Protein AF-A0A2D7IM07-F1 (afdb_monomer)

Sequence (1017 aa):
ESPGNPYDGIDNDGDGSNGQGPTLSEDVFSSRIFNVGDTVVVVDYNTFERDLIAMPSDGVSIEKSNSEYVFLPGQPLEEIPRNLIDDNLNGLIDENNGASIEIAPGIFEDTYLYFDAVSGDGLKYIDYLTGFGSTNTMIDESREDGIDNDGDWDIATDDVGLDGMPGSGDLGEGDGLPTSGRGSDLPGEPNIDKTDVDESDQIGLSSFYYFNFGVGPQMDDDPRLWEEMLPGYFNNSISNTDADFLFSSGYFPLKKDLTERFSIALLFGDNLPDLVRNKQTVQTIYNQNYNFAKAPDLPSVWAYAGDGYVTLYWDDNAEKSVDRITGEDFEGYKIYKATDTQFTDAGVITDAFGTAKFNIPIKQFDEINEFEDFYPGHVDGIQFYLGNNSGLVHTWTDTNVINGHRYFYAVTAYDHGSIEKEILPAETSKFVTLDRGGNVITAKNVITVVPDAPSLGYVDAPMEKEVYPVTTPVGTGSMKIRNLDPSKIPDSNIYRIFFKDTRMNLIDDDGDWSADSHDVGIDGCSDYFEDGQGGCNSFANPGASDENEDNWKDCGSDGVCNEDEIGYNEIENPDPNNDNYDYNLNPFGTENNGEFDFGELSENNGVPDLGEPNLDILDLDEVIPYTTEFMVVNTTNNNQLDTVVHWNSDLEGDLGQFDGMVLDINNQLGISKDEERSNFFPLNDNNYAYSFSPFSFGGIATQGVRYPRNYGLVFSDSSTYPTSSVTLLRENGQYITIDSSTVNYKIIDLDNAEAELDLAVIDRTWHYYSKATGLPDSIPLDSIINSEFYLTTDQFEFFNIVDTVMGTWSDFGFAVSLFGSDYALKLELAKAGHFSYSDRIIILEKAGDTSFVSWNITPGHDNVPYQKNPTGGDTLSIFTTKPFSSADVYEFISQGSSFNSSQINYLSNKIKVVPNPYIVAASWEGQNPYADGRGPRSIHFNHLPPQCKIKIFTLSGELVNTLVHNTSLDDGSYEWNMLTKDNLDIAYGVYFFHVEPMEGGSIYDFKPHVGKFAVIK

Radius of gyration: 45.21 Å; Cα contacts (8 Å, |Δi|>4): 2102; chains: 1; bounding box: 135×124×106 Å

Mean predicted aligned error: 18.59 Å

Secondary structure (DSSP, 8-state):
-----TTSSB-SSSGGGGSSS-B--TTTTSPB-PPTT-EEEEE-TTT--EEEEE--TT-EEEEETTEEEEEPTTSPB---TTSSS-SSSSS-SSTT-EEEEEEETTEEEEEETTB-TTT-PBPBB-BTTTTBTTT-SSSS--TTSSS-SSS---TTTT--TTTT-TTS--SSTTSSS--B-TTSSS-BSSSSTTS-SSSS------EEEEEETTTS--TT-HHHHHHHTSTT-B-----SS-EEEEEE-------TT------------SSHHHHHHHHHHHHHHHHTTT----PPPPPPEEEEEETTEEEEEE-STTTT-EETTTEE---EEEEEEESSTT-TTS-EEE-TTS-EEEEPPSEEEE-SSS--EE-S--BTTBPPEEE-S----SEEEE----TT--EEEEEEEE---BTTTTBPP-B----EEE-TTS-EEE-TTEEEE---PPPTTEEPPPSEEE-EESS------EEEEEES-TTT--SS-EEEEEEEETTSSSS-SS--S-TTTS---SS-S-TT---SSSS-------S---S------S-STTS---TTSTT--TTTS--SS-----TTT--S-TT-SS---TT-SSTTSSS--TT--S------STTS--EEEEEEEE-SSTTS-EEEEEEE--SSSS--EETTEEEEEE--SS--B-TTT-EEES--TTPPPEEEEE---TTB--PPP-----EEEEE-SS--EEPPPEEEEBTTS-EEEE---EESEEEEESS-TT---EEEEE----EEE-------SSS-GGGTS-TTS---TTS-S-------------TT-------------EEESS-TTS--TT-EEEEEEEETTEEEEEEEEEE--TT-TTPPPP-BTBEEEE-B-----TT--EEEE----EE-HHHHHHHGGG-EEESSSEESS-TTSPP-SSSSS-----EEEES--SEEEEEEEETT--EEEEEEEE--SS---EEE-SB-TTSPBPPSEEEEEEEEE-TT--TT--PPEEEEEEEE-

Foldseek 3Di:
DAQFALQQQFLQPAPLVVDWFDWDDVVVQDWDAAAQQDWFWDAQQVVSDIDIDGAHQQFDWHADPNDIDTGHHGDTFGADAQPQDPRRRFRGGNQQAWAFDCPDVVDTDTGGSQADPPPRIGTGGARPVVRTPVPQCSTSFALQPQDLRPPPDDLVQFQQFQQQHRPPPYPRHPPSGFFQVHPHPHQGTDRGRSNFQSSTGASDWFAKDKAADPPADDPPNVVRLVVRAAGRYYDDDDDDHRIDMDTYGGDYDDDPPDDDDHDDDDFDAPDPVRSVLSVVVVVVCSRVSVPALDAFDAWFKDWAFADQKIKIFIAPRRQPGQDPPPGRRFWWKFKFKDLDQVSPVQDFDAAPVRHTDDGHGPDIAGAQDPLAAWQPDDDSRDTDGRHHRRHDAGMDMDNNDDAPFKMKMFMKTKGSFDVVVPHGIDIDDWGWDADPVRDIDTDSRMDMDGHFYFAFQWDFFDQKAAWFFPFDFLFPWGKIKGFQHLVLFDFFWKKKKFFAWPQAPLDPPVVLPCSQPRHFHVCTDVACFDPPPSDGHHDDDPDDDDDDPDDDPAFDPVRDDDDVGDPDDCPPDDDPDDDDDDCVPPLADPPPPPDDDPDRDQPPPPDDDPHDDDDPCVPLVSLAIATQWMWMWGCRDVVDIDTQGHTDRPQAHFNQDGSRMTMHIGFDRAKDWPPVPWFKPPDDPFAFAKDKDWDDDAFFPATAHAHQFKKKKAFEPPDKDKADKDWTATPVRDIDIQDIDIARIDMATPVDRPDDWGKGKPWDWDKDKDDDDDDDPDDDPCVVPPVVFDDDPVLDPDWDWDWDDDADDDPPDGDDDDDDDDTMTITTRDDGNFDDQPMKMWIWDDDDHDIGTHMIMHTDDPGRPSRHGDYRGMMGIIHMRGGGHSSTMIMDTIRHIDGDLVRNQVCVVVWDKPPFAAALADPNQDDAPDPDDSRQGKMKTGNHHQWKKKWKAAPVGDTFDIDTHHHDRSGRMDIDSCHGPVRDHDDFHKMKIKIAGDPDPDSRHYDIDIDMGGYHD

Structure (mmCIF, N/CA/C/O backbone):
data_AF-A0A2D7IM07-F1
#
_entry.id   AF-A0A2D7IM07-F1
#
loop_
_atom_site.group_PDB
_atom_site.id
_atom_site.type_symbol
_atom_site.label_atom_id
_atom_site.label_alt_id
_atom_site.label_comp_id
_atom_site.label_asym_id
_atom_site.label_entity_id
_atom_site.label_seq_id
_atom_site.pdbx_PDB_ins_code
_atom_site.Cartn_x
_atom_site.Cartn_y
_atom_site.Cartn_z
_atom_site.occupancy
_atom_site.B_iso_or_equiv
_atom_site.auth_seq_id
_atom_site.auth_comp_id
_atom_site.auth_asym_id
_atom_site.auth_atom_id
_atom_site.pdbx_PDB_model_num
ATOM 1 N N . GLU A 1 1 ? -28.181 -8.982 32.328 1.00 64.88 1 GLU A N 1
ATOM 2 C CA . GLU A 1 1 ? -27.832 -8.002 33.375 1.00 64.88 1 GLU A CA 1
ATOM 3 C C . GLU A 1 1 ? -29.133 -7.464 33.988 1.00 64.88 1 GLU A C 1
ATOM 5 O O . GLU A 1 1 ? -30.179 -8.079 33.761 1.00 64.88 1 GLU A O 1
ATOM 10 N N . SER A 1 2 ? -29.087 -6.416 34.810 1.00 73.06 2 SER A N 1
ATOM 11 C CA . SER A 1 2 ? -30.282 -5.725 35.327 1.00 73.06 2 SER A CA 1
ATOM 12 C C . SER A 1 2 ? -30.942 -4.867 34.216 1.00 73.06 2 SER A C 1
ATOM 14 O O . SER A 1 2 ? -30.422 -4.835 33.101 1.00 73.06 2 SER A O 1
ATOM 16 N N . PRO A 1 3 ? -32.119 -4.242 34.429 1.00 71.31 3 PRO A N 1
ATOM 17 C CA . PRO A 1 3 ? -32.812 -3.507 33.367 1.00 71.31 3 PRO A CA 1
ATOM 18 C C . PRO A 1 3 ? -32.142 -2.208 32.894 1.00 71.31 3 PRO A C 1
ATOM 20 O O . PRO A 1 3 ? -32.545 -1.741 31.831 1.00 71.31 3 PRO A O 1
ATOM 23 N N . GLY A 1 4 ? -31.198 -1.643 33.657 1.00 77.31 4 GLY A N 1
ATOM 24 C CA . GLY A 1 4 ? -30.728 -0.258 33.536 1.00 77.31 4 GLY A CA 1
ATOM 25 C C . GLY A 1 4 ? -31.798 0.732 34.013 1.00 77.31 4 GLY A C 1
ATOM 26 O O . GLY A 1 4 ? -32.901 0.767 33.452 1.00 77.31 4 GLY A O 1
ATOM 27 N N . ASN A 1 5 ? -31.547 1.478 35.092 1.00 84.62 5 ASN A N 1
ATOM 28 C CA . ASN A 1 5 ? -32.585 2.265 35.751 1.00 84.62 5 ASN A CA 1
ATOM 29 C C . ASN A 1 5 ? -32.007 3.347 36.685 1.00 84.62 5 ASN A C 1
ATOM 31 O O . ASN A 1 5 ? -31.871 3.076 37.882 1.00 84.62 5 ASN A O 1
ATOM 35 N N . PRO A 1 6 ? -31.869 4.603 36.207 1.00 85.12 6 PRO A N 1
ATOM 36 C CA . PRO A 1 6 ? -31.242 5.707 36.945 1.00 85.12 6 PRO A CA 1
ATOM 37 C C . PRO A 1 6 ? -32.131 6.286 38.063 1.00 85.12 6 PRO A C 1
ATOM 39 O O . PRO A 1 6 ? -32.165 7.491 38.325 1.00 85.12 6 PRO A O 1
ATOM 42 N N . TYR A 1 7 ? -32.968 5.438 38.663 1.00 87.62 7 TYR A N 1
ATOM 43 C CA . TYR A 1 7 ? -33.908 5.765 39.721 1.00 87.62 7 TYR A CA 1
ATOM 44 C C . TYR A 1 7 ? -34.210 4.599 40.686 1.00 87.62 7 TYR A C 1
ATOM 46 O O . TYR A 1 7 ? -35.066 4.802 41.553 1.00 87.62 7 TYR A O 1
ATOM 54 N N . ASP A 1 8 ? -33.619 3.394 40.577 1.00 88.69 8 ASP A N 1
ATOM 55 C CA . ASP A 1 8 ? -33.855 2.323 41.577 1.00 88.69 8 ASP A CA 1
ATOM 56 C C . ASP A 1 8 ? -32.930 2.370 42.795 1.00 88.69 8 ASP A C 1
ATOM 58 O O . ASP A 1 8 ? -33.238 1.754 43.813 1.00 88.69 8 ASP A O 1
ATOM 62 N N . GLY A 1 9 ? -31.901 3.211 42.770 1.00 89.56 9 GLY A N 1
ATOM 63 C CA . GLY A 1 9 ? -30.939 3.414 43.845 1.00 89.56 9 GLY A CA 1
ATOM 64 C C . GLY A 1 9 ? -29.830 2.369 43.877 1.00 89.56 9 GLY A C 1
ATOM 65 O O . GLY A 1 9 ? -29.189 2.234 44.925 1.00 89.56 9 GLY A O 1
ATOM 66 N N . ILE A 1 10 ? -29.639 1.620 42.788 1.00 90.00 10 ILE A N 1
ATOM 67 C CA . ILE A 1 10 ? -28.680 0.525 42.636 1.00 90.00 10 ILE A CA 1
ATOM 68 C C . ILE A 1 10 ? -27.747 0.848 41.464 1.00 90.00 10 ILE A C 1
ATOM 70 O O . ILE A 1 10 ? -28.194 1.242 40.401 1.00 90.00 10 ILE A O 1
ATOM 74 N N . ASP A 1 11 ? -26.455 0.620 41.657 1.00 89.38 11 ASP A N 1
ATOM 75 C CA . ASP A 1 11 ? -25.427 0.586 40.606 1.00 89.38 11 ASP A CA 1
ATOM 76 C C . ASP A 1 11 ? -25.753 -0.619 39.703 1.00 89.38 11 ASP A C 1
ATOM 78 O O . ASP A 1 11 ? -25.601 -1.763 40.142 1.00 89.38 11 ASP A O 1
ATOM 82 N N . ASN A 1 12 ? -26.387 -0.401 38.539 1.00 86.38 12 ASN A N 1
ATOM 83 C CA . ASN A 1 12 ? -27.064 -1.488 37.814 1.00 86.38 12 ASN A CA 1
ATOM 84 C C . ASN A 1 12 ? -26.101 -2.417 37.059 1.00 86.38 12 ASN A C 1
ATOM 86 O O . ASN A 1 12 ? -26.497 -3.560 36.775 1.00 86.38 12 ASN A O 1
ATOM 90 N N . ASP A 1 13 ? -24.882 -1.969 36.747 1.00 83.00 13 ASP A N 1
ATOM 91 C CA . ASP A 1 13 ? -23.898 -2.725 35.962 1.00 83.00 13 ASP A CA 1
ATOM 92 C C . ASP A 1 13 ? -22.526 -2.949 36.641 1.00 83.00 13 ASP A C 1
ATOM 94 O O . ASP A 1 13 ? -21.835 -3.915 36.286 1.00 83.00 13 ASP A O 1
ATOM 98 N N . GLY A 1 14 ? -22.203 -2.211 37.709 1.00 85.06 14 GLY A N 1
ATOM 99 C CA . GLY A 1 14 ? -21.125 -2.498 38.659 1.00 85.06 14 GLY A CA 1
ATOM 100 C C . GLY A 1 14 ? -19.918 -1.557 38.631 1.00 85.06 14 GLY A C 1
ATOM 101 O O . GLY A 1 14 ? -18.945 -1.824 39.356 1.00 85.06 14 GLY A O 1
ATOM 102 N N . ASP A 1 15 ? -19.908 -0.505 37.813 1.00 85.69 15 ASP A N 1
ATOM 103 C CA . ASP A 1 15 ? -18.754 0.397 37.696 1.00 85.69 15 ASP A CA 1
ATOM 104 C C . ASP A 1 15 ? -18.538 1.269 38.955 1.00 85.69 15 ASP A C 1
ATOM 106 O O . ASP A 1 15 ? -17.406 1.396 39.451 1.00 85.69 15 ASP A O 1
ATOM 110 N N . GLY A 1 16 ? -19.625 1.680 39.611 1.00 86.44 16 GLY A N 1
ATOM 111 C CA . GLY A 1 16 ? -19.658 2.412 40.874 1.00 86.44 16 GLY A CA 1
ATOM 112 C C . GLY A 1 16 ? -19.094 1.661 42.080 1.00 86.44 16 GLY A C 1
ATOM 113 O O . GLY A 1 16 ? -18.974 2.226 43.175 1.00 86.44 16 GLY A O 1
ATOM 114 N N . SER A 1 17 ? -18.670 0.408 41.907 1.00 86.81 17 SER A N 1
ATOM 115 C CA . SER A 1 17 ? -18.086 -0.464 42.933 1.00 86.81 17 SER A CA 1
ATOM 116 C C . SER A 1 17 ? -16.940 0.150 43.759 1.00 86.81 17 SER A C 1
ATOM 118 O O . SER A 1 17 ? -16.800 -0.181 44.946 1.00 86.81 17 SER A O 1
ATOM 120 N N . ASN A 1 18 ? -16.151 1.065 43.179 1.00 84.50 18 ASN A N 1
ATOM 121 C CA . ASN A 1 18 ? -15.054 1.778 43.855 1.00 84.50 18 ASN A CA 1
ATOM 122 C C . ASN A 1 18 ? -15.522 2.911 44.793 1.00 84.50 18 ASN A C 1
ATOM 124 O O . ASN A 1 18 ? -14.750 3.374 45.642 1.00 84.50 18 ASN A O 1
ATOM 128 N N . GLY A 1 19 ? -16.772 3.352 44.655 1.00 84.50 19 GLY A N 1
ATOM 129 C CA . GLY A 1 19 ? -17.351 4.485 45.361 1.00 84.50 19 GLY A CA 1
ATOM 130 C C . GLY A 1 19 ? -17.785 4.224 46.805 1.00 84.50 19 GLY A C 1
ATOM 131 O O . GLY A 1 19 ? -17.552 3.172 47.416 1.00 84.50 19 GLY A O 1
ATOM 132 N N . GLN A 1 20 ? -18.440 5.228 47.395 1.00 88.88 20 GLN A N 1
ATOM 133 C CA . GLN A 1 20 ? -19.090 5.061 48.696 1.00 88.88 20 GLN A CA 1
ATOM 134 C C . GLN A 1 20 ? -20.430 4.348 48.537 1.00 88.88 20 GLN A C 1
ATOM 136 O O . GLN A 1 20 ? -21.171 4.604 47.604 1.00 88.88 20 GLN A O 1
ATOM 141 N N . GLY A 1 21 ? -20.774 3.509 49.511 1.00 88.94 21 GLY A N 1
ATOM 142 C CA . GLY A 1 21 ? -22.082 2.869 49.581 1.00 88.94 21 GLY A CA 1
ATOM 143 C C . GLY A 1 21 ? -22.018 1.484 50.225 1.00 88.94 21 GLY A C 1
ATOM 144 O O . GLY A 1 21 ? -20.958 0.832 50.207 1.00 88.94 21 GLY A O 1
ATOM 145 N N . PRO A 1 22 ? -23.123 1.024 50.836 1.00 91.69 22 PRO A N 1
ATOM 146 C CA . PRO A 1 22 ? -23.311 -0.386 51.155 1.00 91.69 22 PRO A CA 1
ATOM 147 C C . PRO A 1 22 ? -23.281 -1.256 49.887 1.00 91.69 22 PRO A C 1
ATOM 149 O O . PRO A 1 22 ? -23.306 -0.768 48.761 1.00 91.69 22 PRO A O 1
ATOM 152 N N . THR A 1 23 ? -23.204 -2.565 50.094 1.00 91.12 23 THR A N 1
ATOM 153 C CA . THR A 1 23 ? -23.243 -3.577 49.034 1.00 91.12 23 THR A CA 1
ATOM 154 C C . THR A 1 23 ? -24.481 -4.443 49.252 1.00 91.12 23 THR A C 1
ATOM 156 O O . THR A 1 23 ? -24.779 -4.797 50.399 1.00 91.12 23 THR A O 1
ATOM 159 N N . LEU A 1 24 ? -25.209 -4.749 48.176 1.00 89.38 24 LEU A N 1
ATOM 160 C CA . LEU A 1 24 ? -26.439 -5.540 48.212 1.00 89.38 24 LEU A CA 1
ATOM 161 C C . LEU A 1 24 ? -26.227 -6.925 48.842 1.00 89.38 24 LEU A C 1
ATOM 163 O O . LEU A 1 24 ? -25.164 -7.541 48.751 1.00 89.38 24 LEU A O 1
ATOM 167 N N . SER A 1 25 ? -27.257 -7.404 49.538 1.00 88.38 25 SER A N 1
ATOM 168 C CA . SER A 1 25 ? -27.284 -8.721 50.181 1.00 88.38 25 SER A CA 1
ATOM 169 C C . SER A 1 25 ? -28.728 -9.173 50.394 1.00 88.38 25 SER A C 1
ATOM 171 O O . SER A 1 25 ? -29.620 -8.335 50.505 1.00 88.38 25 SER A O 1
ATOM 173 N N . GLU A 1 26 ? -28.964 -10.483 50.512 1.00 83.19 26 GLU A N 1
ATOM 174 C CA . GLU A 1 26 ? -30.315 -11.048 50.706 1.00 83.19 26 GLU A CA 1
ATOM 175 C C . GLU A 1 26 ? -31.063 -10.475 51.931 1.00 83.19 26 GLU A C 1
ATOM 177 O O . GLU A 1 26 ? -32.294 -10.469 51.963 1.00 83.19 26 GLU A O 1
ATOM 182 N N . ASP A 1 27 ? -30.342 -9.956 52.935 1.00 84.69 27 ASP A N 1
ATOM 183 C CA . ASP A 1 27 ? -30.934 -9.284 54.099 1.00 84.69 27 ASP A CA 1
ATOM 184 C C . ASP A 1 27 ? -31.679 -7.985 53.716 1.00 84.69 27 ASP A C 1
ATOM 186 O O . ASP A 1 27 ? -32.633 -7.610 54.405 1.00 84.69 27 ASP A O 1
ATOM 190 N N . VAL A 1 28 ? -31.293 -7.307 52.623 1.00 86.69 28 VAL A N 1
ATOM 191 C CA . VAL A 1 28 ? -31.951 -6.077 52.132 1.00 86.69 28 VAL A CA 1
ATOM 192 C C . VAL A 1 28 ? -33.395 -6.372 51.716 1.00 86.69 28 VAL A C 1
ATOM 194 O O . VAL A 1 28 ? -34.293 -5.633 52.128 1.00 86.69 28 VAL A O 1
ATOM 197 N N . PHE A 1 29 ? -33.602 -7.509 51.038 1.00 84.38 29 PHE A N 1
ATOM 198 C CA . PHE A 1 29 ? -34.881 -8.010 50.507 1.00 84.38 29 PHE A CA 1
ATOM 199 C C . PHE A 1 29 ? -35.830 -8.541 51.592 1.00 84.38 29 PHE A C 1
ATOM 201 O O . PHE A 1 29 ? -36.961 -8.948 51.314 1.00 84.38 29 PHE A O 1
ATOM 208 N N . SER A 1 30 ? -35.353 -8.640 52.836 1.00 84.19 30 SER A N 1
ATOM 209 C CA . SER A 1 30 ? -36.098 -9.290 53.908 1.00 84.19 30 SER A CA 1
ATOM 210 C C . SER A 1 30 ? -37.313 -8.465 54.348 1.00 84.19 30 SER A C 1
ATOM 212 O O . SER A 1 30 ? -37.248 -7.246 54.509 1.00 84.19 30 SER A O 1
ATOM 214 N N . SER A 1 31 ? -38.443 -9.145 54.580 1.00 87.25 31 SER A N 1
ATOM 215 C CA . SER A 1 31 ? -39.705 -8.478 54.918 1.00 87.25 31 SER A CA 1
ATOM 216 C C . SER A 1 31 ? -39.602 -7.597 56.173 1.00 87.25 31 SER A C 1
ATOM 218 O O . SER A 1 31 ? -39.205 -8.052 57.254 1.00 87.25 31 SER A O 1
ATOM 220 N N . ARG A 1 32 ? -40.024 -6.333 56.040 1.00 88.38 32 ARG A N 1
ATOM 221 C CA . ARG A 1 32 ? -39.933 -5.289 57.073 1.00 88.38 32 ARG A CA 1
ATOM 222 C C . ARG A 1 32 ? -41.286 -5.037 57.740 1.00 88.38 32 ARG A C 1
ATOM 224 O O . ARG A 1 32 ? -42.341 -5.282 57.165 1.00 88.38 32 ARG A O 1
ATOM 231 N N . ILE A 1 33 ? -41.275 -4.552 58.984 1.00 90.56 33 ILE A N 1
ATOM 232 C CA . ILE A 1 33 ? -42.492 -4.180 59.730 1.00 90.56 33 ILE A CA 1
ATOM 233 C C . ILE A 1 33 ? -42.278 -2.815 60.383 1.00 90.56 33 ILE A C 1
ATOM 235 O O . ILE A 1 33 ? -41.558 -2.712 61.378 1.00 90.56 33 ILE A O 1
ATOM 239 N N . PHE A 1 34 ? -42.966 -1.791 59.878 1.00 89.88 34 PHE A N 1
ATOM 240 C CA . PHE A 1 34 ? -42.933 -0.436 60.434 1.00 89.88 34 PHE A CA 1
ATOM 241 C C . PHE A 1 34 ? -44.145 -0.165 61.326 1.00 89.88 34 PHE A C 1
ATOM 243 O O . PHE A 1 34 ? -45.291 -0.438 60.964 1.00 89.88 34 PHE A O 1
ATOM 250 N N . ASN A 1 35 ? -43.905 0.389 62.509 1.00 91.44 35 ASN A N 1
ATOM 251 C CA . ASN A 1 35 ? -44.932 0.835 63.444 1.00 91.44 35 ASN A CA 1
ATOM 252 C C . ASN A 1 35 ? -45.169 2.339 63.280 1.00 91.44 35 ASN A C 1
ATOM 254 O O . ASN A 1 35 ? -44.344 3.062 62.732 1.00 91.44 35 ASN A O 1
ATOM 258 N N . VAL A 1 36 ? -46.290 2.836 63.809 1.00 90.00 36 VAL A N 1
ATOM 259 C CA . VAL A 1 36 ? -46.610 4.271 63.770 1.00 90.00 36 VAL A CA 1
ATOM 260 C C . VAL A 1 36 ? -45.504 5.087 64.451 1.00 90.00 36 VAL A C 1
ATOM 262 O O . VAL A 1 36 ? -45.307 4.970 65.663 1.00 90.00 36 VAL A O 1
ATOM 265 N N . GLY A 1 37 ? -44.840 5.947 63.678 1.00 86.62 37 GLY A N 1
ATOM 266 C CA . GLY A 1 37 ? -43.719 6.779 64.118 1.00 86.62 37 GLY A CA 1
ATOM 267 C C . GLY A 1 37 ? -42.316 6.248 63.802 1.00 86.62 37 GLY A C 1
ATOM 268 O O . GLY A 1 37 ? -41.363 6.984 64.054 1.00 86.62 37 GLY A O 1
ATOM 269 N N . ASP A 1 38 ? -42.175 5.037 63.252 1.00 91.06 38 ASP A N 1
ATOM 270 C CA . ASP A 1 38 ? -40.906 4.570 62.672 1.00 91.06 38 ASP A CA 1
ATOM 271 C C . ASP A 1 38 ? -40.643 5.320 61.346 1.00 91.06 38 ASP A C 1
ATOM 273 O O . ASP A 1 38 ? -41.592 5.701 60.657 1.00 91.06 38 ASP A O 1
ATOM 277 N N . THR A 1 39 ? -39.379 5.577 60.993 1.00 92.06 39 THR A N 1
ATOM 278 C CA . THR A 1 39 ? -39.028 6.249 59.727 1.00 92.06 39 THR A CA 1
ATOM 279 C C . THR A 1 39 ? -39.134 5.272 58.558 1.00 92.06 39 THR A C 1
ATOM 281 O O . THR A 1 39 ? -38.609 4.164 58.649 1.00 92.06 39 THR A O 1
ATOM 284 N N . VAL A 1 40 ? -39.771 5.707 57.473 1.00 92.44 40 VAL A N 1
ATOM 285 C CA . VAL A 1 40 ? -39.858 5.014 56.179 1.00 92.44 40 VAL A CA 1
ATOM 286 C C . VAL A 1 40 ? -39.368 5.941 55.069 1.00 92.44 40 VAL A C 1
ATOM 288 O O . VAL A 1 40 ? -39.434 7.167 55.218 1.00 92.44 40 VAL A O 1
ATOM 291 N N . VAL A 1 41 ? -38.892 5.360 53.970 1.00 93.19 41 VAL A N 1
ATOM 292 C CA . VAL A 1 41 ? -38.605 6.094 52.732 1.00 93.19 41 VAL A CA 1
ATOM 293 C C . VAL A 1 41 ? -39.852 6.045 51.849 1.00 93.19 41 VAL A C 1
ATOM 295 O O . VAL A 1 41 ? -40.570 5.046 51.844 1.00 93.19 41 VAL A O 1
ATOM 298 N N . VAL A 1 42 ? -40.160 7.141 51.158 1.00 92.19 42 VAL A N 1
ATOM 299 C CA . VAL A 1 42 ? -41.265 7.211 50.192 1.00 92.19 42 VAL A CA 1
ATOM 300 C C . VAL A 1 42 ? -40.772 7.876 48.916 1.00 92.19 42 VAL A C 1
ATOM 302 O O . VAL A 1 42 ? -40.254 8.988 48.965 1.00 92.19 42 VAL A O 1
ATOM 305 N N . VAL A 1 43 ? -40.956 7.196 47.787 1.00 92.19 43 VAL A N 1
ATOM 306 C CA . VAL A 1 43 ? -40.607 7.681 46.444 1.00 92.19 43 VAL A CA 1
ATOM 307 C C . VAL A 1 43 ? -41.806 8.414 45.825 1.00 92.19 43 VAL A C 1
ATOM 309 O O . VAL A 1 43 ? -42.910 7.859 45.779 1.00 92.19 43 VAL A O 1
ATOM 312 N N . ASP A 1 44 ? -41.615 9.631 45.305 1.00 90.06 44 ASP A N 1
ATOM 313 C CA . ASP A 1 44 ? -42.582 10.255 44.385 1.00 90.06 44 ASP A CA 1
ATOM 314 C C . ASP A 1 44 ? -42.312 9.760 42.957 1.00 90.06 44 ASP A C 1
ATOM 316 O O . ASP A 1 44 ? -41.367 10.194 42.310 1.00 90.06 44 ASP A O 1
ATOM 320 N N . TYR A 1 45 ? -43.161 8.884 42.418 1.00 87.88 45 TYR A N 1
ATOM 321 C CA . TYR A 1 45 ? -42.976 8.283 41.085 1.00 87.88 45 TYR A CA 1
ATOM 322 C C . TYR A 1 45 ? -43.154 9.257 39.897 1.00 87.88 45 TYR A C 1
ATOM 324 O O . TYR A 1 45 ? -43.118 8.828 38.743 1.00 87.88 45 TYR A O 1
ATOM 332 N N . ASN A 1 46 ? -43.357 10.557 40.142 1.00 84.81 46 ASN A N 1
ATOM 333 C CA . ASN A 1 46 ? -43.305 11.599 39.112 1.00 84.81 46 ASN A CA 1
ATOM 334 C C . ASN A 1 46 ? -41.919 12.261 39.019 1.00 84.81 46 ASN A C 1
ATOM 336 O O . ASN A 1 46 ? -41.495 12.613 37.917 1.00 84.81 46 ASN A O 1
ATOM 340 N N . THR A 1 47 ? -41.231 12.450 40.151 1.00 86.44 47 THR A N 1
ATOM 341 C CA . THR A 1 47 ? -39.912 13.115 40.231 1.00 86.44 47 THR A CA 1
ATOM 342 C C . THR A 1 47 ? -38.762 12.155 40.540 1.00 86.44 47 THR A C 1
ATOM 344 O O . THR A 1 47 ? -37.624 12.475 40.221 1.00 86.44 47 THR A O 1
ATOM 347 N N . PHE A 1 48 ? -39.069 10.983 41.101 1.00 87.94 48 PHE A N 1
ATOM 348 C CA . PHE A 1 48 ? -38.164 10.011 41.729 1.00 87.94 48 PHE A CA 1
ATOM 349 C C . PHE A 1 48 ? -37.379 10.558 42.938 1.00 87.94 48 PHE A C 1
ATOM 351 O O . PHE A 1 48 ? -36.409 9.957 43.397 1.00 87.94 48 PHE A O 1
ATOM 358 N N . GLU A 1 49 ? -37.847 11.663 43.527 1.00 88.81 49 GLU A N 1
ATOM 359 C CA . GLU A 1 49 ? -37.337 12.162 44.806 1.00 88.81 49 GLU A CA 1
ATOM 360 C C . GLU A 1 49 ? -37.769 11.231 45.958 1.00 88.81 49 GLU A C 1
ATOM 362 O O . GLU A 1 49 ? -38.916 10.774 46.016 1.00 88.81 49 GLU A O 1
ATOM 367 N N . ARG A 1 50 ? -36.843 10.957 46.889 1.00 91.75 50 ARG A N 1
ATOM 368 C CA . ARG A 1 50 ? -37.067 10.139 48.093 1.00 91.75 50 ARG A CA 1
ATOM 369 C C . ARG A 1 50 ? -37.257 11.021 49.333 1.00 91.75 50 ARG A C 1
ATOM 371 O O . ARG A 1 50 ? -36.345 11.744 49.730 1.00 91.75 50 ARG A O 1
ATOM 378 N N . ASP A 1 51 ? -38.408 10.902 49.992 1.00 92.06 51 ASP A N 1
ATOM 379 C CA . ASP A 1 51 ? -38.758 11.631 51.216 1.00 92.06 51 ASP A CA 1
ATOM 380 C C . ASP A 1 51 ? -38.701 10.725 52.464 1.00 92.06 51 ASP A C 1
ATOM 382 O O . ASP A 1 51 ? -39.272 9.633 52.503 1.00 92.06 51 ASP A O 1
ATOM 386 N N . LEU A 1 52 ? -38.054 11.206 53.533 1.00 92.75 52 LEU A N 1
ATOM 387 C CA . LEU A 1 52 ? -37.977 10.519 54.830 1.00 92.75 52 LEU A CA 1
ATOM 388 C C . LEU A 1 52 ? -39.135 10.946 55.739 1.00 92.75 52 LEU A C 1
ATOM 390 O O . LEU A 1 52 ? -39.082 12.000 56.384 1.00 92.75 52 LEU A O 1
ATOM 394 N N . ILE A 1 53 ? -40.169 10.108 55.845 1.00 92.19 53 ILE A N 1
ATOM 395 C CA . ILE A 1 53 ? -41.359 10.397 56.659 1.00 92.19 53 ILE A CA 1
ATOM 396 C C . ILE A 1 53 ? -41.509 9.435 57.841 1.00 92.19 53 ILE A C 1
ATOM 398 O O . ILE A 1 53 ? -41.051 8.297 57.828 1.00 92.19 53 ILE A O 1
ATOM 402 N N . ALA A 1 54 ? -42.187 9.892 58.895 1.00 91.06 54 ALA A N 1
ATOM 403 C CA . ALA A 1 54 ? -42.581 9.027 60.003 1.00 91.06 54 ALA A CA 1
ATOM 404 C C . ALA A 1 54 ? -43.901 8.317 59.664 1.00 91.06 54 ALA A C 1
ATOM 406 O O . ALA A 1 54 ? -44.900 8.988 59.392 1.00 91.06 54 ALA A O 1
ATOM 407 N N . MET A 1 55 ? -43.915 6.984 59.740 1.00 91.19 55 MET A N 1
ATOM 408 C CA . MET A 1 55 ? -45.043 6.124 59.373 1.00 91.19 55 MET A CA 1
ATOM 409 C C . MET A 1 55 ? -46.350 6.593 60.052 1.00 91.19 55 MET A C 1
ATOM 411 O O . MET A 1 55 ? -46.457 6.536 61.287 1.00 91.19 55 MET A O 1
ATOM 415 N N . PRO A 1 56 ? -47.348 7.086 59.295 1.00 90.88 56 PRO A N 1
ATOM 416 C CA . PRO A 1 56 ? -48.564 7.674 59.851 1.00 90.88 56 PRO A CA 1
ATOM 417 C C . PRO A 1 56 ? -49.541 6.608 60.373 1.00 90.88 56 PRO A C 1
ATOM 419 O O . PRO A 1 56 ? -49.483 5.435 60.008 1.00 90.88 56 PRO A O 1
ATOM 422 N N . SER A 1 57 ? -50.495 7.017 61.219 1.00 87.25 57 SER A N 1
ATOM 423 C CA . SER A 1 57 ? -51.498 6.099 61.794 1.00 87.25 57 SER A CA 1
ATOM 424 C C . SER A 1 57 ? -52.443 5.478 60.770 1.00 87.25 57 SER A C 1
ATOM 426 O O . SER A 1 57 ? -53.003 4.415 61.032 1.00 87.25 57 SER A O 1
ATOM 428 N N . ASP A 1 58 ? -52.625 6.159 59.641 1.00 87.31 58 ASP A N 1
ATOM 429 C CA . ASP A 1 58 ? -53.622 5.828 58.625 1.00 87.31 58 ASP A CA 1
ATOM 430 C C . ASP A 1 58 ? -52.991 5.089 57.422 1.00 87.31 58 ASP A C 1
ATOM 432 O O . ASP A 1 58 ? -53.714 4.666 56.525 1.00 87.31 58 ASP A O 1
ATOM 436 N N . GLY A 1 59 ? -51.666 4.875 57.448 1.00 87.25 59 GLY A N 1
ATOM 437 C CA . GLY A 1 59 ? -50.875 4.284 56.363 1.00 87.25 59 GLY A CA 1
ATOM 438 C C . GLY A 1 59 ? -50.291 5.306 55.383 1.00 87.25 59 GLY A C 1
ATOM 439 O O . GLY A 1 59 ? -50.740 6.452 55.319 1.00 87.25 59 GLY A O 1
ATOM 440 N N . VAL A 1 60 ? -49.262 4.889 54.648 1.00 89.62 60 VAL A N 1
ATOM 441 C CA . VAL A 1 60 ? -48.705 5.639 53.510 1.00 89.62 60 VAL A CA 1
ATOM 442 C C . VAL A 1 60 ? -49.496 5.256 52.264 1.00 89.62 60 VAL A C 1
ATOM 444 O O . VAL A 1 60 ? -49.814 4.082 52.088 1.00 89.62 60 VAL A O 1
ATOM 447 N N . SER A 1 61 ? -49.822 6.233 51.419 1.00 88.38 61 SER A N 1
ATOM 448 C CA . SER A 1 61 ? -50.414 5.992 50.102 1.00 88.38 61 SER A CA 1
ATOM 449 C C . SER A 1 61 ? -49.469 6.524 49.029 1.00 88.38 61 SER A C 1
ATOM 451 O O . SER A 1 61 ? -49.060 7.683 49.105 1.00 88.38 61 SER A O 1
ATOM 453 N N . ILE A 1 62 ? -49.109 5.666 48.079 1.00 89.69 62 ILE A N 1
ATOM 454 C CA . ILE A 1 62 ? -48.225 5.948 46.946 1.00 89.69 62 ILE A CA 1
ATOM 455 C C . ILE A 1 62 ? -49.063 5.856 45.668 1.00 89.69 62 ILE A C 1
ATOM 457 O O . ILE A 1 62 ? -49.765 4.867 45.450 1.00 89.69 62 ILE A O 1
ATOM 461 N N . GLU A 1 63 ? -49.001 6.880 44.815 1.00 86.62 63 GLU A N 1
ATOM 462 C CA . GLU A 1 63 ? -49.714 6.908 43.535 1.00 86.62 63 GLU A CA 1
ATOM 463 C C . GLU A 1 63 ? -48.734 6.720 42.372 1.00 86.62 63 GLU A C 1
ATOM 465 O O . GLU A 1 63 ? -47.789 7.488 42.210 1.00 86.62 63 GLU A O 1
ATOM 470 N N . LYS A 1 64 ? -48.979 5.704 41.538 1.00 84.69 64 LYS A N 1
ATOM 471 C CA . LYS A 1 64 ? -48.163 5.393 40.357 1.00 84.69 64 LYS A CA 1
ATOM 472 C C . LYS A 1 64 ? -49.058 5.015 39.182 1.00 84.69 64 LYS A C 1
ATOM 474 O O . LYS A 1 64 ? -49.883 4.109 39.283 1.00 84.69 64 LYS A O 1
ATOM 479 N N . SER A 1 65 ? -48.909 5.709 38.052 1.00 75.81 65 SER A N 1
ATOM 480 C CA . SER A 1 65 ? -49.634 5.432 36.796 1.00 75.81 65 SER A CA 1
ATOM 481 C C . SER A 1 65 ? -51.170 5.319 36.934 1.00 75.81 65 SER A C 1
ATOM 483 O O . SER A 1 65 ? -51.807 4.554 36.209 1.00 75.81 65 SER A O 1
ATOM 485 N N . ASN A 1 66 ? -51.783 6.136 37.803 1.00 78.31 66 ASN A N 1
ATOM 486 C CA . ASN A 1 66 ? -53.212 6.119 38.188 1.00 78.31 66 ASN A CA 1
ATOM 487 C C . ASN A 1 66 ? -53.660 4.914 39.053 1.00 78.31 66 ASN A C 1
ATOM 489 O O . ASN A 1 66 ? -54.861 4.644 39.148 1.00 78.31 66 ASN A O 1
ATOM 493 N N . SER A 1 67 ? -52.723 4.203 39.683 1.00 84.25 67 SER A N 1
ATOM 494 C CA . SER A 1 67 ? -52.977 3.166 40.692 1.00 84.25 67 SER A CA 1
ATOM 495 C C . SER A 1 67 ? -52.508 3.640 42.071 1.00 84.25 67 SER A C 1
ATOM 497 O O . SER A 1 67 ? -51.438 4.234 42.187 1.00 84.25 67 SER A O 1
ATOM 499 N N . GLU A 1 68 ? -53.305 3.368 43.107 1.00 88.69 68 GLU A N 1
ATOM 500 C CA . GLU A 1 68 ? -53.034 3.745 44.502 1.00 88.69 68 GLU A CA 1
ATOM 501 C C . GLU A 1 68 ? -52.590 2.513 45.313 1.00 88.69 68 GLU A C 1
ATOM 503 O O . GLU A 1 68 ? -53.329 1.526 45.400 1.00 88.69 68 GLU A O 1
ATOM 508 N N . TYR A 1 69 ? -51.404 2.583 45.921 1.00 88.25 69 TYR A N 1
ATOM 509 C CA . TYR A 1 69 ? -50.794 1.533 46.743 1.00 88.25 69 TYR A CA 1
ATOM 510 C C . TYR A 1 69 ? -50.741 1.993 48.202 1.00 88.25 69 TYR A C 1
ATOM 512 O O . TYR A 1 69 ? -50.178 3.043 48.502 1.00 88.25 69 TYR A O 1
ATOM 520 N N . VAL A 1 70 ? -51.360 1.235 49.115 1.00 89.62 70 VAL A N 1
ATOM 521 C CA . VAL A 1 70 ? -51.566 1.656 50.513 1.00 89.62 70 VAL A CA 1
ATOM 522 C C . VAL A 1 70 ? -50.861 0.718 51.490 1.00 89.62 70 VAL A C 1
ATOM 524 O O . VAL A 1 70 ? -51.279 -0.426 51.681 1.00 89.62 70 VAL A O 1
ATOM 527 N N . PHE A 1 71 ? -49.849 1.244 52.175 1.00 91.00 71 PHE A N 1
ATOM 528 C CA . PHE A 1 71 ? -48.998 0.533 53.127 1.00 91.00 71 PHE A CA 1
ATOM 529 C C . PHE A 1 71 ? -49.436 0.840 54.565 1.00 91.00 71 PHE A C 1
ATOM 531 O O . PHE A 1 71 ? -49.382 1.985 55.022 1.00 91.00 71 PHE A O 1
ATOM 538 N N . LEU A 1 72 ? -49.900 -0.175 55.304 1.00 89.62 72 LEU A N 1
ATOM 539 C CA . LEU A 1 72 ? -50.464 -0.005 56.651 1.00 89.62 72 LEU A CA 1
ATOM 540 C C . LEU A 1 72 ? -49.450 -0.321 57.767 1.00 89.62 72 LEU A C 1
ATOM 542 O O . LEU A 1 72 ? -48.719 -1.308 57.678 1.00 89.62 72 LEU A O 1
ATOM 546 N N . PRO A 1 73 ? -49.451 0.442 58.879 1.00 90.75 73 PRO A N 1
ATOM 547 C CA . PRO A 1 73 ? -48.527 0.210 59.985 1.00 90.75 73 PRO A CA 1
ATOM 548 C C . PRO A 1 73 ? -48.788 -1.135 60.681 1.00 90.75 73 PRO A C 1
ATOM 550 O O . PRO A 1 73 ? -49.927 -1.498 60.986 1.00 90.75 73 PRO A O 1
ATOM 553 N N . GLY A 1 74 ? -47.710 -1.850 61.003 1.00 86.19 74 GLY A N 1
ATOM 554 C CA . GLY A 1 74 ? -47.736 -3.136 61.701 1.00 86.19 74 GLY A CA 1
ATOM 555 C C . GLY A 1 74 ? -48.064 -4.350 60.824 1.00 86.19 74 GLY A C 1
ATOM 556 O O . GLY A 1 74 ? -48.291 -5.433 61.370 1.00 86.19 74 GLY A O 1
ATOM 557 N N . GLN A 1 75 ? -48.103 -4.194 59.498 1.00 89.12 75 GLN A N 1
ATOM 558 C CA . GLN A 1 75 ? -48.108 -5.316 58.554 1.00 89.12 75 GLN A CA 1
ATOM 559 C C . GLN A 1 75 ? -46.671 -5.659 58.115 1.00 89.12 75 GLN A C 1
ATOM 561 O O . GLN A 1 75 ? -45.820 -4.770 58.128 1.00 89.12 75 GLN A O 1
ATOM 566 N N . PRO A 1 76 ? -46.381 -6.928 57.763 1.00 90.38 76 PRO A N 1
ATOM 567 C CA . PRO A 1 76 ? -45.182 -7.261 57.006 1.00 90.38 76 PRO A CA 1
ATOM 568 C C . PRO A 1 76 ? -45.306 -6.683 55.597 1.00 90.38 76 PRO A C 1
ATOM 570 O O . PRO A 1 76 ? -46.303 -6.930 54.918 1.00 90.38 76 PRO A O 1
ATOM 573 N N . LEU A 1 77 ? -44.305 -5.906 55.207 1.00 90.69 77 LEU A N 1
ATOM 574 C CA . LEU A 1 77 ? -44.070 -5.440 53.848 1.00 90.69 77 LEU A CA 1
ATOM 575 C C . LEU A 1 77 ? -42.992 -6.342 53.240 1.00 90.69 77 LEU A C 1
ATOM 577 O O . LEU A 1 77 ? -42.026 -6.675 53.928 1.00 90.69 77 LEU A O 1
ATOM 581 N N . GLU A 1 78 ? -43.192 -6.823 52.022 1.00 89.19 78 GLU A N 1
ATOM 582 C CA . GLU A 1 78 ? -42.355 -7.826 51.350 1.00 89.19 78 GLU A CA 1
ATOM 583 C C . GLU A 1 78 ? -42.283 -7.451 49.873 1.00 89.19 78 GLU A C 1
ATOM 585 O O . GLU A 1 78 ? -43.310 -7.100 49.295 1.00 89.19 78 GLU A O 1
ATOM 590 N N . GLU A 1 79 ? -41.084 -7.510 49.301 1.00 88.25 79 GLU A N 1
ATOM 591 C CA . GLU A 1 79 ? -40.801 -6.980 47.969 1.00 88.25 79 GLU A CA 1
ATOM 592 C C . GLU A 1 79 ? -41.436 -7.839 46.863 1.00 88.25 79 GLU A C 1
ATOM 594 O O . GLU A 1 79 ? -41.213 -9.056 46.819 1.00 88.25 79 GLU A O 1
ATOM 599 N N . ILE A 1 80 ? -42.240 -7.244 45.971 1.00 87.44 80 ILE A N 1
ATOM 600 C CA . ILE A 1 80 ? -42.896 -7.972 44.875 1.00 87.44 80 ILE A CA 1
ATOM 601 C C . ILE A 1 80 ? -42.108 -7.735 43.579 1.00 87.44 80 ILE A C 1
ATOM 603 O O . ILE A 1 80 ? -42.251 -6.677 42.973 1.00 87.44 80 ILE A O 1
ATOM 607 N N . PRO A 1 81 ? -41.356 -8.731 43.075 1.00 82.75 81 PRO A N 1
ATOM 608 C CA . PRO A 1 81 ? -40.445 -8.521 41.956 1.00 82.75 81 PRO A CA 1
ATOM 609 C C . PRO A 1 81 ? -41.165 -8.056 40.686 1.00 82.75 81 PRO A C 1
ATOM 611 O O . PRO A 1 81 ? -42.177 -8.646 40.279 1.00 82.75 81 PRO A O 1
ATOM 614 N N . ARG A 1 82 ? -40.539 -7.102 39.988 1.00 80.12 82 ARG A N 1
ATOM 615 C CA . ARG A 1 82 ? -40.894 -6.611 38.644 1.00 80.12 82 ARG A CA 1
ATOM 616 C C . ARG A 1 82 ? -42.212 -5.830 38.596 1.00 80.12 82 ARG A C 1
ATOM 618 O O . ARG A 1 82 ? -42.960 -5.945 37.617 1.00 80.12 82 ARG A O 1
ATOM 625 N N . ASN A 1 83 ? -42.534 -5.063 39.634 1.00 86.00 83 ASN A N 1
ATOM 626 C CA . ASN A 1 83 ? -43.666 -4.128 39.632 1.00 86.00 83 ASN A CA 1
ATOM 627 C C . ASN A 1 83 ? -43.221 -2.646 39.549 1.00 86.00 83 ASN A C 1
ATOM 629 O O . ASN A 1 83 ? -44.061 -1.753 39.337 1.00 86.00 83 ASN A O 1
ATOM 633 N N . LEU A 1 84 ? -41.909 -2.398 39.630 1.00 87.19 84 LEU A N 1
ATOM 634 C CA . LEU A 1 84 ? -41.218 -1.112 39.681 1.00 87.19 84 LEU A CA 1
ATOM 635 C C . LEU A 1 84 ? -41.636 -0.238 40.883 1.00 87.19 84 LEU A C 1
ATOM 637 O O . LEU A 1 84 ? -41.800 0.975 40.729 1.00 87.19 84 LEU A O 1
ATOM 641 N N . ILE A 1 85 ? -41.913 -0.828 42.046 1.00 89.69 85 ILE A N 1
ATOM 642 C CA . ILE A 1 85 ? -42.343 -0.141 43.274 1.00 89.69 85 ILE A CA 1
ATOM 643 C C . ILE A 1 85 ? -41.509 -0.639 44.454 1.00 89.69 85 ILE A C 1
ATOM 645 O O . ILE A 1 85 ? -41.464 -1.833 44.683 1.00 89.69 85 ILE A O 1
ATOM 649 N N . ASP A 1 86 ? -40.967 0.289 45.244 1.00 91.19 86 ASP A N 1
ATOM 650 C CA . ASP A 1 86 ? -40.470 0.047 46.608 1.00 91.19 86 ASP A CA 1
ATOM 651 C C . ASP A 1 86 ? -41.610 -0.475 47.508 1.00 91.19 86 ASP A C 1
ATOM 653 O O . ASP A 1 86 ? -42.363 0.306 48.107 1.00 91.19 86 ASP A O 1
ATOM 657 N N . ASP A 1 87 ? -41.800 -1.793 47.564 1.00 91.56 87 ASP A N 1
ATOM 658 C CA . ASP A 1 87 ? -42.861 -2.411 48.365 1.00 91.56 87 ASP A CA 1
ATOM 659 C C . ASP A 1 87 ? -42.476 -2.513 49.847 1.00 91.56 87 ASP A C 1
ATOM 661 O O . ASP A 1 87 ? -43.355 -2.535 50.720 1.00 91.56 87 ASP A O 1
ATOM 665 N N . ASN A 1 88 ? -41.174 -2.575 50.157 1.00 90.94 88 ASN A N 1
ATOM 666 C CA . ASN A 1 88 ? -40.661 -2.688 51.524 1.00 90.94 88 ASN A CA 1
ATOM 667 C C . ASN A 1 88 ? -40.266 -1.353 52.196 1.00 90.94 88 ASN A C 1
ATOM 669 O O . ASN A 1 88 ? -39.856 -1.363 53.362 1.00 90.94 88 ASN A O 1
ATOM 673 N N . LEU A 1 89 ? -40.507 -0.220 51.528 1.00 91.69 89 LEU A N 1
ATOM 674 C CA . LEU A 1 89 ? -40.317 1.171 51.971 1.00 91.69 89 LEU A CA 1
ATOM 675 C C . LEU A 1 89 ? -38.888 1.501 52.434 1.00 91.69 89 LEU A C 1
ATOM 677 O O . LEU A 1 89 ? -38.685 2.168 53.464 1.00 91.69 89 LEU A O 1
ATOM 681 N N . ASN A 1 90 ? -37.894 0.994 51.701 1.00 89.94 90 ASN A N 1
ATOM 682 C CA . ASN A 1 90 ? -36.474 1.196 51.996 1.00 89.94 90 ASN A CA 1
ATOM 683 C C . ASN A 1 90 ? -35.764 2.215 51.083 1.00 89.94 90 ASN A C 1
ATOM 685 O O . ASN A 1 90 ? -34.668 2.657 51.436 1.00 89.94 90 ASN A O 1
ATOM 689 N N . GLY A 1 91 ? -36.409 2.638 49.992 1.00 89.56 91 GLY A N 1
ATOM 690 C CA . GLY A 1 91 ? -35.918 3.602 49.006 1.00 89.56 91 GLY A CA 1
ATOM 691 C C . GLY A 1 91 ? -35.380 2.997 47.705 1.00 89.56 91 GLY A C 1
ATOM 692 O O . GLY A 1 91 ? -35.156 3.761 46.759 1.00 89.56 91 GLY A O 1
ATOM 693 N N . LEU A 1 92 ? -35.195 1.674 47.663 1.00 91.19 92 LEU A N 1
ATOM 694 C CA . LEU A 1 92 ? -34.845 0.898 46.472 1.00 91.19 92 LEU A CA 1
ATOM 695 C C . LEU A 1 92 ? -36.098 0.400 45.745 1.00 91.19 92 LEU A C 1
ATOM 697 O O . LEU A 1 92 ? -37.172 0.355 46.338 1.00 91.19 92 LEU A O 1
ATOM 701 N N . ILE A 1 93 ? -35.976 0.067 44.459 1.00 89.88 93 ILE A N 1
ATOM 702 C CA . ILE A 1 93 ? -37.109 -0.350 43.620 1.00 89.88 93 ILE A CA 1
ATOM 703 C C . ILE A 1 93 ? -36.812 -1.703 42.960 1.00 89.88 93 ILE A C 1
ATOM 705 O O . ILE A 1 93 ? -35.823 -1.824 42.246 1.00 89.88 93 ILE A O 1
ATOM 709 N N . ASP A 1 94 ? -37.702 -2.693 43.123 1.00 86.88 94 ASP A N 1
ATOM 710 C CA . ASP A 1 94 ? -37.563 -4.044 42.545 1.00 86.88 94 ASP A CA 1
ATOM 711 C C . ASP A 1 94 ? -36.205 -4.731 42.879 1.00 86.88 94 ASP A C 1
ATOM 713 O O . ASP A 1 94 ? -35.712 -5.562 42.104 1.00 86.88 94 ASP A O 1
ATOM 717 N N . GLU A 1 95 ? -35.574 -4.450 44.029 1.00 87.06 95 GLU A N 1
ATOM 718 C CA . GLU A 1 95 ? -34.188 -4.885 44.293 1.00 87.06 95 GLU A CA 1
ATOM 719 C C . GLU A 1 95 ? -34.014 -6.419 44.376 1.00 87.06 95 GLU A C 1
ATOM 721 O O . GLU A 1 95 ? -32.898 -6.938 44.365 1.00 87.06 95 GLU A O 1
ATOM 726 N N . ASN A 1 96 ? -35.119 -7.170 44.436 1.00 83.25 96 ASN A N 1
ATOM 727 C CA . ASN A 1 96 ? -35.149 -8.631 44.412 1.00 83.25 96 ASN A CA 1
ATOM 728 C C . ASN A 1 96 ? -35.338 -9.236 43.002 1.00 83.25 96 ASN A C 1
ATOM 730 O O . ASN A 1 96 ? -35.646 -10.429 42.884 1.00 83.25 96 ASN A O 1
ATOM 734 N N . ASN A 1 97 ? -35.159 -8.452 41.929 1.00 79.12 97 ASN A N 1
ATOM 735 C CA . ASN A 1 97 ? -35.228 -8.948 40.553 1.00 79.12 97 ASN A CA 1
ATOM 736 C C . ASN A 1 97 ? -34.290 -10.145 40.311 1.00 79.12 97 ASN A C 1
ATOM 738 O O . ASN A 1 97 ? -33.141 -10.191 40.752 1.00 79.12 97 ASN A O 1
ATOM 742 N N . GLY A 1 98 ? -34.782 -11.120 39.545 1.00 75.00 98 GLY A N 1
ATOM 743 C CA . GLY A 1 98 ? -34.086 -12.378 39.287 1.00 75.00 98 GLY A CA 1
ATOM 744 C C . GLY A 1 98 ? -34.787 -13.265 38.260 1.00 75.00 98 GLY A C 1
ATOM 745 O O . GLY A 1 98 ? -35.800 -12.879 37.670 1.00 75.00 98 GLY A O 1
ATOM 746 N N . ALA A 1 99 ? -34.267 -14.475 38.072 1.00 73.19 99 ALA A N 1
ATOM 747 C CA . ALA A 1 99 ? -34.774 -15.521 37.187 1.00 73.19 99 ALA A CA 1
ATOM 748 C C . ALA A 1 99 ? -34.735 -16.891 37.887 1.00 73.19 99 ALA A C 1
ATOM 750 O O . ALA A 1 99 ? -33.778 -17.194 38.594 1.00 73.19 99 ALA A O 1
ATOM 751 N N . SER A 1 100 ? -35.741 -17.738 37.650 1.00 72.00 100 SER A N 1
ATOM 752 C CA . SER A 1 100 ? -35.763 -19.132 38.123 1.00 72.00 100 SER A CA 1
ATOM 753 C C . SER A 1 100 ? -35.367 -20.064 36.977 1.00 72.00 100 SER A C 1
ATOM 755 O O . SER A 1 100 ? -36.187 -20.379 36.111 1.00 72.00 100 SER A O 1
ATOM 757 N N . ILE A 1 101 ? -34.112 -20.508 36.947 1.00 69.81 101 ILE A N 1
ATOM 758 C CA . ILE A 1 101 ? -33.538 -21.258 35.822 1.00 69.81 101 ILE A CA 1
ATOM 759 C C . ILE A 1 101 ? -33.701 -22.769 36.051 1.00 69.81 101 ILE A C 1
ATOM 761 O O . ILE A 1 101 ? -33.289 -23.304 37.080 1.00 69.81 101 ILE A O 1
ATOM 765 N N . GLU A 1 102 ? -34.281 -23.495 35.086 1.00 66.38 102 GLU A N 1
ATOM 766 C CA . GLU A 1 102 ? -34.403 -24.962 35.151 1.00 66.38 102 GLU A CA 1
ATOM 767 C C . GLU A 1 102 ? -33.069 -25.648 34.793 1.00 66.38 102 GLU A C 1
ATOM 769 O O . GLU A 1 102 ? -32.826 -26.038 33.651 1.00 66.38 102 GLU A O 1
ATOM 774 N N . ILE A 1 103 ? -32.195 -25.826 35.787 1.00 68.56 103 ILE A N 1
ATOM 775 C CA . ILE A 1 103 ? -30.881 -26.478 35.624 1.00 68.56 103 ILE A CA 1
ATOM 776 C C . ILE A 1 103 ? -30.972 -27.992 35.353 1.00 68.56 103 ILE A C 1
ATOM 778 O O . ILE A 1 103 ? -30.038 -28.604 34.830 1.00 68.56 103 ILE A O 1
ATOM 782 N N . ALA A 1 104 ? -32.093 -28.625 35.709 1.00 63.09 104 ALA A N 1
ATOM 783 C CA . ALA A 1 104 ? -32.427 -30.003 35.352 1.00 63.09 104 ALA A CA 1
ATOM 784 C C . ALA A 1 104 ? -33.949 -30.217 35.448 1.00 63.09 104 ALA A C 1
ATOM 786 O O . ALA A 1 104 ? -34.592 -29.504 36.207 1.00 63.09 104 ALA A O 1
ATOM 787 N N . PRO A 1 105 ? -34.543 -31.228 34.778 1.00 63.88 105 PRO A N 1
ATOM 788 C CA . PRO A 1 105 ? -35.996 -31.427 34.769 1.00 63.88 105 PRO A CA 1
ATOM 789 C C . PRO A 1 105 ? -36.640 -31.474 36.170 1.00 63.88 105 PRO A C 1
ATOM 791 O O . PRO A 1 105 ? -36.500 -32.463 36.898 1.00 63.88 105 PRO A O 1
ATOM 794 N N . GLY A 1 106 ? -37.378 -30.420 36.526 1.00 70.06 106 GLY A N 1
ATOM 795 C CA . GLY A 1 106 ? -38.011 -30.217 37.832 1.00 70.06 106 GLY A CA 1
ATOM 796 C C . GLY A 1 106 ? -37.089 -29.723 38.959 1.00 70.06 106 GLY A C 1
ATOM 797 O O . GLY A 1 106 ? -37.477 -29.826 40.124 1.00 70.06 106 GLY A O 1
ATOM 798 N N . ILE A 1 107 ? -35.892 -29.225 38.641 1.00 69.81 107 ILE A N 1
ATOM 799 C CA . ILE A 1 107 ? -34.951 -28.573 39.560 1.00 69.81 107 ILE A CA 1
ATOM 800 C C . ILE A 1 107 ? -34.702 -27.158 39.040 1.00 69.81 107 ILE A C 1
ATOM 802 O O . ILE A 1 107 ? -34.097 -26.982 37.984 1.00 69.81 107 ILE A O 1
ATOM 806 N N . PHE A 1 108 ? -35.167 -26.178 39.808 1.00 69.62 108 PHE A N 1
ATOM 807 C CA . PHE A 1 108 ? -34.980 -24.758 39.541 1.00 69.62 108 PHE A CA 1
ATOM 808 C C . PHE A 1 108 ? -33.940 -24.194 40.507 1.00 69.62 108 PHE A C 1
ATOM 810 O O . PHE A 1 108 ? -33.895 -24.607 41.670 1.00 69.62 108 PHE A O 1
ATOM 817 N N . GLU A 1 109 ? -33.119 -23.279 40.010 1.00 73.62 109 GLU A N 1
ATOM 818 C CA . GLU A 1 109 ? -32.180 -22.468 40.780 1.00 73.62 109 GLU A CA 1
ATOM 819 C C . GLU A 1 109 ? -32.566 -21.001 40.573 1.00 73.62 109 GLU A C 1
ATOM 821 O O . GLU A 1 109 ? -32.739 -20.563 39.435 1.00 73.62 109 GLU A O 1
ATOM 826 N N . ASP A 1 110 ? -32.782 -20.278 41.671 1.00 73.31 110 ASP A N 1
ATOM 827 C CA . ASP A 1 110 ? -33.158 -18.867 41.640 1.00 73.31 110 ASP A CA 1
ATOM 828 C C . ASP A 1 110 ? -31.881 -18.016 41.637 1.00 73.31 110 ASP A C 1
ATOM 830 O O . ASP A 1 110 ? -31.056 -18.119 42.545 1.00 73.31 110 ASP A O 1
ATOM 834 N N . THR A 1 111 ? -31.714 -17.192 40.604 1.00 74.12 111 THR A N 1
ATOM 835 C CA . THR A 1 111 ? -30.586 -16.267 40.430 1.00 74.12 111 THR A CA 1
ATOM 836 C C . THR A 1 111 ? -31.091 -14.831 40.466 1.00 74.12 111 THR A C 1
ATOM 838 O O . THR A 1 111 ? -31.976 -14.486 39.683 1.00 74.12 111 THR A O 1
ATOM 841 N N . TYR A 1 112 ? -30.528 -13.991 41.330 1.00 78.00 112 TYR A N 1
ATOM 842 C CA . TYR A 1 112 ? -30.825 -12.556 41.401 1.00 78.00 112 TYR A CA 1
ATOM 843 C C . TYR A 1 112 ? -29.956 -11.768 40.408 1.00 78.00 112 TYR A C 1
ATOM 845 O O . TYR A 1 112 ? -28.827 -12.172 40.143 1.00 78.00 112 TYR A O 1
ATOM 853 N N . LEU A 1 113 ? -30.470 -10.666 39.847 1.00 76.00 113 LEU A N 1
ATOM 854 C CA . LEU A 1 113 ? -29.763 -9.889 38.814 1.00 76.00 113 LEU A CA 1
ATOM 855 C C . LEU A 1 113 ? -28.630 -9.019 39.379 1.00 76.00 113 LEU A C 1
ATOM 857 O O . LEU A 1 113 ? -27.623 -8.841 38.704 1.00 76.00 113 LEU A O 1
ATOM 861 N N . TYR A 1 114 ? -28.775 -8.520 40.610 1.00 81.88 114 TYR A N 1
ATOM 862 C CA . TYR A 1 114 ? -27.852 -7.563 41.238 1.00 81.88 114 TYR A CA 1
ATOM 863 C C . TYR A 1 114 ? -26.723 -8.219 42.063 1.00 81.88 114 TYR A C 1
ATOM 865 O O . TYR A 1 114 ? -26.253 -7.651 43.052 1.00 81.88 114 TYR A O 1
ATOM 873 N N . PHE A 1 115 ? -26.321 -9.440 41.697 1.00 79.69 115 PHE A N 1
ATOM 874 C CA . PHE A 1 115 ? -25.175 -10.144 42.282 1.00 79.69 115 PHE A CA 1
ATOM 875 C C . PHE A 1 115 ? -24.283 -10.691 41.175 1.00 79.69 115 PHE A C 1
ATOM 877 O O . PHE A 1 115 ? -24.777 -11.267 40.203 1.00 79.69 115 PHE A O 1
ATOM 884 N N . ASP A 1 116 ? -22.968 -10.598 41.360 1.00 70.94 116 ASP A N 1
ATOM 885 C CA . ASP A 1 116 ? -22.027 -11.248 40.456 1.00 70.94 116 ASP A CA 1
ATOM 886 C C . ASP A 1 116 ? -22.199 -12.776 40.513 1.00 70.94 116 ASP A C 1
ATOM 888 O O . ASP A 1 116 ? -22.147 -13.406 41.574 1.00 70.94 116 ASP A O 1
ATOM 892 N N . ALA A 1 117 ? -22.379 -13.391 39.344 1.00 62.31 117 ALA A N 1
ATOM 893 C CA . ALA A 1 117 ? -22.676 -14.817 39.216 1.00 62.31 117 ALA A CA 1
ATOM 894 C C . ALA A 1 117 ? -21.499 -15.750 39.584 1.00 62.31 117 ALA A C 1
ATOM 896 O O . ALA A 1 117 ? -21.669 -16.973 39.596 1.00 62.31 117 ALA A O 1
ATOM 897 N N . VAL A 1 118 ? -20.302 -15.211 39.847 1.00 62.47 118 VAL A N 1
ATOM 898 C CA . VAL A 1 118 ? -19.066 -15.961 40.119 1.00 62.47 118 VAL A CA 1
ATOM 899 C C . VAL A 1 118 ? -18.555 -15.732 41.545 1.00 62.47 118 VAL A C 1
ATOM 901 O O . VAL A 1 118 ? -18.174 -16.703 42.206 1.00 62.47 118 VAL A O 1
ATOM 904 N N . SER A 1 119 ? -18.528 -14.488 42.029 1.00 69.25 119 SER A N 1
ATOM 905 C CA . SER A 1 119 ? -18.112 -14.144 43.393 1.00 69.25 119 SER A CA 1
ATOM 906 C C . SER A 1 119 ? -19.268 -14.194 44.396 1.00 69.25 119 SER A C 1
ATOM 908 O O . SER A 1 119 ? -19.044 -14.546 45.557 1.00 69.25 119 SER A O 1
ATOM 910 N N . GLY A 1 120 ? -20.499 -13.922 43.946 1.00 70.94 120 GLY A N 1
ATOM 911 C CA . GLY A 1 120 ? -21.679 -13.784 44.801 1.00 70.94 120 GLY A CA 1
ATOM 912 C C . GLY A 1 120 ? -21.721 -12.473 45.593 1.00 70.94 120 GLY A C 1
ATOM 913 O O . GLY A 1 120 ? -22.502 -12.370 46.539 1.00 70.94 120 GLY A O 1
ATOM 914 N N . ASP A 1 121 ? -20.879 -11.496 45.248 1.00 80.94 121 ASP A N 1
ATOM 915 C CA . ASP A 1 121 ? -20.942 -10.147 45.810 1.00 80.94 121 ASP A CA 1
ATOM 916 C C . ASP A 1 121 ? -22.088 -9.362 45.147 1.00 80.94 121 ASP A C 1
ATOM 918 O O . ASP A 1 121 ? -22.335 -9.507 43.950 1.00 80.94 121 ASP A O 1
ATOM 922 N N . GLY A 1 122 ? -22.810 -8.553 45.925 1.00 85.12 122 GLY A N 1
ATOM 923 C CA . GLY A 1 122 ? -23.846 -7.662 45.398 1.00 85.12 122 GLY A CA 1
ATOM 924 C C . GLY A 1 122 ? -23.272 -6.398 44.748 1.00 85.12 122 GLY A C 1
ATOM 925 O O . GLY A 1 122 ? -22.109 -6.052 44.967 1.00 85.12 122 GLY A O 1
ATOM 926 N N . LEU A 1 123 ? -24.114 -5.671 44.017 1.00 88.88 123 LEU A N 1
ATOM 927 C CA . LEU A 1 123 ? -23.793 -4.340 43.484 1.00 88.88 123 LEU A CA 1
ATOM 928 C C . LEU A 1 123 ? -23.878 -3.246 44.572 1.00 88.88 123 LEU A C 1
ATOM 930 O O . LEU A 1 123 ? -24.292 -3.517 45.715 1.00 88.88 123 LEU A O 1
ATOM 934 N N . LYS A 1 124 ? -23.432 -2.019 44.268 1.00 91.62 124 LYS A N 1
ATOM 935 C CA . LYS A 1 124 ? -23.602 -0.869 45.175 1.00 91.62 124 LYS A CA 1
ATOM 936 C C . LYS A 1 124 ? -25.043 -0.375 45.180 1.00 91.62 124 LYS A C 1
ATOM 938 O O . LYS A 1 124 ? -25.811 -0.625 44.263 1.00 91.62 124 LYS A O 1
ATOM 943 N N . TYR A 1 125 ? -25.426 0.296 46.262 1.00 92.38 125 TYR A N 1
ATOM 944 C CA . TYR A 1 125 ? -26.733 0.940 46.365 1.00 92.38 125 TYR A CA 1
ATOM 945 C C . TYR A 1 125 ? -26.692 2.126 47.334 1.00 92.38 125 TYR A C 1
ATOM 947 O O . TYR A 1 125 ? -25.786 2.220 48.169 1.00 92.38 125 TYR A O 1
ATOM 955 N N . ILE A 1 126 ? -27.682 3.017 47.270 1.00 92.19 126 ILE A N 1
ATOM 956 C CA . ILE A 1 126 ? -27.826 4.144 48.203 1.00 92.19 126 ILE A CA 1
ATOM 957 C C . ILE A 1 126 ? -28.703 3.739 49.399 1.00 92.19 126 ILE A C 1
ATOM 959 O O . ILE A 1 126 ? -29.886 3.438 49.262 1.00 92.19 126 ILE A O 1
ATOM 963 N N . ASP A 1 127 ? -28.162 3.795 50.621 1.00 92.44 127 ASP A N 1
ATOM 964 C CA . ASP A 1 127 ? -28.974 3.669 51.839 1.00 92.44 127 ASP A CA 1
ATOM 965 C C . ASP A 1 127 ? -29.642 5.009 52.176 1.00 92.44 127 ASP A C 1
ATOM 967 O O . ASP A 1 127 ? -29.114 5.817 52.948 1.00 92.44 127 ASP A O 1
ATOM 971 N N . TYR A 1 128 ? -30.838 5.236 51.628 1.00 90.31 128 TYR A N 1
ATOM 972 C CA . TYR A 1 128 ? -31.626 6.455 51.847 1.00 90.31 128 TYR A CA 1
ATOM 973 C C . TYR A 1 128 ? -32.015 6.704 53.320 1.00 90.31 128 TYR A C 1
ATOM 975 O O . TYR A 1 128 ? -32.345 7.838 53.672 1.00 90.31 128 TYR A O 1
ATOM 983 N N . LEU A 1 129 ? -31.936 5.709 54.219 1.00 88.88 129 LEU A N 1
ATOM 984 C CA . LEU A 1 129 ? -32.172 5.915 55.658 1.00 88.88 129 LEU A CA 1
ATOM 985 C C . LEU A 1 129 ? -30.978 6.570 56.368 1.00 88.88 129 LEU A C 1
ATOM 987 O O . LEU A 1 129 ? -31.170 7.236 57.392 1.00 88.88 129 LEU A O 1
ATOM 991 N N . THR A 1 130 ? -29.753 6.382 55.864 1.00 88.81 130 THR A N 1
ATOM 992 C CA . THR A 1 130 ? -28.530 6.964 56.449 1.00 88.81 130 THR A CA 1
ATOM 993 C C . THR A 1 130 ? -27.855 8.020 55.574 1.00 88.81 130 THR A C 1
ATOM 995 O O . THR A 1 130 ? -27.058 8.804 56.096 1.00 88.81 130 THR A O 1
ATOM 998 N N . GLY A 1 131 ? -28.179 8.064 54.280 1.00 86.94 131 GLY A N 1
ATOM 999 C CA . GLY A 1 131 ? -27.483 8.853 53.264 1.00 86.94 131 GLY A CA 1
ATOM 1000 C C . GLY A 1 131 ? -26.122 8.272 52.864 1.00 86.94 131 GLY A C 1
ATOM 1001 O O . GLY A 1 131 ? -25.322 8.970 52.247 1.00 86.94 131 GLY A O 1
ATOM 1002 N N . PHE A 1 132 ? -25.802 7.028 53.243 1.00 91.06 132 PHE A N 1
ATOM 1003 C CA . PHE A 1 132 ? -24.542 6.403 52.843 1.00 91.06 132 PHE A CA 1
ATOM 1004 C C . PHE A 1 132 ? -24.673 5.818 51.433 1.00 91.06 132 PHE A C 1
ATOM 1006 O O . PHE A 1 132 ? -25.514 4.957 51.194 1.00 91.06 132 PHE A O 1
ATOM 1013 N N . GLY A 1 133 ? -23.843 6.307 50.511 1.00 88.00 133 GLY A N 1
ATOM 1014 C CA . GLY A 1 133 ? -23.921 6.005 49.078 1.00 88.00 133 GLY A CA 1
ATOM 1015 C C . GLY A 1 133 ? -24.250 7.223 48.216 1.00 88.00 133 GLY A C 1
ATOM 1016 O O . GLY A 1 133 ? -23.733 7.331 47.118 1.00 88.00 133 GLY A O 1
ATOM 1017 N N . SER A 1 134 ? -24.978 8.220 48.738 1.00 87.69 134 SER A N 1
ATOM 1018 C CA . SER A 1 134 ? -25.463 9.381 47.960 1.00 87.69 134 SER A CA 1
ATOM 1019 C C . SER A 1 134 ? -24.390 10.422 47.571 1.00 87.69 134 SER A C 1
ATOM 1021 O O . SER A 1 134 ? -24.699 11.598 47.385 1.00 87.69 134 SER A O 1
ATOM 1023 N N . THR A 1 135 ? -23.116 10.035 47.584 1.00 87.81 135 THR A N 1
ATOM 1024 C CA . THR A 1 135 ? -21.986 10.813 47.047 1.00 87.81 135 THR A CA 1
ATOM 1025 C C . THR A 1 135 ? -21.164 9.984 46.062 1.00 87.81 135 THR A C 1
ATOM 1027 O O . THR A 1 135 ? -20.032 10.357 45.770 1.00 87.81 135 THR A O 1
ATOM 1030 N N . ASN A 1 136 ? -21.666 8.813 45.675 1.00 89.56 136 ASN A N 1
ATOM 1031 C CA . ASN A 1 136 ? -21.224 8.098 44.499 1.00 89.56 136 ASN A CA 1
ATOM 1032 C C . ASN A 1 136 ? -22.134 8.575 43.368 1.00 89.56 136 ASN A C 1
ATOM 1034 O O . ASN A 1 136 ? -23.350 8.478 43.511 1.00 89.56 136 ASN A O 1
ATOM 1038 N N . THR A 1 137 ? -21.547 9.185 42.348 1.00 87.81 137 THR A N 1
ATOM 1039 C CA . THR A 1 137 ? -22.231 9.657 41.136 1.00 87.81 137 THR A CA 1
ATOM 1040 C C . THR A 1 137 ? -22.562 8.491 40.209 1.00 87.81 137 THR A C 1
ATOM 1042 O O . THR A 1 137 ? -23.640 8.491 39.639 1.00 87.81 137 THR A O 1
ATOM 1045 N N . MET A 1 138 ? -21.718 7.452 40.218 1.00 88.38 138 MET A N 1
ATOM 1046 C CA . MET A 1 138 ? -21.945 6.114 39.647 1.00 88.38 138 MET A CA 1
ATOM 1047 C C . MET A 1 138 ? -22.899 5.251 40.513 1.00 88.38 138 MET A C 1
ATOM 1049 O O . MET A 1 138 ? -22.535 4.179 41.006 1.00 88.38 138 MET A O 1
ATOM 1053 N N . ILE A 1 139 ? -24.048 5.814 40.902 1.00 88.69 139 ILE A N 1
ATOM 1054 C CA . ILE A 1 139 ? -25.242 5.078 41.354 1.00 88.69 139 ILE A CA 1
ATOM 1055 C C . ILE A 1 139 ? -26.440 5.927 40.935 1.00 88.69 139 ILE A C 1
ATOM 1057 O O . ILE A 1 139 ? -26.518 7.083 41.361 1.00 88.69 139 ILE A O 1
ATOM 1061 N N . ASP A 1 140 ? -27.405 5.342 40.225 1.00 86.25 140 ASP A N 1
ATOM 1062 C CA . ASP A 1 140 ? -28.450 6.090 39.511 1.00 86.25 140 ASP A CA 1
ATOM 1063 C C . ASP A 1 140 ? -27.840 7.046 38.432 1.00 86.25 140 ASP A C 1
ATOM 1065 O O . ASP A 1 140 ? -28.402 8.121 38.191 1.00 86.25 140 ASP A O 1
ATOM 1069 N N . GLU A 1 141 ? -26.688 6.725 37.809 1.00 87.44 141 GLU A N 1
ATOM 1070 C CA . GLU A 1 141 ? -26.035 7.615 36.824 1.00 87.44 141 GLU A CA 1
ATOM 1071 C C . GLU A 1 141 ? -26.820 7.784 35.516 1.00 87.44 141 GLU A C 1
ATOM 1073 O O . GLU A 1 141 ? -27.559 6.915 35.055 1.00 87.44 141 GLU A O 1
ATOM 1078 N N . SER A 1 142 ? -26.711 8.972 34.919 1.00 85.06 142 SER A N 1
ATOM 1079 C CA . SER A 1 142 ? -27.579 9.380 33.822 1.00 85.06 142 SER A CA 1
ATOM 1080 C C . SER A 1 142 ? -26.930 10.460 32.960 1.00 85.06 142 SER A C 1
ATOM 1082 O O . SER A 1 142 ? -26.932 11.624 33.357 1.00 85.06 142 SER A O 1
ATOM 1084 N N . ARG A 1 143 ? -26.611 10.091 31.711 1.00 85.38 143 ARG A N 1
ATOM 1085 C CA . ARG A 1 143 ? -26.219 10.901 30.522 1.00 85.38 143 ARG A CA 1
ATOM 1086 C C . ARG A 1 143 ? -27.152 12.052 30.092 1.00 85.38 143 ARG A C 1
ATOM 1088 O O . ARG A 1 143 ? -27.200 12.477 28.932 1.00 85.38 143 ARG A O 1
ATOM 1095 N N . GLU A 1 144 ? -28.004 12.478 31.001 1.00 81.88 144 GLU A N 1
ATOM 1096 C CA . GLU A 1 144 ? -28.965 13.556 30.888 1.00 81.88 144 GLU A CA 1
ATOM 1097 C C . GLU A 1 144 ? -29.019 14.306 32.231 1.00 81.88 144 GLU A C 1
ATOM 1099 O O . GLU A 1 144 ? -30.106 14.716 32.656 1.00 81.88 144 GLU A O 1
ATOM 1104 N N . ASP A 1 145 ? -27.891 14.499 32.924 1.00 83.69 145 ASP A N 1
ATOM 1105 C CA . ASP A 1 145 ? -27.836 15.271 34.175 1.00 83.69 145 ASP A CA 1
ATOM 1106 C C . ASP A 1 145 ? -26.906 16.502 34.115 1.00 83.69 145 ASP A C 1
ATOM 1108 O O . ASP A 1 145 ? -27.278 17.537 34.693 1.00 83.69 145 ASP A O 1
ATOM 1112 N N . GLY A 1 146 ? -25.880 16.501 33.254 1.00 85.88 146 GLY A N 1
ATOM 1113 C CA . GLY A 1 146 ? -24.929 17.607 33.087 1.00 85.88 146 GLY A CA 1
ATOM 1114 C C . GLY A 1 146 ? -23.717 17.543 34.016 1.00 85.88 146 GLY A C 1
ATOM 1115 O O . GLY A 1 146 ? -23.185 18.603 34.362 1.00 85.88 146 GLY A O 1
ATOM 1116 N N . ILE A 1 147 ? -23.350 16.352 34.482 1.00 86.69 147 ILE A N 1
ATOM 1117 C CA . ILE A 1 147 ? -22.244 16.086 35.399 1.00 86.69 147 ILE A CA 1
ATOM 1118 C C . ILE A 1 147 ? -21.296 15.083 34.728 1.00 86.69 147 ILE A C 1
ATOM 1120 O O . ILE A 1 147 ? -21.746 14.187 34.034 1.00 86.69 147 ILE A O 1
ATOM 1124 N N . ASP A 1 148 ? -19.997 15.299 34.935 1.00 88.00 148 ASP A N 1
ATOM 1125 C CA . ASP A 1 148 ? -18.921 14.331 34.699 1.00 88.00 148 ASP A CA 1
ATOM 1126 C C . ASP A 1 148 ? -18.931 13.356 35.894 1.00 88.00 148 ASP A C 1
ATOM 1128 O O . ASP A 1 148 ? -18.607 13.739 37.032 1.00 88.00 148 ASP A O 1
ATOM 1132 N N . ASN A 1 149 ? -19.483 12.162 35.678 1.00 87.94 149 ASN A N 1
ATOM 1133 C CA . ASN A 1 149 ? -19.902 11.247 36.736 1.00 87.94 149 ASN A CA 1
ATOM 1134 C C . ASN A 1 149 ? -18.768 10.350 37.235 1.00 87.94 149 ASN A C 1
ATOM 1136 O O . ASN A 1 149 ? -18.735 10.060 38.441 1.00 87.94 149 ASN A O 1
ATOM 1140 N N . ASP A 1 150 ? -17.844 9.948 36.364 1.00 86.12 150 ASP A N 1
ATOM 1141 C CA . ASP A 1 150 ? -16.710 9.087 36.708 1.00 86.12 150 ASP A CA 1
ATOM 1142 C C . ASP A 1 150 ? -15.397 9.880 36.931 1.00 86.12 150 ASP A C 1
ATOM 1144 O O . ASP A 1 150 ? -14.564 9.479 37.761 1.00 86.12 150 ASP A O 1
ATOM 1148 N N . GLY A 1 151 ? -15.279 11.074 36.336 1.00 87.31 151 GLY A N 1
ATOM 1149 C CA . GLY A 1 151 ? -14.167 12.007 36.484 1.00 87.31 151 GLY A CA 1
ATOM 1150 C C . GLY A 1 151 ? -13.114 11.954 35.373 1.00 87.31 151 GLY A C 1
ATOM 1151 O O . GLY A 1 151 ? -11.962 12.299 35.679 1.00 87.31 151 GLY A O 1
ATOM 1152 N N . ASP A 1 152 ? -13.432 11.466 34.167 1.00 87.06 152 ASP A N 1
ATOM 1153 C CA . ASP A 1 152 ? -12.457 11.234 33.090 1.00 87.06 152 ASP A CA 1
ATOM 1154 C C . ASP A 1 152 ? -12.241 12.410 32.104 1.00 87.06 152 ASP A C 1
ATOM 1156 O O . ASP A 1 152 ? -11.169 12.477 31.493 1.00 87.06 152 ASP A O 1
ATOM 1160 N N . TRP A 1 153 ? -13.162 13.384 32.033 1.00 89.62 153 TRP A N 1
ATOM 1161 C CA . TRP A 1 153 ? -13.067 14.572 31.162 1.00 89.62 153 TRP A CA 1
ATOM 1162 C C . TRP A 1 153 ? -11.788 15.405 31.409 1.00 89.62 153 TRP A C 1
ATOM 1164 O O . TRP A 1 153 ? -11.586 15.973 32.494 1.00 89.62 153 TRP A O 1
ATOM 1174 N N . ASP A 1 154 ? -10.927 15.558 30.390 1.00 85.88 154 ASP A N 1
ATOM 1175 C CA . ASP A 1 154 ? -9.688 16.349 30.479 1.00 85.88 154 ASP A CA 1
ATOM 1176 C C . ASP A 1 154 ? -9.771 17.669 29.691 1.00 85.88 154 ASP A C 1
ATOM 1178 O O . ASP A 1 154 ? -9.788 17.718 28.460 1.00 85.88 154 ASP A O 1
ATOM 1182 N N . ILE A 1 155 ? -9.676 18.778 30.431 1.00 87.00 155 ILE A N 1
ATOM 1183 C CA . ILE A 1 155 ? -9.564 20.161 29.935 1.00 87.00 155 ILE A CA 1
ATOM 1184 C C . ILE A 1 155 ? -8.497 20.379 28.840 1.00 87.00 155 ILE A C 1
ATOM 1186 O O . ILE A 1 155 ? -8.536 21.378 28.127 1.00 87.00 155 ILE A O 1
ATOM 1190 N N . ALA A 1 156 ? -7.490 19.510 28.726 1.00 79.31 156 ALA A N 1
ATOM 1191 C CA . ALA A 1 156 ? -6.440 19.622 27.717 1.00 79.31 156 ALA A CA 1
ATOM 1192 C C . ALA A 1 156 ? -6.800 18.995 26.357 1.00 79.31 156 ALA A C 1
ATOM 1194 O O . ALA A 1 156 ? -6.145 19.336 25.367 1.00 79.31 156 ALA A O 1
ATOM 1195 N N . THR A 1 157 ? -7.778 18.085 26.301 1.00 82.81 157 THR A N 1
ATOM 1196 C CA . THR A 1 157 ? -8.152 17.340 25.082 1.00 82.81 157 THR A CA 1
ATOM 1197 C C . THR A 1 157 ? -9.626 17.459 24.712 1.00 82.81 157 THR A C 1
ATOM 1199 O O . THR A 1 157 ? -9.939 17.394 23.523 1.00 82.81 157 THR A O 1
ATOM 1202 N N . ASP A 1 158 ? -10.499 17.670 25.698 1.00 84.81 158 ASP A N 1
ATOM 1203 C CA . ASP A 1 158 ? -11.945 17.480 25.557 1.00 84.81 158 ASP A CA 1
ATOM 1204 C C . ASP A 1 158 ? -12.721 18.817 25.573 1.00 84.81 158 ASP A C 1
ATOM 1206 O O . ASP A 1 158 ? -13.878 18.863 25.167 1.00 84.81 158 ASP A O 1
ATOM 1210 N N . ASP A 1 159 ? -12.060 19.927 25.934 1.00 87.75 159 ASP A N 1
ATOM 1211 C CA . ASP A 1 159 ? -12.549 21.323 25.895 1.00 87.75 159 ASP A CA 1
ATOM 1212 C C . ASP A 1 159 ? -12.642 21.851 24.439 1.0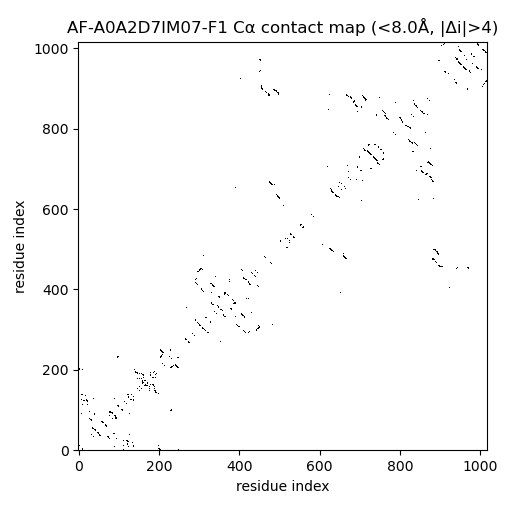0 87.75 159 ASP A C 1
ATOM 1214 O O . ASP A 1 159 ? -11.912 22.754 24.015 1.00 87.75 159 ASP A O 1
ATOM 1218 N N . VAL A 1 160 ? -13.491 21.201 23.633 1.00 87.75 160 VAL A N 1
ATOM 1219 C CA . VAL A 1 160 ? -13.656 21.409 22.178 1.00 87.75 160 VAL A CA 1
ATOM 1220 C C . VAL A 1 160 ? -15.041 21.927 21.777 1.00 87.75 160 VAL A C 1
ATOM 1222 O O . VAL A 1 160 ? -15.330 22.020 20.585 1.00 87.75 160 VAL A O 1
ATOM 1225 N N . GLY A 1 161 ? -15.897 22.259 22.745 1.00 87.75 161 GLY A N 1
ATOM 1226 C CA . GLY A 1 161 ? -17.201 22.865 22.511 1.00 87.75 161 GLY A CA 1
ATOM 1227 C C . GLY A 1 161 ? -18.335 21.930 22.070 1.00 87.75 161 GLY A C 1
ATOM 1228 O O . GLY A 1 161 ? -18.1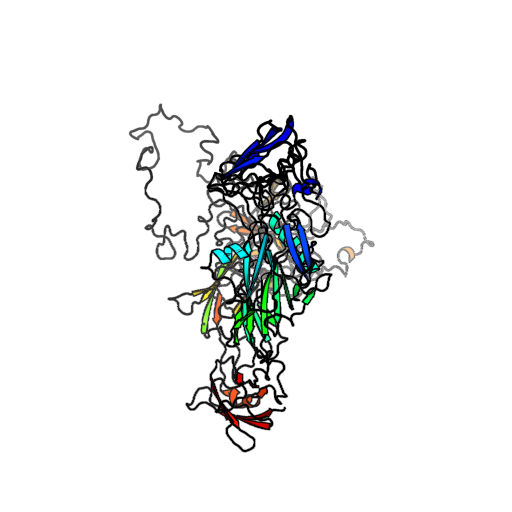88 20.719 21.887 1.00 87.75 161 GLY A O 1
ATOM 1229 N N . LEU A 1 162 ? -19.531 22.515 21.942 1.00 88.50 162 LEU A N 1
ATOM 1230 C CA . LEU A 1 162 ? -20.811 21.803 21.839 1.00 88.50 162 LEU A CA 1
ATOM 1231 C C . LEU A 1 162 ? -20.940 20.950 20.566 1.00 88.50 162 LEU A C 1
ATOM 1233 O O . LEU A 1 162 ? -21.681 19.962 20.567 1.00 88.50 162 LEU A O 1
ATOM 1237 N N . ASP A 1 163 ? -20.273 21.326 19.473 1.00 82.19 163 ASP A N 1
ATOM 1238 C CA . ASP A 1 163 ? -20.241 20.544 18.233 1.00 82.19 163 ASP A CA 1
ATOM 1239 C C . ASP A 1 163 ? -19.204 19.404 18.222 1.00 82.19 163 ASP A C 1
ATOM 1241 O O . ASP A 1 163 ? -19.263 18.544 17.335 1.00 82.19 163 ASP A O 1
ATOM 1245 N N . GLY A 1 164 ? -18.339 19.329 19.239 1.00 82.38 164 GLY A N 1
ATOM 1246 C CA . GLY A 1 164 ? -17.335 18.279 19.400 1.00 82.38 164 GLY A CA 1
ATOM 1247 C C . GLY A 1 164 ? -16.143 18.406 18.442 1.00 82.38 164 GLY A C 1
ATOM 1248 O O . GLY A 1 164 ? -15.492 17.392 18.157 1.00 82.38 164 GLY A O 1
ATOM 1249 N N . MET A 1 165 ? -15.889 19.601 17.887 1.00 79.81 165 MET A N 1
ATOM 1250 C CA . MET A 1 165 ? -14.829 19.855 16.906 1.00 79.81 165 MET A CA 1
ATOM 1251 C C . MET A 1 165 ? -13.911 21.018 17.330 1.00 79.81 165 MET A C 1
ATOM 1253 O O . MET A 1 165 ? -14.346 22.169 17.327 1.00 79.81 165 MET A O 1
ATOM 1257 N N . PRO A 1 166 ? -12.611 20.769 17.589 1.00 81.81 166 PRO A N 1
ATOM 1258 C CA . PRO A 1 166 ? -11.681 21.833 17.959 1.00 81.81 166 PRO A CA 1
ATOM 1259 C C . PRO A 1 166 ? -11.498 22.851 16.825 1.00 81.81 166 PRO A C 1
ATOM 1261 O O . PRO A 1 166 ? -11.369 22.489 15.652 1.00 81.81 166 PRO A O 1
ATOM 1264 N N . GLY A 1 167 ? -11.428 24.131 17.183 1.00 79.94 167 GLY A N 1
ATOM 1265 C CA . GLY A 1 167 ? -11.277 25.258 16.266 1.00 79.94 167 GLY A CA 1
ATOM 1266 C C . GLY A 1 167 ? -12.581 25.750 15.627 1.00 79.94 167 GLY A C 1
ATOM 1267 O O . GLY A 1 167 ? -12.515 26.570 14.706 1.00 79.94 167 GLY A O 1
ATOM 1268 N N . SER A 1 168 ? -13.750 25.273 16.072 1.00 80.69 168 SER A N 1
ATOM 1269 C CA . SER A 1 168 ? -15.061 25.694 15.552 1.00 80.69 168 SER A CA 1
ATOM 1270 C C . SER A 1 168 ? -15.468 27.103 16.017 1.00 80.69 168 SER A C 1
ATOM 1272 O O . SER A 1 168 ? -16.192 27.810 15.304 1.00 80.69 168 SER A O 1
ATOM 1274 N N . GLY A 1 169 ? -14.959 27.555 17.169 1.00 81.69 169 GLY A N 1
ATOM 1275 C CA . GLY A 1 169 ? -15.286 28.829 17.806 1.00 81.69 169 GLY A CA 1
ATOM 1276 C C . GLY A 1 169 ? -16.689 28.859 18.413 1.00 81.69 169 GLY A C 1
ATOM 1277 O O . GLY A 1 169 ? -17.305 29.934 18.451 1.00 81.69 169 GLY A O 1
ATOM 1278 N N . ASP A 1 170 ? -17.230 27.699 18.793 1.00 85.19 170 ASP A N 1
ATOM 1279 C CA . ASP A 1 170 ? -18.615 27.543 19.232 1.00 85.19 170 ASP A CA 1
ATOM 1280 C C . ASP A 1 170 ? -18.801 27.763 20.757 1.00 85.19 170 ASP A C 1
ATOM 1282 O O . ASP A 1 170 ? -18.106 28.583 21.363 1.00 85.19 170 ASP A O 1
ATOM 1286 N N . LEU A 1 171 ? -19.850 27.201 21.371 1.00 83.94 171 LEU A N 1
ATOM 1287 C CA . LEU A 1 171 ? -20.156 27.427 22.786 1.00 83.94 171 LEU A CA 1
ATOM 1288 C C . LEU A 1 171 ? -19.650 26.253 23.626 1.00 83.94 171 LEU A C 1
ATOM 1290 O O . LEU A 1 171 ? -20.148 25.149 23.470 1.00 83.94 171 LEU A O 1
ATOM 1294 N N . GLY A 1 172 ? -18.733 26.531 24.549 1.00 85.25 172 GLY A N 1
ATOM 1295 C CA . GLY A 1 172 ? -18.045 25.546 25.391 1.00 85.25 172 GLY A CA 1
ATOM 1296 C C . GLY A 1 172 ? -16.536 25.630 25.184 1.00 85.25 172 GLY A C 1
ATOM 1297 O O . GLY A 1 172 ? -15.805 25.807 26.148 1.00 85.25 172 GLY A O 1
ATOM 1298 N N . GLU A 1 173 ? -16.107 25.695 23.917 1.00 91.19 173 GLU A N 1
ATOM 1299 C CA . GLU A 1 173 ? -14.695 25.647 23.523 1.00 91.19 173 GLU A CA 1
ATOM 1300 C C . GLU A 1 173 ? -13.803 26.666 24.260 1.00 91.19 173 GLU A C 1
ATOM 1302 O O . GLU A 1 173 ? -13.967 27.892 24.160 1.00 91.19 173 GLU A O 1
ATOM 1307 N N . GLY A 1 174 ? -12.794 26.139 24.951 1.00 88.00 174 GLY A N 1
ATOM 1308 C CA . GLY A 1 174 ? -11.770 26.885 25.672 1.00 88.00 174 GLY A CA 1
ATOM 1309 C C . GLY A 1 174 ? -12.268 27.569 26.947 1.00 88.00 174 GLY A C 1
ATOM 1310 O O . GLY A 1 174 ? -11.615 28.516 27.414 1.00 88.00 174 GLY A O 1
ATOM 1311 N N . ASP A 1 175 ? -13.424 27.168 27.488 1.00 87.94 175 ASP A N 1
ATOM 1312 C CA . ASP A 1 175 ? -14.004 27.752 28.704 1.00 87.94 175 ASP A CA 1
ATOM 1313 C C . ASP A 1 175 ? -13.597 27.016 29.998 1.00 87.94 175 ASP A C 1
ATOM 1315 O O . ASP A 1 175 ? -13.616 27.615 31.087 1.00 87.94 175 ASP A O 1
ATOM 1319 N N . GLY A 1 176 ? -13.078 25.791 29.857 1.00 88.69 176 GLY A N 1
ATOM 1320 C CA . GLY A 1 176 ? -12.531 24.975 30.933 1.00 88.69 176 GLY A CA 1
ATOM 1321 C C . GLY A 1 176 ? -13.573 24.280 31.809 1.00 88.69 176 GLY A C 1
ATOM 1322 O O . GLY A 1 176 ? -13.275 23.997 32.978 1.00 88.69 176 GLY A O 1
ATOM 1323 N N . LEU A 1 177 ? -14.782 24.052 31.289 1.00 89.44 177 LEU A N 1
ATOM 1324 C CA . LEU A 1 177 ? -15.867 23.313 31.932 1.00 89.44 177 LEU A CA 1
ATOM 1325 C C . LEU A 1 177 ? -16.490 22.307 30.944 1.00 89.44 177 LEU A C 1
ATOM 1327 O O . LEU A 1 177 ? -16.742 22.689 29.805 1.00 89.44 177 LEU A O 1
ATOM 1331 N N . PRO A 1 178 ? -16.848 21.086 31.389 1.00 89.38 178 PRO A N 1
ATOM 1332 C CA . PRO A 1 178 ? -17.485 20.097 30.524 1.00 89.38 178 PRO A CA 1
ATOM 1333 C C . PRO A 1 178 ? -18.818 20.612 29.966 1.00 89.38 178 PRO A C 1
ATOM 1335 O O . PRO A 1 178 ? -19.783 20.874 30.698 1.00 89.38 178 PRO A O 1
ATOM 1338 N N . THR A 1 179 ? -18.874 20.748 28.644 1.00 89.81 179 THR A N 1
ATOM 1339 C CA . THR A 1 179 ? -20.011 21.269 27.887 1.00 89.81 179 THR A CA 1
ATOM 1340 C C . THR A 1 179 ? -20.805 20.130 27.261 1.00 89.81 179 THR A C 1
ATOM 1342 O O . THR A 1 179 ? -20.693 19.773 26.085 1.00 89.81 179 THR A O 1
ATOM 1345 N N . SER A 1 180 ? -21.695 19.582 28.084 1.00 83.94 180 SER A N 1
ATOM 1346 C CA . SER A 1 180 ? -22.672 18.584 27.666 1.00 83.94 180 SER A CA 1
ATOM 1347 C C . SER A 1 180 ? -23.552 19.057 26.501 1.00 83.94 180 SER A C 1
ATOM 1349 O O . SER A 1 180 ? -24.191 20.114 26.541 1.00 83.94 180 SER A O 1
ATOM 1351 N N . GLY A 1 181 ? -23.706 18.192 25.495 1.00 83.44 181 GLY A N 1
ATOM 1352 C CA . GLY A 1 181 ? -24.637 18.386 24.383 1.00 83.44 181 GLY A CA 1
ATOM 1353 C C . GLY A 1 181 ? -26.118 18.304 24.773 1.00 83.44 181 GLY A C 1
ATOM 1354 O O . GLY A 1 181 ? -26.990 18.456 23.905 1.00 83.44 181 GLY A O 1
ATOM 1355 N N . ARG A 1 182 ? -26.437 18.012 26.039 1.00 83.69 182 ARG A N 1
ATOM 1356 C CA . ARG A 1 182 ? -27.785 17.786 26.574 1.00 83.69 182 ARG A CA 1
ATOM 1357 C C . ARG A 1 182 ? -28.815 18.827 26.129 1.00 83.69 182 ARG A C 1
ATOM 1359 O O . ARG A 1 182 ? -28.597 20.035 26.159 1.00 83.69 182 ARG A O 1
ATOM 1366 N N . GLY A 1 183 ? -29.990 18.351 25.714 1.00 75.94 183 GLY A N 1
ATOM 1367 C CA . GLY A 1 183 ? -31.099 19.207 25.270 1.00 75.94 183 GLY A CA 1
ATOM 1368 C C . GLY A 1 183 ? -30.867 19.997 23.969 1.00 75.94 183 GLY A C 1
ATOM 1369 O O . GLY A 1 183 ? -31.772 20.722 23.548 1.00 75.94 183 GLY A O 1
ATOM 1370 N N . SER A 1 184 ? -29.704 19.858 23.323 1.00 81.50 184 SER A N 1
ATOM 1371 C CA . SER A 1 184 ? -29.412 20.389 21.984 1.00 81.50 184 SER A CA 1
ATOM 1372 C C . SER A 1 184 ? -29.527 19.305 20.895 1.00 81.50 184 SER A C 1
ATOM 1374 O O . SER A 1 184 ? -29.684 18.121 21.204 1.00 81.50 184 SER A O 1
ATOM 1376 N N . ASP A 1 185 ? -29.420 19.695 19.622 1.00 83.38 185 ASP A N 1
ATOM 1377 C CA . ASP A 1 185 ? -29.289 18.763 18.485 1.00 83.38 185 ASP A CA 1
ATOM 1378 C C . ASP A 1 185 ? -27.823 18.333 18.227 1.00 83.38 185 ASP A C 1
ATOM 1380 O O . ASP A 1 185 ? -27.570 17.508 17.351 1.00 83.38 185 ASP A O 1
ATOM 1384 N N . LEU A 1 186 ? -26.861 18.893 18.971 1.00 84.31 186 LEU A N 1
ATOM 1385 C CA . LEU A 1 186 ? -25.420 18.652 18.845 1.00 84.31 186 LEU A CA 1
ATOM 1386 C C . LEU A 1 186 ? -24.934 17.572 19.842 1.00 84.31 186 LEU A C 1
ATOM 1388 O O . LEU A 1 186 ? -25.669 17.246 20.792 1.00 84.31 186 LEU A O 1
ATOM 1392 N N . PRO A 1 187 ? -23.755 16.955 19.604 1.00 82.06 187 PRO A N 1
ATOM 1393 C CA . PRO A 1 187 ? -23.243 15.874 20.446 1.00 82.06 187 PRO A CA 1
ATOM 1394 C C . PRO A 1 187 ? -22.824 16.348 21.841 1.00 82.06 187 PRO A C 1
ATOM 1396 O O . PRO A 1 187 ? -23.161 15.666 22.804 1.00 82.06 187 PRO A O 1
ATOM 1399 N N . GLY A 1 188 ? -22.200 17.522 21.962 1.00 87.81 188 GLY A N 1
ATOM 1400 C CA . GLY A 1 188 ? -21.404 17.908 23.127 1.00 87.81 188 GLY A CA 1
ATOM 1401 C C . GLY A 1 188 ? -19.919 17.610 22.930 1.00 87.81 188 GLY A C 1
ATOM 1402 O O . GLY A 1 188 ? -19.521 17.009 21.928 1.00 87.81 188 GLY A O 1
ATOM 1403 N N . GLU A 1 189 ? -19.133 18.012 23.920 1.00 90.44 189 GLU A N 1
ATOM 1404 C CA . GLU A 1 189 ? -17.718 17.650 24.058 1.00 90.44 189 GLU A CA 1
ATOM 1405 C C . GLU A 1 189 ? -17.530 16.136 24.249 1.00 90.44 189 GLU A C 1
ATOM 1407 O O . GLU A 1 189 ? -18.489 15.479 24.649 1.00 90.44 189 GLU A O 1
ATOM 1412 N N . PRO A 1 190 ? -16.353 15.547 23.954 1.00 88.19 190 PRO A N 1
ATOM 1413 C CA . PRO A 1 190 ? -16.006 14.175 24.340 1.00 88.19 190 PRO A CA 1
ATOM 1414 C C . PRO A 1 190 ? -16.157 13.947 25.846 1.00 88.19 190 PRO A C 1
ATOM 1416 O O . PRO A 1 190 ? -16.092 14.908 26.604 1.00 88.19 190 PRO A O 1
ATOM 1419 N N . ASN A 1 191 ? -16.311 12.685 26.257 1.00 86.81 191 ASN A N 1
ATOM 1420 C CA . ASN A 1 191 ? -16.233 12.281 27.664 1.00 86.81 191 ASN A CA 1
ATOM 1421 C C . ASN A 1 191 ? -17.207 13.068 28.583 1.00 86.81 191 ASN A C 1
ATOM 1423 O O . ASN A 1 191 ? -16.835 13.542 29.650 1.00 86.81 191 ASN A O 1
ATOM 1427 N N . ILE A 1 192 ? -18.442 13.320 28.107 1.00 88.88 192 ILE A N 1
ATOM 1428 C CA . ILE A 1 192 ? -19.527 13.923 28.907 1.00 88.88 192 ILE A CA 1
ATOM 1429 C C . ILE A 1 192 ? -20.938 13.632 28.344 1.00 88.88 192 ILE A C 1
ATOM 1431 O O . ILE A 1 192 ? -21.232 13.854 27.162 1.00 88.88 192 ILE A O 1
ATOM 1435 N N . ASP A 1 193 ? -21.865 13.208 29.206 1.00 86.62 193 ASP A N 1
ATOM 1436 C CA . ASP A 1 193 ? -23.284 12.890 28.984 1.00 86.62 193 ASP A CA 1
ATOM 1437 C C . ASP A 1 193 ? -23.547 12.153 27.646 1.00 86.62 193 ASP A C 1
ATOM 1439 O O . ASP A 1 193 ? -23.605 10.933 27.510 1.00 86.62 193 ASP A O 1
ATOM 1443 N N . LYS A 1 194 ? -23.805 12.916 26.584 1.00 83.12 194 LYS A N 1
ATOM 1444 C CA . LYS A 1 194 ? -24.236 12.414 25.280 1.00 83.12 194 LYS A CA 1
ATOM 1445 C C . LYS A 1 194 ? -23.115 11.773 24.484 1.00 83.12 194 LYS A C 1
ATOM 1447 O O . LYS A 1 194 ? -23.427 11.007 23.565 1.00 83.12 194 LYS A O 1
ATOM 1452 N N . THR A 1 195 ? -21.874 12.128 24.778 1.00 83.88 195 THR A N 1
ATOM 1453 C CA . THR A 1 195 ? -20.707 11.548 24.131 1.00 83.88 195 THR A CA 1
ATOM 1454 C C . THR A 1 195 ? -20.150 10.405 24.944 1.00 83.88 195 THR A C 1
ATOM 1456 O O . THR A 1 195 ? -19.698 9.478 24.297 1.00 83.88 195 THR A O 1
ATOM 1459 N N . ASP A 1 196 ? -20.275 10.385 26.271 1.00 86.19 196 ASP A N 1
ATOM 1460 C CA . ASP A 1 196 ? -19.782 9.268 27.078 1.00 86.19 196 ASP A CA 1
ATOM 1461 C C . ASP A 1 196 ? -20.831 8.170 27.291 1.00 86.19 196 ASP A C 1
ATOM 1463 O O . ASP A 1 196 ? -22.026 8.444 27.293 1.00 86.19 196 ASP A O 1
ATOM 1467 N N . VAL A 1 197 ? -20.427 6.905 27.357 1.00 84.81 197 VAL A N 1
ATOM 1468 C CA . VAL A 1 197 ? -21.300 5.731 27.252 1.00 84.81 197 VAL A CA 1
ATOM 1469 C C . VAL A 1 197 ? -21.473 4.985 28.569 1.00 84.81 197 VAL A C 1
ATOM 1471 O O . VAL A 1 197 ? -22.559 4.432 28.753 1.00 84.81 197 VAL A O 1
ATOM 1474 N N . ASP A 1 198 ? -20.489 5.029 29.463 1.00 83.25 198 ASP A N 1
ATOM 1475 C CA . ASP A 1 198 ? -20.533 4.470 30.817 1.00 83.25 198 ASP A CA 1
ATOM 1476 C C . ASP A 1 198 ? -21.151 5.414 31.863 1.00 83.25 198 ASP A C 1
ATOM 1478 O O . ASP A 1 198 ? -21.576 4.947 32.909 1.00 83.25 198 ASP A O 1
ATOM 1482 N N . GLU A 1 199 ? -21.411 6.691 31.560 1.00 86.25 199 GLU A N 1
ATOM 1483 C CA . GLU A 1 199 ? -22.233 7.562 32.433 1.00 86.25 199 GLU A CA 1
ATOM 1484 C C . GLU A 1 199 ? -23.745 7.217 32.456 1.00 86.25 199 GLU A C 1
ATOM 1486 O O . GLU A 1 199 ? -24.597 8.049 32.793 1.00 86.25 199 GLU A O 1
ATOM 1491 N N . SER A 1 200 ? -24.129 6.006 32.047 1.00 86.00 200 SER A N 1
ATOM 1492 C CA . SER A 1 200 ? -25.495 5.494 32.200 1.00 86.00 200 SER A CA 1
ATOM 1493 C C . SER A 1 200 ? -25.525 3.990 32.409 1.00 86.00 200 SER A C 1
ATOM 1495 O O . SER A 1 200 ? -25.075 3.257 31.523 1.00 86.00 200 SER A O 1
ATOM 1497 N N . ASP A 1 201 ? -26.233 3.569 33.460 1.00 83.69 201 ASP A N 1
ATOM 1498 C CA . ASP A 1 201 ? -26.633 2.191 33.736 1.00 83.69 201 ASP A CA 1
ATOM 1499 C C . ASP A 1 201 ? -26.920 1.385 32.445 1.00 83.69 201 ASP A C 1
ATOM 1501 O O . ASP A 1 201 ? -27.881 1.653 31.703 1.00 83.69 201 ASP A O 1
ATOM 1505 N N . GLN A 1 202 ? -26.146 0.327 32.186 1.00 83.44 202 GLN A N 1
ATOM 1506 C CA . GLN A 1 202 ? -26.378 -0.529 31.020 1.00 83.44 202 GLN A CA 1
ATOM 1507 C C . GLN A 1 202 ? -27.778 -1.174 31.020 1.00 83.44 202 GLN A C 1
ATOM 1509 O O . GLN A 1 202 ? -28.122 -2.001 31.869 1.00 83.44 202 GLN A O 1
ATOM 1514 N N . ILE A 1 203 ? -28.566 -0.885 29.974 1.00 83.81 203 ILE A N 1
ATOM 1515 C CA . ILE A 1 203 ? -29.909 -1.452 29.759 1.00 83.81 203 ILE A CA 1
ATOM 1516 C C . ILE A 1 203 ? -29.813 -2.930 29.347 1.00 83.81 203 ILE A C 1
ATOM 1518 O O . ILE A 1 203 ? -29.808 -3.305 28.169 1.00 83.81 203 ILE A O 1
ATOM 1522 N N . GLY A 1 204 ? -29.711 -3.778 30.362 1.00 79.25 204 GLY A N 1
ATOM 1523 C CA . GLY A 1 204 ? -29.218 -5.139 30.261 1.00 79.25 204 GLY A CA 1
ATOM 1524 C C . GLY A 1 204 ? -30.195 -6.218 29.806 1.00 79.25 204 GLY A C 1
ATOM 1525 O O . GLY A 1 204 ? -31.417 -6.067 29.776 1.00 79.25 204 GLY A O 1
ATOM 1526 N N . LEU A 1 205 ? -29.641 -7.392 29.487 1.00 81.62 205 LEU A N 1
ATOM 1527 C CA . LEU A 1 205 ? -30.423 -8.550 29.056 1.00 81.62 205 LEU A CA 1
ATOM 1528 C C . LEU A 1 205 ? -31.159 -9.211 30.235 1.00 81.62 205 LEU A C 1
ATOM 1530 O O . LEU A 1 205 ? -30.533 -9.878 31.064 1.00 81.62 205 LEU A O 1
ATOM 1534 N N . SER A 1 206 ? -32.492 -9.101 30.268 1.00 81.50 206 SER A N 1
ATOM 1535 C CA . SER A 1 206 ? -33.336 -9.688 31.324 1.00 81.50 206 SER A CA 1
ATOM 1536 C C . SER A 1 206 ? -34.083 -10.959 30.901 1.00 81.50 206 SER A C 1
ATOM 1538 O O . SER A 1 206 ? -34.479 -11.744 31.761 1.00 81.50 206 SER A O 1
ATOM 1540 N N . SER A 1 207 ? -34.303 -11.166 29.601 1.00 81.81 207 SER A N 1
ATOM 1541 C CA . SER A 1 207 ? -34.961 -12.353 29.043 1.00 81.81 207 SER A CA 1
ATOM 1542 C C . SER A 1 207 ? -34.387 -12.694 27.671 1.00 81.81 207 SER A C 1
ATOM 1544 O O . SER A 1 207 ? -34.079 -11.803 26.875 1.00 81.81 207 SER A O 1
ATOM 1546 N N . PHE A 1 208 ? -34.244 -13.992 27.393 1.00 83.75 208 PHE A N 1
ATOM 1547 C CA . PHE A 1 208 ? -33.730 -14.507 26.126 1.00 83.75 208 PHE A CA 1
ATOM 1548 C C . PHE A 1 208 ? -34.465 -15.780 25.697 1.00 83.75 208 PHE A C 1
ATOM 1550 O O . PHE A 1 208 ? -34.476 -16.797 26.402 1.00 83.75 208 PHE A O 1
ATOM 1557 N N . TYR A 1 209 ? -35.031 -15.734 24.492 1.00 81.56 209 TYR A N 1
ATOM 1558 C CA . TYR A 1 209 ? -35.797 -16.819 23.900 1.00 81.56 209 TYR A CA 1
ATOM 1559 C C . TYR A 1 209 ? -35.269 -17.191 22.513 1.00 81.56 209 TYR A C 1
ATOM 1561 O O . TYR A 1 209 ? -35.531 -16.522 21.512 1.00 81.56 209 TYR A O 1
ATOM 1569 N N . TYR A 1 210 ? -34.550 -18.307 22.457 1.00 81.31 210 TYR A N 1
ATOM 1570 C CA . TYR A 1 210 ? -34.007 -18.926 21.252 1.00 81.31 210 TYR A CA 1
ATOM 1571 C C . TYR A 1 210 ? -34.989 -19.959 20.681 1.00 81.31 210 TYR A C 1
ATOM 1573 O O . TYR A 1 210 ? -35.470 -20.832 21.413 1.00 81.31 210 TYR A O 1
ATOM 1581 N N . PHE A 1 211 ? -35.311 -19.898 19.385 1.00 79.81 211 PHE A N 1
ATOM 1582 C CA . PHE A 1 211 ? -36.311 -20.783 18.776 1.00 79.81 211 PHE A CA 1
ATOM 1583 C C . PHE A 1 211 ? -36.017 -21.153 17.321 1.00 79.81 211 PHE A C 1
ATOM 1585 O O . PHE A 1 211 ? -35.452 -20.387 16.554 1.00 79.81 211 PHE A O 1
ATOM 1592 N N . ASN A 1 212 ? -36.471 -22.337 16.903 1.00 79.06 212 ASN A N 1
ATOM 1593 C CA . ASN A 1 212 ? -36.321 -22.780 15.515 1.00 79.06 212 ASN A CA 1
ATOM 1594 C C . ASN A 1 212 ? -37.127 -21.915 14.541 1.00 79.06 212 ASN A C 1
ATOM 1596 O O . ASN A 1 212 ? -38.330 -21.693 14.746 1.00 79.06 212 ASN A O 1
ATOM 1600 N N . PHE A 1 213 ? -36.488 -21.563 13.425 1.00 73.56 213 PHE A N 1
ATOM 1601 C CA . PHE A 1 213 ? -37.102 -20.836 12.323 1.00 73.56 213 PHE A CA 1
ATOM 1602 C C . PHE A 1 213 ? -38.408 -21.519 11.876 1.00 73.56 213 PHE A C 1
ATOM 1604 O O . PHE A 1 213 ? -38.464 -22.727 11.616 1.00 73.56 213 PHE A O 1
ATOM 1611 N N . GLY A 1 214 ? -39.498 -20.749 11.829 1.00 72.31 214 GLY A N 1
ATOM 1612 C CA . GLY A 1 214 ? -40.834 -21.233 11.455 1.00 72.31 214 GLY A CA 1
ATOM 1613 C C . GLY A 1 214 ? -41.611 -22.023 12.525 1.00 72.31 214 GLY A C 1
ATOM 1614 O O . GLY A 1 214 ? -42.706 -22.502 12.225 1.00 72.31 214 GLY A O 1
ATOM 1615 N N . VAL A 1 215 ? -41.094 -22.163 13.755 1.00 76.88 215 VAL A N 1
ATOM 1616 C CA . VAL A 1 215 ? -41.803 -22.789 14.903 1.00 76.88 215 VAL A CA 1
ATOM 1617 C C . VAL A 1 215 ? -42.043 -21.798 16.062 1.00 76.88 215 VAL A C 1
ATOM 1619 O O . VAL A 1 215 ? -42.873 -22.044 16.942 1.00 76.88 215 VAL A O 1
ATOM 1622 N N . GLY A 1 216 ? -41.349 -20.658 16.051 1.00 74.56 216 GLY A N 1
ATOM 1623 C CA . GLY A 1 216 ? -41.451 -19.598 17.057 1.00 74.56 216 GLY A CA 1
ATOM 1624 C C . GLY A 1 216 ? -42.774 -18.827 17.115 1.00 74.56 216 GLY A C 1
ATOM 1625 O O . GLY A 1 216 ? -43.747 -19.169 16.425 1.00 74.56 216 GLY A O 1
ATOM 1626 N N . PRO A 1 217 ? -42.843 -17.785 17.965 1.00 80.38 217 PRO A N 1
ATOM 1627 C CA . PRO A 1 217 ? -43.881 -16.763 17.883 1.00 80.38 217 PRO A CA 1
ATOM 1628 C C . PRO A 1 217 ? -43.894 -16.133 16.488 1.00 80.38 217 PRO A C 1
ATOM 1630 O O . PRO A 1 217 ? -42.874 -16.065 15.804 1.00 80.38 217 PRO A O 1
ATOM 1633 N N . GLN A 1 218 ? -45.077 -15.734 16.030 1.00 82.94 218 GLN A N 1
ATOM 1634 C CA . GLN A 1 218 ? -45.197 -14.936 14.814 1.00 82.94 218 GLN A CA 1
ATOM 1635 C C . GLN A 1 218 ? -45.122 -13.459 15.197 1.00 82.94 218 GLN A C 1
ATOM 1637 O O . GLN A 1 218 ? -45.580 -13.079 16.272 1.00 82.94 218 GLN A O 1
ATOM 1642 N N . MET A 1 219 ? -44.574 -12.627 14.311 1.00 83.50 219 MET A N 1
ATOM 1643 C CA . MET A 1 219 ? -44.393 -11.191 14.572 1.00 83.50 219 MET A CA 1
ATOM 1644 C C . MET A 1 219 ? -45.715 -10.392 14.596 1.00 83.50 219 MET A C 1
ATOM 1646 O O . MET A 1 219 ? -45.690 -9.180 14.770 1.00 83.50 219 MET A O 1
ATOM 1650 N N . ASP A 1 220 ? -46.860 -11.057 14.397 1.00 86.50 220 ASP A N 1
ATOM 1651 C CA . ASP A 1 220 ? -48.223 -10.529 14.532 1.00 86.50 220 ASP A CA 1
ATOM 1652 C C . ASP A 1 220 ? -49.007 -11.133 15.724 1.00 86.50 220 ASP A C 1
ATOM 1654 O O . ASP A 1 220 ? -50.203 -10.876 15.872 1.00 86.50 220 ASP A O 1
ATOM 1658 N N . ASP A 1 221 ? -48.350 -11.933 16.574 1.00 88.69 221 ASP A N 1
ATOM 1659 C CA . ASP A 1 221 ? -48.922 -12.574 17.768 1.00 88.69 221 ASP A CA 1
ATOM 1660 C C . ASP A 1 221 ? -48.470 -11.845 19.049 1.00 88.69 221 ASP A C 1
ATOM 1662 O O . ASP A 1 221 ? -47.785 -12.420 19.900 1.00 88.69 221 ASP A O 1
ATOM 1666 N N . ASP A 1 222 ? -48.841 -10.559 19.173 1.00 87.94 222 ASP A N 1
ATOM 1667 C CA . ASP A 1 222 ? -48.457 -9.666 20.285 1.00 87.94 222 ASP A CA 1
ATOM 1668 C C . ASP A 1 222 ? -48.537 -10.322 21.681 1.00 87.94 222 ASP A C 1
ATOM 1670 O O . ASP A 1 222 ? -47.592 -10.159 22.454 1.00 87.94 222 ASP A O 1
ATOM 1674 N N . PRO A 1 223 ? -49.598 -11.081 22.053 1.00 90.06 223 PRO A N 1
ATOM 1675 C CA . PRO A 1 223 ? -49.679 -11.687 23.382 1.00 90.06 223 PRO A CA 1
ATOM 1676 C C . PRO A 1 223 ? -48.604 -12.750 23.616 1.00 90.06 223 PRO A C 1
ATOM 1678 O O . PRO A 1 223 ? -48.091 -12.855 24.725 1.00 90.06 223 PRO A O 1
ATOM 1681 N N . ARG A 1 224 ? -48.252 -13.527 22.584 1.00 85.19 224 ARG A N 1
ATOM 1682 C CA . ARG A 1 224 ? -47.210 -14.552 22.689 1.00 85.19 224 ARG A CA 1
ATOM 1683 C C . ARG A 1 224 ? -45.823 -13.922 22.713 1.00 85.19 224 ARG A C 1
ATOM 1685 O O . ARG A 1 224 ? -44.993 -14.356 23.499 1.00 85.19 224 ARG A O 1
ATOM 1692 N N . LEU A 1 225 ? -45.577 -12.895 21.896 1.00 87.44 225 LEU A N 1
ATOM 1693 C CA . LEU A 1 225 ? -44.336 -12.116 21.973 1.00 87.44 225 LEU A CA 1
ATOM 1694 C C . LEU A 1 225 ? -44.158 -11.525 23.376 1.00 87.44 225 LEU A C 1
ATOM 1696 O O . LEU A 1 225 ? -43.100 -11.687 23.970 1.00 87.44 225 LEU A O 1
ATOM 1700 N N . TRP A 1 226 ? -45.216 -10.929 23.933 1.00 86.62 226 TRP A N 1
ATOM 1701 C CA . TRP A 1 226 ? -45.205 -10.375 25.284 1.00 86.62 226 TRP A CA 1
ATOM 1702 C C . TRP A 1 226 ? -44.903 -11.428 26.359 1.00 86.62 226 TRP A C 1
ATOM 1704 O O . TRP A 1 226 ? -44.095 -11.159 27.239 1.00 86.62 226 TRP A O 1
ATOM 1714 N N . GLU A 1 227 ? -45.516 -12.619 26.292 1.00 84.00 227 GLU A N 1
ATOM 1715 C CA . GLU A 1 227 ? -45.255 -13.714 27.243 1.00 84.00 227 GLU A CA 1
ATOM 1716 C C . GLU A 1 227 ? -43.796 -14.207 27.204 1.00 84.00 227 GLU A C 1
ATOM 1718 O O . GLU A 1 227 ? -43.217 -14.444 28.263 1.00 84.00 227 GLU A O 1
ATOM 1723 N N . GLU A 1 228 ? -43.187 -14.327 26.020 1.00 82.00 228 GLU A N 1
ATOM 1724 C CA . GLU A 1 228 ? -41.792 -14.786 25.869 1.00 82.00 228 GLU A CA 1
ATOM 1725 C C . GLU A 1 228 ? -40.775 -13.660 26.193 1.00 82.00 228 GLU A C 1
ATOM 1727 O O . GLU A 1 228 ? -39.655 -13.942 26.610 1.00 82.00 228 GLU A O 1
ATOM 1732 N N . MET A 1 229 ? -41.166 -12.383 26.059 1.00 84.44 229 MET A N 1
ATOM 1733 C CA . MET A 1 229 ? -40.371 -11.200 26.443 1.00 84.44 229 MET A CA 1
ATOM 1734 C C . MET A 1 229 ? -40.478 -10.829 27.934 1.00 84.44 229 MET A C 1
ATOM 1736 O O . MET A 1 229 ? -39.869 -9.842 28.356 1.00 84.44 229 MET A O 1
ATOM 1740 N N . LEU A 1 230 ? -41.234 -11.580 28.747 1.00 83.06 230 LEU A N 1
ATOM 1741 C CA . LEU A 1 230 ? -41.317 -11.326 30.188 1.00 83.06 230 LEU A CA 1
ATOM 1742 C C . LEU A 1 230 ? -39.930 -11.473 30.846 1.00 83.06 230 LEU A C 1
ATOM 1744 O O . LEU A 1 230 ? -39.250 -12.468 30.582 1.00 83.06 230 LEU A O 1
ATOM 1748 N N . PRO A 1 231 ? -39.523 -10.550 31.743 1.00 79.69 231 PRO A N 1
ATOM 1749 C CA . PRO A 1 231 ? -38.209 -10.606 32.381 1.00 79.69 231 PRO A CA 1
ATOM 1750 C C . PRO A 1 231 ? -37.968 -11.912 33.149 1.00 79.69 231 PRO A C 1
ATOM 1752 O O . PRO A 1 231 ? -38.898 -12.551 33.650 1.00 79.69 231 PRO A O 1
ATOM 1755 N N . GLY A 1 232 ? -36.704 -12.304 33.271 1.00 74.62 232 GLY A N 1
ATOM 1756 C CA . GLY A 1 232 ? -36.248 -13.509 33.963 1.00 74.62 232 GLY A CA 1
ATOM 1757 C C . GLY A 1 232 ? -36.698 -14.829 33.332 1.00 74.62 232 GLY A C 1
ATOM 1758 O O . GLY A 1 232 ? -36.790 -15.833 34.041 1.00 74.62 232 GLY A O 1
ATOM 1759 N N . TYR A 1 233 ? -36.991 -14.838 32.028 1.00 74.75 233 TYR A N 1
ATOM 1760 C CA . TYR A 1 233 ? -37.197 -16.051 31.243 1.00 74.75 233 TYR A CA 1
ATOM 1761 C C . TYR A 1 233 ? -35.984 -16.301 30.336 1.00 74.75 233 TYR A C 1
ATOM 1763 O O . TYR A 1 233 ? -35.667 -15.509 29.459 1.00 74.75 233 TYR A O 1
ATOM 1771 N N . PHE A 1 234 ? -35.286 -17.415 30.549 1.00 75.62 234 PHE A N 1
ATOM 1772 C CA . PHE A 1 234 ? -34.118 -17.795 29.752 1.00 75.62 234 PHE A CA 1
ATOM 1773 C C . PHE A 1 234 ? -34.271 -19.242 29.299 1.00 75.62 234 PHE A C 1
ATOM 1775 O O . PHE A 1 234 ? -34.355 -20.149 30.134 1.00 75.62 234 PHE A O 1
ATOM 1782 N N . ASN A 1 235 ? -34.309 -19.481 27.986 1.00 71.50 235 ASN A N 1
ATOM 1783 C CA . ASN A 1 235 ? -34.345 -20.838 27.443 1.00 71.50 235 ASN A CA 1
ATOM 1784 C C . ASN A 1 235 ? -32.954 -21.295 26.948 1.00 71.50 235 ASN A C 1
ATOM 1786 O O . ASN A 1 235 ? -32.150 -20.515 26.453 1.00 71.50 235 ASN A O 1
ATOM 1790 N N . ASN A 1 236 ? -32.640 -22.583 27.126 1.00 62.53 236 ASN A N 1
ATOM 1791 C CA . ASN A 1 236 ? -31.323 -23.154 26.796 1.00 62.53 236 ASN A CA 1
ATOM 1792 C C . ASN A 1 236 ? -31.458 -24.567 26.192 1.00 62.53 236 ASN A C 1
ATOM 1794 O O . ASN A 1 236 ? -30.793 -25.522 26.594 1.00 62.53 236 ASN A O 1
ATOM 1798 N N . SER A 1 237 ? -32.442 -24.750 25.308 1.00 57.59 237 SER A N 1
ATOM 1799 C CA . SER A 1 237 ? -32.954 -26.079 24.933 1.00 57.59 237 SER A CA 1
ATOM 1800 C C . SER A 1 237 ? -32.760 -26.467 23.463 1.00 57.59 237 SER A C 1
ATOM 1802 O O . SER A 1 237 ? -33.192 -27.553 23.066 1.00 57.59 237 SER A O 1
ATOM 1804 N N . ILE A 1 238 ? -32.088 -25.639 22.655 1.00 62.03 238 ILE A N 1
ATOM 1805 C CA . ILE A 1 238 ? -31.901 -25.872 21.215 1.00 62.03 238 ILE A CA 1
ATOM 1806 C C . ILE A 1 238 ? -30.435 -25.669 20.813 1.00 62.03 238 ILE A C 1
ATOM 1808 O O . ILE A 1 238 ? -29.772 -24.756 21.285 1.00 62.03 238 ILE A O 1
ATOM 1812 N N . SER A 1 239 ? -29.923 -26.545 19.947 1.00 59.84 239 SER A N 1
ATOM 1813 C CA . SER A 1 239 ? -28.564 -26.486 19.395 1.00 59.84 239 SER A CA 1
ATOM 1814 C C . SER A 1 239 ? -28.530 -27.098 17.991 1.00 59.84 239 SER A C 1
ATOM 1816 O O . SER A 1 239 ? -29.305 -28.011 17.696 1.00 59.84 239 SER A O 1
ATOM 1818 N N . ASN A 1 240 ? -27.610 -26.626 17.141 1.00 63.19 240 ASN A N 1
ATOM 1819 C CA . ASN A 1 240 ? -27.414 -27.083 15.755 1.00 63.19 240 ASN A CA 1
ATOM 1820 C C . ASN A 1 240 ? -28.677 -27.002 14.872 1.00 63.19 240 ASN A C 1
ATOM 1822 O O . ASN A 1 240 ? -29.013 -27.953 14.158 1.00 63.19 240 ASN A O 1
ATOM 1826 N N . THR A 1 241 ? -29.376 -25.868 14.910 1.00 67.75 241 THR A N 1
ATOM 1827 C CA . THR A 1 241 ? -30.588 -25.607 14.122 1.00 67.75 241 THR A CA 1
ATOM 1828 C C . THR A 1 241 ? -30.545 -24.240 13.444 1.00 67.75 241 THR A C 1
ATOM 1830 O O . THR A 1 241 ? -29.797 -23.356 13.846 1.00 67.75 241 THR A O 1
ATOM 1833 N N . ASP A 1 242 ? -31.360 -24.091 12.400 1.00 72.44 242 ASP A N 1
ATOM 1834 C CA . ASP A 1 242 ? -31.718 -22.795 11.819 1.00 72.44 242 ASP A CA 1
ATOM 1835 C C . ASP A 1 242 ? -32.743 -22.132 12.755 1.00 72.44 242 ASP A C 1
ATOM 1837 O O . ASP A 1 242 ? -33.797 -22.722 13.038 1.00 72.44 242 ASP A O 1
ATOM 1841 N N . ALA A 1 243 ? -32.385 -20.988 13.333 1.00 74.88 243 ALA A N 1
ATOM 1842 C CA . ALA A 1 243 ? -33.029 -20.450 14.524 1.00 74.88 243 ALA A CA 1
ATOM 1843 C C . ALA A 1 243 ? -32.962 -18.922 14.586 1.00 74.88 243 ALA A C 1
ATOM 1845 O O . ALA A 1 243 ? -31.944 -18.320 14.249 1.00 74.88 243 ALA A O 1
ATOM 1846 N N . ASP A 1 244 ? -34.042 -18.339 15.094 1.00 81.62 244 ASP A N 1
ATOM 1847 C CA . ASP A 1 244 ? -34.161 -16.925 15.425 1.00 81.62 244 ASP A CA 1
ATOM 1848 C C . ASP A 1 244 ? -34.094 -16.759 16.956 1.00 81.62 244 ASP A C 1
ATOM 1850 O O . ASP A 1 244 ? -34.233 -17.725 17.720 1.00 81.62 244 ASP A O 1
ATOM 1854 N N . PHE A 1 245 ? -33.918 -15.524 17.422 1.00 83.25 245 PHE A N 1
ATOM 1855 C CA . PHE A 1 245 ? -33.957 -15.191 18.843 1.00 83.25 245 PHE A CA 1
ATOM 1856 C C . PHE A 1 245 ? -34.778 -13.931 19.116 1.00 83.25 245 PHE A C 1
ATOM 1858 O O . PHE A 1 245 ? -34.844 -13.016 18.298 1.00 83.25 245 PHE A O 1
ATOM 1865 N N . LEU A 1 246 ? -35.393 -13.902 20.295 1.00 85.31 246 LEU A N 1
ATOM 1866 C CA . LEU A 1 246 ? -35.974 -12.719 20.918 1.00 85.31 246 LEU A CA 1
ATOM 1867 C C . LEU A 1 246 ? -35.204 -12.432 22.205 1.00 85.31 246 LEU A C 1
ATOM 1869 O O . LEU A 1 246 ? -34.839 -13.355 22.933 1.00 85.31 246 LEU A O 1
ATOM 1873 N N . PHE A 1 247 ? -34.977 -11.155 22.479 1.00 86.00 247 PHE A N 1
ATOM 1874 C CA . PHE A 1 247 ? -34.351 -10.672 23.702 1.00 86.00 247 PHE A CA 1
ATOM 1875 C C . PHE A 1 247 ? -35.112 -9.446 24.213 1.00 86.00 247 PHE A C 1
ATOM 1877 O O . PHE A 1 247 ? -35.718 -8.719 23.421 1.00 86.00 247 PHE A O 1
ATOM 1884 N N . SER A 1 248 ? -35.088 -9.215 25.523 1.00 85.19 248 SER A N 1
ATOM 1885 C CA . SER A 1 248 ? -35.658 -8.010 26.133 1.00 85.19 248 SER A CA 1
ATOM 1886 C C . SER A 1 248 ? -34.914 -7.595 27.401 1.00 85.19 248 SER A C 1
ATOM 1888 O O . SER A 1 248 ? -34.471 -8.430 28.199 1.00 85.19 248 SER A O 1
ATOM 1890 N N . SER A 1 249 ? -34.820 -6.278 27.604 1.00 85.00 249 SER A N 1
ATOM 1891 C CA . SER A 1 249 ? -34.529 -5.704 28.921 1.00 85.00 249 SER A CA 1
ATOM 1892 C C . SER A 1 249 ? -35.741 -5.852 29.847 1.00 85.00 249 SER A C 1
ATOM 1894 O O . SER A 1 249 ? -36.823 -6.278 29.425 1.00 85.00 249 SER A O 1
ATOM 1896 N N . GLY A 1 250 ? -35.516 -5.596 31.133 1.00 80.94 250 GLY A N 1
ATOM 1897 C CA . GLY A 1 250 ? -36.542 -5.613 32.157 1.00 80.94 250 GLY A CA 1
ATOM 1898 C C . GLY A 1 250 ? -37.546 -4.477 31.987 1.00 80.94 250 GLY A C 1
ATOM 1899 O O . GLY A 1 250 ? -37.614 -3.798 30.962 1.00 80.94 250 GLY A O 1
ATOM 1900 N N . TYR A 1 251 ? -38.345 -4.250 33.022 1.00 83.19 251 TYR A N 1
ATOM 1901 C CA . TYR A 1 251 ? -39.113 -3.016 33.092 1.00 83.19 251 TYR A CA 1
ATOM 1902 C C . TYR A 1 251 ? -38.197 -1.907 33.615 1.00 83.19 251 TYR A C 1
ATOM 1904 O O . TYR A 1 251 ? -37.521 -2.112 34.615 1.00 83.19 251 TYR A O 1
ATOM 1912 N N . PHE A 1 252 ? -38.219 -0.745 32.966 1.00 82.56 252 PHE A N 1
ATOM 1913 C CA . PHE A 1 252 ? -37.546 0.482 33.400 1.00 82.56 252 PHE A CA 1
ATOM 1914 C C . PHE A 1 252 ? -38.437 1.705 33.072 1.00 82.56 252 PHE A C 1
ATOM 1916 O O . PHE A 1 252 ? -39.334 1.612 32.218 1.00 82.56 252 PHE A O 1
ATOM 1923 N N . PRO A 1 253 ? -38.288 2.846 33.768 1.00 79.56 253 PRO A N 1
ATOM 1924 C CA . PRO A 1 253 ? -39.205 3.983 33.664 1.00 79.56 253 PRO A CA 1
ATOM 1925 C C . PRO A 1 253 ? -38.882 4.946 32.502 1.00 79.56 253 PRO A C 1
ATOM 1927 O O . PRO A 1 253 ? -38.330 6.027 32.696 1.00 79.56 253 PRO A O 1
ATOM 1930 N N . LEU A 1 254 ? -39.347 4.629 31.290 1.00 81.38 254 LEU A N 1
ATOM 1931 C CA . LEU A 1 254 ? -39.207 5.522 30.129 1.00 81.38 254 LEU A CA 1
ATOM 1932 C C . LEU A 1 254 ? -40.157 6.743 30.196 1.00 81.38 254 LEU A C 1
ATOM 1934 O O . LEU A 1 254 ? -41.367 6.633 29.959 1.00 81.38 254 LEU A O 1
ATOM 1938 N N . LYS A 1 255 ? -39.616 7.931 30.500 1.00 78.44 255 LYS A N 1
ATOM 1939 C CA . LYS A 1 255 ? -40.363 9.208 30.524 1.00 78.44 255 LYS A CA 1
ATOM 1940 C C . LYS A 1 255 ? -40.697 9.703 29.104 1.00 78.44 255 LYS A C 1
ATOM 1942 O O . LYS A 1 255 ? -40.082 9.321 28.113 1.00 78.44 255 LYS A O 1
ATOM 1947 N N . LYS A 1 256 ? -41.699 10.585 28.981 1.00 80.69 256 LYS A N 1
ATOM 1948 C CA . LYS A 1 256 ? -42.036 11.219 27.690 1.00 80.69 256 LYS A CA 1
ATOM 1949 C C . LYS A 1 256 ? -40.869 12.102 27.233 1.00 80.69 256 LYS A C 1
ATOM 1951 O O . LYS A 1 256 ? -40.424 12.941 28.005 1.00 80.69 256 LYS A O 1
ATOM 1956 N N . ASP A 1 257 ? -40.485 11.962 25.965 1.00 77.06 257 ASP A N 1
ATOM 1957 C CA . ASP A 1 257 ? -39.371 12.665 25.307 1.00 77.06 257 ASP A CA 1
ATOM 1958 C C . ASP A 1 257 ? -37.962 12.269 25.814 1.00 77.06 257 ASP A C 1
ATOM 1960 O O . ASP A 1 257 ? -36.982 12.843 25.352 1.00 77.06 257 ASP A O 1
ATOM 1964 N N . LEU A 1 258 ? -37.851 11.261 26.693 1.00 77.12 258 LEU A N 1
ATOM 1965 C CA . LEU A 1 258 ? -36.581 10.624 27.064 1.00 77.12 258 LEU A CA 1
ATOM 1966 C C . LEU A 1 258 ? -36.129 9.656 25.957 1.00 77.12 258 LEU A C 1
ATOM 1968 O O . LEU A 1 258 ? -36.969 9.012 25.320 1.00 77.12 258 LEU A O 1
ATOM 1972 N N . THR A 1 259 ? -34.818 9.560 25.726 1.00 78.62 259 THR A N 1
ATOM 1973 C CA . THR A 1 259 ? -34.222 8.689 24.702 1.00 78.62 259 THR A CA 1
ATOM 1974 C C . THR A 1 259 ? -33.205 7.753 25.333 1.00 78.62 259 THR A C 1
ATOM 1976 O O . THR A 1 259 ? -32.105 8.177 25.667 1.00 78.62 259 THR A O 1
ATOM 1979 N N . GLU A 1 260 ? -33.562 6.476 25.413 1.00 80.12 260 GLU A N 1
ATOM 1980 C CA . GLU A 1 260 ? -32.657 5.418 25.855 1.00 80.12 260 GLU A CA 1
ATOM 1981 C C . GLU A 1 260 ? -31.911 4.778 24.686 1.00 80.12 260 GLU A C 1
ATOM 1983 O O . GLU A 1 260 ? -32.432 4.689 23.565 1.00 80.12 260 GLU A O 1
ATOM 1988 N N . ARG A 1 261 ? -30.693 4.303 24.953 1.00 78.56 261 ARG A N 1
ATOM 1989 C CA . ARG A 1 261 ? -29.813 3.665 23.966 1.00 78.56 261 ARG A CA 1
ATOM 1990 C C . ARG A 1 261 ? -29.608 2.195 24.325 1.00 78.56 261 ARG A C 1
ATOM 1992 O O . ARG A 1 261 ? -29.498 1.839 25.488 1.00 78.56 261 ARG A O 1
ATOM 1999 N N . PHE A 1 262 ? -29.552 1.340 23.307 1.00 79.31 262 PHE A N 1
ATOM 2000 C CA . PHE A 1 262 ? -29.289 -0.090 23.463 1.00 79.31 262 PHE A CA 1
ATOM 2001 C C . PHE A 1 262 ? -28.068 -0.470 22.639 1.00 79.31 262 PHE A C 1
ATOM 2003 O O . PHE A 1 262 ? -28.062 -0.269 21.421 1.00 79.31 262 PHE A O 1
ATOM 2010 N N . SER A 1 263 ? -27.096 -1.100 23.289 1.00 81.06 263 SER A N 1
ATOM 2011 C CA . SER A 1 263 ? -25.917 -1.663 22.637 1.00 81.06 263 SER A CA 1
ATOM 2012 C C . SER A 1 263 ? -25.982 -3.181 22.681 1.00 81.06 263 SER A C 1
ATOM 2014 O O . SER A 1 263 ? -26.352 -3.777 23.689 1.00 81.06 263 SER A O 1
ATOM 2016 N N . ILE A 1 264 ? -25.687 -3.822 21.550 1.00 82.81 264 ILE A N 1
ATOM 2017 C CA . ILE A 1 264 ? -25.895 -5.261 21.367 1.00 82.81 264 ILE A CA 1
ATOM 2018 C C . ILE A 1 264 ? -24.581 -5.890 20.921 1.00 82.81 264 ILE A C 1
ATOM 2020 O O . ILE A 1 264 ? -24.155 -5.714 19.780 1.00 82.81 264 ILE A O 1
ATOM 2024 N N . ALA A 1 265 ? -23.979 -6.680 21.805 1.00 82.06 265 ALA A N 1
ATOM 2025 C CA . ALA A 1 265 ? -22.822 -7.500 21.487 1.00 82.06 265 ALA A CA 1
ATOM 2026 C C . ALA A 1 265 ? -23.222 -8.966 21.277 1.00 82.06 265 ALA A C 1
ATOM 2028 O O . ALA A 1 265 ? -23.924 -9.563 22.094 1.00 82.06 265 ALA A O 1
ATOM 2029 N N . LEU A 1 266 ? -22.731 -9.576 20.196 1.00 84.12 266 LEU A N 1
ATOM 2030 C CA . LEU A 1 266 ? -22.843 -11.016 19.971 1.00 84.12 266 LEU A CA 1
ATOM 2031 C C . LEU A 1 266 ? -21.526 -11.686 20.361 1.00 84.12 266 LEU A C 1
ATOM 2033 O O . LEU A 1 266 ? -20.552 -11.668 19.610 1.00 84.12 266 LEU A O 1
ATOM 2037 N N . LEU A 1 267 ? -21.506 -12.263 21.561 1.00 82.56 267 LEU A N 1
ATOM 2038 C CA . LEU A 1 267 ? -20.333 -12.919 22.125 1.00 82.56 267 LEU A CA 1
ATOM 2039 C C . LEU A 1 267 ? -20.254 -14.379 21.662 1.00 82.56 267 LEU A C 1
ATOM 2041 O O . LEU A 1 267 ? -21.160 -15.178 21.898 1.00 82.56 267 LEU A O 1
ATOM 2045 N N . PHE A 1 268 ? -19.131 -14.733 21.045 1.00 82.25 268 PHE A N 1
ATOM 2046 C CA . PHE A 1 268 ? -18.792 -16.097 20.644 1.00 82.25 268 PHE A CA 1
ATOM 2047 C C . PHE A 1 268 ? -17.505 -16.530 21.348 1.00 82.25 268 PHE A C 1
ATOM 2049 O O . PHE A 1 268 ? -16.690 -15.692 21.727 1.00 82.25 268 PHE A O 1
ATOM 2056 N N . GLY A 1 269 ? -17.303 -17.834 21.521 1.00 81.81 269 GLY A N 1
ATOM 2057 C CA . GLY A 1 269 ? -16.056 -18.381 22.051 1.00 81.81 269 GLY A CA 1
ATOM 2058 C C . GLY A 1 269 ? -16.031 -19.902 21.967 1.00 81.81 269 GLY A C 1
ATOM 2059 O O . GLY A 1 269 ? -17.074 -20.552 22.067 1.00 81.81 269 GLY A O 1
ATOM 2060 N N . ASP A 1 270 ? -14.841 -20.480 21.808 1.00 76.94 270 ASP A N 1
ATOM 2061 C CA . ASP A 1 270 ? -14.661 -21.937 21.650 1.00 76.94 270 ASP A CA 1
ATOM 2062 C C . ASP A 1 270 ? -15.040 -22.724 22.920 1.00 76.94 270 ASP A C 1
ATOM 2064 O O . ASP A 1 270 ? -15.265 -23.938 22.900 1.00 76.94 270 ASP A O 1
ATOM 2068 N N . ASN A 1 271 ? -15.055 -22.041 24.064 1.00 78.38 271 ASN A N 1
ATOM 2069 C CA . ASN A 1 271 ? -15.362 -22.577 25.383 1.00 78.38 271 ASN A CA 1
ATOM 2070 C C . ASN A 1 271 ? -15.747 -21.438 26.344 1.00 78.38 271 ASN A C 1
ATOM 2072 O O . ASN A 1 271 ? -15.486 -20.272 26.066 1.00 78.38 271 ASN A O 1
ATOM 2076 N N . LEU A 1 272 ? -16.337 -21.769 27.499 1.00 76.44 272 LEU A N 1
ATOM 2077 C CA . LEU A 1 272 ? -16.781 -20.768 28.480 1.00 76.44 272 LEU A CA 1
ATOM 2078 C C . LEU A 1 272 ? -15.655 -19.804 28.939 1.00 76.44 272 LEU A C 1
ATOM 2080 O O . LEU A 1 272 ? -15.903 -18.604 28.938 1.00 76.44 272 LEU A O 1
ATOM 2084 N N . PRO A 1 273 ? -14.425 -20.252 29.275 1.00 79.00 273 PRO A N 1
ATOM 2085 C CA . PRO A 1 273 ? -13.318 -19.333 29.560 1.00 79.00 273 PRO A CA 1
ATOM 2086 C C . PRO A 1 273 ? -12.969 -18.360 28.427 1.00 79.00 273 PRO A C 1
ATOM 2088 O O . PRO A 1 273 ? -12.581 -17.233 28.710 1.00 79.00 273 PRO A O 1
ATOM 2091 N N . ASP A 1 274 ? -13.062 -18.785 27.165 1.00 78.56 274 ASP A N 1
ATOM 2092 C CA . ASP A 1 274 ? -12.836 -17.929 25.991 1.00 78.56 274 ASP A CA 1
ATOM 2093 C C . ASP A 1 274 ? -13.976 -16.915 25.806 1.00 78.56 274 ASP A C 1
ATOM 2095 O O . ASP A 1 274 ? -13.724 -15.722 25.681 1.00 78.56 274 ASP A O 1
ATOM 2099 N N . LEU A 1 275 ? -15.229 -17.359 25.953 1.00 83.38 275 LEU A N 1
ATOM 2100 C CA . LEU A 1 275 ? -16.408 -16.488 25.950 1.00 83.38 275 LEU A CA 1
ATOM 2101 C C . LEU A 1 275 ? -16.343 -15.403 27.043 1.00 83.38 275 LEU A C 1
ATOM 2103 O O . LEU A 1 275 ? -16.706 -14.259 26.789 1.00 83.38 275 LEU A O 1
ATOM 2107 N N . VAL A 1 276 ? -15.857 -15.741 28.244 1.00 80.50 276 VAL A N 1
ATOM 2108 C CA . VAL A 1 276 ? -15.691 -14.781 29.352 1.00 80.50 276 VAL A CA 1
ATOM 2109 C C . VAL A 1 276 ? -14.600 -13.748 29.055 1.00 80.50 276 VAL A C 1
ATOM 2111 O O . VAL A 1 276 ? -14.810 -12.574 29.345 1.00 80.50 276 VAL A O 1
ATOM 2114 N N . ARG A 1 277 ? -13.474 -14.134 28.433 1.00 79.38 277 ARG A N 1
ATOM 2115 C CA . ARG A 1 277 ? -12.452 -13.161 27.997 1.00 79.38 277 ARG A CA 1
ATOM 2116 C C . ARG A 1 277 ? -12.989 -12.247 26.899 1.00 79.38 277 ARG A C 1
ATOM 2118 O O . ARG A 1 277 ? -12.837 -11.037 26.994 1.00 79.38 277 ARG A O 1
ATOM 2125 N N . ASN A 1 278 ? -13.708 -12.805 25.925 1.00 81.94 278 ASN A N 1
ATOM 2126 C CA . ASN A 1 278 ? -14.336 -12.013 24.870 1.00 81.94 278 ASN A CA 1
ATOM 2127 C C . ASN A 1 278 ? -15.408 -11.056 25.440 1.00 81.94 278 ASN A C 1
ATOM 2129 O O . ASN A 1 278 ? -15.507 -9.932 24.957 1.00 81.94 278 ASN A O 1
ATOM 2133 N N . LYS A 1 279 ? -16.144 -11.432 26.509 1.00 83.50 279 LYS A N 1
ATOM 2134 C CA . LYS A 1 279 ? -16.998 -10.486 27.265 1.00 83.50 279 LYS A CA 1
ATOM 2135 C C . LYS A 1 279 ? -16.166 -9.329 27.823 1.00 83.50 279 LYS A C 1
ATOM 2137 O O . LYS A 1 279 ? -16.546 -8.183 27.635 1.00 83.50 279 LYS A O 1
ATOM 2142 N N . GLN A 1 280 ? -15.052 -9.619 28.499 1.00 80.12 280 GLN A N 1
ATOM 2143 C CA . GLN A 1 280 ? -14.202 -8.589 29.110 1.00 80.12 280 GLN A CA 1
ATOM 2144 C C . GLN A 1 280 ? -13.678 -7.591 28.070 1.00 80.12 280 GLN A C 1
ATOM 2146 O O . GLN A 1 280 ? -13.802 -6.394 28.283 1.00 80.12 280 GLN A O 1
ATOM 2151 N N . THR A 1 281 ? -13.188 -8.064 26.919 1.00 77.12 281 THR A N 1
ATOM 2152 C CA . THR A 1 281 ? -12.756 -7.184 25.818 1.00 77.12 281 THR A CA 1
ATOM 2153 C C . THR A 1 281 ? -13.898 -6.319 25.282 1.00 77.12 281 THR A C 1
ATOM 2155 O O . THR A 1 281 ? -13.703 -5.133 25.046 1.00 77.12 281 THR A O 1
ATOM 2158 N N . VAL A 1 282 ? -15.098 -6.883 25.116 1.00 81.12 282 VAL A N 1
ATOM 2159 C CA . VAL A 1 282 ? -16.278 -6.122 24.675 1.00 81.12 282 VAL A CA 1
ATOM 2160 C C . VAL A 1 282 ? -16.728 -5.092 25.713 1.00 81.12 282 VAL A C 1
ATOM 2162 O O . VAL A 1 282 ? -17.154 -4.014 25.316 1.00 81.12 282 VAL A O 1
ATOM 2165 N N . GLN A 1 283 ? -16.598 -5.383 27.010 1.00 80.06 283 GLN A N 1
ATOM 2166 C CA . GLN A 1 283 ? -16.861 -4.397 28.058 1.00 80.06 283 GLN A CA 1
ATOM 2167 C C . GLN A 1 283 ? -15.869 -3.235 27.963 1.00 80.06 283 GLN A C 1
ATOM 2169 O O . GLN A 1 283 ? -16.291 -2.093 27.893 1.00 80.06 283 GLN A O 1
ATOM 2174 N N . THR A 1 284 ? -14.566 -3.512 27.841 1.00 77.06 284 THR A N 1
ATOM 2175 C CA . THR A 1 284 ? -13.557 -2.457 27.638 1.00 77.06 284 THR A CA 1
ATOM 2176 C C . THR A 1 284 ? -13.867 -1.586 26.417 1.00 77.06 284 THR A C 1
ATOM 2178 O O . THR A 1 284 ? -13.725 -0.379 26.496 1.00 77.06 284 THR A O 1
ATOM 2181 N N . ILE A 1 285 ? -14.361 -2.166 25.318 1.00 76.38 285 ILE A N 1
ATOM 2182 C CA . ILE A 1 285 ? -14.789 -1.416 24.121 1.00 76.38 285 ILE A CA 1
ATOM 2183 C C . ILE A 1 285 ? -16.030 -0.540 24.379 1.00 76.38 285 ILE A C 1
ATOM 2185 O O . ILE A 1 285 ? -16.143 0.537 23.796 1.00 76.38 285 ILE A O 1
ATOM 2189 N N . TYR A 1 286 ? -16.973 -1.008 25.205 1.00 80.19 286 TYR A N 1
ATOM 2190 C CA . TYR A 1 286 ? -18.159 -0.239 25.601 1.00 80.19 286 TYR A CA 1
ATOM 2191 C C . TYR A 1 286 ? -17.751 0.984 26.427 1.00 80.19 286 TYR A C 1
ATOM 2193 O O . TYR A 1 286 ? -18.119 2.093 26.056 1.00 80.19 286 TYR A O 1
ATOM 2201 N N . ASN A 1 287 ? -16.923 0.756 27.452 1.00 77.25 287 ASN A N 1
ATOM 2202 C CA . ASN A 1 287 ? -16.362 1.776 28.339 1.00 77.25 287 ASN A CA 1
ATOM 2203 C C . ASN A 1 287 ? -15.351 2.713 27.641 1.00 77.25 287 ASN A C 1
ATOM 2205 O O . ASN A 1 287 ? -15.068 3.811 28.079 1.00 77.25 287 ASN A O 1
ATOM 2209 N N . GLN A 1 288 ? -14.780 2.299 26.507 1.00 73.25 288 GLN A N 1
ATOM 2210 C CA . GLN A 1 288 ? -14.003 3.183 25.630 1.00 73.25 288 GLN A CA 1
ATOM 2211 C C . GLN A 1 288 ? -14.894 3.880 24.591 1.00 73.25 288 GLN A C 1
ATOM 2213 O O . GLN A 1 288 ? -14.403 4.292 23.541 1.00 73.25 288 GLN A O 1
ATOM 2218 N N . ASN A 1 289 ? -16.207 3.982 24.827 1.00 76.25 289 ASN A N 1
ATOM 2219 C CA . ASN A 1 289 ? -17.150 4.710 23.977 1.00 76.25 289 ASN A CA 1
ATOM 2220 C C . ASN A 1 289 ? -17.088 4.311 22.479 1.00 76.25 289 ASN A C 1
ATOM 2222 O O . ASN A 1 289 ? -17.193 5.131 21.566 1.00 76.25 289 ASN A O 1
ATOM 2226 N N . TYR A 1 290 ? -16.890 3.018 22.194 1.00 72.75 290 TYR A N 1
ATOM 2227 C CA . TYR A 1 290 ? -16.723 2.484 20.830 1.00 72.75 290 TYR A CA 1
ATOM 2228 C C . TYR A 1 290 ? -15.534 3.069 20.041 1.00 72.75 290 TYR A C 1
ATOM 2230 O O . TYR A 1 290 ? -15.518 2.987 18.809 1.00 72.75 290 TYR A O 1
ATOM 2238 N N . ASN A 1 291 ? -14.523 3.614 20.721 1.00 64.44 291 ASN A N 1
ATOM 2239 C CA . ASN A 1 291 ? -13.270 4.064 20.118 1.00 64.44 291 ASN A CA 1
ATOM 2240 C C . ASN A 1 291 ? -12.396 2.866 19.707 1.00 64.44 291 ASN A C 1
ATOM 2242 O O . ASN A 1 291 ? -11.472 2.452 20.405 1.00 64.44 291 ASN A O 1
ATOM 2246 N N . PHE A 1 292 ? -12.703 2.282 18.550 1.00 66.00 292 PHE A N 1
ATOM 2247 C CA . PHE A 1 292 ? -11.853 1.289 17.896 1.00 66.00 292 PHE A CA 1
ATOM 2248 C C . PHE A 1 292 ? -10.704 1.971 17.141 1.00 66.00 292 PHE A C 1
ATOM 2250 O O . PHE A 1 292 ? -10.940 2.992 16.504 1.00 66.00 292 PHE A O 1
ATOM 2257 N N . ALA A 1 293 ? -9.536 1.320 17.056 1.00 60.94 293 ALA A N 1
ATOM 2258 C CA . ALA A 1 293 ? -8.756 1.412 15.820 1.00 60.94 293 ALA A CA 1
ATOM 2259 C C . ALA A 1 293 ? -9.606 0.828 14.688 1.00 60.94 293 ALA A C 1
ATOM 2261 O O . ALA A 1 293 ? -9.930 -0.370 14.678 1.00 60.94 293 ALA A O 1
ATOM 2262 N N . LYS A 1 294 ? -10.000 1.673 13.743 1.00 76.00 294 LYS A N 1
ATOM 2263 C CA . LYS A 1 294 ? -10.584 1.233 12.485 1.00 76.00 294 LYS A CA 1
ATOM 2264 C C . LYS A 1 294 ? -9.421 0.770 11.614 1.00 76.00 294 LYS A C 1
ATOM 2266 O O . LYS A 1 294 ? -8.649 1.593 11.177 1.00 76.00 294 LYS A O 1
ATOM 2271 N N . ALA A 1 295 ? -9.340 -0.525 11.304 1.00 85.69 295 ALA A N 1
ATOM 2272 C CA . ALA A 1 295 ? -8.314 -1.012 10.379 1.00 85.69 295 ALA A CA 1
ATOM 2273 C C . ALA A 1 295 ? -8.330 -0.234 9.038 1.00 85.69 295 ALA A C 1
ATOM 2275 O O . ALA A 1 295 ? -9.433 0.107 8.574 1.00 85.69 295 ALA A O 1
ATOM 2276 N N . PRO A 1 296 ? -7.165 -0.070 8.374 1.00 92.31 296 PRO A N 1
ATOM 2277 C CA . PRO A 1 296 ? -7.030 0.681 7.131 1.00 92.31 296 PRO A CA 1
ATOM 2278 C C . PRO A 1 296 ? -8.036 0.320 6.039 1.00 92.31 296 PRO A C 1
ATOM 2280 O O . PRO A 1 296 ? -8.594 -0.781 5.986 1.00 92.31 296 PRO A O 1
ATOM 2283 N N . ASP A 1 297 ? -8.249 1.241 5.103 1.00 92.06 297 ASP A N 1
ATOM 2284 C CA . ASP A 1 297 ? -9.123 0.993 3.959 1.00 92.06 297 ASP A CA 1
ATOM 2285 C C . ASP A 1 297 ? -8.665 -0.223 3.121 1.00 92.06 297 ASP A C 1
ATOM 2287 O O . ASP A 1 297 ? -7.485 -0.532 2.965 1.00 92.06 297 ASP A O 1
ATOM 2291 N N . LEU A 1 298 ? -9.636 -0.978 2.593 1.00 93.00 298 LEU A N 1
ATOM 2292 C CA . LEU A 1 298 ? -9.377 -2.244 1.896 1.00 93.00 298 LEU A CA 1
ATOM 2293 C C . LEU A 1 298 ? -8.687 -2.017 0.535 1.00 93.00 298 LEU A C 1
ATOM 2295 O O . LEU A 1 298 ? -9.364 -1.508 -0.371 1.00 93.00 298 LEU A O 1
ATOM 2299 N N . PRO A 1 299 ? -7.443 -2.501 0.323 1.00 95.00 299 PRO A N 1
ATOM 2300 C CA . PRO A 1 299 ? -6.781 -2.404 -0.974 1.00 95.00 299 PRO A CA 1
ATOM 2301 C C . PRO A 1 299 ? -7.485 -3.288 -2.015 1.00 95.00 299 PRO A C 1
ATOM 2303 O O . PRO A 1 299 ? -8.059 -4.338 -1.694 1.00 95.00 299 PRO A O 1
ATOM 2306 N N . SER A 1 300 ? -7.437 -2.898 -3.285 1.00 94.50 300 SER A N 1
ATOM 2307 C CA . SER A 1 300 ? -7.891 -3.742 -4.396 1.00 94.50 300 SER A CA 1
ATOM 2308 C C . SER A 1 300 ? -6.733 -4.597 -4.891 1.00 94.50 300 SER A C 1
ATOM 2310 O O . SER A 1 300 ? -5.679 -4.068 -5.229 1.00 94.50 300 SER A O 1
ATOM 2312 N N . VAL A 1 301 ? -6.925 -5.917 -4.991 1.00 95.38 301 VAL A N 1
ATOM 2313 C CA . VAL A 1 301 ? -5.892 -6.826 -5.513 1.00 95.38 301 VAL A CA 1
ATOM 2314 C C . VAL A 1 301 ? -6.282 -7.431 -6.860 1.00 95.38 301 VAL A C 1
ATOM 2316 O O . VAL A 1 301 ? -7.402 -7.903 -7.077 1.00 95.38 301 VAL A O 1
ATOM 2319 N N . TRP A 1 302 ? -5.308 -7.489 -7.758 1.00 94.88 302 TRP A N 1
ATOM 2320 C CA . TRP A 1 302 ? -5.357 -8.204 -9.024 1.00 94.88 302 TRP A CA 1
ATOM 2321 C C . TRP A 1 302 ? -4.257 -9.264 -9.075 1.00 94.88 302 TRP A C 1
ATOM 2323 O O . TRP A 1 302 ? -3.311 -9.273 -8.286 1.00 94.88 302 TRP A O 1
ATOM 2333 N N . ALA A 1 303 ? -4.393 -10.203 -10.009 1.00 94.50 303 ALA A N 1
ATOM 2334 C CA . ALA A 1 303 ? -3.407 -11.251 -10.196 1.00 94.50 303 ALA A CA 1
ATOM 2335 C C . ALA A 1 303 ? -3.350 -11.727 -11.646 1.00 94.50 303 ALA A C 1
ATOM 2337 O O . ALA A 1 303 ? -4.387 -11.918 -12.284 1.00 94.50 303 ALA A O 1
ATOM 2338 N N . TYR A 1 304 ? -2.137 -12.003 -12.116 1.00 92.94 304 TYR A N 1
ATOM 2339 C CA . TYR A 1 304 ? -1.867 -12.760 -13.333 1.00 92.94 304 TYR A CA 1
ATOM 2340 C C . TYR A 1 304 ? -1.295 -14.136 -12.967 1.00 92.94 304 TYR A C 1
ATOM 2342 O O . TYR A 1 304 ? -0.472 -14.258 -12.058 1.00 92.94 304 TYR A O 1
ATOM 2350 N N . ALA A 1 305 ? -1.733 -15.190 -13.655 1.00 91.19 305 ALA A N 1
ATOM 2351 C CA . ALA A 1 305 ? -1.385 -16.570 -13.325 1.00 91.19 305 ALA A CA 1
ATOM 2352 C C . ALA A 1 305 ? -0.772 -17.276 -14.545 1.00 91.19 305 ALA A C 1
ATOM 2354 O O . ALA A 1 305 ? -1.454 -17.512 -15.539 1.00 91.19 305 ALA A O 1
ATOM 2355 N N . GLY A 1 306 ? 0.519 -17.607 -14.466 1.00 88.50 306 GLY A N 1
ATOM 2356 C CA . GLY A 1 306 ? 1.298 -18.200 -15.557 1.00 88.50 306 GLY A CA 1
ATOM 2357 C C . GLY A 1 306 ? 1.734 -19.648 -15.302 1.00 88.50 306 GLY A C 1
ATOM 2358 O O . GLY A 1 306 ? 1.311 -20.299 -14.343 1.00 88.50 306 GLY A O 1
ATOM 2359 N N . ASP A 1 307 ? 2.628 -20.159 -16.159 1.00 88.62 307 ASP A N 1
ATOM 2360 C CA . ASP A 1 307 ? 3.138 -21.539 -16.090 1.00 88.62 307 ASP A CA 1
ATOM 2361 C C . ASP A 1 307 ? 4.083 -21.718 -14.887 1.00 88.62 307 ASP A C 1
ATOM 2363 O O . ASP A 1 307 ? 5.294 -21.508 -14.983 1.00 88.62 307 ASP A O 1
ATOM 2367 N N . GLY A 1 308 ? 3.516 -22.098 -13.741 1.00 89.44 308 GLY A N 1
ATOM 2368 C CA . GLY A 1 308 ? 4.240 -22.332 -12.490 1.00 89.44 308 GLY A CA 1
ATOM 2369 C C . GLY A 1 308 ? 4.488 -21.086 -11.635 1.00 89.44 308 GLY A C 1
ATOM 2370 O O . GLY A 1 308 ? 5.312 -21.154 -10.723 1.00 89.44 308 GLY A O 1
ATOM 2371 N N . TYR A 1 309 ? 3.799 -19.969 -11.897 1.00 93.06 309 TYR A N 1
ATOM 2372 C CA . TYR A 1 309 ? 3.879 -18.758 -11.072 1.00 93.06 309 TYR A CA 1
ATOM 2373 C C . TYR A 1 309 ? 2.557 -17.977 -11.026 1.00 93.06 309 TYR A C 1
ATOM 2375 O O . TYR A 1 309 ? 1.705 -18.120 -11.903 1.00 93.06 309 TYR A O 1
ATOM 2383 N N . VAL A 1 310 ? 2.398 -17.140 -10.001 1.00 94.88 310 VAL A N 1
ATOM 2384 C CA . VAL A 1 310 ? 1.318 -16.151 -9.865 1.00 94.88 310 VAL A CA 1
ATOM 2385 C C . VAL A 1 310 ? 1.946 -14.815 -9.483 1.00 94.88 310 VAL A C 1
ATOM 2387 O O . VAL A 1 310 ? 2.666 -14.751 -8.493 1.00 94.88 310 VAL A O 1
ATOM 2390 N N . THR A 1 311 ? 1.656 -13.757 -10.233 1.00 94.62 311 THR A N 1
ATOM 2391 C CA . THR A 1 311 ? 2.038 -12.379 -9.900 1.00 94.62 311 THR A CA 1
ATOM 2392 C C . THR A 1 311 ? 0.809 -11.656 -9.364 1.00 94.62 311 THR A C 1
ATOM 2394 O O . THR A 1 311 ? -0.179 -11.516 -10.081 1.00 94.62 311 THR A O 1
ATOM 2397 N N . LEU A 1 312 ? 0.862 -11.237 -8.102 1.00 96.19 312 LEU A N 1
ATOM 2398 C CA . LEU A 1 312 ? -0.110 -10.353 -7.464 1.00 96.19 312 LEU A CA 1
ATOM 2399 C C . LEU A 1 312 ? 0.322 -8.900 -7.650 1.00 96.19 312 LEU A C 1
ATOM 2401 O O . LEU A 1 312 ? 1.522 -8.613 -7.640 1.00 96.19 312 LEU A O 1
ATOM 2405 N N . TYR A 1 313 ? -0.653 -8.006 -7.766 1.00 95.56 313 TYR A N 1
ATOM 2406 C CA . TYR A 1 313 ? -0.440 -6.563 -7.734 1.00 95.56 313 TYR A CA 1
ATOM 2407 C C . TYR A 1 313 ? -1.667 -5.842 -7.160 1.00 95.56 313 TYR A C 1
ATOM 2409 O O . TYR A 1 313 ? -2.785 -6.342 -7.312 1.00 95.56 313 TYR A O 1
ATOM 2417 N N . TRP A 1 314 ? -1.474 -4.730 -6.452 1.00 95.69 314 TRP A N 1
ATOM 2418 C CA . TRP A 1 314 ? -2.535 -4.013 -5.729 1.00 95.69 314 TRP A CA 1
ATOM 2419 C C . TRP A 1 314 ? -2.388 -2.486 -5.811 1.00 95.69 314 TRP A C 1
ATOM 2421 O O . TRP A 1 314 ? -1.428 -1.995 -6.399 1.00 95.69 314 TRP A O 1
ATOM 2431 N N . ASP A 1 315 ? -3.389 -1.761 -5.303 1.00 92.75 315 ASP A N 1
ATOM 2432 C CA . ASP A 1 315 ? -3.421 -0.293 -5.230 1.00 92.75 315 ASP A CA 1
ATOM 2433 C C . ASP A 1 315 ? -3.008 0.255 -3.848 1.00 92.75 315 ASP A C 1
ATOM 2435 O O . ASP A 1 315 ? -2.972 -0.486 -2.868 1.00 92.75 315 ASP A O 1
ATOM 2439 N N . ASP A 1 316 ? -2.724 1.561 -3.798 1.00 92.62 316 ASP A N 1
ATOM 2440 C CA . ASP A 1 316 ? -2.285 2.340 -2.623 1.00 92.62 316 ASP A CA 1
ATOM 2441 C C . ASP A 1 316 ? -3.449 2.916 -1.791 1.00 92.62 316 ASP A C 1
ATOM 2443 O O . ASP A 1 316 ? -3.287 3.848 -1.002 1.00 92.62 316 ASP A O 1
ATOM 2447 N N . ASN A 1 317 ? -4.671 2.405 -1.979 1.00 92.00 317 ASN A N 1
ATOM 2448 C CA . ASN A 1 317 ? -5.854 2.965 -1.315 1.00 92.00 317 ASN A CA 1
ATOM 2449 C C . ASN A 1 317 ? -5.808 2.815 0.215 1.00 92.00 317 ASN A C 1
ATOM 2451 O O . ASN A 1 317 ? -6.514 3.544 0.907 1.00 92.00 317 ASN A O 1
ATOM 2455 N N . ALA A 1 318 ? -5.014 1.873 0.734 1.00 93.19 318 ALA A N 1
ATOM 2456 C CA . ALA A 1 318 ? -4.867 1.648 2.167 1.00 93.19 318 ALA A CA 1
ATOM 2457 C C . ALA A 1 318 ? -3.902 2.641 2.837 1.00 93.19 318 ALA A C 1
ATOM 2459 O O . ALA A 1 318 ? -4.174 3.062 3.955 1.00 93.19 318 ALA A O 1
ATOM 2460 N N . GLU A 1 319 ? -2.833 3.058 2.146 1.00 92.62 319 GLU A N 1
ATOM 2461 C CA . GLU A 1 319 ? -1.857 4.058 2.630 1.00 92.62 319 GLU A CA 1
ATOM 2462 C C . GLU A 1 319 ? -2.493 5.430 2.873 1.00 92.62 319 GLU A C 1
ATOM 2464 O O . GLU A 1 319 ? -2.020 6.216 3.682 1.00 92.62 319 GLU A O 1
ATOM 2469 N N . LYS A 1 320 ? -3.607 5.715 2.193 1.00 88.62 320 LYS A N 1
ATOM 2470 C CA . LYS A 1 320 ? -4.371 6.965 2.326 1.00 88.62 320 LYS A CA 1
ATOM 2471 C C . LYS A 1 320 ? -5.478 6.869 3.384 1.00 88.62 320 LYS A C 1
ATOM 2473 O O . LYS A 1 320 ? -6.356 7.733 3.426 1.00 88.62 320 LYS A O 1
ATOM 2478 N N . SER A 1 321 ? -5.486 5.806 4.193 1.00 86.81 321 SER A N 1
ATOM 2479 C CA . SER A 1 321 ? -6.421 5.664 5.309 1.00 86.81 321 SER A CA 1
ATOM 2480 C C . SER A 1 321 ? -6.045 6.622 6.437 1.00 86.81 321 SER A C 1
ATOM 2482 O O . SER A 1 321 ? -4.872 6.808 6.754 1.00 86.81 321 SER A O 1
ATOM 2484 N N . VAL A 1 322 ? -7.066 7.212 7.054 1.00 82.88 322 VAL A N 1
ATOM 2485 C CA . VAL A 1 322 ? -6.937 8.082 8.224 1.00 82.88 322 VAL A CA 1
ATOM 2486 C C . VAL A 1 322 ? -8.004 7.670 9.235 1.00 82.88 322 VAL A C 1
ATOM 2488 O O . VAL A 1 322 ? -9.186 7.550 8.887 1.00 82.88 322 VAL A O 1
ATOM 2491 N N . ASP A 1 323 ? -7.589 7.471 10.480 1.00 74.94 323 ASP A N 1
ATOM 2492 C CA . ASP A 1 323 ? -8.447 7.229 11.636 1.00 74.94 323 ASP A CA 1
ATOM 2493 C C . ASP A 1 323 ? -8.577 8.537 12.440 1.00 74.94 323 ASP A C 1
ATOM 2495 O O . ASP A 1 323 ? -7.631 9.317 12.574 1.00 74.94 323 ASP A O 1
ATOM 2499 N N . ARG A 1 324 ? -9.766 8.790 13.000 1.00 69.00 324 ARG A N 1
ATOM 2500 C CA . ARG A 1 324 ? -10.046 9.967 13.842 1.00 69.00 324 ARG A CA 1
ATOM 2501 C C . ARG A 1 324 ? -9.143 10.026 15.084 1.00 69.00 324 ARG A C 1
ATOM 2503 O O . ARG A 1 324 ? -8.929 11.108 15.623 1.00 69.00 324 ARG A O 1
ATOM 2510 N N . ILE A 1 325 ? -8.671 8.877 15.562 1.00 66.50 325 ILE A N 1
ATOM 2511 C CA . ILE A 1 325 ? -8.020 8.709 16.859 1.00 66.50 325 ILE A CA 1
ATOM 2512 C C . ILE A 1 325 ? -6.505 8.574 16.713 1.00 66.50 325 ILE A C 1
ATOM 2514 O O . ILE A 1 325 ? -5.774 9.238 17.452 1.00 66.50 325 ILE A O 1
ATOM 2518 N N . THR A 1 326 ? -6.006 7.741 15.797 1.00 69.06 326 THR A N 1
ATOM 2519 C CA . THR A 1 326 ? -4.554 7.557 15.595 1.00 69.06 326 THR A CA 1
ATOM 2520 C C . THR A 1 326 ? -3.950 8.523 14.577 1.00 69.06 326 THR A C 1
ATOM 2522 O O . THR A 1 326 ? -2.756 8.793 14.671 1.00 69.06 326 THR A O 1
ATOM 2525 N N . GLY A 1 327 ? -4.755 9.125 13.693 1.00 76.62 327 GLY A N 1
ATOM 2526 C CA . GLY A 1 327 ? -4.262 9.952 12.594 1.00 76.62 327 GLY A CA 1
ATOM 2527 C C . GLY A 1 327 ? -3.997 9.087 11.368 1.00 76.62 327 GLY A C 1
ATOM 2528 O O . GLY A 1 327 ? -4.930 8.487 10.838 1.00 76.62 327 GLY A O 1
ATOM 2529 N N . GLU A 1 328 ? -2.748 9.021 10.915 1.00 74.44 328 GLU A N 1
ATOM 2530 C CA . GLU A 1 328 ? -2.356 8.080 9.861 1.00 74.44 328 GLU A CA 1
ATOM 2531 C C . GLU A 1 328 ? -2.598 6.634 10.341 1.00 74.44 328 GLU A C 1
ATOM 2533 O O . GLU A 1 328 ? -2.367 6.284 11.500 1.00 74.44 328 GLU A O 1
ATOM 2538 N N . ASP A 1 329 ? -3.198 5.829 9.464 1.00 80.19 329 ASP A N 1
ATOM 2539 C CA . ASP A 1 329 ? -3.883 4.569 9.799 1.00 80.19 329 ASP A CA 1
ATOM 2540 C C . ASP A 1 329 ? -3.300 3.395 8.992 1.00 80.19 329 ASP A C 1
ATOM 2542 O O . ASP A 1 329 ? -3.990 2.466 8.577 1.00 80.19 329 ASP A O 1
ATOM 2546 N N . PHE A 1 330 ? -2.005 3.460 8.691 1.00 93.44 330 PHE A N 1
ATOM 2547 C CA . PHE A 1 330 ? -1.323 2.484 7.854 1.00 93.44 330 PHE A CA 1
ATOM 2548 C C . PHE A 1 330 ? 0.121 2.270 8.317 1.00 93.44 330 PHE A C 1
ATOM 2550 O O . PHE A 1 330 ? 0.786 3.194 8.760 1.00 93.44 330 PHE A O 1
ATOM 2557 N N . GLU A 1 331 ? 0.586 1.024 8.224 1.00 94.06 331 GLU A N 1
ATOM 2558 C CA . GLU A 1 331 ? 1.965 0.614 8.525 1.00 94.06 331 GLU A CA 1
ATOM 2559 C C . GLU A 1 331 ? 2.502 -0.389 7.486 1.00 94.06 331 GLU A C 1
ATOM 2561 O O . GLU A 1 331 ? 3.698 -0.441 7.196 1.00 94.06 331 GLU A O 1
ATOM 2566 N N . GLY A 1 332 ? 1.638 -1.225 6.895 1.00 95.31 332 GLY A N 1
ATOM 2567 C CA . GLY A 1 332 ? 2.095 -2.147 5.860 1.00 95.31 332 GLY A CA 1
ATOM 2568 C C . GLY A 1 332 ? 1.078 -3.143 5.318 1.00 95.31 332 GLY A C 1
ATOM 2569 O O . GLY A 1 332 ? -0.104 -3.161 5.663 1.00 95.31 332 GLY A O 1
ATOM 2570 N N . TYR A 1 333 ? 1.584 -4.042 4.471 1.00 97.25 333 TYR A N 1
ATOM 2571 C CA . TYR A 1 333 ? 0.841 -5.095 3.784 1.00 97.25 333 TYR A CA 1
ATOM 2572 C C . TYR A 1 333 ? 1.311 -6.502 4.175 1.00 97.25 333 TYR A C 1
ATOM 2574 O O . TYR A 1 333 ? 2.491 -6.852 4.097 1.00 97.25 333 TYR A O 1
ATOM 2582 N N . LYS A 1 334 ? 0.359 -7.388 4.479 1.00 96.69 334 LYS A N 1
ATOM 2583 C CA . LYS A 1 334 ? 0.576 -8.838 4.619 1.00 96.69 334 LYS A CA 1
ATOM 2584 C C . LYS A 1 334 ? -0.074 -9.596 3.469 1.00 96.69 334 LYS A C 1
ATOM 2586 O O . LYS A 1 334 ? -1.220 -9.346 3.108 1.00 96.69 334 LYS A O 1
ATOM 2591 N N . ILE A 1 335 ? 0.644 -10.575 2.926 1.00 97.00 335 ILE A N 1
ATOM 2592 C CA . ILE A 1 335 ? 0.156 -11.471 1.876 1.00 97.00 335 ILE A CA 1
ATOM 2593 C C . ILE A 1 335 ? -0.128 -12.843 2.481 1.00 97.00 335 ILE A C 1
ATOM 2595 O O . ILE A 1 335 ? 0.756 -13.486 3.053 1.00 97.00 335 ILE A O 1
ATOM 2599 N N . TYR A 1 336 ? -1.348 -13.331 2.285 1.00 95.94 336 TYR A N 1
ATOM 2600 C CA . TYR A 1 336 ? -1.788 -14.673 2.656 1.00 95.94 336 TYR A CA 1
ATOM 2601 C C . TYR A 1 336 ? -2.050 -15.524 1.417 1.00 95.94 336 TYR A C 1
ATOM 2603 O O . TYR A 1 336 ? -2.473 -15.023 0.376 1.00 95.94 336 TYR A O 1
ATOM 2611 N N . LYS A 1 337 ? -1.839 -16.835 1.548 1.00 94.25 337 LYS A N 1
ATOM 2612 C CA . LYS A 1 337 ? -2.097 -17.829 0.503 1.00 94.25 337 LYS A CA 1
ATOM 2613 C C . LYS A 1 337 ? -2.762 -19.054 1.105 1.00 94.25 337 LYS A C 1
ATOM 2615 O O . LYS A 1 337 ? -2.268 -19.582 2.097 1.00 94.25 337 LYS A O 1
ATOM 2620 N N . ALA A 1 338 ? -3.804 -19.538 0.443 1.00 91.44 338 ALA A N 1
ATOM 2621 C CA . ALA A 1 338 ? -4.506 -20.757 0.808 1.00 91.44 338 ALA A CA 1
ATOM 2622 C C . ALA A 1 338 ? -4.946 -21.573 -0.414 1.00 91.44 338 ALA A C 1
ATOM 2624 O O . ALA A 1 338 ? -5.006 -21.067 -1.540 1.00 91.44 338 ALA A O 1
ATOM 2625 N N . THR A 1 339 ? -5.286 -22.842 -0.188 1.00 86.19 339 THR A N 1
ATOM 2626 C CA . THR A 1 339 ? -5.994 -23.700 -1.162 1.00 86.19 339 THR A CA 1
ATOM 2627 C C . THR A 1 339 ? -7.472 -23.907 -0.820 1.00 86.19 339 THR A C 1
ATOM 2629 O O . THR A 1 339 ? -8.228 -24.433 -1.641 1.00 86.19 339 THR A O 1
ATOM 2632 N N . ASP A 1 340 ? -7.913 -23.435 0.348 1.00 83.00 340 ASP A N 1
ATOM 2633 C CA . ASP A 1 340 ? -9.303 -23.451 0.801 1.00 83.00 340 ASP A CA 1
ATOM 2634 C C . ASP A 1 340 ? -9.824 -22.039 1.143 1.00 83.00 340 ASP A C 1
ATOM 2636 O O . ASP A 1 340 ? -9.056 -21.092 1.297 1.00 83.00 340 ASP A O 1
ATOM 2640 N N . THR A 1 341 ? -11.147 -21.884 1.239 1.00 82.94 341 THR A N 1
ATOM 2641 C CA . THR A 1 341 ? -11.803 -20.578 1.445 1.00 82.94 341 THR A CA 1
ATOM 2642 C C . THR A 1 341 ? -11.782 -20.075 2.891 1.00 82.94 341 THR A C 1
ATOM 2644 O O . THR A 1 341 ? -12.216 -18.957 3.141 1.00 82.94 341 THR A O 1
ATOM 2647 N N . GLN A 1 342 ? -11.339 -20.896 3.843 1.00 82.94 342 GLN A N 1
ATOM 2648 C CA . GLN A 1 342 ? -11.202 -20.573 5.267 1.00 82.94 342 GLN A CA 1
ATOM 2649 C C . GLN A 1 342 ? -9.731 -20.338 5.661 1.00 82.94 342 GLN A C 1
ATOM 2651 O O . GLN A 1 342 ? -9.439 -20.167 6.841 1.00 82.94 342 GLN A O 1
ATOM 2656 N N . PHE A 1 343 ? -8.805 -20.339 4.691 1.00 87.56 343 PHE A N 1
ATOM 2657 C CA . PHE A 1 343 ? -7.365 -20.174 4.901 1.00 87.56 343 PHE A CA 1
ATOM 2658 C C . PHE A 1 343 ? -6.761 -21.168 5.916 1.00 87.56 343 PHE A C 1
ATOM 2660 O O . PHE A 1 343 ? -5.789 -20.855 6.605 1.00 87.56 343 PHE A O 1
ATOM 2667 N N . THR A 1 344 ? -7.297 -22.393 6.012 1.00 83.94 344 THR A N 1
ATOM 2668 C CA . THR A 1 344 ? -6.847 -23.366 7.031 1.00 83.94 344 THR A CA 1
ATOM 2669 C C . THR A 1 344 ? -5.425 -23.884 6.801 1.00 83.94 344 THR A C 1
ATOM 2671 O O . THR A 1 344 ? -4.750 -24.286 7.751 1.00 83.94 344 THR A O 1
ATOM 2674 N N . ASP A 1 345 ? -4.945 -23.854 5.554 1.00 85.44 345 ASP A N 1
ATOM 2675 C CA . ASP A 1 345 ? -3.589 -24.248 5.167 1.00 85.44 345 ASP A CA 1
ATOM 2676 C C . ASP A 1 345 ? -2.565 -23.097 5.170 1.00 85.44 345 ASP A C 1
ATOM 2678 O O . ASP A 1 345 ? -1.368 -23.360 5.037 1.00 85.44 345 ASP A O 1
ATOM 2682 N N . ALA A 1 346 ? -2.990 -21.854 5.435 1.00 83.25 346 ALA A N 1
ATOM 2683 C CA . ALA A 1 346 ? -2.114 -20.682 5.577 1.00 83.25 346 ALA A CA 1
ATOM 2684 C C . ALA A 1 346 ? -1.300 -20.668 6.894 1.00 83.25 346 ALA A C 1
ATOM 2686 O O . ALA A 1 346 ? -0.631 -19.691 7.218 1.00 83.25 346 ALA A O 1
ATOM 2687 N N . GLY A 1 347 ? -1.365 -21.738 7.692 1.00 85.12 347 GLY A N 1
ATOM 2688 C CA . GLY A 1 347 ? -0.823 -21.760 9.049 1.00 85.12 347 GLY A CA 1
ATOM 2689 C C . GLY A 1 347 ? -1.660 -20.926 10.023 1.00 85.12 347 GLY A C 1
ATOM 2690 O O . GLY A 1 347 ? -2.512 -20.132 9.627 1.00 85.12 347 GLY A O 1
ATOM 2691 N N . VAL A 1 348 ? -1.432 -21.141 11.319 1.00 89.06 348 VAL A N 1
ATOM 2692 C CA . VAL A 1 348 ? -2.213 -20.531 12.403 1.00 89.06 348 VAL A CA 1
ATOM 2693 C C . VAL A 1 348 ? -1.280 -20.075 13.519 1.00 89.06 348 VAL A C 1
ATOM 2695 O O . VAL A 1 348 ? -0.408 -20.831 13.952 1.00 89.06 348 VAL A O 1
ATOM 2698 N N . ILE A 1 349 ? -1.505 -18.855 13.996 1.00 86.75 349 ILE A N 1
ATOM 2699 C CA . ILE A 1 349 ? -0.971 -18.301 15.236 1.00 86.75 349 ILE A CA 1
ATOM 2700 C C . ILE A 1 349 ? -2.043 -18.506 16.309 1.00 86.75 349 ILE A C 1
ATOM 2702 O O . ILE A 1 349 ? -3.202 -18.110 16.134 1.00 86.75 349 ILE A O 1
ATOM 2706 N N . THR A 1 350 ? -1.660 -19.162 17.402 1.00 87.62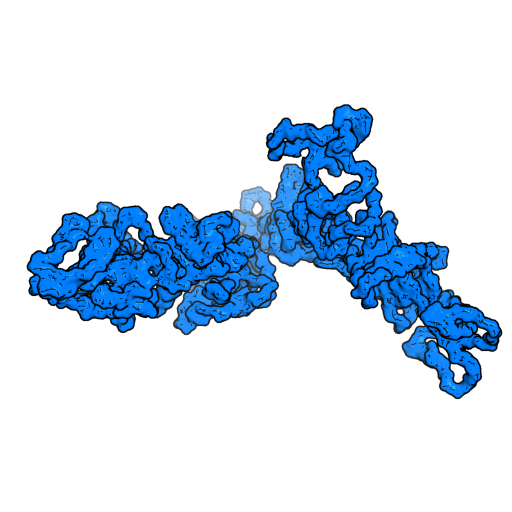 350 THR A N 1
ATOM 2707 C CA . THR A 1 350 ? -2.545 -19.427 18.540 1.00 87.62 350 THR A CA 1
ATOM 2708 C C . THR A 1 350 ? -2.248 -18.501 19.706 1.00 87.62 350 THR A C 1
ATOM 2710 O O . THR A 1 350 ? -1.101 -18.100 19.898 1.00 87.62 350 THR A O 1
ATOM 2713 N N . ASP A 1 351 ? -3.260 -18.250 20.527 1.00 82.88 351 ASP A N 1
ATOM 2714 C CA . ASP A 1 351 ? -3.093 -17.580 21.814 1.00 82.88 351 ASP A CA 1
ATOM 2715 C C . ASP A 1 351 ? -2.326 -18.439 22.842 1.00 82.88 351 ASP A C 1
ATOM 2717 O O . ASP A 1 351 ? -1.963 -19.596 22.587 1.00 82.88 351 ASP A O 1
ATOM 2721 N N . ALA A 1 352 ? -2.084 -17.882 24.033 1.00 84.00 352 ALA A N 1
ATOM 2722 C CA . ALA A 1 352 ? -1.415 -18.587 25.128 1.00 84.00 352 ALA A CA 1
ATOM 2723 C C . ALA A 1 352 ? -2.198 -19.810 25.665 1.00 84.00 352 ALA A C 1
ATOM 2725 O O . ALA A 1 352 ? -1.644 -20.611 26.427 1.00 84.00 352 ALA A O 1
ATOM 2726 N N . PHE A 1 353 ? -3.466 -19.970 25.276 1.00 81.69 353 PHE A N 1
ATOM 2727 C CA . PHE A 1 353 ? -4.370 -21.046 25.687 1.00 81.69 353 PHE A CA 1
ATOM 2728 C C . PHE A 1 353 ? -4.544 -22.135 24.608 1.00 81.69 353 PHE A C 1
ATOM 2730 O O . PHE A 1 353 ? -5.013 -23.232 24.921 1.00 81.69 353 PHE A O 1
ATOM 2737 N N . GLY A 1 354 ? -4.094 -21.879 23.375 1.00 80.44 354 GLY A N 1
ATOM 2738 C CA . GLY A 1 354 ? -4.163 -22.783 22.226 1.00 80.44 354 GLY A CA 1
ATOM 2739 C C . GLY A 1 354 ? -5.310 -22.506 21.245 1.00 80.44 354 GLY A C 1
ATOM 2740 O O . GLY A 1 354 ? -5.507 -23.309 20.332 1.00 80.44 354 GLY A O 1
ATOM 2741 N N . THR A 1 355 ? -6.051 -21.408 21.409 1.00 82.00 355 THR A N 1
ATOM 2742 C CA . THR A 1 355 ? -7.127 -20.967 20.502 1.00 82.00 355 THR A CA 1
ATOM 2743 C C . THR A 1 355 ? -6.522 -20.357 19.239 1.00 82.00 355 THR A C 1
ATOM 2745 O O . THR A 1 355 ? -5.557 -19.599 19.323 1.00 82.00 355 THR A O 1
ATOM 2748 N N . ALA A 1 356 ? -7.069 -20.656 18.060 1.00 82.69 356 ALA A N 1
ATOM 2749 C CA . ALA A 1 356 ? -6.632 -20.039 16.805 1.00 82.69 356 ALA A CA 1
ATOM 2750 C C . ALA A 1 356 ? -7.117 -18.580 16.719 1.00 82.69 356 ALA A C 1
ATOM 2752 O O . ALA A 1 356 ? -8.316 -18.348 16.850 1.00 82.69 356 ALA A O 1
ATOM 2753 N N . LYS A 1 357 ? -6.220 -17.611 16.475 1.00 83.12 357 LYS A N 1
ATOM 2754 C CA . LYS A 1 357 ? -6.598 -16.185 16.343 1.00 83.12 357 LYS A CA 1
ATOM 2755 C C . LYS A 1 357 ? -6.181 -15.564 14.999 1.00 83.12 357 LYS A C 1
ATOM 2757 O O . LYS A 1 357 ? -6.997 -14.891 14.383 1.00 83.12 357 LYS A O 1
ATOM 2762 N N . PHE A 1 358 ? -4.968 -15.832 14.499 1.00 85.81 358 PHE A N 1
ATOM 2763 C CA . PHE A 1 358 ? -4.480 -15.290 13.214 1.00 85.81 358 PHE A CA 1
ATOM 2764 C C . PHE A 1 358 ? -3.912 -16.377 12.290 1.00 85.81 358 PHE A C 1
ATOM 2766 O O . PHE A 1 358 ? -3.586 -17.478 12.735 1.00 85.81 358 PHE A O 1
ATOM 2773 N N . ASN A 1 359 ? -3.740 -16.059 11.005 1.00 91.12 359 ASN A N 1
ATOM 2774 C CA . ASN A 1 359 ? -2.978 -16.879 10.056 1.00 91.12 359 ASN A CA 1
ATOM 2775 C C . ASN A 1 359 ? -1.515 -16.420 9.965 1.00 91.12 359 ASN A C 1
ATOM 2777 O O . ASN A 1 359 ? -1.187 -15.300 10.353 1.00 91.12 359 ASN A O 1
ATOM 2781 N N . ILE A 1 360 ? -0.638 -17.255 9.398 1.00 92.06 360 ILE A N 1
ATOM 2782 C CA . ILE A 1 360 ? 0.760 -16.877 9.140 1.00 92.06 360 ILE A CA 1
ATOM 2783 C C . ILE A 1 360 ? 0.853 -16.257 7.731 1.00 92.06 360 ILE A C 1
ATOM 2785 O O . ILE A 1 360 ? 0.501 -16.927 6.757 1.00 92.06 360 ILE A O 1
ATOM 2789 N N . PRO A 1 361 ? 1.310 -15.000 7.578 1.00 94.69 361 PRO A N 1
ATOM 2790 C CA . PRO A 1 361 ? 1.514 -14.420 6.256 1.00 94.69 361 PRO A CA 1
ATOM 2791 C C . PRO A 1 361 ? 2.680 -15.116 5.544 1.00 94.69 361 PRO A C 1
ATOM 2793 O O . PRO A 1 361 ? 3.685 -15.483 6.155 1.00 94.69 361 PRO A O 1
ATOM 2796 N N . ILE A 1 362 ? 2.562 -15.294 4.228 1.00 95.31 362 ILE A N 1
ATOM 2797 C CA . ILE A 1 362 ? 3.646 -15.843 3.399 1.00 95.31 362 ILE A CA 1
ATOM 2798 C C . ILE A 1 362 ? 4.690 -14.784 3.029 1.00 95.31 362 ILE A C 1
ATOM 2800 O O . ILE A 1 362 ? 5.827 -15.128 2.700 1.00 95.31 362 ILE A O 1
ATOM 2804 N N . LYS A 1 363 ? 4.304 -13.506 3.082 1.00 95.69 363 LYS A N 1
ATOM 2805 C CA . LYS A 1 363 ? 5.165 -12.338 2.909 1.00 95.69 363 LYS A CA 1
ATOM 2806 C C . LYS A 1 363 ? 4.529 -11.140 3.621 1.00 95.69 363 LYS A C 1
ATOM 2808 O O . LYS A 1 363 ? 3.308 -11.053 3.686 1.00 95.69 363 LYS A O 1
ATOM 2813 N N . GLN A 1 364 ? 5.365 -10.253 4.138 1.00 95.94 364 GLN A N 1
ATOM 2814 C CA . GLN A 1 364 ? 4.998 -8.970 4.733 1.00 95.94 364 GLN A CA 1
ATOM 2815 C C . GLN A 1 364 ? 5.911 -7.896 4.131 1.00 95.94 364 GLN A C 1
ATOM 2817 O O . GLN A 1 364 ? 7.048 -8.215 3.744 1.00 95.94 364 GLN A O 1
ATOM 2822 N N . PHE A 1 365 ? 5.365 -6.696 3.995 1.00 96.06 365 PHE A N 1
ATOM 2823 C CA . PHE A 1 365 ? 6.001 -5.456 3.565 1.00 96.06 365 PHE A CA 1
ATOM 2824 C C . PHE A 1 365 ? 5.467 -4.343 4.461 1.00 96.06 365 PHE A C 1
ATOM 2826 O O . PHE A 1 365 ? 4.312 -4.408 4.870 1.00 96.06 365 PHE A O 1
ATOM 2833 N N . ASP A 1 366 ? 6.307 -3.378 4.775 1.00 95.44 366 ASP A N 1
ATOM 2834 C CA . ASP A 1 366 ? 6.104 -2.382 5.821 1.00 95.44 366 ASP A CA 1
ATOM 2835 C C . ASP A 1 366 ? 6.871 -1.116 5.455 1.00 95.44 366 ASP A C 1
ATOM 2837 O O . ASP A 1 366 ? 7.784 -1.165 4.620 1.00 95.44 366 ASP A O 1
ATOM 2841 N N . GLU A 1 367 ? 6.485 0.004 6.047 1.00 93.50 367 GLU A N 1
ATOM 2842 C CA . GLU A 1 367 ? 7.167 1.278 5.857 1.00 93.50 367 GLU A CA 1
ATOM 2843 C C . GLU A 1 367 ? 8.622 1.250 6.364 1.00 93.50 367 GLU A C 1
ATOM 2845 O O . GLU A 1 367 ? 9.139 0.228 6.817 1.00 93.50 367 GLU A O 1
ATOM 2850 N N . ILE A 1 368 ? 9.347 2.357 6.178 1.00 92.69 368 ILE A N 1
ATOM 2851 C CA . ILE A 1 368 ? 10.719 2.517 6.679 1.00 92.69 368 ILE A CA 1
ATOM 2852 C C . ILE A 1 368 ? 10.711 3.646 7.712 1.00 92.69 368 ILE A C 1
ATOM 2854 O O . ILE A 1 368 ? 11.052 4.788 7.403 1.00 92.69 368 ILE A O 1
ATOM 2858 N N . ASN A 1 369 ? 10.293 3.306 8.929 1.00 91.44 369 ASN A N 1
ATOM 2859 C CA . ASN A 1 369 ? 10.016 4.211 10.044 1.00 91.44 369 ASN A CA 1
ATOM 2860 C C . ASN A 1 369 ? 10.571 3.631 11.379 1.00 91.44 369 ASN A C 1
ATOM 2862 O O . ASN A 1 369 ? 11.448 2.758 11.399 1.00 91.44 369 ASN A O 1
ATOM 2866 N N . GLU A 1 370 ? 10.129 4.152 12.525 1.00 90.69 370 GLU A N 1
ATOM 2867 C CA . GLU A 1 370 ? 10.490 3.654 13.862 1.00 90.69 370 GLU A CA 1
ATOM 2868 C C . GLU A 1 370 ? 9.710 2.416 14.359 1.00 90.69 370 GLU A C 1
ATOM 2870 O O . GLU A 1 370 ? 10.097 1.830 15.377 1.00 90.69 370 GLU A O 1
ATOM 2875 N N . PHE A 1 371 ? 8.642 1.995 13.680 1.00 89.12 371 PHE A N 1
ATOM 2876 C CA . PHE A 1 371 ? 7.666 1.000 14.139 1.00 89.12 371 PHE A CA 1
ATOM 2877 C C . PHE A 1 371 ? 8.028 -0.450 13.752 1.00 89.12 371 PHE A C 1
ATOM 2879 O O . PHE A 1 371 ? 7.230 -1.208 13.205 1.00 89.12 371 PHE A O 1
ATOM 2886 N N . GLU A 1 372 ? 9.240 -0.894 14.102 1.00 91.25 372 GLU A N 1
ATOM 2887 C CA . GLU A 1 372 ? 9.716 -2.257 13.806 1.00 91.25 372 GLU A CA 1
ATOM 2888 C C . GLU A 1 372 ? 9.467 -3.310 14.916 1.00 91.25 372 GLU A C 1
ATOM 2890 O O . GLU A 1 372 ? 9.267 -3.005 16.092 1.00 91.25 372 GLU A O 1
ATOM 2895 N N . ASP A 1 373 ? 9.563 -4.593 14.538 1.00 92.19 373 ASP A N 1
ATOM 2896 C CA . ASP A 1 373 ? 9.437 -5.782 15.402 1.00 92.19 373 ASP A CA 1
ATOM 2897 C C . ASP A 1 373 ? 8.019 -5.993 15.994 1.00 92.19 373 ASP A C 1
ATOM 2899 O O . ASP A 1 373 ? 7.012 -5.822 15.300 1.00 92.19 373 ASP A O 1
ATOM 2903 N N . PHE A 1 374 ? 7.900 -6.486 17.232 1.00 91.75 374 PHE A N 1
ATOM 2904 C CA . PHE A 1 374 ? 6.613 -6.746 17.883 1.00 91.75 374 PHE A CA 1
ATOM 2905 C C . PHE A 1 374 ? 6.081 -5.514 18.619 1.00 91.75 374 PHE A C 1
ATOM 2907 O O . PHE A 1 374 ? 6.761 -4.970 19.492 1.00 91.75 374 PHE A O 1
ATOM 2914 N N . TYR A 1 375 ? 4.811 -5.177 18.375 1.00 89.19 375 TYR A N 1
ATOM 2915 C CA . TYR A 1 375 ? 4.080 -4.186 19.161 1.00 89.19 375 TYR A CA 1
ATOM 2916 C C . TYR A 1 375 ? 4.131 -4.556 20.667 1.00 89.19 375 TYR A C 1
ATOM 2918 O O . TYR A 1 375 ? 3.927 -5.729 21.019 1.00 89.19 375 TYR A O 1
ATOM 2926 N N . PRO A 1 376 ? 4.413 -3.608 21.587 1.00 84.50 376 PRO A N 1
ATOM 2927 C CA . PRO A 1 376 ? 4.642 -3.933 23.000 1.00 84.50 376 PRO A CA 1
ATOM 2928 C C . PRO A 1 376 ? 3.440 -4.516 23.760 1.00 84.50 376 PRO A C 1
ATOM 2930 O O . PRO A 1 376 ? 3.642 -5.291 24.697 1.00 84.50 376 PRO A O 1
ATOM 2933 N N . GLY A 1 377 ? 2.208 -4.162 23.381 1.00 80.62 377 GLY A N 1
ATOM 2934 C CA . GLY A 1 377 ? 0.980 -4.725 23.958 1.00 80.62 377 GLY A CA 1
ATOM 2935 C C . GLY A 1 377 ? 0.619 -6.115 23.414 1.00 80.62 377 GLY A C 1
ATOM 2936 O O . GLY A 1 377 ? 1.217 -6.614 22.460 1.00 80.62 377 GLY A O 1
ATOM 2937 N N . HIS A 1 378 ? -0.368 -6.769 24.034 1.00 79.19 378 HIS A N 1
ATOM 2938 C CA . HIS A 1 378 ? -0.796 -8.115 23.642 1.00 79.19 378 HIS A CA 1
ATOM 2939 C C . HIS A 1 378 ? -2.288 -8.385 23.890 1.00 79.19 378 HIS A C 1
ATOM 2941 O O . HIS A 1 378 ? -2.860 -7.895 24.864 1.00 79.19 378 HIS A O 1
ATOM 2947 N N . VAL A 1 379 ? -2.880 -9.299 23.116 1.00 71.38 379 VAL A N 1
ATOM 2948 C CA . VAL A 1 379 ? -4.218 -9.875 23.377 1.00 71.38 379 VAL A CA 1
ATOM 2949 C C . VAL A 1 379 ? -4.081 -11.376 23.598 1.00 71.38 379 VAL A C 1
ATOM 2951 O O . VAL A 1 379 ? -3.465 -12.062 22.788 1.00 71.38 379 VAL A O 1
ATOM 2954 N N . ASP A 1 380 ? -4.608 -11.903 24.709 1.00 72.62 380 ASP A N 1
ATOM 2955 C CA . ASP A 1 380 ? -4.492 -13.323 25.100 1.00 72.62 380 ASP A CA 1
ATOM 2956 C C . ASP A 1 380 ? -3.046 -13.897 25.041 1.00 72.62 380 ASP A C 1
ATOM 2958 O O . ASP A 1 380 ? -2.827 -15.101 24.873 1.00 72.62 380 ASP A O 1
ATOM 2962 N N . GLY A 1 381 ? -2.031 -13.035 25.188 1.00 75.69 381 GLY A N 1
ATOM 2963 C CA . GLY A 1 381 ? -0.609 -13.387 25.079 1.00 75.69 381 GLY A CA 1
ATOM 2964 C C . GLY A 1 381 ? -0.046 -13.448 23.650 1.00 75.69 381 GLY A C 1
ATOM 2965 O O . GLY A 1 381 ? 1.080 -13.912 23.475 1.00 75.69 381 GLY A O 1
ATOM 2966 N N . ILE A 1 382 ? -0.792 -12.986 22.642 1.00 82.88 382 ILE A N 1
ATOM 2967 C CA . ILE A 1 382 ? -0.310 -12.745 21.275 1.00 82.88 382 ILE A CA 1
ATOM 2968 C C . ILE A 1 382 ? 0.138 -11.289 21.154 1.00 82.88 382 ILE A C 1
ATOM 2970 O O . ILE A 1 382 ? -0.648 -10.384 21.426 1.00 82.88 382 ILE A O 1
ATOM 2974 N N . GLN A 1 383 ? 1.371 -11.074 20.698 1.00 87.56 383 GLN A N 1
ATOM 2975 C CA . GLN A 1 383 ? 1.849 -9.768 20.242 1.00 87.56 383 GLN A CA 1
ATOM 2976 C C . GLN A 1 383 ? 1.693 -9.664 18.723 1.00 87.56 383 GLN A C 1
ATOM 2978 O O . GLN A 1 383 ? 1.917 -10.644 18.005 1.00 87.56 383 GLN A O 1
ATOM 2983 N N . PHE A 1 384 ? 1.323 -8.482 18.238 1.00 89.00 384 PHE A N 1
ATOM 2984 C CA . PHE A 1 384 ? 1.248 -8.195 16.808 1.00 89.00 384 PHE A CA 1
ATOM 2985 C C . PHE A 1 384 ? 2.650 -7.885 16.265 1.00 89.00 384 PHE A C 1
ATOM 2987 O O . PHE A 1 384 ? 3.451 -7.266 16.960 1.00 89.00 384 PHE A O 1
ATOM 2994 N N . TYR A 1 385 ? 2.964 -8.342 15.053 1.00 92.19 385 TYR A N 1
ATOM 2995 C CA . TYR A 1 385 ? 4.269 -8.132 14.418 1.00 92.19 385 TYR A CA 1
ATOM 2996 C C . TYR A 1 385 ? 4.146 -7.069 13.324 1.00 92.19 385 TYR A C 1
ATOM 2998 O O . TYR A 1 385 ? 3.480 -7.317 12.312 1.00 92.19 385 TYR A O 1
ATOM 3006 N N . LEU A 1 386 ? 4.757 -5.907 13.560 1.00 92.62 386 LEU A N 1
ATOM 3007 C CA . LEU A 1 386 ? 4.662 -4.717 12.713 1.00 92.62 386 LEU A CA 1
ATOM 3008 C C . LEU A 1 386 ? 5.567 -4.830 11.488 1.00 92.62 386 LEU A C 1
ATOM 3010 O O . LEU A 1 386 ? 5.105 -4.590 10.380 1.00 92.62 386 LEU A O 1
ATOM 3014 N N . GLY A 1 387 ? 6.789 -5.348 11.646 1.00 93.00 387 GLY A N 1
ATOM 3015 C CA . GLY A 1 387 ? 7.650 -5.634 10.501 1.00 93.00 387 GLY A CA 1
ATOM 3016 C C . GLY A 1 387 ? 9.149 -5.609 10.792 1.00 93.00 387 GLY A C 1
ATOM 3017 O O . GLY A 1 387 ? 9.606 -6.002 11.871 1.00 93.00 387 GLY A O 1
ATOM 3018 N N . ASN A 1 388 ? 9.932 -5.234 9.782 1.00 94.50 388 ASN A N 1
ATOM 3019 C CA . ASN A 1 388 ? 11.390 -5.165 9.817 1.00 94.50 388 ASN A CA 1
ATOM 3020 C C . ASN A 1 388 ? 11.996 -4.038 8.948 1.00 94.50 388 ASN A C 1
ATOM 3022 O O . ASN A 1 388 ? 13.147 -4.179 8.515 1.00 94.50 388 ASN A O 1
ATOM 3026 N N . ASN A 1 389 ? 11.245 -2.973 8.667 1.00 93.69 389 ASN A N 1
ATOM 3027 C CA . ASN A 1 389 ? 11.614 -1.860 7.797 1.00 93.69 389 ASN A CA 1
ATOM 3028 C C . ASN A 1 389 ? 11.990 -2.319 6.375 1.00 93.69 389 ASN A C 1
ATOM 3030 O O . ASN A 1 389 ? 13.108 -2.096 5.894 1.00 93.69 389 ASN A O 1
ATOM 3034 N N . SER A 1 390 ? 11.100 -3.078 5.721 1.00 92.12 390 SER A N 1
ATOM 3035 C CA . SER A 1 390 ? 11.388 -3.729 4.432 1.00 92.12 390 SER A CA 1
ATOM 3036 C C . SER A 1 390 ? 11.034 -2.918 3.182 1.00 92.12 390 SER A C 1
ATOM 3038 O O . SER A 1 390 ? 11.514 -3.280 2.102 1.00 92.12 390 SER A O 1
ATOM 3040 N N . GLY A 1 391 ? 10.284 -1.824 3.335 1.00 91.94 391 GLY A N 1
ATOM 3041 C CA . GLY A 1 391 ? 9.812 -0.961 2.256 1.00 91.94 391 GLY A CA 1
ATOM 3042 C C . GLY A 1 391 ? 8.510 -1.459 1.627 1.00 91.94 391 GLY A C 1
ATOM 3043 O O . GLY A 1 391 ? 8.327 -2.663 1.399 1.00 91.94 391 GLY A O 1
ATOM 3044 N N . LEU A 1 392 ? 7.622 -0.515 1.310 1.00 92.44 392 LEU A N 1
ATOM 3045 C CA . LEU A 1 392 ? 6.381 -0.793 0.596 1.00 92.44 392 LEU A CA 1
ATOM 3046 C C . LEU A 1 392 ? 6.666 -1.230 -0.844 1.00 92.44 392 LEU A C 1
ATOM 3048 O O . LEU A 1 392 ? 7.585 -0.748 -1.506 1.00 92.44 392 LEU A O 1
ATOM 3052 N N . VAL A 1 393 ? 5.855 -2.172 -1.317 1.00 92.62 393 VAL A N 1
ATOM 3053 C CA . VAL A 1 393 ? 5.768 -2.582 -2.720 1.00 92.62 393 VAL A CA 1
ATOM 3054 C C . VAL A 1 393 ? 4.319 -2.928 -3.020 1.00 92.62 393 VAL A C 1
ATOM 3056 O O . VAL A 1 393 ? 3.582 -3.340 -2.126 1.00 92.62 393 VAL A O 1
ATOM 3059 N N . HIS A 1 394 ? 3.958 -2.872 -4.293 1.00 94.62 394 HIS A N 1
ATOM 3060 C CA . HIS A 1 394 ? 2.612 -3.109 -4.807 1.00 94.62 394 HIS A CA 1
ATOM 3061 C C . HIS A 1 394 ? 2.568 -4.281 -5.784 1.00 94.62 394 HIS A C 1
ATOM 3063 O O . HIS A 1 394 ? 1.536 -4.541 -6.404 1.00 94.62 394 HIS A O 1
ATOM 3069 N N . THR A 1 395 ? 3.688 -4.997 -5.943 1.00 94.06 395 THR A N 1
ATOM 3070 C CA . THR A 1 395 ? 3.826 -6.166 -6.814 1.00 94.06 395 THR A CA 1
ATOM 3071 C C . THR A 1 395 ? 4.599 -7.300 -6.129 1.00 94.06 395 THR A C 1
ATOM 3073 O O . THR A 1 395 ? 5.674 -7.119 -5.559 1.00 94.06 395 THR A O 1
ATOM 3076 N N . TRP A 1 396 ? 4.082 -8.533 -6.199 1.00 95.00 396 TRP A N 1
ATOM 3077 C CA . TRP A 1 396 ? 4.764 -9.711 -5.645 1.00 95.00 396 TRP A CA 1
ATOM 3078 C C . TRP A 1 396 ? 4.490 -10.982 -6.456 1.00 95.00 396 TRP A C 1
ATOM 3080 O O . TRP A 1 396 ? 3.368 -11.225 -6.888 1.00 95.00 396 TRP A O 1
ATOM 3090 N N . THR A 1 397 ? 5.508 -11.827 -6.668 1.00 95.19 397 THR A N 1
ATOM 3091 C CA . THR A 1 397 ? 5.381 -13.055 -7.479 1.00 95.19 397 THR A CA 1
ATOM 3092 C C . THR A 1 397 ? 5.661 -14.326 -6.678 1.00 95.19 397 THR A C 1
ATOM 3094 O O . THR A 1 397 ? 6.779 -14.565 -6.218 1.00 95.19 397 THR A O 1
ATOM 3097 N N . ASP A 1 398 ? 4.657 -15.196 -6.604 1.00 95.75 398 ASP A N 1
ATOM 3098 C CA . ASP A 1 398 ? 4.754 -16.554 -6.083 1.00 95.75 398 ASP A CA 1
ATOM 3099 C C . ASP A 1 398 ? 5.247 -17.523 -7.164 1.00 95.75 398 ASP A C 1
ATOM 3101 O O . ASP A 1 398 ? 4.652 -17.637 -8.233 1.00 95.75 398 ASP A O 1
ATOM 3105 N N . THR A 1 399 ? 6.299 -18.284 -6.866 1.00 95.06 399 THR A N 1
ATOM 3106 C CA . THR A 1 399 ? 6.822 -19.361 -7.734 1.00 95.06 399 THR A CA 1
ATOM 3107 C C . THR A 1 399 ? 6.613 -20.762 -7.143 1.00 95.06 399 THR A C 1
ATOM 3109 O O . THR A 1 399 ? 7.044 -21.763 -7.712 1.00 95.06 399 THR A O 1
ATOM 3112 N N . ASN A 1 400 ? 5.939 -20.862 -5.994 1.00 92.62 400 ASN A N 1
ATOM 3113 C CA . ASN A 1 400 ? 5.636 -22.103 -5.285 1.00 92.62 400 ASN A CA 1
ATOM 3114 C C . ASN A 1 400 ? 4.180 -22.540 -5.538 1.00 92.62 400 ASN A C 1
ATOM 3116 O O . ASN A 1 400 ? 3.405 -22.794 -4.609 1.00 92.62 400 ASN A O 1
ATOM 3120 N N . VAL A 1 401 ? 3.781 -22.588 -6.809 1.00 89.75 401 VAL A N 1
ATOM 3121 C CA . VAL A 1 401 ? 2.427 -22.968 -7.243 1.00 89.75 401 VAL A CA 1
ATOM 3122 C C . VAL A 1 401 ? 2.454 -24.154 -8.204 1.00 89.75 401 VAL A C 1
ATOM 3124 O O . VAL A 1 401 ? 3.461 -24.438 -8.852 1.00 89.75 401 VAL A O 1
ATOM 3127 N N . ILE A 1 402 ? 1.338 -24.877 -8.283 1.00 85.12 402 ILE A N 1
ATOM 3128 C CA . ILE A 1 402 ? 1.174 -26.047 -9.149 1.00 85.12 402 ILE A CA 1
ATOM 3129 C C . ILE A 1 402 ? 0.051 -25.761 -10.145 1.00 85.12 402 ILE A C 1
ATOM 3131 O O . ILE A 1 402 ? -1.063 -25.443 -9.739 1.00 85.12 402 ILE A O 1
ATOM 3135 N N . ASN A 1 403 ? 0.318 -25.907 -11.444 1.00 83.44 403 ASN A N 1
ATOM 3136 C CA . ASN A 1 403 ? -0.693 -25.626 -12.463 1.00 83.44 403 ASN A CA 1
ATOM 3137 C C . ASN A 1 403 ? -1.952 -26.488 -12.292 1.00 83.44 403 ASN A C 1
ATOM 3139 O O . ASN A 1 403 ? -1.856 -27.682 -11.986 1.00 83.44 403 ASN A O 1
ATOM 3143 N N . GLY A 1 404 ? -3.119 -25.896 -12.539 1.00 75.06 404 GLY A N 1
ATOM 3144 C CA . GLY A 1 404 ? -4.423 -26.537 -12.357 1.00 75.06 404 GLY A CA 1
ATOM 3145 C C . GLY A 1 404 ? -4.894 -26.622 -10.897 1.00 75.06 404 GLY A C 1
ATOM 3146 O O . GLY A 1 404 ? -6.040 -26.996 -10.653 1.00 75.06 404 GLY A O 1
ATOM 3147 N N . HIS A 1 405 ? -4.063 -26.251 -9.914 1.00 79.25 405 HIS A N 1
ATOM 3148 C CA . HIS A 1 405 ? -4.528 -26.033 -8.544 1.00 79.25 405 HIS A CA 1
ATOM 3149 C C . HIS A 1 405 ? -5.158 -24.643 -8.420 1.00 79.25 405 HIS A C 1
ATOM 3151 O O . HIS A 1 405 ? -4.591 -23.659 -8.887 1.00 79.25 405 HIS A O 1
ATOM 3157 N N . ARG A 1 406 ? -6.305 -24.551 -7.742 1.00 84.00 406 ARG A N 1
ATOM 3158 C CA . ARG A 1 406 ? -6.874 -23.264 -7.331 1.00 84.00 406 ARG A CA 1
ATOM 3159 C C . ARG A 1 406 ? -6.164 -22.765 -6.077 1.00 84.00 406 ARG A C 1
ATOM 3161 O O . ARG A 1 406 ? -6.017 -23.518 -5.118 1.00 84.00 406 ARG A O 1
ATOM 3168 N N . TYR A 1 407 ? -5.797 -21.491 -6.092 1.00 90.06 407 TYR A N 1
ATOM 3169 C CA . TYR A 1 407 ? -5.291 -20.764 -4.937 1.00 90.06 407 TYR A CA 1
ATOM 3170 C C . TYR A 1 407 ? -6.193 -19.568 -4.627 1.00 90.06 407 TYR A C 1
ATOM 3172 O O . TYR A 1 407 ? -6.864 -19.019 -5.511 1.00 90.06 407 TYR A O 1
ATOM 3180 N N . PHE A 1 408 ? -6.192 -19.180 -3.359 1.00 93.19 408 PHE A N 1
ATOM 3181 C CA . PHE A 1 408 ? -6.765 -17.944 -2.845 1.00 93.19 408 PHE A CA 1
ATOM 3182 C C . PHE A 1 408 ? -5.615 -17.120 -2.276 1.00 93.19 408 PHE A C 1
ATOM 3184 O O . PHE A 1 408 ? -4.852 -17.627 -1.452 1.00 93.19 408 PHE A O 1
ATOM 3191 N N . TYR A 1 409 ? -5.484 -15.878 -2.728 1.00 96.50 409 TYR A N 1
ATOM 3192 C CA . TYR A 1 409 ? -4.521 -14.922 -2.193 1.00 96.50 409 TYR A CA 1
ATOM 3193 C C . TYR A 1 409 ? -5.267 -13.741 -1.596 1.00 96.50 409 TYR A C 1
ATOM 3195 O O . TYR A 1 409 ? -6.213 -13.252 -2.212 1.00 96.50 409 TYR A O 1
ATOM 3203 N N . ALA A 1 410 ? -4.836 -13.293 -0.423 1.00 96.62 410 ALA A N 1
ATOM 3204 C CA . ALA A 1 410 ? -5.318 -12.066 0.198 1.00 96.62 410 ALA A CA 1
ATOM 3205 C C . ALA A 1 410 ? -4.139 -11.124 0.431 1.00 96.62 410 ALA A C 1
ATOM 3207 O O . ALA A 1 410 ? -3.091 -11.577 0.893 1.00 96.62 410 ALA A O 1
ATOM 3208 N N . VAL A 1 411 ? -4.326 -9.843 0.133 1.00 97.56 411 VAL A N 1
ATOM 3209 C CA . VAL A 1 411 ? -3.443 -8.755 0.564 1.00 97.56 411 VAL A CA 1
ATOM 3210 C C . VAL A 1 411 ? -4.203 -8.003 1.648 1.00 97.56 411 VAL A C 1
ATOM 3212 O O . VAL A 1 411 ? -5.357 -7.641 1.450 1.00 97.56 411 VAL A O 1
ATOM 3215 N N . THR A 1 412 ? -3.621 -7.828 2.824 1.00 96.44 412 THR A N 1
ATOM 3216 C CA . THR A 1 412 ? -4.272 -7.135 3.941 1.00 96.44 412 THR A CA 1
ATOM 3217 C C . THR A 1 412 ? -3.370 -6.021 4.431 1.00 96.44 412 THR A C 1
ATOM 3219 O O . THR A 1 412 ? -2.243 -6.302 4.840 1.00 96.44 412 THR A O 1
ATOM 3222 N N . ALA A 1 413 ? -3.875 -4.792 4.408 1.00 96.44 413 ALA A N 1
ATOM 3223 C CA . ALA A 1 413 ? -3.285 -3.673 5.124 1.00 96.44 413 ALA A CA 1
ATOM 3224 C C . ALA A 1 413 ? -3.460 -3.836 6.644 1.00 96.44 413 ALA A C 1
ATOM 3226 O O . ALA A 1 413 ? -4.427 -4.481 7.082 1.00 96.44 413 ALA A O 1
ATOM 3227 N N . TYR A 1 414 ? -2.542 -3.260 7.415 1.00 94.44 414 TYR A N 1
ATOM 3228 C CA . TYR A 1 414 ? -2.593 -3.120 8.872 1.00 94.44 414 TYR A CA 1
ATOM 3229 C C . TYR A 1 414 ? -1.984 -1.781 9.305 1.00 94.44 414 TYR A C 1
ATOM 3231 O O . TYR A 1 414 ? -1.154 -1.230 8.582 1.00 94.44 414 TYR A O 1
ATOM 3239 N N . ASP A 1 415 ? -2.394 -1.302 10.475 1.00 92.56 415 ASP A N 1
ATOM 3240 C CA . ASP A 1 415 ? -1.875 -0.111 11.159 1.00 92.56 415 ASP A CA 1
ATOM 3241 C C . ASP A 1 415 ? -0.869 -0.482 12.275 1.00 92.56 415 ASP A C 1
ATOM 3243 O O . ASP A 1 415 ? -0.637 -1.664 12.561 1.00 92.56 415 ASP A O 1
ATOM 3247 N N . HIS A 1 416 ? -0.265 0.524 12.918 1.00 88.56 416 HIS A N 1
ATOM 3248 C CA . HIS A 1 416 ? 0.687 0.348 14.023 1.00 88.56 416 HIS A CA 1
ATOM 3249 C C . HIS A 1 416 ? 0.079 0.478 15.436 1.00 88.56 416 HIS A C 1
ATOM 3251 O O . HIS A 1 416 ? 0.790 0.292 16.431 1.00 88.56 416 HIS A O 1
ATOM 3257 N N . GLY A 1 417 ? -1.221 0.771 15.566 1.00 85.00 417 GLY A N 1
ATOM 3258 C CA . GLY A 1 417 ? -1.884 1.084 16.838 1.00 85.00 417 GLY A CA 1
ATOM 3259 C C . GLY A 1 417 ? -1.285 2.297 17.574 1.00 85.00 417 GLY A C 1
ATOM 3260 O O . GLY A 1 417 ? -0.506 3.071 17.029 1.00 85.00 417 GLY A O 1
ATOM 3261 N N . SER A 1 418 ? -1.602 2.478 18.857 1.00 81.38 418 SER A N 1
ATOM 3262 C CA . SER A 1 418 ? -0.987 3.524 19.690 1.00 81.38 418 SER A CA 1
ATOM 3263 C C . SER A 1 418 ? -0.798 3.056 21.127 1.00 81.38 418 SER A C 1
ATOM 3265 O O . SER A 1 418 ? -1.752 2.672 21.794 1.00 81.38 418 SER A O 1
ATOM 3267 N N . ILE A 1 419 ? 0.439 3.102 21.626 1.00 78.75 419 ILE A N 1
ATOM 3268 C CA . ILE A 1 419 ? 0.747 2.717 23.014 1.00 78.75 419 ILE A CA 1
ATOM 3269 C C . ILE A 1 419 ? 0.191 3.755 23.996 1.00 78.75 419 ILE A C 1
ATOM 3271 O O . ILE A 1 419 ? -0.312 3.386 25.051 1.00 78.75 419 ILE A O 1
ATOM 3275 N N . GLU A 1 420 ? 0.275 5.044 23.654 1.00 73.50 420 GLU A N 1
ATOM 3276 C CA . GLU A 1 420 ? -0.142 6.144 24.536 1.00 73.50 420 GLU A CA 1
ATOM 3277 C C . GLU A 1 420 ? -1.661 6.201 24.723 1.00 73.50 420 GLU A C 1
ATOM 3279 O O . GLU A 1 420 ? -2.124 6.585 25.791 1.00 73.50 420 GLU A O 1
ATOM 3284 N N . LYS A 1 421 ? -2.423 5.771 23.708 1.00 69.38 421 LYS A N 1
ATOM 3285 C CA . LYS A 1 421 ? -3.893 5.689 23.737 1.00 69.38 421 LYS A CA 1
ATOM 3286 C C . LYS A 1 421 ? -4.417 4.284 24.085 1.00 69.38 421 LYS A C 1
ATOM 3288 O O . LYS A 1 421 ? -5.610 4.038 23.990 1.00 69.38 421 LYS A O 1
ATOM 3293 N N . GLU A 1 422 ? -3.523 3.351 24.432 1.00 71.06 422 GLU A N 1
ATOM 3294 C CA . GLU A 1 422 ? -3.801 1.918 24.665 1.00 71.06 422 GLU A CA 1
ATOM 3295 C C . GLU A 1 422 ? -4.516 1.185 23.499 1.00 71.06 422 GLU A C 1
ATOM 3297 O O . GLU A 1 422 ? -5.137 0.135 23.674 1.00 71.06 422 GLU A O 1
ATOM 3302 N N . ILE A 1 423 ? -4.365 1.700 22.276 1.00 76.69 423 ILE A N 1
ATOM 3303 C CA . ILE A 1 423 ? -4.959 1.168 21.046 1.00 76.69 423 ILE A CA 1
ATOM 3304 C C . ILE A 1 423 ? -4.052 0.087 20.449 1.00 76.69 423 ILE A C 1
ATOM 3306 O O . ILE A 1 423 ? -2.878 0.316 20.148 1.00 76.69 423 ILE A O 1
ATOM 3310 N N . LEU A 1 424 ? -4.612 -1.101 20.241 1.00 81.62 424 LEU A N 1
ATOM 3311 C CA . LEU A 1 424 ? -3.922 -2.240 19.635 1.00 81.62 424 LEU A CA 1
ATOM 3312 C C . LEU A 1 424 ? -3.943 -2.163 18.097 1.00 81.62 424 LEU A C 1
ATOM 3314 O O . LEU A 1 424 ? -4.966 -1.751 17.553 1.00 81.62 424 LEU A O 1
ATOM 3318 N N . PRO A 1 425 ? -2.890 -2.644 17.404 1.00 88.06 425 PRO A N 1
ATOM 3319 C CA . PRO A 1 425 ? -2.866 -2.712 15.944 1.00 88.06 425 PRO A CA 1
ATOM 3320 C C . PRO A 1 425 ? -4.022 -3.528 15.356 1.00 88.06 425 PRO A C 1
ATOM 3322 O O . PRO A 1 425 ? -4.288 -4.646 15.827 1.00 88.06 425 PRO A O 1
ATOM 3325 N N . ALA A 1 426 ? -4.657 -3.031 14.296 1.00 87.81 426 ALA A N 1
ATOM 3326 C CA . ALA A 1 426 ? -5.696 -3.741 13.558 1.00 87.81 426 ALA A CA 1
ATOM 3327 C C . ALA A 1 426 ? -5.217 -4.215 12.167 1.00 87.81 426 ALA A C 1
ATOM 3329 O O . ALA A 1 426 ? -4.171 -3.845 11.644 1.00 87.81 426 ALA A O 1
ATOM 3330 N N . GLU A 1 427 ? -5.958 -5.152 11.569 1.00 91.81 427 GLU A N 1
ATOM 3331 C CA . GLU A 1 427 ? -5.649 -5.720 10.252 1.00 91.81 427 GLU A CA 1
ATOM 3332 C C . GLU A 1 427 ? -6.938 -5.894 9.451 1.00 91.81 427 GLU A C 1
ATOM 3334 O O . GLU A 1 427 ? -7.946 -6.404 9.951 1.00 91.81 427 GLU A O 1
ATOM 3339 N N . THR A 1 428 ? -6.896 -5.516 8.177 1.00 92.31 428 THR A N 1
ATOM 3340 C CA . THR A 1 428 ? -8.035 -5.650 7.265 1.00 92.31 428 THR A CA 1
ATOM 3341 C C . THR A 1 428 ? -8.525 -7.093 7.124 1.00 92.31 428 THR A C 1
ATOM 3343 O O . THR A 1 428 ? -7.766 -8.060 7.002 1.00 92.31 428 THR A O 1
ATOM 3346 N N . SER A 1 429 ? -9.851 -7.254 7.098 1.00 90.75 429 SER A N 1
ATOM 3347 C CA . SER A 1 429 ? -10.470 -8.577 6.977 1.00 90.75 429 SER A CA 1
ATOM 3348 C C . SER A 1 429 ? -10.185 -9.243 5.619 1.00 90.75 429 SER A C 1
ATOM 3350 O O . SER A 1 429 ? -10.045 -8.584 4.587 1.00 90.75 429 SER A O 1
ATOM 3352 N N . LYS A 1 430 ? -10.138 -10.580 5.607 1.00 89.50 430 LYS A N 1
ATOM 3353 C CA . LYS A 1 430 ? -9.945 -11.414 4.408 1.00 89.50 430 LYS A CA 1
ATOM 3354 C C . LYS A 1 430 ? -11.043 -12.472 4.334 1.00 89.50 430 LYS A C 1
ATOM 3356 O O . LYS A 1 430 ? -11.041 -13.441 5.088 1.00 89.50 430 LYS A O 1
ATOM 3361 N N . PHE A 1 431 ? -12.009 -12.266 3.440 1.00 83.38 431 PHE A N 1
ATOM 3362 C CA . PHE A 1 431 ? -13.239 -13.062 3.364 1.00 83.38 431 PHE A CA 1
ATOM 3363 C C . PHE A 1 431 ? -13.459 -13.677 1.978 1.00 83.38 431 PHE A C 1
ATOM 3365 O O . PHE A 1 431 ? -13.323 -13.012 0.946 1.00 83.38 431 PHE A O 1
ATOM 3372 N N . VAL A 1 432 ? -13.865 -14.951 1.972 1.00 85.62 432 VAL A N 1
ATOM 3373 C CA . VAL A 1 432 ? -14.282 -15.702 0.783 1.00 85.62 432 VAL A CA 1
ATOM 3374 C C . VAL A 1 432 ? -15.510 -16.544 1.114 1.00 85.62 432 VAL A C 1
ATOM 3376 O O . VAL A 1 432 ? -15.524 -17.278 2.100 1.00 85.62 432 VAL A O 1
ATOM 3379 N N . THR A 1 433 ? -16.524 -16.511 0.252 1.00 81.06 433 THR A N 1
ATOM 3380 C CA . THR A 1 433 ? -17.667 -17.435 0.304 1.00 81.06 433 THR A CA 1
ATOM 3381 C C . THR A 1 433 ? -17.892 -18.159 -1.015 1.00 81.06 433 THR A C 1
ATOM 3383 O O . THR A 1 433 ? -17.452 -17.735 -2.082 1.00 81.06 433 THR A O 1
ATOM 3386 N N . LEU A 1 434 ? -18.590 -19.290 -0.921 1.00 76.81 434 LEU A N 1
ATOM 3387 C CA . LEU A 1 434 ? -19.064 -20.073 -2.055 1.00 76.81 434 LEU A CA 1
ATOM 3388 C C . LEU A 1 434 ? -20.588 -20.009 -2.095 1.00 76.81 434 LEU A C 1
ATOM 3390 O O . LEU A 1 434 ? -21.249 -20.295 -1.094 1.00 76.81 434 LEU A O 1
ATOM 3394 N N . ASP A 1 435 ? -21.156 -19.674 -3.251 1.00 74.25 435 ASP A N 1
ATOM 3395 C CA . ASP A 1 435 ? -22.598 -19.801 -3.446 1.00 74.25 435 ASP A CA 1
ATOM 3396 C C . ASP A 1 435 ? -23.018 -21.279 -3.610 1.00 74.25 435 ASP A C 1
ATOM 3398 O O . ASP A 1 435 ? -22.202 -22.187 -3.799 1.00 74.25 435 ASP A O 1
ATOM 3402 N N . ARG A 1 436 ? -24.330 -21.553 -3.577 1.00 64.19 436 ARG A N 1
ATOM 3403 C CA . ARG A 1 436 ? -24.865 -22.918 -3.776 1.00 64.19 436 ARG A CA 1
ATOM 3404 C C . ARG A 1 436 ? -24.626 -23.486 -5.190 1.00 64.19 436 ARG A C 1
ATOM 3406 O O . ARG A 1 436 ? -24.936 -24.655 -5.420 1.00 64.19 436 ARG A O 1
ATOM 3413 N N . GLY A 1 437 ? -24.139 -22.677 -6.131 1.00 59.94 437 GLY A N 1
ATOM 3414 C CA . GLY A 1 437 ? -23.722 -23.068 -7.478 1.00 59.94 437 GLY A CA 1
ATOM 3415 C C . GLY A 1 437 ? -22.219 -23.353 -7.611 1.00 59.94 437 GLY A C 1
ATOM 3416 O O . GLY A 1 437 ? -21.813 -23.881 -8.644 1.00 59.94 437 GLY A O 1
ATOM 3417 N N . GLY A 1 438 ? -21.414 -23.059 -6.584 1.00 64.75 438 GLY A N 1
ATOM 3418 C CA . GLY A 1 438 ? -19.956 -23.186 -6.599 1.00 64.75 438 GLY A CA 1
ATOM 3419 C C . GLY A 1 438 ? -19.210 -21.953 -7.124 1.00 64.75 438 GLY A C 1
ATOM 3420 O O . GLY A 1 438 ? -18.008 -22.046 -7.368 1.00 64.75 438 GLY A O 1
ATOM 3421 N N . ASN A 1 439 ? -19.884 -20.812 -7.303 1.00 73.69 439 ASN A N 1
ATOM 3422 C CA . ASN A 1 439 ? -19.219 -19.550 -7.625 1.00 73.69 439 ASN A CA 1
ATOM 3423 C C . ASN A 1 439 ? -18.535 -18.990 -6.373 1.00 73.69 439 ASN A C 1
ATOM 3425 O O . ASN A 1 439 ? -19.114 -19.000 -5.286 1.00 73.69 439 ASN A O 1
ATOM 3429 N N . VAL A 1 440 ? -17.315 -18.482 -6.544 1.00 80.81 440 VAL A N 1
ATOM 3430 C CA . VAL A 1 440 ? -16.542 -17.823 -5.485 1.00 80.81 440 VAL A CA 1
ATOM 3431 C C . VAL A 1 440 ? -16.940 -16.348 -5.420 1.00 80.81 440 VAL A C 1
ATOM 3433 O O . VAL A 1 440 ? -16.938 -15.670 -6.446 1.00 80.81 440 VAL A O 1
ATOM 3436 N N . ILE A 1 441 ? -17.240 -15.856 -4.221 1.00 85.12 441 ILE A N 1
ATOM 3437 C CA . ILE A 1 441 ? -17.424 -14.436 -3.908 1.00 85.12 441 ILE A CA 1
ATOM 3438 C C . ILE A 1 441 ? -16.287 -14.042 -2.961 1.00 85.12 441 ILE A C 1
ATOM 3440 O O . ILE A 1 441 ? -16.135 -14.652 -1.902 1.00 85.12 441 ILE A O 1
ATOM 3444 N N . THR A 1 442 ? -15.476 -13.060 -3.347 1.00 89.31 442 THR A N 1
ATOM 3445 C CA . THR A 1 442 ? -14.323 -12.575 -2.574 1.00 89.31 442 THR A CA 1
ATOM 3446 C C . THR A 1 442 ? -14.509 -11.114 -2.157 1.00 89.31 442 THR A C 1
ATOM 3448 O O . THR A 1 442 ? -15.278 -10.377 -2.777 1.00 89.31 442 THR A O 1
ATOM 3451 N N . ALA A 1 443 ? -13.811 -10.692 -1.101 1.00 90.81 443 ALA A N 1
ATOM 3452 C CA . ALA A 1 443 ? -13.597 -9.274 -0.808 1.00 90.81 443 ALA A CA 1
ATOM 3453 C C . ALA A 1 443 ? -12.649 -8.623 -1.845 1.00 90.81 443 ALA A C 1
ATOM 3455 O O . ALA A 1 443 ? -11.942 -9.333 -2.560 1.00 90.81 443 ALA A O 1
ATOM 3456 N N . LYS A 1 444 ? -12.615 -7.279 -1.922 1.00 92.56 444 LYS A N 1
ATOM 3457 C CA . LYS A 1 444 ? -11.758 -6.516 -2.868 1.00 92.56 444 LYS A CA 1
ATOM 3458 C C . LYS A 1 444 ? -10.279 -6.910 -2.802 1.00 92.56 444 LYS A C 1
ATOM 3460 O O . LYS A 1 444 ? -9.596 -6.950 -3.820 1.00 92.56 444 LYS A O 1
ATOM 3465 N N . ASN A 1 445 ? -9.829 -7.205 -1.590 1.00 96.12 445 ASN A N 1
ATOM 3466 C CA . ASN A 1 445 ? -8.458 -7.504 -1.225 1.00 96.12 445 ASN A CA 1
ATOM 3467 C C . ASN A 1 445 ? -8.131 -9.010 -1.306 1.00 96.12 445 ASN A C 1
ATOM 3469 O O . ASN A 1 445 ? -7.073 -9.448 -0.853 1.00 96.12 445 ASN A O 1
ATOM 3473 N N . VAL A 1 446 ? -9.037 -9.821 -1.874 1.00 95.94 446 VAL A N 1
ATOM 3474 C CA . VAL A 1 446 ? -8.875 -11.271 -2.035 1.00 95.94 446 VAL A CA 1
ATOM 3475 C C . VAL A 1 446 ? -9.173 -11.701 -3.473 1.00 95.94 446 VAL A C 1
ATOM 3477 O O . VAL A 1 446 ? -10.246 -11.435 -4.015 1.00 95.94 446 VAL A O 1
ATOM 3480 N N . ILE A 1 447 ? -8.254 -12.455 -4.078 1.00 94.62 447 ILE A N 1
ATOM 3481 C CA . ILE A 1 447 ? -8.358 -12.955 -5.455 1.00 94.62 447 ILE A CA 1
ATOM 3482 C C . ILE A 1 447 ? -8.210 -14.480 -5.511 1.00 94.62 447 ILE A C 1
ATOM 3484 O O . ILE A 1 447 ? -7.431 -15.088 -4.774 1.00 94.62 447 ILE A O 1
ATOM 3488 N N . THR A 1 448 ? -8.970 -15.124 -6.404 1.00 92.38 448 THR A N 1
ATOM 3489 C CA . THR A 1 448 ? -8.831 -16.556 -6.710 1.00 92.38 448 THR A CA 1
ATOM 3490 C C . THR A 1 448 ? -8.221 -16.739 -8.093 1.00 92.38 448 THR A C 1
ATOM 3492 O O . THR A 1 448 ? -8.687 -16.153 -9.068 1.00 92.38 448 THR A O 1
ATOM 3495 N N . VAL A 1 449 ? -7.187 -17.575 -8.183 1.00 90.50 449 VAL A N 1
ATOM 3496 C CA . VAL A 1 449 ? -6.472 -17.861 -9.432 1.00 90.50 449 VAL A CA 1
ATOM 3497 C C . VAL A 1 449 ? -6.192 -19.349 -9.588 1.00 90.50 449 VAL A C 1
ATOM 3499 O O . VAL A 1 449 ? -6.113 -20.100 -8.613 1.00 90.50 449 VAL A O 1
ATOM 3502 N N . VAL A 1 450 ? -6.027 -19.771 -10.838 1.00 87.56 450 VAL A N 1
ATOM 3503 C CA . VAL A 1 450 ? -5.550 -21.102 -11.216 1.00 87.56 450 VAL A CA 1
ATOM 3504 C C . VAL A 1 450 ? -4.382 -20.882 -12.182 1.00 87.56 450 VAL A C 1
ATOM 3506 O O . VAL A 1 450 ? -4.640 -20.561 -13.339 1.00 87.56 450 VAL A O 1
ATOM 3509 N N . PRO A 1 451 ? -3.111 -20.982 -11.745 1.00 88.94 451 PRO A N 1
ATOM 3510 C CA . PRO A 1 451 ? -1.977 -20.925 -12.662 1.00 88.94 451 PRO A CA 1
ATOM 3511 C C . PRO A 1 451 ? -2.072 -22.057 -13.674 1.00 88.94 451 PRO A C 1
ATOM 3513 O O . PRO A 1 451 ? -2.448 -23.185 -13.337 1.00 88.94 451 PRO A O 1
ATOM 3516 N N . ASP A 1 452 ? -1.729 -21.769 -14.923 1.00 84.69 452 ASP A N 1
ATOM 3517 C CA . ASP A 1 452 ? -1.754 -22.772 -15.972 1.00 84.69 452 ASP A CA 1
ATOM 3518 C C . ASP A 1 452 ? -0.754 -22.491 -17.096 1.00 84.69 452 ASP A C 1
ATOM 3520 O O . ASP A 1 452 ? -0.084 -21.465 -17.149 1.00 84.69 452 ASP A O 1
ATOM 3524 N N . ALA A 1 453 ? -0.588 -23.477 -17.970 1.00 85.75 453 ALA A N 1
ATOM 3525 C CA . ALA A 1 453 ? 0.336 -23.407 -19.078 1.00 85.75 453 ALA A CA 1
ATOM 3526 C C . ALA A 1 453 ? -0.310 -22.739 -20.302 1.00 85.75 453 ALA A C 1
ATOM 3528 O O . ALA A 1 453 ? -1.413 -23.138 -20.692 1.00 85.75 453 ALA A O 1
ATOM 3529 N N . PRO A 1 454 ? 0.405 -21.825 -20.979 1.00 88.62 454 PRO A N 1
ATOM 3530 C CA . PRO A 1 454 ? -0.135 -21.097 -22.114 1.00 88.62 454 PRO A CA 1
ATOM 3531 C C . PRO A 1 454 ? -0.363 -21.972 -23.343 1.00 88.62 454 PRO A C 1
ATOM 3533 O O . PRO A 1 454 ? 0.164 -23.090 -23.473 1.00 88.62 454 PRO A O 1
ATOM 3536 N N . SER A 1 455 ? -1.148 -21.443 -24.283 1.00 88.25 455 SER A N 1
ATOM 3537 C CA . SER A 1 455 ? -1.475 -22.159 -25.511 1.00 88.25 455 SER A CA 1
ATOM 3538 C C . SER A 1 455 ? -0.235 -22.473 -26.357 1.00 88.25 455 SER A C 1
ATOM 3540 O O . SER A 1 455 ? 0.775 -21.763 -26.362 1.00 88.25 455 SER A O 1
ATOM 3542 N N . LEU A 1 456 ? -0.297 -23.539 -27.163 1.00 87.81 456 LEU A N 1
ATOM 3543 C CA . LEU A 1 456 ? 0.797 -23.846 -28.090 1.00 87.81 456 LEU A CA 1
ATOM 3544 C C . LEU A 1 456 ? 1.031 -22.698 -29.069 1.00 87.81 456 LEU A C 1
ATOM 3546 O O . LEU A 1 456 ? 0.108 -22.261 -29.747 1.00 87.81 456 LEU A O 1
ATOM 3550 N N . GLY A 1 457 ? 2.294 -22.297 -29.221 1.00 83.06 457 GLY A N 1
ATOM 3551 C CA . GLY A 1 457 ? 2.681 -21.211 -30.120 1.00 83.06 457 GLY A CA 1
ATOM 3552 C C . GLY A 1 457 ? 2.446 -19.814 -29.546 1.00 83.06 457 GLY A C 1
ATOM 3553 O O . GLY A 1 457 ? 2.725 -18.852 -30.255 1.00 83.06 457 GLY A O 1
ATOM 3554 N N . TYR A 1 458 ? 1.983 -19.697 -28.300 1.00 87.62 458 TYR A N 1
ATOM 3555 C CA . TYR A 1 458 ? 2.076 -18.466 -27.523 1.00 87.62 458 TYR A CA 1
ATOM 3556 C C . TYR A 1 458 ? 3.531 -17.980 -27.450 1.00 87.62 458 TYR A C 1
ATOM 3558 O O . TYR A 1 458 ? 4.469 -18.779 -27.347 1.00 87.62 458 TYR A O 1
ATOM 3566 N N . VAL A 1 459 ? 3.701 -16.668 -27.555 1.00 88.31 459 VAL A N 1
ATOM 3567 C CA . VAL A 1 459 ? 4.956 -15.946 -27.374 1.00 88.31 459 VAL A CA 1
ATOM 3568 C C . VAL A 1 459 ? 4.654 -14.819 -26.399 1.00 88.31 459 VAL A C 1
ATOM 3570 O O . VAL A 1 459 ? 3.889 -13.914 -26.737 1.00 88.31 459 VAL A O 1
ATOM 3573 N N . ASP A 1 460 ? 5.248 -14.900 -25.211 1.00 85.12 460 ASP A N 1
ATOM 3574 C CA . ASP A 1 460 ? 5.134 -13.880 -24.172 1.00 85.12 460 ASP A CA 1
ATOM 3575 C C . ASP A 1 460 ? 5.449 -12.474 -24.699 1.00 85.12 460 ASP A C 1
ATOM 3577 O O . ASP A 1 460 ? 6.306 -12.286 -25.574 1.00 85.12 460 ASP A O 1
ATOM 3581 N N . ALA A 1 461 ? 4.774 -11.482 -24.120 1.00 88.44 461 ALA A N 1
ATOM 3582 C CA . ALA A 1 461 ? 5.220 -10.097 -24.194 1.00 88.44 461 ALA A CA 1
ATOM 3583 C C . ALA A 1 461 ? 6.643 -9.981 -23.595 1.00 88.44 461 ALA A C 1
ATOM 3585 O O . ALA A 1 461 ? 6.993 -10.750 -22.692 1.00 88.44 461 ALA A O 1
ATOM 3586 N N . PRO A 1 462 ? 7.495 -9.061 -24.086 1.00 88.38 462 PRO A N 1
ATOM 3587 C CA . PRO A 1 462 ? 8.837 -8.879 -23.535 1.00 88.38 462 PRO A CA 1
ATOM 3588 C C . PRO A 1 462 ? 8.773 -8.591 -22.025 1.00 88.38 462 PRO A C 1
ATOM 3590 O O . PRO A 1 462 ? 7.897 -7.860 -21.573 1.00 88.38 462 PRO A O 1
ATOM 3593 N N . MET A 1 463 ? 9.688 -9.181 -21.247 1.00 86.75 463 MET A N 1
ATOM 3594 C CA . MET A 1 463 ? 9.726 -8.994 -19.785 1.00 86.75 463 MET A CA 1
ATOM 3595 C C . MET A 1 463 ? 10.029 -7.545 -19.392 1.00 86.75 463 MET A C 1
ATOM 3597 O O . MET A 1 463 ? 9.475 -7.043 -18.419 1.00 86.75 463 MET A O 1
ATOM 3601 N N . GLU A 1 464 ? 10.909 -6.901 -20.159 1.00 89.50 464 GLU A N 1
ATOM 3602 C CA . GLU A 1 464 ? 11.306 -5.506 -20.003 1.00 89.50 464 GLU A CA 1
ATOM 3603 C C . GLU A 1 464 ? 11.381 -4.834 -21.381 1.00 89.50 464 GLU A C 1
ATOM 3605 O O . GLU A 1 464 ? 11.669 -5.493 -22.391 1.00 89.50 464 GLU A O 1
ATOM 3610 N N . LYS A 1 465 ? 11.156 -3.519 -21.427 1.00 88.19 465 LYS A N 1
ATOM 3611 C CA . LYS A 1 465 ? 11.288 -2.697 -22.632 1.00 88.19 465 LYS A CA 1
ATOM 3612 C C . LYS A 1 465 ? 11.946 -1.354 -22.325 1.00 88.19 465 LYS A C 1
ATOM 3614 O O . LYS A 1 465 ? 11.588 -0.686 -21.361 1.00 88.19 465 LYS A O 1
ATOM 3619 N N . GLU A 1 466 ? 12.895 -0.964 -23.170 1.00 86.06 466 GLU A N 1
ATOM 3620 C CA . GLU A 1 466 ? 13.530 0.355 -23.119 1.00 86.06 466 GLU A CA 1
ATOM 3621 C C . GLU A 1 466 ? 12.555 1.456 -23.555 1.00 86.06 466 GLU A C 1
ATOM 3623 O O . GLU A 1 466 ? 11.737 1.262 -24.462 1.00 86.06 466 GLU A O 1
ATOM 3628 N N . VAL A 1 467 ? 12.692 2.621 -22.927 1.00 90.81 467 VAL A N 1
ATOM 3629 C CA . VAL A 1 467 ? 11.966 3.851 -23.254 1.00 90.81 467 VAL A CA 1
ATOM 3630 C C . VAL A 1 467 ? 12.901 4.791 -24.023 1.00 90.81 467 VAL A C 1
ATOM 3632 O O . VAL A 1 467 ? 14.096 4.849 -23.733 1.00 90.81 467 VAL A O 1
ATOM 3635 N N . TYR A 1 468 ? 12.383 5.530 -25.006 1.00 90.44 468 TYR A N 1
ATOM 3636 C CA . TYR A 1 468 ? 13.185 6.394 -25.876 1.00 90.44 468 TYR A CA 1
ATOM 3637 C C . TYR A 1 468 ? 12.866 7.880 -25.638 1.00 90.44 468 TYR A C 1
ATOM 3639 O O . TYR A 1 468 ? 11.690 8.231 -25.577 1.00 90.44 468 TYR A O 1
ATOM 3647 N N . PRO A 1 469 ? 13.866 8.774 -25.529 1.00 90.38 469 PRO A N 1
ATOM 3648 C CA . PRO A 1 469 ? 13.612 10.205 -25.386 1.00 90.38 469 PRO A CA 1
ATOM 3649 C C . PRO A 1 469 ? 13.059 10.801 -26.691 1.00 90.38 469 PRO A C 1
ATOM 3651 O O . PRO A 1 469 ? 13.539 10.494 -27.787 1.00 90.38 469 PRO A O 1
ATOM 3654 N N . VAL A 1 470 ? 12.045 11.658 -26.563 1.00 87.12 470 VAL A N 1
ATOM 3655 C CA . VAL A 1 470 ? 11.429 12.441 -27.649 1.00 87.12 470 VAL A CA 1
ATOM 3656 C C . VAL A 1 470 ? 12.100 13.811 -27.765 1.00 87.12 470 VAL A C 1
ATOM 3658 O O . VAL A 1 470 ? 12.343 14.289 -28.876 1.00 87.12 470 VAL A O 1
ATOM 3661 N N . THR A 1 471 ? 12.407 14.433 -26.625 1.00 84.56 471 THR A N 1
ATOM 3662 C CA . THR A 1 471 ? 13.205 15.662 -26.516 1.00 84.56 471 THR A CA 1
ATOM 3663 C C . THR A 1 471 ? 14.699 15.338 -26.374 1.00 84.56 471 THR A C 1
ATOM 3665 O O . THR A 1 471 ? 15.101 14.174 -26.336 1.00 84.56 471 THR A O 1
ATOM 3668 N N . THR A 1 472 ? 15.560 16.360 -26.348 1.00 82.56 472 THR A N 1
ATOM 3669 C CA . THR A 1 472 ? 16.951 16.177 -25.901 1.00 82.56 472 THR A CA 1
ATOM 3670 C C . THR A 1 472 ? 16.917 15.987 -24.385 1.00 82.56 472 THR A C 1
ATOM 3672 O O . THR A 1 472 ? 16.512 16.934 -23.714 1.00 82.56 472 THR A O 1
ATOM 3675 N N . PRO A 1 473 ? 17.311 14.821 -23.840 1.00 82.38 473 PRO A N 1
ATOM 3676 C CA . PRO A 1 473 ? 17.150 14.560 -22.418 1.00 82.38 473 PRO A CA 1
ATOM 3677 C C . PRO A 1 473 ? 18.101 15.427 -21.588 1.00 82.38 473 PRO A C 1
ATOM 3679 O O . PRO A 1 473 ? 19.303 15.491 -21.871 1.00 82.38 473 PRO A O 1
ATOM 3682 N N . VAL A 1 474 ? 17.543 16.077 -20.572 1.00 82.44 474 VAL A N 1
ATOM 3683 C CA . VAL A 1 474 ? 18.256 16.796 -19.514 1.00 82.44 474 VAL A CA 1
ATOM 3684 C C . VAL A 1 474 ? 18.589 15.812 -18.396 1.00 82.44 474 VAL A C 1
ATOM 3686 O O . VAL A 1 474 ? 19.750 15.725 -17.989 1.00 82.44 474 VAL A O 1
ATOM 3689 N N . GLY A 1 475 ? 17.606 15.022 -17.956 1.00 86.19 475 GLY A N 1
ATOM 3690 C CA . GLY A 1 475 ? 17.799 13.981 -16.952 1.00 86.19 475 GLY A CA 1
ATOM 3691 C C . GLY A 1 475 ? 18.814 12.916 -17.375 1.00 86.19 475 GLY A C 1
ATOM 3692 O O . GLY A 1 475 ? 18.847 12.459 -18.519 1.00 86.19 475 GLY A O 1
ATOM 3693 N N . THR A 1 476 ? 19.659 12.494 -16.430 1.00 88.31 476 THR A N 1
ATOM 3694 C CA . THR A 1 476 ? 20.638 11.408 -16.633 1.00 88.31 476 THR A CA 1
ATOM 3695 C C . THR A 1 476 ? 20.209 10.087 -15.995 1.00 88.31 476 THR A C 1
ATOM 3697 O O . THR A 1 476 ? 21.008 9.151 -15.962 1.00 88.31 476 THR A O 1
ATOM 3700 N N . GLY A 1 477 ? 18.988 10.018 -15.459 1.00 87.88 477 GLY A N 1
ATOM 3701 C CA . GLY A 1 477 ? 18.393 8.783 -14.960 1.00 87.88 477 GLY A CA 1
ATOM 3702 C C . GLY A 1 477 ? 18.114 7.766 -16.071 1.00 87.88 477 GLY A C 1
ATOM 3703 O O . GLY A 1 477 ? 18.346 8.001 -17.260 1.00 87.88 477 GLY A O 1
ATOM 3704 N N . SER A 1 478 ? 17.579 6.612 -15.684 1.00 89.06 478 SER A N 1
ATOM 3705 C CA . SER A 1 478 ? 17.204 5.540 -16.614 1.00 89.06 478 SER A CA 1
ATOM 3706 C C . SER A 1 478 ? 15.772 5.080 -16.367 1.00 89.06 478 SER A C 1
ATOM 3708 O O . SER A 1 478 ? 15.334 5.050 -15.224 1.00 89.06 478 SER A O 1
ATOM 3710 N N . MET A 1 479 ? 15.070 4.665 -17.421 1.00 91.06 479 MET A N 1
ATOM 3711 C CA . MET A 1 479 ? 13.707 4.133 -17.340 1.00 91.06 479 MET A CA 1
ATOM 3712 C C . MET A 1 479 ? 13.571 2.828 -18.110 1.00 91.06 479 MET A C 1
ATOM 3714 O O . MET A 1 479 ? 14.154 2.665 -19.188 1.00 91.06 479 MET A O 1
ATOM 3718 N N . LYS A 1 480 ? 12.734 1.932 -17.593 1.00 93.00 480 LYS A N 1
ATOM 3719 C CA . LYS A 1 480 ? 12.316 0.709 -18.279 1.00 93.00 480 LYS A CA 1
ATOM 3720 C C . LYS A 1 480 ? 10.858 0.393 -17.952 1.00 93.00 480 LYS A C 1
ATOM 3722 O O . LYS A 1 480 ? 10.383 0.647 -16.853 1.00 93.00 480 LYS A O 1
ATOM 3727 N N . ILE A 1 481 ? 10.162 -0.201 -18.910 1.00 93.50 481 ILE A N 1
ATOM 3728 C CA . ILE A 1 481 ? 8.825 -0.755 -18.698 1.00 93.50 481 ILE A CA 1
ATOM 3729 C C . ILE A 1 481 ? 8.974 -2.234 -18.382 1.00 93.50 481 ILE A C 1
ATOM 3731 O O . ILE A 1 481 ? 9.546 -2.968 -19.190 1.00 93.50 481 ILE A O 1
ATOM 3735 N N . ARG A 1 482 ? 8.452 -2.677 -17.242 1.00 92.75 482 ARG A N 1
ATOM 3736 C CA . ARG A 1 482 ? 8.409 -4.076 -16.811 1.00 92.75 482 ARG A CA 1
ATOM 3737 C C . ARG A 1 482 ? 6.995 -4.632 -16.972 1.00 92.75 482 ARG A C 1
ATOM 3739 O O . ARG A 1 482 ? 6.000 -3.925 -16.848 1.00 92.75 482 ARG A O 1
ATOM 3746 N N . ASN A 1 483 ? 6.908 -5.914 -17.299 1.00 90.75 483 ASN A N 1
ATOM 3747 C CA . ASN A 1 483 ? 5.652 -6.626 -17.519 1.00 90.75 483 ASN A CA 1
ATOM 3748 C C . ASN A 1 483 ? 5.095 -7.194 -16.196 1.00 90.75 483 ASN A C 1
ATOM 3750 O O . ASN A 1 483 ? 5.830 -7.880 -15.482 1.00 90.75 483 ASN A O 1
ATOM 3754 N N . LEU A 1 484 ? 3.817 -6.931 -15.897 1.00 91.38 484 LEU A N 1
ATOM 3755 C CA . LEU A 1 484 ? 3.082 -7.492 -14.751 1.00 91.38 484 LEU A CA 1
ATOM 3756 C C . LEU A 1 484 ? 2.006 -8.499 -15.187 1.00 91.38 484 LEU A C 1
ATOM 3758 O O . LEU A 1 484 ? 1.899 -9.584 -14.617 1.00 91.38 484 LEU A O 1
ATOM 3762 N N . ASP A 1 485 ? 1.213 -8.141 -16.198 1.00 91.69 485 ASP A N 1
ATOM 3763 C CA . ASP A 1 485 ? 0.067 -8.909 -16.686 1.00 91.69 485 ASP A CA 1
ATOM 3764 C C . ASP A 1 485 ? 0.048 -8.937 -18.231 1.00 91.69 485 ASP A C 1
ATOM 3766 O O . ASP A 1 485 ? -0.588 -8.090 -18.872 1.00 91.69 485 ASP A O 1
ATOM 3770 N N . PRO A 1 486 ? 0.706 -9.936 -18.856 1.00 89.06 486 PRO A N 1
ATOM 3771 C CA . PRO A 1 486 ? 0.772 -10.107 -20.309 1.00 89.06 486 PRO A CA 1
ATOM 3772 C C . PRO A 1 486 ? -0.583 -10.214 -21.027 1.00 89.06 486 PRO A C 1
ATOM 3774 O O . PRO A 1 486 ? -0.614 -10.113 -22.260 1.00 89.06 486 PRO A O 1
ATOM 3777 N N . SER A 1 487 ? -1.678 -10.469 -20.298 1.00 86.12 487 SER A N 1
ATOM 3778 C CA . SER A 1 487 ? -3.030 -10.577 -20.862 1.00 86.12 487 SER A CA 1
ATOM 3779 C C . SER A 1 487 ? -3.673 -9.207 -21.109 1.00 86.12 487 SER A C 1
ATOM 3781 O O . SER A 1 487 ? -4.506 -9.072 -22.009 1.00 86.12 487 SER A O 1
ATOM 3783 N N . LYS A 1 488 ? -3.256 -8.186 -20.346 1.00 90.50 488 LYS A N 1
ATOM 3784 C CA . LYS A 1 488 ? -3.782 -6.816 -20.419 1.00 90.50 488 LYS A CA 1
ATOM 3785 C C . LYS A 1 488 ? -3.004 -5.913 -21.378 1.00 90.50 488 LYS A C 1
ATOM 3787 O O . LYS A 1 488 ? -3.600 -4.977 -21.902 1.00 90.50 488 LYS A O 1
ATOM 3792 N N . ILE A 1 489 ? -1.732 -6.221 -21.661 1.00 92.25 489 ILE A N 1
ATOM 3793 C CA . ILE A 1 489 ? -0.860 -5.383 -22.503 1.00 92.25 489 ILE A CA 1
ATOM 3794 C C . ILE A 1 489 ? -1.418 -5.269 -23.934 1.00 92.25 489 ILE A C 1
ATOM 3796 O O . ILE A 1 489 ? -1.392 -6.255 -24.682 1.00 92.25 489 ILE A O 1
ATOM 3800 N N . PRO A 1 490 ? -1.859 -4.074 -24.377 1.00 90.50 490 PRO A N 1
ATOM 3801 C CA . PRO A 1 490 ? -2.285 -3.864 -25.752 1.00 90.50 490 PRO A CA 1
ATOM 3802 C C . PRO A 1 490 ? -1.074 -3.884 -26.689 1.00 90.50 490 PRO A C 1
ATOM 3804 O O . PRO A 1 490 ? 0.017 -3.438 -26.335 1.00 90.50 490 PRO A O 1
ATOM 3807 N N . ASP A 1 491 ? -1.252 -4.367 -27.917 1.00 90.25 491 ASP A N 1
ATOM 3808 C CA . ASP A 1 491 ? -0.175 -4.391 -28.908 1.00 90.25 491 ASP A CA 1
ATOM 3809 C C . ASP A 1 491 ? -0.159 -3.123 -29.771 1.00 90.25 491 ASP A C 1
ATOM 3811 O O . ASP A 1 491 ? -1.193 -2.702 -30.288 1.00 90.25 491 ASP A O 1
ATOM 3815 N N . SER A 1 492 ? 1.033 -2.558 -29.988 1.00 91.38 492 SER A N 1
ATOM 3816 C CA . SER A 1 492 ? 1.263 -1.379 -30.837 1.00 91.38 492 SER A CA 1
ATOM 3817 C C . SER A 1 492 ? 0.607 -0.059 -30.376 1.00 91.38 492 SER A C 1
ATOM 3819 O O . SER A 1 492 ? 0.494 0.863 -31.189 1.00 91.38 492 SER A O 1
ATOM 3821 N N . ASN A 1 493 ? 0.226 0.078 -29.099 1.00 91.50 493 ASN A N 1
ATOM 3822 C CA . ASN A 1 493 ? -0.126 1.382 -28.518 1.00 91.50 493 ASN A CA 1
ATOM 3823 C C . ASN A 1 493 ? 1.146 2.216 -28.266 1.00 91.50 493 ASN A C 1
ATOM 3825 O O . ASN A 1 493 ? 2.209 1.666 -27.986 1.00 91.50 493 ASN A O 1
ATOM 3829 N N . ILE A 1 494 ? 1.043 3.543 -28.348 1.00 91.00 494 ILE A N 1
ATOM 3830 C CA . ILE A 1 494 ? 2.137 4.499 -28.121 1.00 91.00 494 ILE A CA 1
ATOM 3831 C C . ILE A 1 494 ? 1.868 5.253 -26.818 1.00 91.00 494 ILE A C 1
ATOM 3833 O O . ILE A 1 494 ? 0.848 5.931 -26.702 1.00 91.00 494 ILE A O 1
ATOM 3837 N N . TYR A 1 495 ? 2.791 5.182 -25.866 1.00 91.19 495 TYR A N 1
ATOM 3838 C CA . TYR A 1 495 ? 2.697 5.846 -24.565 1.00 91.19 495 TYR A CA 1
ATOM 3839 C C . TYR A 1 495 ? 3.783 6.902 -24.437 1.00 91.19 495 TYR A C 1
ATOM 3841 O O . TYR A 1 495 ? 4.917 6.670 -24.862 1.00 91.19 495 TYR A O 1
ATOM 3849 N N . ARG A 1 496 ? 3.442 8.035 -23.824 1.00 89.81 496 ARG A N 1
ATOM 3850 C CA . ARG A 1 496 ? 4.391 9.076 -23.436 1.00 89.81 496 ARG A CA 1
ATOM 3851 C C . ARG A 1 496 ? 4.442 9.243 -21.934 1.00 89.81 496 ARG A C 1
ATOM 3853 O O . ARG A 1 496 ? 3.419 9.128 -21.268 1.00 89.81 496 ARG A O 1
ATOM 3860 N N . ILE A 1 497 ? 5.641 9.526 -21.455 1.00 90.69 497 ILE A N 1
ATOM 3861 C CA . ILE A 1 497 ? 5.963 9.783 -20.059 1.00 90.69 497 ILE A CA 1
ATOM 3862 C C . ILE A 1 497 ? 6.391 11.244 -19.966 1.00 90.69 497 ILE A C 1
ATOM 3864 O O . ILE A 1 497 ? 7.203 11.708 -20.776 1.00 90.69 497 ILE A O 1
ATOM 3868 N N . PHE A 1 498 ? 5.805 11.938 -19.000 1.00 87.31 498 PHE A N 1
ATOM 3869 C CA . PHE A 1 498 ? 6.053 13.333 -18.665 1.00 87.31 498 PHE A CA 1
ATOM 3870 C C . PHE A 1 498 ? 6.483 13.422 -17.205 1.00 87.31 498 PHE A C 1
ATOM 3872 O O . PHE A 1 498 ? 6.101 12.572 -16.401 1.00 87.31 498 PHE A O 1
ATOM 3879 N N . PHE A 1 499 ? 7.226 14.471 -16.876 1.00 85.81 499 PHE A N 1
ATOM 3880 C CA . PHE A 1 499 ? 7.684 14.764 -15.525 1.00 85.81 499 PHE A CA 1
ATOM 3881 C C . PHE A 1 499 ? 7.250 16.164 -15.103 1.00 85.81 499 PHE A C 1
ATOM 3883 O O . PHE A 1 499 ? 7.117 17.058 -15.942 1.00 85.81 499 PHE A O 1
ATOM 3890 N N . LYS A 1 500 ? 7.091 16.348 -13.798 1.00 78.56 500 LYS A N 1
ATOM 3891 C CA . LYS A 1 500 ? 7.179 17.646 -13.137 1.00 78.56 500 LYS A CA 1
ATOM 3892 C C . LYS A 1 500 ? 8.502 17.741 -12.391 1.00 78.56 500 LYS A C 1
ATOM 3894 O O . LYS A 1 500 ? 9.122 16.731 -12.049 1.00 78.56 500 LYS A O 1
ATOM 3899 N N . ASP A 1 501 ? 8.915 18.971 -12.145 1.00 74.12 501 ASP A N 1
ATOM 3900 C CA . ASP A 1 501 ? 9.956 19.280 -11.179 1.00 74.12 501 ASP A CA 1
ATOM 3901 C C . ASP A 1 501 ? 9.438 20.317 -10.172 1.00 74.12 501 ASP A C 1
ATOM 3903 O O . ASP A 1 501 ? 8.283 20.734 -10.272 1.00 74.12 501 ASP A O 1
ATOM 3907 N N . THR A 1 502 ? 10.264 20.697 -9.200 1.00 67.94 502 THR A N 1
ATOM 3908 C CA . THR A 1 502 ? 9.970 21.689 -8.143 1.00 67.94 502 THR A CA 1
ATOM 3909 C C . THR A 1 502 ? 9.501 23.056 -8.647 1.00 67.94 502 THR A C 1
ATOM 3911 O O . THR A 1 502 ? 8.998 23.839 -7.867 1.00 67.94 502 THR A O 1
ATOM 3914 N N . ARG A 1 503 ? 9.608 23.351 -9.949 1.00 61.16 503 ARG A N 1
ATOM 3915 C CA . ARG A 1 503 ? 9.104 24.599 -10.552 1.00 61.16 503 ARG A CA 1
ATOM 3916 C C . ARG A 1 503 ? 7.717 24.438 -11.198 1.00 61.16 503 ARG A C 1
ATOM 3918 O O . ARG A 1 503 ? 7.341 25.277 -12.013 1.00 61.16 503 ARG A O 1
ATOM 3925 N N . MET A 1 504 ? 7.058 23.289 -10.995 1.00 56.41 504 MET A N 1
ATOM 3926 C CA . MET A 1 504 ? 5.778 22.918 -11.622 1.00 56.41 504 MET A CA 1
ATOM 3927 C C . MET A 1 504 ? 4.908 21.956 -10.770 1.00 56.41 504 MET A C 1
ATOM 3929 O O . MET A 1 504 ? 4.194 21.108 -11.328 1.00 56.41 504 MET A O 1
ATOM 3933 N N . ASN A 1 505 ? 5.041 21.941 -9.441 1.00 49.12 505 ASN A N 1
ATOM 3934 C CA . ASN A 1 505 ? 4.371 20.963 -8.569 1.00 49.12 505 ASN A CA 1
ATOM 3935 C C . ASN A 1 505 ? 3.013 21.428 -8.003 1.00 49.12 505 ASN A C 1
ATOM 3937 O O . ASN A 1 505 ? 2.243 20.556 -7.599 1.00 49.12 505 ASN A O 1
ATOM 3941 N N . LEU A 1 506 ? 2.664 22.716 -8.106 1.00 51.84 506 LEU A N 1
ATOM 3942 C CA . LEU A 1 506 ? 1.500 23.386 -7.499 1.00 51.84 506 LEU A CA 1
ATOM 3943 C C . LEU A 1 506 ? 1.549 23.436 -5.962 1.00 51.84 506 LEU A C 1
ATOM 3945 O O . LEU A 1 506 ? 0.502 23.474 -5.310 1.00 51.84 506 LEU A O 1
ATOM 3949 N N . ILE A 1 507 ? 2.753 23.402 -5.387 1.00 47.47 507 ILE A N 1
ATOM 3950 C CA . ILE A 1 507 ? 2.983 23.545 -3.950 1.00 47.47 507 ILE A CA 1
ATOM 3951 C C . ILE A 1 507 ? 3.759 24.842 -3.723 1.00 47.47 507 ILE A C 1
ATOM 3953 O O . ILE A 1 507 ? 4.732 25.131 -4.409 1.00 47.47 507 ILE A O 1
ATOM 3957 N N . ASP A 1 508 ? 3.285 25.616 -2.754 1.00 49.72 508 ASP A N 1
ATOM 3958 C CA . ASP A 1 508 ? 3.967 26.769 -2.168 1.00 49.72 508 ASP A CA 1
ATOM 3959 C C . ASP A 1 508 ? 5.147 26.251 -1.317 1.00 49.72 508 ASP A C 1
ATOM 3961 O O . ASP A 1 508 ? 5.022 26.073 -0.102 1.00 49.72 508 ASP A O 1
ATOM 3965 N N . ASP A 1 509 ? 6.233 25.850 -1.992 1.00 45.47 509 ASP A N 1
ATOM 3966 C CA . ASP A 1 509 ? 7.412 25.211 -1.385 1.00 45.47 509 ASP A CA 1
ATOM 3967 C C . ASP A 1 509 ? 8.264 26.211 -0.560 1.00 45.47 509 ASP A C 1
ATOM 3969 O O . ASP A 1 509 ? 9.014 25.777 0.322 1.00 45.47 509 ASP A O 1
ATOM 3973 N N . ASP A 1 510 ? 8.129 27.525 -0.795 1.00 43.41 510 ASP A N 1
ATOM 3974 C CA . ASP A 1 510 ? 8.822 28.618 -0.087 1.00 43.41 510 ASP A CA 1
ATOM 3975 C C . ASP A 1 510 ? 7.943 29.347 0.960 1.00 43.41 510 ASP A C 1
ATOM 3977 O O . ASP A 1 510 ? 8.462 29.906 1.935 1.00 43.41 510 ASP A O 1
ATOM 3981 N N . GLY A 1 511 ? 6.614 29.258 0.846 1.00 44.50 511 GLY A N 1
ATOM 3982 C CA . GLY A 1 511 ? 5.648 29.770 1.821 1.00 44.50 511 GLY A CA 1
ATOM 3983 C C . GLY A 1 511 ? 5.195 31.212 1.568 1.00 44.50 511 GLY A C 1
ATOM 3984 O O . GLY A 1 511 ? 4.799 31.891 2.526 1.00 44.50 511 GLY A O 1
ATOM 3985 N N . ASP A 1 512 ? 5.255 31.690 0.322 1.00 46.12 512 ASP A N 1
ATOM 3986 C CA . ASP A 1 512 ? 4.911 33.058 -0.093 1.00 46.12 512 ASP A CA 1
ATOM 3987 C C . ASP A 1 512 ? 3.390 33.313 -0.250 1.00 46.12 512 ASP A C 1
ATOM 3989 O O . ASP A 1 512 ? 2.957 34.460 -0.416 1.00 46.12 512 ASP A O 1
ATOM 3993 N N . TRP A 1 513 ? 2.566 32.262 -0.114 1.00 40.91 513 TRP A N 1
ATOM 3994 C CA . TRP A 1 513 ? 1.103 32.237 -0.295 1.00 40.91 513 TRP A CA 1
ATOM 3995 C C . TRP A 1 513 ? 0.636 32.479 -1.747 1.00 40.91 513 TRP A C 1
ATOM 3997 O O . TRP A 1 513 ? -0.516 32.869 -1.979 1.00 40.91 513 TRP A O 1
ATOM 4007 N N . SER A 1 514 ? 1.493 32.218 -2.739 1.00 48.22 514 SER A N 1
ATOM 4008 C CA . SER A 1 514 ? 1.300 32.567 -4.153 1.00 48.22 514 SER A CA 1
ATOM 4009 C C . SER A 1 514 ? 1.506 31.391 -5.123 1.00 48.22 514 SER A C 1
ATOM 4011 O O . SER A 1 514 ? 1.969 31.577 -6.256 1.00 48.22 514 SER A O 1
ATOM 4013 N N . ALA A 1 515 ? 1.035 30.199 -4.729 1.00 44.66 515 ALA A N 1
ATOM 4014 C CA . ALA A 1 515 ? 1.046 28.945 -5.506 1.00 44.66 515 ALA A CA 1
ATOM 4015 C C . ALA A 1 515 ? 0.554 29.040 -6.975 1.00 44.66 515 ALA A C 1
ATOM 4017 O O . ALA A 1 515 ? 0.833 28.153 -7.772 1.00 44.66 515 ALA A O 1
ATOM 4018 N N . ASP A 1 516 ? -0.173 30.100 -7.352 1.00 42.16 516 ASP A N 1
ATOM 4019 C CA . ASP A 1 516 ? -0.714 30.319 -8.704 1.00 42.16 516 ASP A CA 1
ATOM 4020 C C . ASP A 1 516 ? 0.113 31.298 -9.576 1.00 42.16 516 ASP A C 1
ATOM 4022 O O . ASP A 1 516 ? -0.167 31.439 -10.772 1.00 42.16 516 ASP A O 1
ATOM 4026 N N . SER A 1 517 ? 1.065 32.058 -9.011 1.00 45.94 517 SER A N 1
ATOM 4027 C CA . SER A 1 517 ? 1.694 33.192 -9.725 1.00 45.94 517 SER A CA 1
ATOM 4028 C C . SER A 1 517 ? 2.997 32.846 -10.451 1.00 45.94 517 SER A C 1
ATOM 4030 O O . SER A 1 517 ? 3.290 33.441 -11.494 1.00 45.94 517 SER A O 1
ATOM 4032 N N . HIS A 1 518 ? 3.728 31.846 -9.952 1.00 43.12 518 HIS A N 1
ATOM 4033 C CA . HIS A 1 518 ? 4.918 31.286 -10.595 1.00 43.12 518 HIS A CA 1
ATOM 4034 C C . HIS A 1 518 ? 4.699 29.861 -11.143 1.00 43.12 518 HIS A C 1
ATOM 4036 O O . HIS A 1 518 ? 5.461 29.438 -12.014 1.00 43.12 518 HIS A O 1
ATOM 4042 N N . ASP A 1 519 ? 3.624 29.167 -10.739 1.00 48.38 519 ASP A N 1
ATOM 4043 C CA . ASP A 1 519 ? 3.364 27.761 -11.087 1.00 48.38 519 ASP A CA 1
ATOM 4044 C C . ASP A 1 519 ? 2.037 27.529 -11.842 1.00 48.38 519 ASP A C 1
ATOM 4046 O O . ASP A 1 519 ? 1.091 26.914 -11.360 1.00 48.38 519 ASP A O 1
ATOM 4050 N N . VAL A 1 520 ? 1.965 27.997 -13.091 1.00 37.75 520 VAL A N 1
ATOM 4051 C CA . VAL A 1 520 ? 1.108 27.365 -14.116 1.00 37.75 520 VAL A CA 1
ATOM 4052 C C . VAL A 1 520 ? 1.622 27.718 -15.517 1.00 37.75 520 VAL A C 1
ATOM 4054 O O . VAL A 1 520 ? 1.674 28.896 -15.861 1.00 37.75 520 VAL A O 1
ATOM 4057 N N . GLY A 1 521 ? 1.958 26.769 -16.407 1.00 36.75 521 GLY A N 1
ATOM 4058 C CA . GLY A 1 521 ? 2.030 25.305 -16.240 1.00 36.75 521 GLY A CA 1
ATOM 4059 C C . GLY A 1 521 ? 2.279 24.565 -17.577 1.00 36.75 521 GLY A C 1
ATOM 4060 O O . GLY A 1 521 ? 2.935 25.086 -18.476 1.00 36.75 521 GLY A O 1
ATOM 4061 N N . ILE A 1 522 ? 1.657 23.389 -17.772 1.00 33.06 522 ILE A N 1
ATOM 4062 C CA . ILE A 1 522 ? 1.129 22.975 -19.095 1.00 33.06 522 ILE A CA 1
ATOM 4063 C C . ILE A 1 522 ? -0.401 22.788 -18.945 1.00 33.06 522 ILE A C 1
ATOM 4065 O O . ILE A 1 522 ? -0.830 22.217 -17.949 1.00 33.06 522 ILE A O 1
ATOM 4069 N N . ASP A 1 523 ? -1.316 23.258 -19.797 1.00 53.19 523 ASP A N 1
ATOM 4070 C CA . ASP A 1 523 ? -1.268 23.694 -21.207 1.00 53.19 523 ASP A CA 1
ATOM 4071 C C . ASP A 1 523 ? -0.142 24.651 -21.672 1.00 53.19 523 ASP A C 1
ATOM 4073 O O . ASP A 1 523 ? 0.400 24.425 -22.753 1.00 53.19 523 ASP A O 1
ATOM 4077 N N . GLY A 1 524 ? 0.328 25.630 -20.902 1.00 33.91 524 GLY A N 1
ATOM 4078 C CA . GLY A 1 524 ? -0.157 26.026 -19.585 1.00 33.91 524 GLY A CA 1
ATOM 4079 C C . GLY A 1 524 ? 0.335 27.402 -19.227 1.00 33.91 524 GLY A C 1
ATOM 4080 O O . GLY A 1 524 ? 1.531 27.687 -19.225 1.00 33.91 524 GLY A O 1
ATOM 4081 N N . CYS A 1 525 ? -0.623 28.241 -18.900 1.00 35.66 525 CYS A N 1
ATOM 4082 C CA . CYS A 1 525 ? -0.424 29.506 -18.235 1.00 35.66 525 CYS A CA 1
ATOM 4083 C C . CYS A 1 525 ? -1.476 29.614 -17.134 1.00 35.66 525 CYS A C 1
ATOM 4085 O O . CYS A 1 525 ? -2.508 28.934 -17.172 1.00 35.66 525 CYS A O 1
ATOM 4087 N N . SER A 1 526 ? -1.287 30.571 -16.230 1.00 44.38 526 SER A N 1
ATOM 4088 C CA . SER A 1 526 ? -2.435 31.307 -15.707 1.00 44.38 526 SER A CA 1
ATOM 4089 C C . SER A 1 526 ? -3.125 31.996 -16.899 1.00 44.38 526 SER A C 1
ATOM 4091 O O . SER A 1 526 ? -2.806 33.125 -17.280 1.00 44.38 526 SER A O 1
ATOM 4093 N N . ASP A 1 527 ? -4.033 31.257 -17.551 1.00 33.50 527 ASP A N 1
ATOM 4094 C CA . ASP A 1 527 ? -4.764 31.589 -18.787 1.00 33.50 527 ASP A CA 1
ATOM 4095 C C . ASP A 1 527 ? -5.815 32.694 -18.567 1.00 33.50 527 ASP A C 1
ATOM 4097 O O . ASP A 1 527 ? -6.857 32.756 -19.216 1.00 33.50 527 ASP A O 1
ATOM 4101 N N . TYR A 1 528 ? -5.514 33.700 -17.734 1.00 38.28 528 TYR A N 1
ATOM 4102 C CA . TYR A 1 528 ? -6.164 35.002 -17.927 1.00 38.28 528 TYR A CA 1
ATOM 4103 C C . TYR A 1 528 ? -5.914 35.520 -19.364 1.00 38.28 528 TYR A C 1
ATOM 4105 O O . TYR A 1 528 ? -6.586 36.441 -19.852 1.00 38.28 528 TYR A O 1
ATOM 4113 N N . PHE A 1 529 ? -4.953 34.874 -20.043 1.00 39.00 529 PHE A N 1
ATOM 4114 C CA . PHE A 1 529 ? -4.524 35.098 -21.392 1.00 39.00 529 PHE A CA 1
ATOM 4115 C C . PHE A 1 529 ? -3.988 33.804 -22.136 1.00 39.00 529 PHE A C 1
ATOM 4117 O O . PHE A 1 529 ? -2.920 33.343 -21.760 1.00 39.00 529 PHE A O 1
ATOM 4124 N N . GLU A 1 530 ? -4.643 33.325 -23.237 1.00 42.31 530 GLU A N 1
ATOM 4125 C CA . GLU A 1 530 ? -4.275 32.391 -24.395 1.00 42.31 530 GLU A CA 1
ATOM 4126 C C . GLU A 1 530 ? -4.095 32.964 -25.859 1.00 42.31 530 GLU A C 1
ATOM 4128 O O . GLU A 1 530 ? -5.063 32.930 -26.624 1.00 42.31 530 GLU A O 1
ATOM 4133 N N . ASP A 1 531 ? -2.977 33.580 -26.303 1.00 46.19 531 ASP A N 1
ATOM 4134 C CA . ASP A 1 531 ? -2.844 34.359 -27.578 1.00 46.19 531 ASP A CA 1
ATOM 4135 C C . ASP A 1 531 ? -2.813 33.562 -28.888 1.00 46.19 531 ASP A C 1
ATOM 4137 O O . ASP A 1 531 ? -3.034 34.128 -29.969 1.00 46.19 531 ASP A O 1
ATOM 4141 N N . GLY A 1 532 ? -2.642 32.251 -28.807 1.00 41.31 532 GLY A N 1
ATOM 4142 C CA . GLY A 1 532 ? -2.741 31.314 -29.913 1.00 41.31 532 GLY A CA 1
ATOM 4143 C C . GLY A 1 532 ? -1.426 31.043 -30.636 1.00 41.31 532 GLY A C 1
ATOM 4144 O O . GLY A 1 532 ? -1.461 30.587 -31.786 1.00 41.31 532 GLY A O 1
ATOM 4145 N N . GLN A 1 533 ? -0.274 31.325 -30.017 1.00 41.72 533 GLN A N 1
ATOM 4146 C CA . GLN A 1 533 ? 1.040 30.821 -30.454 1.00 41.72 533 GLN A CA 1
ATOM 4147 C C . GLN A 1 533 ? 1.847 30.151 -29.322 1.00 41.72 533 GLN A C 1
ATOM 4149 O O . GLN A 1 533 ? 3.027 29.861 -29.534 1.00 41.72 533 GLN A O 1
ATOM 4154 N N . GLY A 1 534 ? 1.217 29.856 -28.175 1.00 42.12 534 GLY A N 1
ATOM 4155 C CA . GLY A 1 534 ? 1.900 29.513 -26.923 1.00 42.12 534 GLY A CA 1
ATOM 4156 C C . GLY A 1 534 ? 2.173 30.788 -26.124 1.00 42.12 534 GLY A C 1
ATOM 4157 O O . GLY A 1 534 ? 3.330 31.124 -25.874 1.00 42.12 534 GLY A O 1
ATOM 4158 N N . GLY A 1 535 ? 1.110 31.553 -25.870 1.00 34.59 535 GLY A N 1
ATOM 4159 C CA . GLY A 1 535 ? 1.130 32.941 -25.392 1.00 34.59 535 GLY A CA 1
ATOM 4160 C C . GLY A 1 535 ? -0.269 33.381 -24.949 1.00 34.59 535 GLY A C 1
ATOM 4161 O O . GLY A 1 535 ? -1.079 32.526 -24.645 1.00 34.59 535 GLY A O 1
ATOM 4162 N N . CYS A 1 536 ? -0.625 34.682 -24.929 1.00 41.59 536 CYS A N 1
ATOM 4163 C CA . CYS A 1 536 ? -1.658 35.201 -23.995 1.00 41.59 536 CYS A CA 1
ATOM 4164 C C . CYS A 1 536 ? -2.837 36.181 -24.488 1.00 41.59 536 CYS A C 1
ATOM 4166 O O . CYS A 1 536 ? -2.582 37.365 -24.702 1.00 41.59 536 CYS A O 1
ATOM 4168 N N . ASN A 1 537 ? -4.151 35.781 -24.565 1.00 47.75 537 ASN A N 1
ATOM 4169 C CA . ASN A 1 537 ? -5.406 36.525 -24.993 1.00 47.75 537 ASN A CA 1
ATOM 4170 C C . ASN A 1 537 ? -6.495 36.895 -23.931 1.00 47.75 537 ASN A C 1
ATOM 4172 O O . ASN A 1 537 ? -7.052 36.077 -23.214 1.00 47.75 537 ASN A O 1
ATOM 4176 N N . SER A 1 538 ? -7.071 38.089 -24.075 1.00 46.22 538 SER A N 1
ATOM 4177 C CA . SER A 1 538 ? -7.784 38.854 -23.036 1.00 46.22 538 SER A CA 1
ATOM 4178 C C . SER A 1 538 ? -9.323 38.716 -22.850 1.00 46.22 538 SER A C 1
ATOM 4180 O O . SER A 1 538 ? -9.980 39.751 -22.692 1.00 46.22 538 SER A O 1
ATOM 4182 N N . PHE A 1 539 ? -9.964 37.528 -22.872 1.00 50.31 539 PHE A N 1
ATOM 4183 C CA . PHE A 1 539 ? -11.455 37.483 -22.801 1.00 50.31 539 PHE A CA 1
ATOM 4184 C C . PHE A 1 539 ? -12.179 36.258 -22.167 1.00 50.31 539 PHE A C 1
ATOM 4186 O O . PHE A 1 539 ? -13.151 35.782 -22.756 1.00 50.31 539 P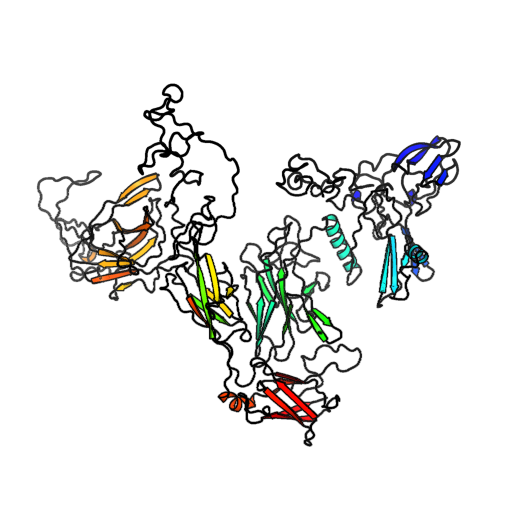HE A O 1
ATOM 4193 N N . ALA A 1 540 ? -11.851 35.820 -20.938 1.00 37.97 540 ALA A N 1
ATOM 4194 C CA . ALA A 1 540 ? -12.829 35.127 -20.063 1.00 37.97 540 ALA A CA 1
ATOM 4195 C C . ALA A 1 540 ? -12.426 35.028 -18.569 1.00 37.97 540 ALA A C 1
ATOM 4197 O O . ALA A 1 540 ? -11.660 34.154 -18.195 1.00 37.97 540 ALA A O 1
ATOM 4198 N N . ASN A 1 541 ? -13.072 35.803 -17.688 1.00 36.16 541 ASN A N 1
ATOM 4199 C CA . ASN A 1 541 ? -13.204 35.459 -16.263 1.00 36.16 541 ASN A CA 1
ATOM 4200 C C . ASN A 1 541 ? -14.703 35.446 -15.894 1.00 36.16 541 ASN A C 1
ATOM 4202 O O . ASN A 1 541 ? -15.347 36.497 -15.968 1.00 36.16 541 ASN A O 1
ATOM 4206 N N . PRO A 1 542 ? -15.289 34.286 -15.537 1.00 44.34 542 PRO A N 1
ATOM 4207 C CA . PRO A 1 542 ? -16.669 34.170 -15.081 1.00 44.34 542 PRO A CA 1
ATOM 4208 C C . PRO A 1 542 ? -16.762 34.015 -13.546 1.00 44.34 542 PRO A C 1
ATOM 4210 O O . PRO A 1 542 ? -17.402 33.076 -13.077 1.00 44.34 542 PRO A O 1
ATOM 4213 N N . GLY A 1 543 ? -16.126 34.903 -12.769 1.00 40.72 543 GLY A N 1
ATOM 4214 C CA . GLY A 1 543 ? -16.004 34.753 -11.306 1.00 40.72 543 GLY A CA 1
ATOM 4215 C C . GLY A 1 543 ? -16.407 35.948 -10.428 1.00 40.72 543 GLY A C 1
ATOM 4216 O O . GLY A 1 543 ? -16.945 35.726 -9.348 1.00 40.72 543 GLY A O 1
ATOM 4217 N N . ALA A 1 544 ? -16.208 37.199 -10.862 1.00 32.28 544 ALA A N 1
ATOM 4218 C CA . ALA A 1 544 ? -16.433 38.380 -10.014 1.00 32.28 544 ALA A CA 1
ATOM 4219 C C . ALA A 1 544 ? -17.479 39.344 -10.601 1.00 32.28 544 ALA A C 1
ATOM 4221 O O . ALA A 1 544 ? -17.262 39.964 -11.644 1.00 32.28 544 ALA A O 1
ATOM 4222 N N . SER A 1 545 ? -18.613 39.498 -9.913 1.00 33.16 545 SER A N 1
ATOM 4223 C CA . SER A 1 545 ? -19.604 40.541 -10.195 1.00 33.16 545 SER A CA 1
ATOM 4224 C C . SER A 1 545 ? -19.492 41.680 -9.179 1.00 33.16 545 SER A C 1
ATOM 4226 O O . SER A 1 545 ? -19.884 41.484 -8.036 1.00 33.16 545 SER A O 1
ATOM 4228 N N . ASP A 1 546 ? -18.983 42.826 -9.645 1.00 47.47 546 ASP A N 1
ATOM 4229 C CA . ASP A 1 546 ? -19.052 44.193 -9.082 1.00 47.47 546 ASP A CA 1
ATOM 4230 C C . ASP A 1 546 ? -19.684 44.347 -7.682 1.00 47.47 546 ASP A C 1
ATOM 4232 O O . ASP A 1 546 ? -20.900 44.216 -7.520 1.00 47.47 546 ASP A O 1
ATOM 4236 N N . GLU A 1 547 ? -18.856 44.688 -6.689 1.00 35.38 547 GLU A N 1
ATOM 4237 C CA . GLU A 1 547 ? -19.276 44.829 -5.289 1.00 35.38 547 GLU A CA 1
ATOM 4238 C C . GLU A 1 547 ? -19.336 46.272 -4.750 1.00 35.38 547 GLU A C 1
ATOM 4240 O O . GLU A 1 547 ? -19.621 46.429 -3.559 1.00 35.38 547 GLU A O 1
ATOM 4245 N N . ASN A 1 548 ? -19.140 47.343 -5.548 1.00 37.88 548 ASN A N 1
ATOM 4246 C CA . ASN A 1 548 ? -19.389 48.694 -4.996 1.00 37.88 548 ASN A CA 1
ATOM 4247 C C . ASN A 1 548 ? -19.931 49.826 -5.897 1.00 37.88 548 ASN A C 1
ATOM 4249 O O . ASN A 1 548 ? -20.507 50.747 -5.319 1.00 37.88 548 ASN A O 1
ATOM 4253 N N . GLU A 1 549 ? -19.824 49.812 -7.234 1.00 44.56 549 GLU A N 1
ATOM 4254 C CA . GLU A 1 549 ? -20.277 50.923 -8.117 1.00 44.56 549 GLU A CA 1
ATOM 4255 C C . GLU A 1 549 ? -19.882 52.380 -7.667 1.00 44.56 549 GLU A C 1
ATOM 4257 O O . GLU A 1 549 ? -20.504 53.359 -8.099 1.00 44.56 549 GLU A O 1
ATOM 4262 N N . ASP A 1 550 ? -18.862 52.583 -6.811 1.00 35.50 550 ASP A N 1
ATOM 4263 C CA . ASP A 1 550 ? -18.476 53.893 -6.230 1.00 35.50 550 ASP A CA 1
ATOM 4264 C C . ASP A 1 550 ? -16.993 53.908 -5.759 1.00 35.50 550 ASP A C 1
ATOM 4266 O O . ASP A 1 550 ? -16.458 52.872 -5.388 1.00 35.50 550 ASP A O 1
ATOM 4270 N N . ASN A 1 551 ? -16.218 55.006 -5.742 1.00 34.78 551 ASN A N 1
ATOM 4271 C CA . ASN A 1 551 ? -16.330 56.346 -6.336 1.00 34.78 551 ASN A CA 1
ATOM 4272 C C . ASN A 1 551 ? -14.909 56.940 -6.548 1.00 34.78 551 ASN A C 1
ATOM 4274 O O . ASN A 1 551 ? -13.992 56.617 -5.796 1.00 34.78 551 ASN A O 1
ATOM 4278 N N . TRP A 1 552 ? -14.719 57.836 -7.530 1.00 36.16 552 TRP A N 1
ATOM 4279 C CA . TRP A 1 552 ? -13.420 58.487 -7.794 1.00 36.16 552 TRP A CA 1
ATOM 4280 C C . TRP A 1 552 ? -12.833 59.212 -6.573 1.00 36.16 552 TRP A C 1
ATOM 4282 O O . TRP A 1 552 ? -13.418 60.181 -6.073 1.00 36.16 552 TRP A O 1
ATOM 4292 N N . LYS A 1 553 ? -11.606 58.834 -6.198 1.00 40.78 553 LYS A N 1
ATOM 4293 C CA . LYS A 1 553 ? -10.693 59.652 -5.380 1.00 40.78 553 LYS A CA 1
ATOM 4294 C C . LYS A 1 553 ? -9.275 59.764 -5.953 1.00 40.78 553 LYS A C 1
ATOM 4296 O O . LYS A 1 553 ? -8.370 60.216 -5.257 1.00 40.78 553 LYS A O 1
ATOM 4301 N N . ASP A 1 554 ? -9.103 59.445 -7.227 1.00 36.34 554 ASP A N 1
ATOM 4302 C CA . ASP A 1 554 ? -7.964 59.843 -8.042 1.00 36.34 554 ASP A CA 1
ATOM 4303 C C . ASP A 1 554 ? -8.242 61.182 -8.755 1.00 36.34 554 ASP A C 1
ATOM 4305 O O . ASP A 1 554 ? -9.320 61.423 -9.306 1.00 36.34 554 ASP A O 1
ATOM 4309 N N . CYS A 1 555 ? -7.265 62.093 -8.725 1.00 45.69 555 CYS A N 1
ATOM 4310 C CA . CYS A 1 555 ? -7.273 63.276 -9.584 1.00 45.69 555 CYS A CA 1
ATOM 4311 C C . CYS A 1 555 ? -6.656 62.882 -10.933 1.00 45.69 555 CYS A C 1
ATOM 4313 O O . CYS A 1 555 ? -5.448 62.675 -11.006 1.00 45.69 555 CYS A O 1
ATOM 4315 N N . GLY A 1 556 ? -7.477 62.794 -11.981 1.00 45.81 556 GLY A N 1
ATOM 4316 C CA . GLY A 1 556 ? -6.990 62.711 -13.362 1.00 45.81 556 GLY A CA 1
ATOM 4317 C C . GLY A 1 556 ? -6.746 61.295 -13.902 1.00 45.81 556 GLY A C 1
ATOM 4318 O O . GLY A 1 556 ? -6.529 60.335 -13.173 1.00 45.81 556 GLY A O 1
ATOM 4319 N N . SER A 1 557 ? -6.807 61.159 -15.232 1.00 38.72 557 SER A N 1
ATOM 4320 C CA . SER A 1 557 ? -6.680 59.869 -15.942 1.00 38.72 557 SER A CA 1
ATOM 4321 C C . SER A 1 557 ? -5.239 59.448 -16.264 1.00 38.72 557 SER A C 1
ATOM 4323 O O . SER A 1 557 ? -5.051 58.520 -17.049 1.00 38.72 557 SER A O 1
ATOM 4325 N N . ASP A 1 558 ? -4.233 60.134 -15.723 1.00 47.00 558 ASP A N 1
ATOM 4326 C CA . ASP A 1 558 ? -2.819 59.737 -15.786 1.00 47.00 558 ASP A CA 1
ATOM 4327 C C . ASP A 1 558 ? -2.264 59.264 -14.429 1.00 47.00 558 ASP A C 1
ATOM 4329 O O . ASP A 1 558 ? -1.120 58.818 -14.366 1.00 47.00 558 ASP A O 1
ATOM 4333 N N . GLY A 1 559 ? -3.081 59.303 -13.368 1.00 47.66 559 GLY A N 1
ATOM 4334 C CA . GLY A 1 559 ? -2.741 58.794 -12.041 1.00 47.66 559 GLY A CA 1
ATOM 4335 C C . GLY A 1 559 ? -1.855 59.711 -11.192 1.00 47.66 559 GLY A C 1
ATOM 4336 O O . GLY A 1 559 ? -1.375 59.257 -10.155 1.00 47.66 559 GLY A O 1
ATOM 4337 N N . VAL A 1 560 ? -1.619 60.976 -11.582 1.00 45.47 560 VAL A N 1
ATOM 4338 C CA . VAL A 1 560 ? -0.707 61.880 -10.848 1.00 45.47 560 VAL A CA 1
ATOM 4339 C C . VAL A 1 560 ? -1.318 63.267 -10.598 1.00 45.47 560 VAL A C 1
ATOM 4341 O O . VAL A 1 560 ? -1.262 64.174 -11.431 1.00 45.47 560 VAL A O 1
ATOM 4344 N N . CYS A 1 561 ? -1.819 63.473 -9.377 1.00 47.72 561 CYS A N 1
ATOM 4345 C CA . CYS A 1 561 ? -2.428 64.735 -8.945 1.00 47.72 561 CYS A CA 1
ATOM 4346 C C . CYS A 1 561 ? -1.380 65.872 -8.870 1.00 47.72 561 CYS A C 1
ATOM 4348 O O . CYS A 1 561 ? -0.482 65.834 -8.027 1.00 47.72 561 CYS A O 1
ATOM 4350 N N . ASN A 1 562 ? -1.487 66.896 -9.730 1.00 53.69 562 ASN A N 1
ATOM 4351 C CA . ASN A 1 562 ? -0.518 68.003 -9.824 1.00 53.69 562 ASN A CA 1
ATOM 4352 C C . ASN A 1 562 ? -1.166 69.409 -9.840 1.00 53.69 562 ASN A C 1
ATOM 4354 O O . ASN A 1 562 ? -2.385 69.556 -9.906 1.00 53.69 562 ASN A O 1
ATOM 4358 N N . GLU A 1 563 ? -0.335 70.457 -9.752 1.00 46.22 563 GLU A N 1
ATOM 4359 C CA . GLU A 1 563 ? -0.765 71.849 -9.518 1.00 46.22 563 GLU A CA 1
ATOM 4360 C C . GLU A 1 563 ? -1.568 72.508 -10.660 1.00 46.22 563 GLU A C 1
ATOM 4362 O O . GLU A 1 563 ? -2.264 73.498 -10.417 1.00 46.22 563 GLU A O 1
ATOM 4367 N N . ASP A 1 564 ? -1.520 71.965 -11.883 1.00 49.97 564 ASP A N 1
ATOM 4368 C CA . ASP A 1 564 ? -2.272 72.476 -13.040 1.00 49.97 564 ASP A CA 1
ATOM 4369 C C . ASP A 1 564 ? -3.692 71.858 -13.162 1.00 49.97 564 ASP A C 1
ATOM 4371 O O . ASP A 1 564 ? -4.473 72.245 -14.042 1.00 49.97 564 ASP A O 1
ATOM 4375 N N . GLU A 1 565 ? -4.069 70.928 -12.272 1.00 50.41 565 GLU A N 1
ATOM 4376 C CA . GLU A 1 565 ? -5.352 70.213 -12.305 1.00 50.41 565 GLU A CA 1
ATOM 4377 C C . GLU A 1 565 ? -6.494 70.896 -11.518 1.00 50.41 565 GLU A C 1
ATOM 4379 O O . GLU A 1 565 ? -6.323 71.491 -10.449 1.00 50.41 565 GLU A O 1
ATOM 4384 N N . ILE A 1 566 ? -7.729 70.771 -12.026 1.00 43.38 566 ILE A N 1
ATOM 4385 C CA . ILE A 1 566 ? -8.928 71.382 -11.422 1.00 43.38 566 ILE A CA 1
ATOM 4386 C C . ILE A 1 566 ? -9.392 70.556 -10.212 1.00 43.38 566 ILE A C 1
ATOM 4388 O O . ILE A 1 566 ? -10.300 69.734 -10.308 1.00 43.38 566 ILE A O 1
ATOM 4392 N N . GLY A 1 567 ? -8.791 70.830 -9.056 1.00 49.84 567 GLY A N 1
ATOM 4393 C CA . GLY A 1 567 ? -9.127 70.195 -7.777 1.00 49.84 567 GLY A CA 1
ATOM 4394 C C . GLY A 1 567 ? -8.036 70.326 -6.711 1.00 49.84 567 GLY A C 1
ATOM 4395 O O . GLY A 1 567 ? -8.338 70.220 -5.525 1.00 49.84 567 GLY A O 1
ATOM 4396 N N . TYR A 1 568 ? -6.798 70.612 -7.122 1.00 42.75 568 TYR A N 1
ATOM 4397 C CA . TYR A 1 568 ? -5.643 70.735 -6.237 1.00 42.75 568 TYR A CA 1
ATOM 4398 C C . TYR A 1 568 ? -5.788 71.877 -5.205 1.00 42.75 568 TYR A C 1
ATOM 4400 O O . TYR A 1 568 ? -6.191 72.996 -5.539 1.00 42.75 568 TYR A O 1
ATOM 4408 N N . ASN A 1 569 ? -5.452 71.598 -3.937 1.00 47.62 569 ASN A N 1
ATOM 4409 C CA . ASN A 1 569 ? -5.526 72.547 -2.820 1.00 47.62 569 ASN A CA 1
ATOM 4410 C C . ASN A 1 569 ? -4.329 72.385 -1.863 1.00 47.62 569 ASN A C 1
ATOM 4412 O O . ASN A 1 569 ? -4.346 71.551 -0.958 1.00 47.62 569 ASN A O 1
ATOM 4416 N N . GLU A 1 570 ? -3.340 73.267 -2.022 1.00 44.28 570 GLU A N 1
ATOM 4417 C CA . GLU A 1 570 ? -2.071 73.367 -1.270 1.00 44.28 570 GLU A CA 1
ATOM 4418 C C . GLU A 1 570 ? -2.226 73.482 0.271 1.00 44.28 570 GLU A C 1
ATOM 4420 O O . GLU A 1 570 ? -1.246 73.419 1.009 1.00 44.28 570 GLU A O 1
ATOM 4425 N N . ILE A 1 571 ? -3.448 73.684 0.784 1.00 48.66 571 ILE A N 1
ATOM 4426 C CA . ILE A 1 571 ? -3.734 73.888 2.217 1.00 48.66 571 ILE A CA 1
ATOM 4427 C C . ILE A 1 571 ? -4.263 72.615 2.905 1.00 48.66 571 ILE A C 1
ATOM 4429 O O . ILE A 1 571 ? -4.131 72.495 4.123 1.00 48.66 571 ILE A O 1
ATOM 4433 N N . GLU A 1 572 ? -4.862 71.677 2.164 1.00 45.25 572 GLU A N 1
ATOM 4434 C CA . GLU A 1 572 ? -5.491 70.473 2.744 1.00 45.25 572 GLU A CA 1
ATOM 4435 C C . GLU A 1 572 ? -4.655 69.192 2.587 1.00 45.25 572 GLU A C 1
ATOM 4437 O O . GLU A 1 572 ? -4.882 68.252 3.344 1.00 45.25 572 GLU A O 1
ATOM 4442 N N . ASN A 1 573 ? -3.654 69.165 1.696 1.00 40.62 573 ASN A N 1
ATOM 4443 C CA . ASN A 1 573 ? -2.670 68.078 1.622 1.00 40.62 573 ASN A CA 1
ATOM 4444 C C . ASN A 1 573 ? -1.247 68.601 1.306 1.00 40.62 573 ASN A C 1
ATOM 4446 O O . ASN A 1 573 ? -0.931 68.810 0.132 1.00 40.62 573 ASN A O 1
ATOM 4450 N N . PRO A 1 574 ? -0.404 68.859 2.325 1.00 39.75 574 PRO A N 1
ATOM 4451 C CA . PRO A 1 574 ? 0.938 69.397 2.136 1.00 39.75 574 PRO A CA 1
ATOM 4452 C C . PRO A 1 574 ? 2.053 68.386 2.471 1.00 39.75 574 PRO A C 1
ATOM 4454 O O . PRO A 1 574 ? 2.470 68.317 3.625 1.00 39.75 574 PRO A O 1
ATOM 4457 N N . ASP A 1 575 ? 2.613 67.706 1.465 1.00 37.53 575 ASP A N 1
ATOM 4458 C CA . ASP A 1 575 ? 4.031 67.290 1.493 1.00 37.53 575 ASP A CA 1
ATOM 4459 C C . ASP A 1 575 ? 4.637 67.108 0.082 1.00 37.53 575 ASP A C 1
ATOM 4461 O O . ASP A 1 575 ? 4.580 66.024 -0.499 1.00 37.53 575 ASP A O 1
ATOM 4465 N N . PRO A 1 576 ? 5.226 68.164 -0.508 1.00 46.09 576 PRO A N 1
ATOM 4466 C CA . PRO A 1 576 ? 6.125 68.039 -1.646 1.00 46.09 576 PRO A CA 1
ATOM 4467 C C . PRO A 1 576 ? 7.551 67.710 -1.162 1.00 46.09 576 PRO A C 1
ATOM 4469 O O . PRO A 1 576 ? 8.446 68.559 -1.202 1.00 46.09 576 PRO A O 1
ATOM 4472 N N . ASN A 1 577 ? 7.737 66.454 -0.756 1.00 44.88 577 ASN A N 1
ATOM 4473 C CA . ASN A 1 577 ? 9.001 65.765 -0.483 1.00 44.88 577 ASN A CA 1
ATOM 4474 C C . ASN A 1 577 ? 9.936 66.408 0.568 1.00 44.88 577 ASN A C 1
ATOM 4476 O O . ASN A 1 577 ? 10.974 66.958 0.186 1.00 44.88 577 ASN A O 1
ATOM 4480 N N . ASN A 1 578 ? 9.693 66.206 1.874 1.00 42.16 578 ASN A N 1
ATOM 4481 C CA . ASN A 1 578 ? 10.771 65.665 2.731 1.00 42.16 578 ASN A CA 1
ATOM 4482 C C . ASN A 1 578 ? 10.300 65.008 4.049 1.00 42.16 578 ASN A C 1
ATOM 4484 O O . ASN A 1 578 ? 9.905 65.707 4.975 1.00 42.16 578 ASN A O 1
ATOM 4488 N N . ASP A 1 579 ? 10.531 63.690 4.132 1.00 46.09 579 ASP A N 1
ATOM 4489 C CA . ASP A 1 579 ? 10.499 62.795 5.304 1.00 46.09 579 ASP A CA 1
ATOM 4490 C C . ASP A 1 579 ? 9.210 62.689 6.146 1.00 46.09 579 ASP A C 1
ATOM 4492 O O . ASP A 1 579 ? 8.721 63.669 6.686 1.00 46.09 579 ASP A O 1
ATOM 4496 N N . ASN A 1 580 ? 8.719 61.448 6.326 1.00 35.25 580 ASN A N 1
ATOM 4497 C CA . ASN A 1 580 ? 8.191 60.874 7.581 1.00 35.25 580 ASN A CA 1
ATOM 4498 C C . ASN A 1 580 ? 7.811 59.388 7.367 1.00 35.25 580 ASN A C 1
ATOM 4500 O O . ASN A 1 580 ? 6.750 59.081 6.834 1.00 35.25 580 ASN A O 1
ATOM 4504 N N . TYR A 1 581 ? 8.666 58.462 7.809 1.00 38.06 581 TYR A N 1
ATOM 4505 C CA . TYR A 1 581 ? 8.380 57.019 7.828 1.00 38.06 581 TYR A CA 1
ATOM 4506 C C . TYR A 1 581 ? 7.329 56.681 8.907 1.00 38.06 581 TYR A C 1
ATOM 4508 O O . TYR A 1 581 ? 7.560 56.953 10.089 1.00 38.06 581 TYR A O 1
ATOM 4516 N N . ASP A 1 582 ? 6.205 56.065 8.518 1.00 40.16 582 ASP A N 1
ATOM 4517 C CA . ASP A 1 582 ? 5.224 55.444 9.425 1.00 40.16 582 ASP A CA 1
ATOM 4518 C C . ASP A 1 582 ? 4.981 53.985 9.012 1.00 40.16 582 ASP A C 1
ATOM 4520 O O . ASP A 1 582 ? 4.396 53.698 7.964 1.00 40.16 582 ASP A O 1
ATOM 4524 N N . TYR A 1 583 ? 5.418 53.081 9.889 1.00 36.50 583 TYR A N 1
ATOM 4525 C CA . TYR A 1 583 ? 5.329 51.623 9.773 1.00 36.50 583 TYR A CA 1
ATOM 4526 C C . TYR A 1 583 ? 3.926 51.098 9.413 1.00 36.50 583 TYR A C 1
ATOM 4528 O O . TYR A 1 583 ? 3.813 50.064 8.769 1.00 36.50 583 TYR A O 1
ATOM 4536 N N . ASN A 1 584 ? 2.850 51.799 9.792 1.00 36.41 584 ASN A N 1
ATOM 4537 C CA . ASN A 1 584 ? 1.479 51.318 9.578 1.00 36.41 584 ASN A CA 1
ATOM 4538 C C . ASN A 1 584 ? 0.857 51.792 8.251 1.00 36.41 584 ASN A C 1
ATOM 4540 O O . ASN A 1 584 ? -0.280 51.423 7.960 1.00 36.41 584 ASN A O 1
ATOM 4544 N N . LEU A 1 585 ? 1.527 52.681 7.505 1.00 40.44 585 LEU A N 1
ATOM 4545 C CA . LEU A 1 585 ? 0.922 53.404 6.373 1.00 40.44 585 LEU A CA 1
ATOM 4546 C C . LEU A 1 585 ? 1.749 53.390 5.080 1.00 40.44 585 LEU A C 1
ATOM 4548 O O . LEU A 1 585 ? 1.181 53.645 4.021 1.00 40.44 585 LEU A O 1
ATOM 4552 N N . ASN A 1 586 ? 3.050 53.091 5.138 1.00 40.00 586 ASN A N 1
ATOM 4553 C CA . ASN A 1 586 ? 3.852 52.790 3.949 1.00 40.00 586 ASN A CA 1
ATOM 4554 C C . ASN A 1 586 ? 4.930 51.731 4.259 1.00 40.00 586 ASN A C 1
ATOM 4556 O O . ASN A 1 586 ? 6.095 52.091 4.438 1.00 40.00 586 ASN A O 1
ATOM 4560 N N . PRO A 1 587 ? 4.558 50.442 4.363 1.00 40.91 587 PRO A N 1
ATOM 4561 C CA . PRO A 1 587 ? 5.515 49.365 4.618 1.00 40.91 587 PRO A CA 1
ATOM 4562 C C . PRO A 1 587 ? 6.393 48.991 3.403 1.00 40.91 587 PRO A C 1
ATOM 4564 O O . PRO A 1 587 ? 7.349 48.252 3.589 1.00 40.91 587 PRO A O 1
ATOM 4567 N N . PHE A 1 588 ? 6.119 49.501 2.189 1.00 42.75 588 PHE A N 1
ATOM 4568 C CA . PHE A 1 588 ? 6.669 48.970 0.922 1.00 42.75 588 PHE A CA 1
ATOM 4569 C C . PHE A 1 588 ? 7.486 49.971 0.066 1.00 42.75 588 PHE A C 1
ATOM 4571 O O . PHE A 1 588 ? 7.388 49.939 -1.157 1.00 42.75 588 PHE A O 1
ATOM 4578 N N . GLY A 1 589 ? 8.238 50.897 0.678 1.00 42.12 589 GLY A N 1
ATOM 4579 C CA . GLY A 1 589 ? 9.328 51.667 0.029 1.00 42.12 589 GLY A CA 1
ATOM 4580 C C . GLY A 1 589 ? 9.106 52.146 -1.424 1.00 42.12 589 GLY A C 1
ATOM 4581 O O . GLY A 1 589 ? 9.576 51.542 -2.383 1.00 42.12 589 GLY A O 1
ATOM 4582 N N . THR A 1 590 ? 8.428 53.279 -1.630 1.00 40.88 590 THR A N 1
ATOM 4583 C CA . THR A 1 590 ? 7.938 53.724 -2.959 1.00 40.88 590 THR A CA 1
ATOM 4584 C C . THR A 1 590 ? 8.989 54.289 -3.946 1.00 40.88 590 THR A C 1
ATOM 4586 O O . THR A 1 590 ? 8.640 55.111 -4.793 1.00 40.88 590 THR A O 1
ATOM 4589 N N . GLU A 1 591 ? 10.265 53.902 -3.868 1.00 42.88 591 GLU A N 1
ATOM 4590 C CA . GLU A 1 591 ? 11.340 54.480 -4.702 1.00 42.88 591 GLU A CA 1
ATOM 4591 C C . GLU A 1 591 ? 11.395 53.914 -6.139 1.00 42.88 591 GLU A C 1
ATOM 4593 O O . GLU A 1 591 ? 11.723 54.658 -7.063 1.00 42.88 591 GLU A O 1
ATOM 4598 N N . ASN A 1 592 ? 11.032 52.638 -6.354 1.00 42.25 592 ASN A N 1
ATOM 4599 C CA . ASN A 1 592 ? 10.867 51.978 -7.670 1.00 42.25 592 ASN A CA 1
ATOM 4600 C C . ASN A 1 592 ? 11.967 52.316 -8.715 1.00 42.25 592 ASN A C 1
ATOM 4602 O O . ASN A 1 592 ? 11.691 52.581 -9.890 1.00 42.25 592 ASN A O 1
ATOM 4606 N N . ASN A 1 593 ? 13.222 52.376 -8.253 1.00 40.75 593 ASN A N 1
ATOM 4607 C CA . ASN A 1 593 ? 14.377 52.880 -9.004 1.00 40.75 593 ASN A CA 1
ATOM 4608 C C . ASN A 1 593 ? 15.517 51.845 -9.167 1.00 40.75 593 ASN A C 1
ATOM 4610 O O . ASN A 1 593 ? 16.386 52.046 -10.018 1.00 40.75 593 ASN A O 1
ATOM 4614 N N . GLY A 1 594 ? 15.483 50.740 -8.410 1.00 40.78 594 GLY A N 1
ATOM 4615 C CA . GLY A 1 594 ? 16.440 49.634 -8.495 1.00 40.78 594 GLY A CA 1
ATOM 4616 C C . GLY A 1 594 ? 17.811 49.872 -7.846 1.00 40.78 594 GLY A C 1
ATOM 4617 O O . GLY A 1 594 ? 18.759 49.190 -8.230 1.00 40.78 594 GLY A O 1
ATOM 4618 N N . GLU A 1 595 ? 17.959 50.814 -6.903 1.00 37.47 595 GLU A N 1
ATOM 4619 C CA . GLU A 1 595 ? 19.175 50.934 -6.076 1.00 37.47 595 GLU A CA 1
ATOM 4620 C C . GLU A 1 595 ? 18.860 50.947 -4.565 1.00 37.47 595 GLU A C 1
ATOM 4622 O O . GLU A 1 595 ? 17.882 51.537 -4.121 1.00 37.47 595 GLU A O 1
ATOM 4627 N N . PHE A 1 596 ? 19.725 50.290 -3.784 1.00 37.34 596 PHE A N 1
ATOM 4628 C CA . PHE A 1 596 ? 19.603 50.067 -2.336 1.00 37.34 596 PHE A CA 1
ATOM 4629 C C . PHE A 1 596 ? 19.889 51.323 -1.494 1.00 37.34 596 PHE A C 1
ATOM 4631 O O . PHE A 1 596 ? 20.940 51.953 -1.666 1.00 37.34 596 PHE A O 1
ATOM 4638 N N . ASP A 1 597 ? 19.043 51.600 -0.493 1.00 42.00 597 ASP A N 1
ATOM 4639 C CA . ASP A 1 597 ? 19.263 52.649 0.512 1.00 42.00 597 ASP A CA 1
ATOM 4640 C C . ASP A 1 597 ? 19.274 52.103 1.958 1.00 42.00 597 ASP A C 1
ATOM 4642 O O . ASP A 1 597 ? 18.562 51.176 2.338 1.00 42.00 597 ASP A O 1
ATOM 4646 N N . PHE A 1 598 ? 20.133 52.671 2.810 1.00 33.22 598 PHE A N 1
ATOM 4647 C CA . PHE A 1 598 ? 20.415 52.109 4.140 1.00 33.22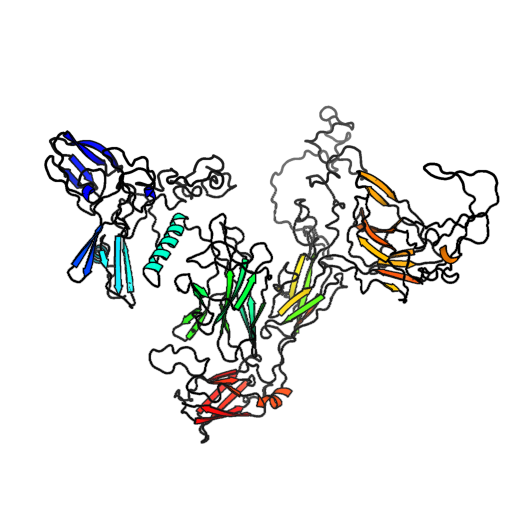 598 PHE A CA 1
ATOM 4648 C C . PHE A 1 598 ? 19.317 52.448 5.167 1.00 33.22 598 PHE A C 1
ATOM 4650 O O . PHE A 1 598 ? 19.411 53.459 5.872 1.00 33.22 598 PHE A O 1
ATOM 4657 N N . GLY A 1 599 ? 18.313 51.578 5.307 1.00 40.72 599 GLY A N 1
ATOM 4658 C CA . GLY A 1 599 ? 17.298 51.697 6.364 1.00 40.72 599 GLY A CA 1
ATOM 4659 C C . GLY A 1 599 ? 16.037 50.839 6.229 1.00 40.72 599 GLY A C 1
ATOM 4660 O O . GLY A 1 599 ? 15.233 50.844 7.161 1.00 40.72 599 GLY A O 1
ATOM 4661 N N . GLU A 1 600 ? 15.861 50.132 5.116 1.00 45.03 600 GLU A N 1
ATOM 4662 C CA . GLU A 1 600 ? 14.717 49.245 4.867 1.00 45.03 600 GLU A CA 1
ATOM 4663 C C . GLU A 1 600 ? 14.911 47.905 5.616 1.00 45.03 600 GLU A C 1
ATOM 4665 O O . GLU A 1 600 ? 16.045 47.522 5.915 1.00 45.03 600 GLU A O 1
ATOM 4670 N N . LEU A 1 601 ? 13.816 47.272 6.067 1.00 40.34 601 LEU A N 1
ATOM 4671 C CA . LEU A 1 601 ? 13.845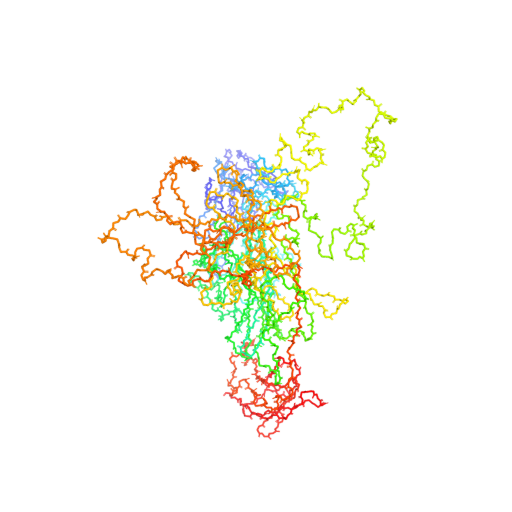 46.245 7.132 1.00 40.34 601 LEU A CA 1
ATOM 4672 C C . LEU A 1 601 ? 13.350 44.842 6.731 1.00 40.34 601 LEU A C 1
ATOM 4674 O O . LEU A 1 601 ? 13.482 43.936 7.554 1.00 40.34 601 LEU A O 1
ATOM 4678 N N . SER A 1 602 ? 12.791 44.670 5.532 1.00 41.50 602 SER A N 1
ATOM 4679 C CA . SER A 1 602 ? 12.319 43.375 5.013 1.00 41.50 602 SER A CA 1
ATOM 4680 C C . SER A 1 602 ? 13.446 42.577 4.344 1.00 41.50 602 SER A C 1
ATOM 4682 O O . SER A 1 602 ? 13.685 41.434 4.713 1.00 41.50 602 SER A O 1
ATOM 4684 N N . GLU A 1 603 ? 14.229 43.203 3.460 1.00 38.66 603 GLU A N 1
ATOM 4685 C CA . GLU A 1 603 ? 15.277 42.511 2.694 1.00 38.66 603 GLU A CA 1
ATOM 4686 C C . GLU A 1 603 ? 16.436 42.003 3.595 1.00 38.66 603 GLU A C 1
ATOM 4688 O O . GLU A 1 603 ? 16.965 42.725 4.450 1.00 38.66 603 GLU A O 1
ATOM 4693 N N . ASN A 1 604 ? 16.904 40.769 3.354 1.00 35.44 604 ASN A N 1
ATOM 4694 C CA . ASN A 1 604 ? 18.081 40.148 3.999 1.00 35.44 604 ASN A CA 1
ATOM 4695 C C . ASN A 1 604 ? 17.966 39.833 5.516 1.00 35.44 604 ASN A C 1
ATOM 4697 O O . ASN A 1 604 ? 18.985 39.703 6.210 1.00 35.44 604 ASN A O 1
ATOM 4701 N N . ASN A 1 605 ? 16.754 39.673 6.058 1.00 39.94 605 ASN A N 1
ATOM 4702 C CA . ASN A 1 605 ? 16.553 39.286 7.465 1.00 39.94 605 ASN A CA 1
ATOM 4703 C C . ASN A 1 605 ? 16.659 37.752 7.719 1.00 39.94 605 ASN A C 1
ATOM 4705 O O . ASN A 1 605 ? 16.940 37.345 8.852 1.00 39.94 605 ASN A O 1
ATOM 4709 N N . GLY A 1 606 ? 16.510 36.923 6.674 1.00 38.69 606 GLY A N 1
ATOM 4710 C CA . GLY A 1 606 ? 16.526 35.454 6.736 1.00 38.69 606 GLY A CA 1
ATOM 4711 C C . GLY A 1 606 ? 15.229 34.812 7.253 1.00 38.69 606 GLY A C 1
ATOM 4712 O O . GLY A 1 606 ? 15.299 33.752 7.877 1.00 38.69 606 GLY A O 1
ATOM 4713 N N . VAL A 1 607 ? 14.081 35.473 7.072 1.00 36.69 607 VAL A N 1
ATOM 4714 C CA . VAL A 1 607 ? 12.745 35.052 7.519 1.00 36.69 607 VAL A CA 1
ATOM 4715 C C . VAL A 1 607 ? 11.702 35.515 6.483 1.00 36.69 607 VAL A C 1
ATOM 4717 O O . VAL A 1 607 ? 11.677 36.710 6.201 1.00 36.69 607 VAL A O 1
ATOM 4720 N N . PRO A 1 608 ? 10.815 34.649 5.960 1.00 38.53 608 PRO A N 1
ATOM 4721 C CA . PRO A 1 608 ? 9.782 35.081 5.013 1.00 38.53 608 PRO A CA 1
ATOM 4722 C C . PRO A 1 608 ? 8.808 36.082 5.658 1.00 38.53 608 PRO A C 1
ATOM 4724 O O . PRO A 1 608 ? 8.239 35.790 6.718 1.00 38.53 608 PRO A O 1
ATOM 4727 N N . ASP A 1 609 ? 8.597 37.253 5.043 1.00 39.00 609 ASP A N 1
ATOM 4728 C CA . ASP A 1 609 ? 7.517 38.171 5.420 1.00 39.00 609 ASP A CA 1
ATOM 4729 C C . ASP A 1 609 ? 6.847 38.900 4.236 1.00 39.00 609 ASP A C 1
ATOM 4731 O O . ASP A 1 609 ? 7.361 39.005 3.125 1.00 39.00 609 ASP A O 1
ATOM 4735 N N . LEU A 1 610 ? 5.607 39.344 4.473 1.00 31.50 610 LEU A N 1
ATOM 4736 C CA . LEU A 1 610 ? 4.738 39.972 3.474 1.00 31.50 610 LEU A CA 1
ATOM 4737 C C . LEU A 1 610 ? 5.280 41.348 3.064 1.00 31.50 610 LEU A C 1
ATOM 4739 O O . LEU A 1 610 ? 4.915 42.359 3.672 1.00 31.50 610 LEU A O 1
ATOM 4743 N N . GLY A 1 611 ? 6.092 41.399 2.006 1.00 36.72 611 GLY A N 1
ATOM 4744 C CA . GLY A 1 611 ? 6.570 42.672 1.462 1.00 36.72 611 GLY A CA 1
ATOM 4745 C C . GLY A 1 611 ? 7.609 42.646 0.345 1.00 36.72 611 GLY A C 1
ATOM 4746 O O . GLY A 1 611 ? 8.071 43.728 -0.015 1.00 36.72 611 GLY A O 1
ATOM 4747 N N . GLU A 1 612 ? 7.963 41.488 -0.215 1.00 35.25 612 GLU A N 1
ATOM 4748 C CA . GLU A 1 612 ? 8.955 41.367 -1.293 1.00 35.25 612 GLU A CA 1
ATOM 4749 C C . GLU A 1 612 ? 8.284 41.252 -2.678 1.00 35.25 612 GLU A C 1
ATOM 4751 O O . GLU A 1 612 ? 7.782 40.195 -3.052 1.00 35.25 612 GLU A O 1
ATOM 4756 N N . PRO A 1 613 ? 8.229 42.333 -3.482 1.00 29.95 613 PRO A N 1
ATOM 4757 C CA . PRO A 1 613 ? 7.867 42.230 -4.884 1.00 29.95 613 PRO A CA 1
ATOM 4758 C C . PRO A 1 613 ? 9.103 41.872 -5.719 1.00 29.95 613 PRO A C 1
ATOM 4760 O O . PRO A 1 613 ? 10.084 42.618 -5.728 1.00 29.95 613 PRO A O 1
ATOM 4763 N N . ASN A 1 614 ? 8.954 40.826 -6.537 1.00 32.28 614 ASN A N 1
ATOM 4764 C CA . ASN A 1 614 ? 9.950 40.186 -7.410 1.00 32.28 614 ASN A CA 1
ATOM 4765 C C . ASN A 1 614 ? 10.892 39.212 -6.684 1.00 32.28 614 ASN A C 1
ATOM 4767 O O . ASN A 1 614 ? 11.810 39.663 -6.012 1.00 32.28 614 ASN A O 1
ATOM 4771 N N . LEU A 1 615 ? 10.702 37.913 -6.965 1.00 40.19 615 LEU A N 1
ATOM 4772 C CA . LEU A 1 615 ? 11.725 36.856 -7.012 1.00 40.19 615 LEU A CA 1
ATOM 4773 C C . LEU A 1 615 ? 12.971 37.148 -6.161 1.00 40.19 615 LEU A C 1
ATOM 4775 O O . LEU A 1 615 ? 14.002 37.571 -6.702 1.00 40.19 615 LEU A O 1
ATOM 4779 N N . ASP A 1 616 ? 12.885 36.881 -4.855 1.00 36.94 616 ASP A N 1
ATOM 4780 C CA . ASP A 1 616 ? 14.102 36.640 -4.090 1.00 36.94 616 ASP A CA 1
ATOM 4781 C C . ASP A 1 616 ? 14.812 35.458 -4.759 1.00 36.94 616 ASP A C 1
ATOM 4783 O O . ASP A 1 616 ? 14.303 34.352 -4.897 1.00 36.94 616 ASP A O 1
ATOM 4787 N N . ILE A 1 617 ? 15.993 35.753 -5.278 1.00 38.31 617 ILE A N 1
ATOM 4788 C CA . ILE A 1 617 ? 16.849 34.812 -5.994 1.00 38.31 617 ILE A CA 1
ATOM 4789 C C . ILE A 1 617 ? 18.079 34.477 -5.127 1.00 38.31 617 ILE A C 1
ATOM 4791 O O . ILE A 1 617 ? 19.166 34.145 -5.615 1.00 38.31 617 ILE A O 1
ATOM 4795 N N . LEU A 1 618 ? 17.896 34.627 -3.809 1.00 36.19 618 LEU A N 1
ATOM 4796 C CA . LEU A 1 618 ? 18.768 34.204 -2.723 1.00 36.19 618 LEU A CA 1
ATOM 4797 C C . LEU A 1 618 ? 18.259 32.905 -2.077 1.00 36.19 618 LEU A C 1
ATOM 4799 O O . LEU A 1 618 ? 19.097 32.210 -1.488 1.00 36.19 618 LEU A O 1
ATOM 4803 N N . ASP A 1 619 ? 16.990 32.515 -2.264 1.00 44.50 619 ASP A N 1
ATOM 4804 C CA . ASP A 1 619 ? 16.623 31.102 -2.212 1.00 44.50 619 ASP A CA 1
ATOM 4805 C C . ASP A 1 619 ? 17.248 30.371 -3.408 1.00 44.50 619 ASP A C 1
ATOM 4807 O O . ASP A 1 619 ? 16.900 30.495 -4.585 1.00 44.50 619 ASP A O 1
ATOM 4811 N N . LEU A 1 620 ? 18.305 29.645 -3.074 1.00 46.78 620 LEU A N 1
ATOM 4812 C CA . LEU A 1 620 ? 19.144 28.930 -4.015 1.00 46.78 620 LEU A CA 1
ATOM 4813 C C . LEU A 1 620 ? 18.708 27.472 -4.185 1.00 46.78 620 LEU A C 1
ATOM 4815 O O . LEU A 1 620 ? 19.295 26.776 -5.024 1.00 46.78 620 LEU A O 1
ATOM 4819 N N . ASP A 1 621 ? 17.719 27.013 -3.416 1.00 40.88 621 ASP A N 1
ATOM 4820 C CA . ASP A 1 621 ? 17.230 25.641 -3.460 1.00 40.88 621 ASP A CA 1
ATOM 4821 C C . ASP A 1 621 ? 16.205 25.451 -4.603 1.00 40.88 621 ASP A C 1
ATOM 4823 O O . ASP A 1 621 ? 16.267 24.423 -5.286 1.00 40.88 621 ASP A O 1
ATOM 4827 N N . GLU A 1 622 ? 15.414 26.474 -4.965 1.00 46.72 622 GLU A N 1
ATOM 4828 C CA . GLU A 1 622 ? 14.519 26.460 -6.148 1.00 46.72 622 GLU A CA 1
ATOM 4829 C C . GLU A 1 622 ? 15.249 26.415 -7.504 1.00 46.72 622 GLU A C 1
ATOM 4831 O O . GLU A 1 622 ? 14.764 25.871 -8.504 1.00 46.72 622 GLU A O 1
ATOM 4836 N N . VAL A 1 623 ? 16.463 26.973 -7.562 1.00 53.69 623 VAL A N 1
ATOM 4837 C CA . VAL A 1 623 ? 17.290 27.017 -8.785 1.00 53.69 623 VAL A CA 1
ATOM 4838 C C . VAL A 1 623 ? 17.694 25.603 -9.245 1.00 53.69 623 VAL A C 1
ATOM 4840 O O . VAL A 1 623 ? 18.154 25.401 -10.378 1.00 53.69 623 VAL A O 1
ATOM 4843 N N . ILE A 1 624 ? 17.522 24.604 -8.375 1.00 63.91 624 ILE A N 1
ATOM 4844 C CA . ILE A 1 624 ? 17.787 23.199 -8.642 1.00 63.91 624 ILE A CA 1
ATOM 4845 C C . ILE A 1 624 ? 16.459 22.475 -8.929 1.00 63.91 624 ILE A C 1
ATOM 4847 O O . ILE A 1 624 ? 15.723 22.166 -7.996 1.00 63.91 624 ILE A O 1
ATOM 4851 N N . PRO A 1 625 ? 16.155 22.107 -10.190 1.00 67.31 625 PRO A N 1
ATOM 4852 C CA . PRO A 1 625 ? 14.995 21.271 -10.466 1.00 67.31 625 PRO A CA 1
ATOM 4853 C C . PRO A 1 625 ? 15.213 19.883 -9.860 1.00 67.31 625 PRO A C 1
ATOM 4855 O O . PRO A 1 625 ? 16.148 19.183 -10.256 1.00 67.31 625 PRO A O 1
ATOM 4858 N N . TYR A 1 626 ? 14.335 19.465 -8.953 1.00 76.69 626 TYR A N 1
ATOM 4859 C CA . TYR A 1 626 ? 14.206 18.072 -8.521 1.00 76.69 626 TYR A CA 1
ATOM 4860 C C . TYR A 1 626 ? 12.931 17.490 -9.118 1.00 76.69 626 TYR A C 1
ATOM 4862 O O . TYR A 1 626 ? 11.907 18.161 -9.123 1.00 76.69 626 TYR A O 1
ATOM 4870 N N . THR A 1 627 ? 12.974 16.259 -9.632 1.00 83.50 627 THR A N 1
ATOM 4871 C CA . THR A 1 627 ? 11.757 15.596 -10.125 1.00 83.50 627 THR A CA 1
ATOM 4872 C C . THR A 1 627 ? 10.800 15.383 -8.961 1.00 83.50 627 THR A C 1
ATOM 4874 O O . THR A 1 627 ? 11.190 14.765 -7.972 1.00 83.50 627 THR A O 1
ATOM 4877 N N . THR A 1 628 ? 9.570 15.862 -9.099 1.00 81.44 628 THR A N 1
ATOM 4878 C CA . THR A 1 628 ? 8.522 15.754 -8.075 1.00 81.44 628 THR A CA 1
ATOM 4879 C C . THR A 1 628 ? 7.533 14.654 -8.429 1.00 81.44 628 THR A C 1
ATOM 4881 O O . THR A 1 628 ? 7.271 13.772 -7.620 1.00 81.44 628 THR A O 1
ATOM 4884 N N . GLU A 1 629 ? 7.037 14.656 -9.667 1.00 85.06 629 GLU A N 1
ATOM 4885 C CA . GLU A 1 629 ? 6.005 13.728 -10.130 1.00 85.06 629 GLU A CA 1
ATOM 4886 C C . GLU A 1 629 ? 6.278 13.235 -11.558 1.00 85.06 629 GLU A C 1
ATOM 4888 O O . GLU A 1 629 ? 6.972 13.883 -12.350 1.00 85.06 629 GLU A O 1
ATOM 4893 N N . PHE A 1 630 ? 5.668 12.110 -11.930 1.00 88.81 630 PHE A N 1
ATOM 4894 C CA . PHE A 1 630 ? 5.583 11.637 -13.313 1.00 88.81 630 PHE A CA 1
ATOM 4895 C C . PHE A 1 630 ? 4.135 11.320 -13.709 1.00 88.81 630 PHE A C 1
ATOM 4897 O O . PHE A 1 630 ? 3.283 11.067 -12.864 1.00 88.81 630 PHE A O 1
ATOM 4904 N N . MET A 1 631 ? 3.854 11.326 -15.013 1.00 86.12 631 MET A N 1
ATOM 4905 C CA . MET A 1 631 ? 2.548 10.989 -15.591 1.00 86.12 631 MET A CA 1
ATOM 4906 C C . MET A 1 631 ? 2.742 10.163 -16.864 1.00 86.12 631 MET A C 1
ATOM 4908 O O . MET A 1 631 ? 3.654 10.427 -17.653 1.00 86.12 631 MET A O 1
ATOM 4912 N N . VAL A 1 632 ? 1.849 9.198 -17.109 1.00 87.00 632 VAL A N 1
ATOM 4913 C CA . VAL A 1 632 ? 1.865 8.369 -18.323 1.00 87.00 632 VAL A CA 1
ATOM 4914 C C . VAL A 1 632 ? 0.571 8.541 -19.114 1.00 87.00 632 VAL A C 1
ATOM 4916 O O . VAL A 1 632 ? -0.529 8.316 -18.610 1.00 87.00 632 VAL A O 1
ATOM 4919 N N . VAL A 1 633 ? 0.703 8.899 -20.393 1.00 84.19 633 VAL A N 1
ATOM 4920 C CA . VAL A 1 633 ? -0.418 9.161 -21.307 1.00 84.19 633 VAL A CA 1
ATOM 4921 C C . VAL A 1 633 ? -0.335 8.251 -22.527 1.00 84.19 633 VAL A C 1
ATOM 4923 O O . VAL A 1 633 ? 0.670 8.219 -23.241 1.00 84.19 633 VAL A O 1
ATOM 4926 N N . ASN A 1 634 ? -1.421 7.546 -22.823 1.00 84.19 634 ASN A N 1
ATOM 4927 C CA . ASN A 1 634 ? -1.605 6.835 -24.077 1.00 84.19 634 ASN A CA 1
ATOM 4928 C C . ASN A 1 634 ? -1.915 7.845 -25.198 1.00 84.19 634 ASN A C 1
ATOM 4930 O O . ASN A 1 634 ? -2.935 8.535 -25.203 1.00 84.19 634 ASN A O 1
ATOM 4934 N N . THR A 1 635 ? -1.006 7.928 -26.168 1.00 86.88 635 THR A N 1
ATOM 4935 C CA . THR A 1 635 ? -1.034 8.875 -27.296 1.00 86.88 635 THR A CA 1
ATOM 4936 C C . THR A 1 635 ? -1.373 8.209 -28.633 1.00 86.88 635 THR A C 1
ATOM 4938 O O . THR A 1 635 ? -1.343 8.854 -29.679 1.00 86.88 635 THR A O 1
ATOM 4941 N N . THR A 1 636 ? -1.754 6.925 -28.623 1.00 84.75 636 THR A N 1
ATOM 4942 C CA . THR A 1 636 ? -2.065 6.132 -29.832 1.00 84.75 636 THR A CA 1
ATOM 4943 C C . THR A 1 636 ? -3.100 6.804 -30.744 1.00 84.75 636 THR A C 1
ATOM 4945 O O . THR A 1 636 ? -3.042 6.672 -31.970 1.00 84.75 636 THR A O 1
ATOM 4948 N N . ASN A 1 637 ? -4.045 7.551 -30.164 1.00 78.94 637 ASN A N 1
ATOM 4949 C CA . ASN A 1 637 ? -5.006 8.375 -30.887 1.00 78.94 637 ASN A CA 1
ATOM 4950 C C . ASN A 1 637 ? -4.900 9.839 -30.439 1.00 78.94 637 ASN A C 1
ATOM 4952 O O . ASN A 1 637 ? -5.532 10.235 -29.469 1.00 78.94 637 ASN A O 1
ATOM 4956 N N . ASN A 1 638 ? -4.199 10.674 -31.208 1.00 74.00 638 ASN A N 1
ATOM 4957 C CA . ASN A 1 638 ? -4.030 12.111 -30.928 1.00 74.00 638 ASN A CA 1
ATOM 4958 C C . ASN A 1 638 ? -5.337 12.920 -30.728 1.00 74.00 638 ASN A C 1
ATOM 4960 O O . ASN A 1 638 ? -5.263 14.070 -30.314 1.00 74.00 638 ASN A O 1
ATOM 4964 N N . ASN A 1 639 ? -6.520 12.382 -31.061 1.00 70.88 639 ASN A N 1
ATOM 4965 C CA . ASN A 1 639 ? -7.811 13.051 -30.821 1.00 70.88 639 ASN A CA 1
ATOM 4966 C C . ASN A 1 639 ? -8.485 12.631 -29.501 1.00 70.88 639 ASN A C 1
ATOM 4968 O O . ASN A 1 639 ? -9.537 13.167 -29.161 1.00 70.88 639 ASN A O 1
ATOM 4972 N N . GLN A 1 640 ? -7.947 11.613 -28.829 1.00 72.44 640 GLN A N 1
ATOM 4973 C CA . GLN A 1 640 ? -8.436 11.027 -27.582 1.00 72.44 640 GLN A CA 1
ATOM 4974 C C . GLN A 1 640 ? -7.210 10.542 -26.802 1.00 72.44 640 GLN A C 1
ATOM 4976 O O . GLN A 1 640 ? -6.888 9.354 -26.820 1.00 72.44 640 GLN A O 1
ATOM 4981 N N . LEU A 1 641 ? -6.492 11.497 -26.208 1.00 74.56 641 LEU A N 1
ATOM 4982 C CA . LEU A 1 641 ? -5.447 11.200 -25.235 1.00 74.56 641 LEU A CA 1
ATOM 4983 C C . LEU A 1 641 ? -6.102 10.589 -23.994 1.00 74.56 641 LEU A C 1
ATOM 4985 O O . LEU A 1 641 ? -7.184 11.026 -23.599 1.00 74.56 641 LEU A O 1
ATOM 4989 N N . ASP A 1 642 ? -5.454 9.584 -23.419 1.00 77.88 642 ASP A N 1
ATOM 4990 C CA . ASP A 1 642 ? -5.964 8.835 -22.273 1.00 77.88 642 ASP A CA 1
ATOM 4991 C C . ASP A 1 642 ? -4.848 8.732 -21.228 1.00 77.88 642 ASP A C 1
ATOM 4993 O O . ASP A 1 642 ? -3.785 8.173 -21.507 1.00 77.88 642 ASP A O 1
ATOM 4997 N N . THR A 1 643 ? -5.038 9.356 -20.067 1.00 82.94 643 THR A N 1
ATOM 4998 C CA . THR A 1 643 ? -4.050 9.349 -18.979 1.00 82.94 643 THR A CA 1
ATOM 4999 C C . THR A 1 643 ? -4.190 8.038 -18.222 1.00 82.94 643 THR A C 1
ATOM 5001 O O . THR A 1 643 ? -5.215 7.792 -17.595 1.00 82.94 643 THR A O 1
ATOM 5004 N N . VAL A 1 644 ? -3.170 7.184 -18.315 1.00 82.38 644 VAL A N 1
ATOM 5005 C CA . VAL A 1 644 ? -3.192 5.819 -17.763 1.00 82.38 644 VAL A CA 1
ATOM 5006 C C . VAL A 1 644 ? -2.483 5.714 -16.413 1.00 82.38 644 VAL A C 1
ATOM 5008 O O . VAL A 1 644 ? -2.796 4.821 -15.636 1.00 82.38 644 VAL A O 1
ATOM 5011 N N . VAL A 1 645 ? -1.578 6.653 -16.121 1.00 82.06 645 VAL A N 1
ATOM 5012 C CA . VAL A 1 645 ? -1.066 6.951 -14.777 1.00 82.06 645 VAL A CA 1
ATOM 5013 C C . VAL A 1 645 ? -1.176 8.461 -14.622 1.00 82.06 645 VAL A C 1
ATOM 5015 O O . VAL A 1 645 ? -0.611 9.191 -15.439 1.00 82.06 645 VAL A O 1
ATOM 5018 N N . HIS A 1 646 ? -1.946 8.923 -13.636 1.00 81.44 646 HIS A N 1
ATOM 5019 C CA . HIS A 1 646 ? -2.024 10.342 -13.269 1.00 81.44 646 HIS A CA 1
ATOM 5020 C C . HIS A 1 646 ? -0.697 10.819 -12.659 1.00 81.44 646 HIS A C 1
ATOM 5022 O O . HIS A 1 646 ? 0.213 10.015 -12.484 1.00 81.44 646 HIS A O 1
ATOM 5028 N N . TRP A 1 647 ? -0.577 12.114 -12.357 1.00 81.88 647 TRP A N 1
ATOM 5029 C CA . TRP A 1 647 ? 0.578 12.620 -11.615 1.00 81.88 647 TRP A CA 1
ATOM 5030 C C . TRP A 1 647 ? 0.778 11.818 -10.323 1.00 81.88 647 TRP A C 1
ATOM 5032 O O . TRP A 1 647 ? -0.157 11.664 -9.537 1.00 81.88 647 TRP A O 1
ATOM 5042 N N . ASN A 1 648 ? 1.968 11.240 -10.180 1.00 81.81 648 ASN A N 1
ATOM 5043 C CA . ASN A 1 648 ? 2.346 10.353 -9.089 1.00 81.81 648 ASN A CA 1
ATOM 5044 C C . ASN A 1 648 ? 3.789 10.672 -8.662 1.00 81.81 648 ASN A C 1
ATOM 5046 O O . ASN A 1 648 ? 4.658 10.847 -9.521 1.00 81.81 648 ASN A O 1
ATOM 5050 N N . SER A 1 649 ? 4.025 10.767 -7.355 1.00 86.25 649 SER A N 1
ATOM 5051 C CA . SER A 1 649 ? 5.311 11.086 -6.726 1.00 86.25 649 SER A CA 1
ATOM 5052 C C . SER A 1 649 ? 6.196 9.863 -6.436 1.00 86.25 649 SER A C 1
ATOM 5054 O O . SER A 1 649 ? 7.376 10.031 -6.127 1.00 86.25 649 SER A O 1
ATOM 5056 N N . ASP A 1 650 ? 5.680 8.636 -6.586 1.00 85.88 650 ASP A N 1
ATOM 5057 C CA . ASP A 1 650 ? 6.432 7.384 -6.413 1.00 85.88 650 ASP A CA 1
ATOM 5058 C C . ASP A 1 650 ? 7.413 7.132 -7.574 1.00 85.88 650 ASP A C 1
ATOM 5060 O O . ASP A 1 650 ? 7.198 6.316 -8.472 1.00 85.88 650 ASP A O 1
ATOM 5064 N N . LEU A 1 651 ? 8.505 7.894 -7.578 1.00 84.06 651 LEU A N 1
ATOM 5065 C CA . LEU A 1 651 ? 9.519 7.875 -8.629 1.00 84.06 651 LEU A CA 1
ATOM 5066 C C . LEU A 1 651 ? 10.460 6.662 -8.577 1.00 84.06 651 LEU A C 1
ATOM 5068 O O . LEU A 1 651 ? 11.174 6.449 -9.550 1.00 84.06 651 LEU A O 1
ATOM 5072 N N . GLU A 1 652 ? 10.531 5.899 -7.484 1.00 79.94 652 GLU A N 1
ATOM 5073 C CA . GLU A 1 652 ? 11.458 4.751 -7.371 1.00 79.94 652 GLU A CA 1
ATOM 5074 C C . GLU A 1 652 ? 10.785 3.427 -6.954 1.00 79.94 652 GLU A C 1
ATOM 5076 O O . GLU A 1 652 ? 11.437 2.379 -6.997 1.00 79.94 652 GLU A O 1
ATOM 5081 N N . GLY A 1 653 ? 9.497 3.443 -6.599 1.00 81.88 653 GLY A N 1
ATOM 5082 C CA . GLY A 1 653 ? 8.695 2.262 -6.298 1.00 81.88 653 GLY A CA 1
ATOM 5083 C C . GLY A 1 653 ? 8.001 1.655 -7.520 1.00 81.88 653 GLY A C 1
ATOM 5084 O O . GLY A 1 653 ? 8.561 1.548 -8.616 1.00 81.88 653 GLY A O 1
ATOM 5085 N N . ASP A 1 654 ? 6.789 1.149 -7.304 1.00 84.31 654 ASP A N 1
ATOM 5086 C CA . ASP A 1 654 ? 6.024 0.382 -8.286 1.00 84.31 654 ASP A CA 1
ATOM 5087 C C . ASP A 1 654 ? 4.538 0.768 -8.376 1.00 84.31 654 ASP A C 1
ATOM 5089 O O . ASP A 1 654 ? 3.744 -0.027 -8.883 1.00 84.31 654 ASP A O 1
ATOM 5093 N N . LEU A 1 655 ? 4.161 1.996 -7.988 1.00 86.75 655 LEU A N 1
ATOM 5094 C CA . LEU A 1 655 ? 2.818 2.561 -8.215 1.00 86.75 655 LEU A CA 1
ATOM 5095 C C . LEU A 1 655 ? 2.579 3.062 -9.648 1.00 86.75 655 LEU A C 1
ATOM 5097 O O . LEU A 1 655 ? 1.437 3.303 -10.045 1.00 86.75 655 LEU A O 1
ATOM 5101 N N . GLY A 1 656 ? 3.621 3.140 -10.480 1.00 86.31 656 GLY A N 1
ATOM 5102 C CA . GLY A 1 656 ? 3.531 3.442 -11.915 1.00 86.31 656 GLY A CA 1
ATOM 5103 C C . GLY A 1 656 ? 2.904 2.331 -12.774 1.00 86.31 656 GLY A C 1
ATOM 5104 O O . GLY A 1 656 ? 3.432 2.035 -13.850 1.00 86.31 656 GLY A O 1
ATOM 5105 N N . GLN A 1 657 ? 1.834 1.674 -12.308 1.00 92.38 657 GLN A N 1
ATOM 5106 C CA . GLN A 1 657 ? 1.192 0.517 -12.949 1.00 92.38 657 GLN A CA 1
ATOM 5107 C C . GLN A 1 657 ? 0.061 0.926 -13.898 1.00 92.38 657 GLN A C 1
ATOM 5109 O O . GLN A 1 657 ? -0.838 1.675 -13.530 1.00 92.38 657 GLN A O 1
ATOM 5114 N N . PHE A 1 658 ? 0.055 0.381 -15.115 1.00 92.06 658 PHE A N 1
ATOM 5115 C CA . PHE A 1 658 ? -0.983 0.639 -16.119 1.00 92.06 658 PHE A CA 1
ATOM 5116 C C . PHE A 1 658 ? -0.989 -0.433 -17.211 1.00 92.06 658 PHE A C 1
ATOM 5118 O O . PHE A 1 658 ? 0.059 -0.949 -17.586 1.00 92.06 658 PHE A O 1
ATOM 5125 N N . ASP A 1 659 ? -2.160 -0.772 -17.760 1.00 90.69 659 ASP A N 1
ATOM 5126 C CA . ASP A 1 659 ? -2.307 -1.694 -18.905 1.00 90.69 659 ASP A CA 1
ATOM 5127 C C . ASP A 1 659 ? -1.554 -3.047 -18.775 1.00 90.69 659 ASP A C 1
ATOM 5129 O O . ASP A 1 659 ? -1.170 -3.661 -19.770 1.00 90.69 659 ASP A O 1
ATOM 5133 N N . GLY A 1 660 ? -1.337 -3.543 -17.549 1.00 90.31 660 GLY A N 1
ATOM 5134 C CA . GLY A 1 660 ? -0.559 -4.767 -17.282 1.00 90.31 660 GLY A CA 1
ATOM 5135 C C . GLY A 1 660 ? 0.965 -4.590 -17.322 1.00 90.31 660 GLY A C 1
ATOM 5136 O O . GLY A 1 660 ? 1.708 -5.571 -17.383 1.00 90.31 660 GLY A O 1
ATOM 5137 N N . MET A 1 661 ? 1.439 -3.351 -17.286 1.00 93.88 661 MET A N 1
ATOM 5138 C CA . MET A 1 661 ? 2.839 -2.945 -17.231 1.00 93.88 661 MET A CA 1
ATOM 5139 C C . MET A 1 661 ? 3.089 -2.106 -15.973 1.00 93.88 661 MET A C 1
ATOM 5141 O O . MET A 1 661 ? 2.149 -1.605 -15.359 1.00 93.88 661 MET A O 1
ATOM 5145 N N . VAL A 1 662 ? 4.357 -1.923 -15.620 1.00 94.00 662 VAL A N 1
ATOM 5146 C CA . VAL A 1 662 ? 4.812 -0.934 -14.637 1.00 94.00 662 VAL A CA 1
ATOM 5147 C C . VAL A 1 662 ? 6.023 -0.189 -15.183 1.00 94.00 662 VAL A C 1
ATOM 5149 O O . VAL A 1 662 ? 6.863 -0.773 -15.876 1.00 94.00 662 VAL A O 1
ATOM 5152 N N . LEU A 1 663 ? 6.079 1.113 -14.928 1.00 93.69 663 LEU A N 1
ATOM 5153 C CA . LEU A 1 663 ? 7.217 1.961 -15.252 1.00 93.69 663 LEU A CA 1
ATOM 5154 C C . LEU A 1 663 ? 8.195 1.958 -14.070 1.00 93.69 663 LEU A C 1
ATOM 5156 O O . LEU A 1 663 ? 7.926 2.585 -13.057 1.00 93.69 663 LEU A O 1
ATOM 5160 N N . ASP A 1 664 ? 9.330 1.271 -14.223 1.00 91.56 664 ASP A N 1
ATOM 5161 C CA . ASP A 1 664 ? 10.435 1.350 -13.265 1.00 91.56 664 ASP A CA 1
ATOM 5162 C C . ASP A 1 664 ? 11.317 2.559 -13.666 1.00 91.56 664 ASP A C 1
ATOM 5164 O O . ASP A 1 664 ? 11.962 2.545 -14.730 1.00 91.56 664 ASP A O 1
ATOM 5168 N N . ILE A 1 665 ? 11.357 3.601 -12.832 1.00 91.12 665 ILE A N 1
ATOM 5169 C CA . ILE A 1 665 ? 12.218 4.783 -13.006 1.00 91.12 665 ILE A CA 1
ATOM 5170 C C . ILE A 1 665 ? 13.387 4.681 -12.016 1.00 91.12 665 ILE A C 1
ATOM 5172 O O . ILE A 1 665 ? 13.244 4.247 -10.883 1.00 91.12 665 ILE A O 1
ATOM 5176 N N . ASN A 1 666 ? 14.583 5.042 -12.470 1.00 90.12 666 ASN A N 1
ATOM 5177 C CA . ASN A 1 666 ? 15.772 5.203 -11.638 1.00 90.12 666 ASN A CA 1
ATOM 5178 C C . ASN A 1 666 ? 16.219 6.651 -11.818 1.00 90.12 666 ASN A C 1
ATOM 5180 O O . ASN A 1 666 ? 16.913 6.981 -12.792 1.00 90.12 666 ASN A O 1
ATOM 5184 N N . ASN A 1 667 ? 15.703 7.515 -10.947 1.00 89.06 667 ASN A N 1
ATOM 5185 C CA . ASN A 1 667 ? 15.956 8.945 -10.993 1.00 89.06 667 ASN A CA 1
ATOM 5186 C C . ASN A 1 667 ? 17.355 9.268 -10.439 1.00 89.06 667 ASN A C 1
ATOM 5188 O O . ASN A 1 667 ? 18.105 8.400 -9.998 1.00 89.06 667 ASN A O 1
ATOM 5192 N N . GLN A 1 668 ? 17.766 10.530 -10.508 1.00 87.50 668 GLN A N 1
ATOM 5193 C CA . GLN A 1 668 ? 18.965 11.015 -9.834 1.00 87.50 668 GLN A CA 1
ATOM 5194 C C . GLN A 1 668 ? 18.553 12.052 -8.796 1.00 87.50 668 GLN A C 1
ATOM 5196 O O . GLN A 1 668 ? 18.483 13.235 -9.108 1.00 87.50 668 GLN A O 1
ATOM 5201 N N . LEU A 1 669 ? 18.343 11.601 -7.555 1.00 75.81 669 LEU A N 1
ATOM 5202 C CA . LEU A 1 669 ? 17.903 12.410 -6.403 1.00 75.81 669 LEU A CA 1
ATOM 5203 C C . LEU A 1 669 ? 18.820 13.602 -6.055 1.00 75.81 669 LEU A C 1
ATOM 5205 O O . LEU A 1 669 ? 18.529 14.380 -5.155 1.00 75.81 669 LEU A O 1
ATOM 5209 N N . GLY A 1 670 ? 19.958 13.758 -6.733 1.00 80.56 670 GLY A N 1
ATOM 5210 C CA . GLY A 1 670 ? 20.809 14.924 -6.572 1.00 80.56 670 GLY A CA 1
ATOM 5211 C C . GLY A 1 670 ? 21.882 15.050 -7.643 1.00 80.56 670 GLY A C 1
ATOM 5212 O O . GLY A 1 670 ? 22.321 14.085 -8.280 1.00 80.56 670 GLY A O 1
ATOM 5213 N N . ILE A 1 671 ? 22.351 16.283 -7.809 1.00 86.06 671 ILE A N 1
ATOM 5214 C CA . ILE A 1 671 ? 23.371 16.623 -8.795 1.00 86.06 671 ILE A CA 1
ATOM 5215 C C . ILE A 1 671 ? 24.754 16.352 -8.201 1.00 86.06 671 ILE A C 1
ATOM 5217 O O . ILE A 1 671 ? 25.113 16.816 -7.112 1.00 86.06 671 ILE A O 1
ATOM 5221 N N . SER A 1 672 ? 25.537 15.556 -8.917 1.00 88.56 672 SER A N 1
ATOM 5222 C CA . SER A 1 672 ? 26.867 15.088 -8.533 1.00 88.56 672 SER A CA 1
ATOM 5223 C C . SER A 1 672 ? 27.742 14.925 -9.777 1.00 88.56 672 SER A C 1
ATOM 5225 O O . SER A 1 672 ? 27.259 15.063 -10.899 1.00 88.56 672 SER A O 1
ATOM 5227 N N . LYS A 1 673 ? 29.039 14.651 -9.615 1.00 89.38 673 LYS A N 1
ATOM 5228 C CA . LYS A 1 673 ? 29.923 14.375 -10.753 1.00 89.38 673 LYS A CA 1
ATOM 5229 C C . LYS A 1 673 ? 29.718 12.946 -11.256 1.00 89.38 673 LYS A C 1
ATOM 5231 O O . LYS A 1 673 ? 29.916 11.995 -10.506 1.00 89.38 673 LYS A O 1
ATOM 5236 N N . ASP A 1 674 ? 29.467 12.801 -12.552 1.00 89.44 674 ASP A N 1
ATOM 5237 C CA . ASP A 1 674 ? 29.597 11.521 -13.246 1.00 89.44 674 ASP A CA 1
ATOM 5238 C C . ASP A 1 674 ? 31.094 11.196 -13.406 1.00 89.44 674 ASP A C 1
ATOM 5240 O O . ASP A 1 674 ? 31.794 11.770 -14.249 1.00 89.44 674 ASP A O 1
ATOM 5244 N N . GLU A 1 675 ? 31.612 10.317 -12.548 1.00 85.06 675 GLU A N 1
ATOM 5245 C CA . GLU A 1 675 ? 33.023 9.909 -12.531 1.00 85.06 675 GLU A CA 1
ATOM 5246 C C . GLU A 1 675 ? 33.449 9.114 -13.778 1.00 85.06 675 GLU A C 1
ATOM 5248 O O . GLU A 1 675 ? 34.621 9.160 -14.153 1.00 85.06 675 GLU A O 1
ATOM 5253 N N . GLU A 1 676 ? 32.534 8.412 -14.457 1.00 85.62 676 GLU A N 1
ATOM 5254 C CA . GLU A 1 676 ? 32.880 7.610 -15.638 1.00 85.62 676 GLU A CA 1
ATOM 5255 C C . GLU A 1 676 ? 33.053 8.484 -16.886 1.00 85.62 676 GLU A C 1
ATOM 5257 O O . GLU A 1 676 ? 33.972 8.274 -17.685 1.00 85.62 676 GLU A O 1
ATOM 5262 N N . ARG A 1 677 ? 32.202 9.503 -17.049 1.00 87.81 677 ARG A N 1
ATOM 5263 C CA . ARG A 1 677 ? 32.234 10.423 -18.195 1.00 87.81 677 ARG A CA 1
ATOM 5264 C C . ARG A 1 677 ? 33.228 11.571 -18.005 1.00 87.81 677 ARG A C 1
ATOM 5266 O O . ARG A 1 677 ? 33.809 12.028 -18.993 1.00 87.81 677 ARG A O 1
ATOM 5273 N N . SER A 1 678 ? 33.464 12.032 -16.775 1.00 90.31 678 SER A N 1
ATOM 5274 C CA . SER A 1 678 ? 34.268 13.236 -16.492 1.00 90.31 678 SER A CA 1
ATOM 5275 C C . SER A 1 678 ? 35.782 13.011 -16.587 1.00 90.31 678 SER A C 1
ATOM 5277 O O . SER A 1 678 ? 36.424 12.533 -15.650 1.00 90.31 678 SER A O 1
ATOM 5279 N N . ASN A 1 679 ? 36.395 13.406 -17.704 1.00 88.75 679 ASN A N 1
ATOM 5280 C CA . ASN A 1 679 ? 37.792 13.099 -18.010 1.00 88.75 679 ASN A CA 1
ATOM 5281 C C . ASN A 1 679 ? 38.540 14.231 -18.733 1.00 88.75 679 ASN A C 1
ATOM 5283 O O . ASN A 1 679 ? 37.955 15.089 -19.396 1.00 88.75 679 ASN A O 1
ATOM 5287 N N . PHE A 1 680 ? 39.874 14.175 -18.662 1.00 87.19 680 PHE A N 1
ATOM 5288 C CA . PHE A 1 680 ? 40.758 14.917 -19.564 1.00 87.19 680 PHE A CA 1
ATOM 5289 C C . PHE A 1 680 ? 40.830 14.234 -20.935 1.00 87.19 680 PHE A C 1
ATOM 5291 O O . PHE A 1 680 ? 41.152 13.046 -21.031 1.00 87.19 680 PHE A O 1
ATOM 5298 N N . PHE A 1 681 ? 40.613 15.013 -21.992 1.00 84.94 681 PHE A N 1
ATOM 5299 C CA . PHE A 1 681 ? 40.730 14.604 -23.386 1.00 84.94 681 PHE A CA 1
ATOM 5300 C C . PHE A 1 681 ? 41.912 15.316 -24.071 1.00 84.94 681 PHE A C 1
ATOM 5302 O O . PHE A 1 681 ? 42.034 16.537 -23.942 1.00 84.94 681 PHE A O 1
ATOM 5309 N N . PRO A 1 682 ? 42.761 14.591 -24.831 1.00 84.50 682 PRO A N 1
ATOM 5310 C CA . PRO A 1 682 ? 42.780 13.131 -24.989 1.00 84.50 682 PRO A CA 1
ATOM 5311 C C . PRO A 1 682 ? 43.194 12.406 -23.695 1.00 84.50 682 PRO A C 1
ATOM 5313 O O . PRO A 1 682 ? 44.024 12.909 -22.943 1.00 84.50 682 PRO A O 1
ATOM 5316 N N . LEU A 1 683 ? 42.647 11.208 -23.464 1.00 82.38 683 LEU A N 1
ATOM 5317 C CA . LEU A 1 683 ? 42.987 10.357 -22.314 1.00 82.38 683 LEU A CA 1
ATOM 5318 C C . LEU A 1 683 ? 44.467 9.931 -22.353 1.00 82.38 683 LEU A C 1
ATOM 5320 O O . LEU A 1 683 ? 44.929 9.424 -23.376 1.00 82.38 683 LEU A O 1
ATOM 5324 N N . ASN A 1 684 ? 45.190 10.083 -21.236 1.00 76.12 684 ASN A N 1
ATOM 5325 C CA . ASN A 1 684 ? 46.575 9.624 -21.070 1.00 76.12 684 ASN A CA 1
ATOM 5326 C C . ASN A 1 684 ? 46.765 8.939 -19.707 1.00 76.12 684 ASN A C 1
ATOM 5328 O O . ASN A 1 684 ? 46.089 9.282 -18.739 1.00 76.12 684 ASN A O 1
ATOM 5332 N N . ASP A 1 685 ? 47.763 8.055 -19.613 1.00 67.31 685 ASP A N 1
ATOM 5333 C CA . ASP A 1 685 ? 48.068 7.274 -18.400 1.00 67.31 685 ASP A CA 1
ATOM 5334 C C . ASP A 1 685 ? 48.425 8.131 -17.161 1.00 67.31 685 ASP A C 1
ATOM 5336 O O . ASP A 1 685 ? 48.293 7.657 -16.037 1.00 67.31 685 ASP A O 1
ATOM 5340 N N . ASN A 1 686 ? 48.861 9.386 -17.353 1.00 70.00 686 ASN A N 1
ATOM 5341 C CA . ASN A 1 686 ? 49.243 10.328 -16.287 1.00 70.00 686 ASN A CA 1
ATOM 5342 C C . ASN A 1 686 ? 48.519 11.685 -16.442 1.00 70.00 686 ASN A C 1
ATOM 5344 O O . ASN A 1 686 ? 49.155 12.740 -16.532 1.00 70.00 686 ASN A O 1
ATOM 5348 N N . ASN A 1 687 ? 47.190 11.662 -16.554 1.00 72.56 687 ASN A N 1
ATOM 5349 C CA . ASN A 1 687 ? 46.366 12.875 -16.609 1.00 72.56 687 ASN A CA 1
ATOM 5350 C C . ASN A 1 687 ? 46.467 13.719 -15.320 1.00 72.56 687 ASN A C 1
ATOM 5352 O O . ASN A 1 687 ? 46.861 13.230 -14.260 1.00 72.56 687 ASN A O 1
ATOM 5356 N N . TYR A 1 688 ? 46.105 15.002 -15.412 1.00 75.12 688 TYR A N 1
ATOM 5357 C CA . TYR A 1 688 ? 46.157 15.919 -14.276 1.00 75.12 688 TYR A CA 1
ATOM 5358 C C . TYR A 1 688 ? 45.075 15.576 -13.235 1.00 75.12 688 TYR A C 1
ATOM 5360 O O . TYR A 1 688 ? 43.894 15.493 -13.568 1.00 75.12 688 TYR A O 1
ATOM 5368 N N . ALA A 1 689 ? 45.464 15.382 -11.972 1.00 76.94 689 ALA A N 1
ATOM 5369 C CA . ALA A 1 689 ? 44.533 15.058 -10.892 1.00 76.94 689 ALA A CA 1
ATOM 5370 C C . ALA A 1 689 ? 43.716 16.291 -10.476 1.00 76.94 689 ALA A C 1
ATOM 5372 O O . ALA A 1 689 ? 44.279 17.350 -10.194 1.00 76.94 689 ALA A O 1
ATOM 5373 N N . TYR A 1 690 ? 42.395 16.148 -10.394 1.00 83.94 690 TYR A N 1
ATOM 5374 C CA . TYR A 1 690 ? 41.469 17.212 -10.010 1.00 83.94 690 TYR A CA 1
ATOM 5375 C C . TYR A 1 690 ? 40.334 16.657 -9.143 1.00 83.94 690 TYR A C 1
ATOM 5377 O O . TYR A 1 690 ? 40.034 15.465 -9.164 1.00 83.94 690 TYR A O 1
ATOM 5385 N N . SER A 1 691 ? 39.705 17.551 -8.394 1.00 86.12 691 SER A N 1
ATOM 5386 C CA . SER A 1 691 ? 38.469 17.351 -7.648 1.00 86.12 691 SER A CA 1
ATOM 5387 C C . SER A 1 691 ? 37.444 18.377 -8.122 1.00 86.12 691 SER A C 1
ATOM 5389 O O . SER A 1 691 ? 37.807 19.484 -8.530 1.00 86.12 691 SER A O 1
ATOM 5391 N N . PHE A 1 692 ? 36.177 17.990 -8.081 1.00 89.69 692 PHE A N 1
ATOM 5392 C CA . PHE A 1 692 ? 35.025 18.828 -8.381 1.00 89.69 692 PHE A CA 1
ATOM 5393 C C . PHE A 1 692 ? 34.028 18.601 -7.254 1.00 89.69 692 PHE A C 1
ATOM 5395 O O . PHE A 1 692 ? 33.694 17.455 -6.953 1.00 89.69 692 PHE A O 1
ATOM 5402 N N . SER A 1 693 ? 33.627 19.670 -6.580 1.00 89.88 693 SER A N 1
ATOM 5403 C CA . SER A 1 693 ? 32.723 19.606 -5.431 1.00 89.88 693 SER A CA 1
ATOM 5404 C C . SER A 1 693 ? 31.954 20.920 -5.302 1.00 89.88 693 SER A C 1
ATOM 5406 O O . SER A 1 693 ? 32.419 21.923 -5.850 1.00 89.88 693 SER A O 1
ATOM 5408 N N . PRO A 1 694 ? 30.800 20.957 -4.613 1.00 86.75 694 PRO A N 1
ATOM 5409 C CA . PRO A 1 694 ? 30.129 22.219 -4.310 1.00 86.75 694 PRO A CA 1
ATOM 5410 C C . PRO A 1 694 ? 31.113 23.175 -3.628 1.00 86.75 694 PRO A C 1
ATOM 5412 O O . PRO A 1 694 ? 31.993 22.738 -2.878 1.00 86.75 694 PRO A O 1
ATOM 5415 N N . PHE A 1 695 ? 31.050 24.471 -3.927 1.00 85.56 695 PHE A N 1
ATOM 5416 C CA . PHE A 1 695 ? 31.989 25.429 -3.342 1.00 85.56 695 PHE A CA 1
ATOM 5417 C C . PHE A 1 695 ? 31.914 25.423 -1.804 1.00 85.56 695 PHE A C 1
ATOM 5419 O O . PHE A 1 695 ? 30.892 25.749 -1.220 1.00 85.56 695 PHE A O 1
ATOM 5426 N N . SER A 1 696 ? 33.005 25.050 -1.132 1.00 82.50 696 SER A N 1
ATOM 5427 C CA . SER A 1 696 ? 33.078 25.079 0.329 1.00 82.50 696 SER A CA 1
ATOM 5428 C C . SER A 1 696 ? 34.525 25.268 0.772 1.00 82.50 696 SER A C 1
ATOM 5430 O O . SER A 1 696 ? 35.434 24.582 0.294 1.00 82.50 696 SER A O 1
ATOM 5432 N N . PHE A 1 697 ? 34.759 26.236 1.658 1.00 76.94 697 PHE A N 1
ATOM 5433 C CA . PHE A 1 697 ? 36.083 26.597 2.165 1.00 76.94 697 PHE A CA 1
ATOM 5434 C C . PHE A 1 697 ? 35.989 27.001 3.635 1.00 76.94 697 PHE A C 1
ATOM 5436 O O . PHE A 1 697 ? 35.224 27.893 3.981 1.00 76.94 697 PHE A O 1
ATOM 5443 N N . GLY A 1 698 ? 36.823 26.412 4.496 1.00 75.19 698 GLY A N 1
ATOM 5444 C CA . GLY A 1 698 ? 36.839 26.760 5.922 1.00 75.19 698 GLY A CA 1
ATOM 5445 C C . GLY A 1 698 ? 37.123 28.249 6.158 1.00 75.19 698 GLY A C 1
ATOM 5446 O O . GLY A 1 698 ? 38.111 28.789 5.648 1.00 75.19 698 GLY A O 1
ATOM 5447 N N . GLY A 1 699 ? 36.267 28.902 6.942 1.00 73.31 699 GLY A N 1
ATOM 5448 C CA . GLY A 1 699 ? 36.255 30.346 7.174 1.00 73.31 699 GLY A CA 1
ATOM 5449 C C . GLY A 1 699 ? 35.372 31.146 6.206 1.00 73.31 699 GLY A C 1
ATOM 5450 O O . GLY A 1 699 ? 35.256 32.360 6.388 1.00 73.31 699 GLY A O 1
ATOM 5451 N N . ILE A 1 700 ? 34.758 30.508 5.203 1.00 77.50 700 ILE A N 1
ATOM 5452 C CA . ILE A 1 700 ? 33.785 31.095 4.269 1.00 77.50 700 ILE A CA 1
ATOM 5453 C C . ILE A 1 700 ? 32.395 30.533 4.600 1.00 77.50 700 ILE A C 1
ATOM 5455 O O . ILE A 1 700 ? 32.216 29.320 4.645 1.00 77.50 700 ILE A O 1
ATOM 5459 N N . ALA A 1 701 ? 31.425 31.417 4.842 1.00 71.31 701 ALA A N 1
ATOM 5460 C CA . ALA A 1 701 ? 30.036 31.050 5.109 1.00 71.31 701 ALA A CA 1
ATOM 5461 C C . ALA A 1 701 ? 29.292 30.678 3.818 1.00 71.31 701 ALA A C 1
ATOM 5463 O O . ALA A 1 701 ? 28.569 29.687 3.811 1.00 71.31 701 ALA A O 1
ATOM 5464 N N . THR A 1 702 ? 29.518 31.425 2.728 1.00 77.06 702 THR A N 1
ATOM 5465 C CA . THR A 1 702 ? 28.944 31.143 1.401 1.00 77.06 702 THR A CA 1
ATOM 5466 C C . THR A 1 702 ? 29.274 29.714 0.962 1.00 77.06 702 THR A C 1
ATOM 5468 O O . THR A 1 702 ? 30.443 29.400 0.721 1.00 77.06 702 THR A O 1
ATOM 5471 N N . GLN A 1 703 ? 28.249 28.866 0.853 1.00 78.75 703 GLN A N 1
ATOM 5472 C CA . GLN A 1 703 ? 28.351 27.541 0.242 1.00 78.75 703 GLN A CA 1
ATOM 5473 C C . GLN A 1 703 ? 28.009 27.614 -1.250 1.00 78.75 703 GLN A C 1
ATOM 5475 O O . GLN A 1 703 ? 27.470 28.606 -1.734 1.00 78.75 703 GLN A O 1
ATOM 5480 N N . GLY A 1 704 ? 28.387 26.573 -1.983 1.00 77.00 704 GLY A N 1
ATOM 5481 C CA . GLY A 1 704 ? 28.143 26.443 -3.408 1.00 77.00 704 GLY A CA 1
ATOM 5482 C C . GLY A 1 704 ? 26.928 25.592 -3.726 1.00 77.00 704 GLY A C 1
ATOM 5483 O O . GLY A 1 704 ? 26.742 24.524 -3.144 1.00 77.00 704 GLY A O 1
ATOM 5484 N N . VAL A 1 705 ? 26.157 26.056 -4.698 1.00 79.62 705 VAL A N 1
ATOM 5485 C CA . VAL A 1 705 ? 24.857 25.502 -5.080 1.00 79.62 705 VAL A CA 1
ATOM 5486 C C . VAL A 1 705 ? 25.024 24.517 -6.231 1.00 79.62 705 VAL A C 1
ATOM 5488 O O . VAL A 1 705 ? 25.795 24.735 -7.171 1.00 79.62 705 VAL A O 1
ATOM 5491 N N . ARG A 1 706 ? 24.339 23.376 -6.162 1.00 81.75 706 ARG A N 1
ATOM 5492 C CA . ARG A 1 706 ? 24.573 22.263 -7.088 1.00 81.75 706 ARG A CA 1
ATOM 5493 C C . ARG A 1 706 ? 23.854 22.480 -8.418 1.00 81.75 706 ARG A C 1
ATOM 5495 O O . ARG A 1 706 ? 22.787 21.933 -8.637 1.00 81.75 706 ARG A O 1
ATOM 5502 N N . TYR A 1 707 ? 24.455 23.231 -9.333 1.00 81.75 707 TYR A N 1
ATOM 5503 C CA . TYR A 1 707 ? 23.798 23.560 -10.602 1.00 81.75 707 TYR A CA 1
ATOM 5504 C C . TYR A 1 707 ? 23.918 22.444 -11.676 1.00 81.75 707 TYR A C 1
ATOM 5506 O O . TYR A 1 707 ? 25.035 21.951 -11.901 1.00 81.75 707 TYR A O 1
ATOM 5514 N N . PRO A 1 708 ? 22.827 22.045 -12.373 1.00 82.94 708 PRO A N 1
ATOM 5515 C CA . PRO A 1 708 ? 22.793 20.903 -13.299 1.00 82.94 708 PRO A CA 1
ATOM 5516 C C . PRO A 1 708 ? 23.337 21.232 -14.702 1.00 82.94 708 PRO A C 1
ATOM 5518 O O . PRO A 1 708 ? 22.620 21.151 -15.698 1.00 82.94 708 PRO A O 1
ATOM 5521 N N . ARG A 1 709 ? 24.632 21.539 -14.828 1.00 86.56 709 ARG A N 1
ATOM 5522 C CA . ARG A 1 709 ? 25.279 21.817 -16.130 1.00 86.56 709 ARG A CA 1
ATOM 5523 C C . ARG A 1 709 ? 26.486 20.913 -16.390 1.00 86.56 709 ARG A C 1
ATOM 5525 O O . ARG A 1 709 ? 27.146 20.467 -15.450 1.00 86.56 709 ARG A O 1
ATOM 5532 N N . ASN A 1 710 ? 26.776 20.614 -17.658 1.00 90.81 710 ASN A N 1
ATOM 5533 C CA . ASN A 1 710 ? 28.008 19.932 -18.069 1.00 90.81 710 ASN A CA 1
ATOM 5534 C C . ASN A 1 710 ? 29.092 20.965 -18.436 1.00 90.81 710 ASN A C 1
ATOM 5536 O O . ASN A 1 710 ? 28.876 21.834 -19.278 1.00 90.81 710 ASN A O 1
ATOM 5540 N N . TYR A 1 711 ? 30.284 20.859 -17.844 1.00 92.00 711 TYR A N 1
ATOM 5541 C CA . TYR A 1 711 ? 31.344 21.869 -17.954 1.00 92.00 711 TYR A CA 1
ATOM 5542 C C . TYR A 1 711 ? 32.541 21.391 -18.778 1.00 92.00 711 TYR A C 1
ATOM 5544 O O . TYR A 1 711 ? 33.041 20.281 -18.600 1.00 92.00 711 TYR A O 1
ATOM 5552 N N . GLY A 1 712 ? 33.069 22.258 -19.640 1.00 90.69 712 GLY A N 1
ATOM 5553 C CA . GLY A 1 712 ? 34.322 22.054 -20.363 1.00 90.69 712 GLY A CA 1
ATOM 5554 C C . GLY A 1 712 ? 35.352 23.123 -20.012 1.00 90.69 712 GLY A C 1
ATOM 5555 O O . GLY A 1 712 ? 35.099 24.304 -20.215 1.00 90.69 712 GLY A O 1
ATOM 5556 N N . LEU A 1 713 ? 36.537 22.739 -19.535 1.00 90.06 713 LEU A N 1
ATOM 5557 C CA . LEU A 1 713 ? 37.682 23.644 -19.384 1.00 90.06 713 LEU A CA 1
ATOM 5558 C C . LEU A 1 713 ? 38.638 23.433 -20.562 1.00 90.06 713 LEU A C 1
ATOM 5560 O O . LEU A 1 713 ? 39.291 22.393 -20.660 1.00 90.06 713 LEU A O 1
ATOM 5564 N N . VAL A 1 714 ? 38.717 24.423 -21.452 1.00 89.12 714 VAL A N 1
ATOM 5565 C CA . VAL A 1 714 ? 39.535 24.386 -22.675 1.00 89.12 714 VAL A CA 1
ATOM 5566 C C . VAL A 1 714 ? 40.824 25.178 -22.457 1.00 89.12 714 VAL A C 1
ATOM 5568 O O . VAL A 1 714 ? 40.774 26.380 -22.186 1.00 89.12 714 VAL A O 1
ATOM 5571 N N . PHE A 1 715 ? 41.979 24.522 -22.598 1.00 88.38 715 PHE A N 1
ATOM 5572 C CA . PHE A 1 715 ? 43.296 25.104 -22.314 1.00 88.38 715 PHE A CA 1
ATOM 5573 C C . PHE A 1 715 ? 43.973 25.681 -23.572 1.00 88.38 715 PHE A C 1
ATOM 5575 O O . PHE A 1 715 ? 43.894 25.111 -24.664 1.00 88.38 715 PHE A O 1
ATOM 5582 N N . SER A 1 716 ? 44.672 26.813 -23.422 1.00 84.56 716 SER A N 1
ATOM 5583 C CA . SER A 1 716 ? 45.376 27.516 -24.504 1.00 84.56 716 SER A CA 1
ATOM 5584 C C . SER A 1 716 ? 46.755 28.021 -24.073 1.00 84.56 716 SER A C 1
ATOM 5586 O O . SER A 1 716 ? 46.910 28.630 -23.019 1.00 84.56 716 SER A O 1
ATOM 5588 N N . ASP A 1 717 ? 47.762 27.855 -24.931 1.00 77.31 717 ASP A N 1
ATOM 5589 C CA . ASP A 1 717 ? 49.123 28.368 -24.678 1.00 77.31 717 ASP A CA 1
ATOM 5590 C C . ASP A 1 717 ? 49.343 29.789 -25.235 1.00 77.31 717 ASP A C 1
ATOM 5592 O O . ASP A 1 717 ? 50.364 30.430 -24.979 1.00 77.31 717 ASP A O 1
ATOM 5596 N N . SER A 1 718 ? 48.407 30.276 -26.058 1.00 77.81 718 SER A N 1
ATOM 5597 C CA . SER A 1 718 ? 48.562 31.502 -26.864 1.00 77.81 718 SER A CA 1
ATOM 5598 C C . SER A 1 718 ? 47.527 32.589 -26.576 1.00 77.81 718 SER A C 1
ATOM 5600 O O . SER A 1 718 ? 47.677 33.711 -27.058 1.00 77.81 718 SER A O 1
ATOM 5602 N N . SER A 1 719 ? 46.479 32.261 -25.820 1.00 82.69 719 SER A N 1
ATOM 5603 C CA . SER A 1 719 ? 45.365 33.154 -25.492 1.00 82.69 719 SER A CA 1
ATOM 5604 C C . SER A 1 719 ? 45.164 33.204 -23.983 1.00 82.69 719 SER A C 1
ATOM 5606 O O . SER A 1 719 ? 45.338 32.198 -23.301 1.00 82.69 719 SER A O 1
ATOM 5608 N N . THR A 1 720 ? 44.800 34.376 -23.473 1.00 85.06 720 THR A N 1
ATOM 5609 C CA . THR A 1 720 ? 44.512 34.610 -22.053 1.00 85.06 720 THR A CA 1
ATOM 5610 C C . THR A 1 720 ? 43.125 35.212 -21.906 1.00 85.06 720 THR A C 1
ATOM 5612 O O . THR A 1 720 ? 42.787 36.137 -22.647 1.00 85.06 720 THR A O 1
ATOM 5615 N N . TYR A 1 721 ? 42.367 34.732 -20.930 1.00 86.94 721 TYR A N 1
ATOM 5616 C CA . TYR A 1 721 ? 40.996 35.133 -20.641 1.00 86.94 721 TYR A CA 1
ATOM 5617 C C . TYR A 1 721 ? 40.943 35.831 -19.272 1.00 86.94 721 TYR A C 1
ATOM 5619 O O . TYR A 1 721 ? 41.619 35.374 -18.345 1.00 86.94 721 TYR A O 1
ATOM 5627 N N . PRO A 1 722 ? 40.210 36.948 -19.124 1.00 89.25 722 PRO A N 1
ATOM 5628 C CA . PRO A 1 722 ? 39.948 37.529 -17.812 1.00 89.25 722 PRO A CA 1
ATOM 5629 C C . PRO A 1 722 ? 39.001 36.624 -17.011 1.00 89.25 722 PRO A C 1
ATOM 5631 O O . PRO A 1 722 ? 38.161 35.942 -17.594 1.00 89.25 722 PRO A O 1
ATOM 5634 N N . THR A 1 723 ? 39.136 36.632 -15.688 1.00 90.50 723 THR A N 1
ATOM 5635 C CA . THR A 1 723 ? 38.168 36.025 -14.760 1.00 90.50 723 THR A CA 1
ATOM 5636 C C . THR A 1 723 ? 37.251 37.107 -14.201 1.00 90.50 723 THR A C 1
ATOM 5638 O O . THR A 1 723 ? 37.640 38.275 -14.133 1.00 90.50 723 THR A O 1
ATOM 5641 N N . SER A 1 724 ? 36.073 36.720 -13.729 1.00 88.75 724 SER A N 1
ATOM 5642 C CA . SER A 1 724 ? 35.195 37.608 -12.967 1.00 88.75 724 SER A CA 1
ATOM 5643 C C . SER A 1 724 ? 35.705 37.769 -11.530 1.00 88.75 724 SER A C 1
ATOM 5645 O O . SER A 1 724 ? 36.502 36.959 -11.041 1.00 88.75 724 SER A O 1
ATOM 5647 N N . SER A 1 725 ? 35.279 38.844 -10.869 1.00 86.81 725 SER A N 1
ATOM 5648 C CA . SER A 1 725 ? 35.447 39.044 -9.426 1.00 86.81 725 SER A CA 1
ATOM 5649 C C . SER A 1 725 ? 34.223 38.521 -8.679 1.00 86.81 725 SER A C 1
ATOM 5651 O O . SER A 1 725 ? 33.108 38.730 -9.147 1.00 86.81 725 SER A O 1
ATOM 5653 N N . VAL A 1 726 ? 34.412 37.915 -7.507 1.00 85.50 726 VAL A N 1
ATOM 5654 C CA . VAL A 1 726 ? 33.310 37.430 -6.654 1.00 85.50 726 VAL A CA 1
ATOM 5655 C C . VAL A 1 726 ? 33.502 37.897 -5.215 1.00 85.50 726 VAL A C 1
ATOM 5657 O O . VAL A 1 726 ? 34.624 37.888 -4.706 1.00 85.50 726 VAL A O 1
ATOM 5660 N N . THR A 1 727 ? 32.422 38.304 -4.552 1.00 83.94 727 THR A N 1
ATOM 5661 C CA . THR A 1 727 ? 32.424 38.656 -3.126 1.00 83.94 727 THR A CA 1
ATOM 5662 C C . THR A 1 727 ? 31.762 37.535 -2.336 1.00 83.94 727 THR A C 1
ATOM 5664 O O . THR A 1 727 ? 30.668 37.106 -2.672 1.00 83.94 727 THR A O 1
ATOM 5667 N N . LEU A 1 728 ? 32.447 37.044 -1.305 1.00 80.81 728 LEU A N 1
ATOM 5668 C CA . LEU A 1 728 ? 32.023 35.912 -0.482 1.00 80.81 728 LEU A CA 1
ATOM 5669 C C . LEU A 1 728 ? 31.853 36.356 0.972 1.00 80.81 728 LEU A C 1
ATOM 5671 O O . LEU A 1 728 ? 32.643 37.164 1.467 1.00 80.81 728 LEU A O 1
ATOM 5675 N N . LEU A 1 729 ? 30.879 35.793 1.680 1.00 79.06 729 LEU A N 1
ATOM 5676 C CA . LEU A 1 729 ? 30.679 36.020 3.110 1.00 79.06 729 LEU A CA 1
ATOM 5677 C C . LEU A 1 729 ? 31.552 35.058 3.928 1.00 79.06 729 LEU A C 1
ATOM 5679 O O . LEU A 1 729 ? 31.670 33.880 3.599 1.00 79.06 729 LEU A O 1
ATOM 5683 N N . ARG A 1 730 ? 32.166 35.531 5.015 1.00 76.12 730 ARG A N 1
ATOM 5684 C CA . ARG A 1 730 ? 32.894 34.695 5.985 1.00 76.12 730 ARG A CA 1
ATOM 5685 C C . ARG A 1 730 ? 32.018 34.260 7.152 1.00 76.12 730 ARG A C 1
ATOM 5687 O O . ARG A 1 730 ? 31.120 34.990 7.552 1.00 76.12 730 ARG A O 1
ATOM 5694 N N . GLU A 1 731 ? 32.405 33.162 7.804 1.00 78.81 731 GLU A N 1
ATOM 5695 C CA . GLU A 1 731 ? 31.797 32.659 9.057 1.00 78.81 731 GLU A CA 1
ATOM 5696 C C . GLU A 1 731 ? 31.728 33.711 10.187 1.00 78.81 731 GLU A C 1
ATOM 5698 O O . GLU A 1 731 ? 30.951 33.574 11.126 1.00 78.81 731 GLU A O 1
ATOM 5703 N N . ASN A 1 732 ? 32.545 34.770 10.123 1.00 77.81 732 ASN A N 1
ATOM 5704 C CA . ASN A 1 732 ? 32.551 35.874 11.086 1.00 77.81 732 ASN A CA 1
ATOM 5705 C C . ASN A 1 732 ? 31.760 37.119 10.629 1.00 77.81 732 ASN A C 1
ATOM 5707 O O . ASN A 1 732 ? 31.990 38.203 11.171 1.00 77.81 732 ASN A O 1
ATOM 5711 N N . GLY A 1 733 ? 30.896 36.995 9.616 1.00 70.81 733 GLY A N 1
ATOM 5712 C CA . GLY A 1 733 ? 30.058 38.081 9.093 1.00 70.81 733 GLY A CA 1
ATOM 5713 C C . GLY A 1 733 ? 30.802 39.131 8.255 1.00 70.81 733 GLY A C 1
ATOM 5714 O O . GLY A 1 733 ? 30.276 40.214 8.020 1.00 70.81 733 GLY A O 1
ATOM 5715 N N . GLN A 1 734 ? 32.045 38.867 7.835 1.00 77.56 734 GLN A N 1
ATOM 5716 C CA . GLN A 1 734 ? 32.826 39.798 7.009 1.00 77.56 734 GLN A CA 1
ATOM 5717 C C . GLN A 1 734 ? 32.871 39.359 5.547 1.00 77.56 734 GLN A C 1
ATOM 5719 O O . GLN A 1 734 ? 33.191 38.210 5.256 1.00 77.56 734 GLN A O 1
ATOM 5724 N N . TYR A 1 735 ? 32.670 40.292 4.623 1.00 77.31 735 TYR A N 1
ATOM 5725 C CA . TYR A 1 735 ? 32.844 40.035 3.195 1.00 77.31 735 TYR A CA 1
ATOM 5726 C C . TYR A 1 735 ? 34.326 39.981 2.781 1.00 77.31 735 TYR A C 1
ATOM 5728 O O . TYR A 1 735 ? 35.170 40.723 3.292 1.00 77.31 735 TYR A O 1
ATOM 5736 N N . ILE A 1 736 ? 34.648 39.102 1.831 1.00 80.94 736 ILE A N 1
ATOM 5737 C CA . ILE A 1 736 ? 35.937 39.020 1.134 1.00 80.94 736 ILE A CA 1
ATOM 5738 C C . ILE A 1 736 ? 35.700 39.006 -0.378 1.00 80.94 736 ILE A C 1
ATOM 5740 O O . ILE A 1 736 ? 35.082 38.089 -0.907 1.00 80.94 736 ILE A O 1
ATOM 5744 N N . THR A 1 737 ? 36.244 39.995 -1.083 1.00 85.19 737 THR A N 1
ATOM 5745 C CA . THR A 1 737 ? 36.249 40.021 -2.550 1.00 85.19 737 THR A CA 1
ATOM 5746 C C . THR A 1 737 ? 37.492 39.318 -3.093 1.00 85.19 737 THR A C 1
ATOM 5748 O O . THR A 1 737 ? 38.612 39.552 -2.632 1.00 85.19 737 THR A O 1
ATOM 5751 N N . ILE A 1 738 ? 37.285 38.438 -4.069 1.00 84.94 738 ILE A N 1
ATOM 5752 C CA . ILE A 1 738 ? 38.309 37.848 -4.927 1.00 84.94 738 ILE A CA 1
ATOM 5753 C C . ILE A 1 738 ? 38.348 38.700 -6.199 1.00 84.94 738 ILE A C 1
ATOM 5755 O O . ILE A 1 738 ? 37.368 38.746 -6.942 1.00 84.94 738 ILE A O 1
ATOM 5759 N N . ASP A 1 739 ? 39.465 39.389 -6.429 1.00 84.12 739 ASP A N 1
ATOM 5760 C CA . ASP A 1 739 ? 39.664 40.245 -7.602 1.00 84.12 739 ASP A CA 1
ATOM 5761 C C . ASP A 1 739 ? 39.760 39.433 -8.908 1.00 84.12 739 ASP A C 1
ATOM 5763 O O . ASP A 1 739 ? 40.231 38.293 -8.925 1.00 84.12 739 ASP A O 1
ATOM 5767 N N . SER A 1 740 ? 39.388 40.056 -10.030 1.00 86.31 740 SER A N 1
ATOM 5768 C CA . SER A 1 740 ? 39.570 39.496 -11.375 1.00 86.31 740 SER A CA 1
ATOM 5769 C C . SER A 1 740 ? 41.049 39.222 -11.693 1.00 86.31 740 SER A C 1
ATOM 5771 O O . SER A 1 740 ? 41.887 40.123 -11.578 1.00 86.31 740 SER A O 1
ATOM 5773 N N . SER A 1 741 ? 41.358 38.023 -12.186 1.00 85.50 741 SER A N 1
ATOM 5774 C CA . SER A 1 741 ? 42.685 37.609 -12.660 1.00 85.50 741 SER A CA 1
ATOM 5775 C C . SER A 1 741 ? 42.691 37.379 -14.183 1.00 85.50 741 SER A C 1
ATOM 5777 O O . SER A 1 741 ? 41.710 37.651 -14.875 1.00 85.50 741 SER A O 1
ATOM 5779 N N . THR A 1 742 ? 43.800 36.882 -14.737 1.00 87.31 742 THR A N 1
ATOM 5780 C CA . THR A 1 742 ? 43.905 36.461 -16.145 1.00 87.31 742 THR A CA 1
ATOM 5781 C C . THR A 1 742 ? 44.456 35.044 -16.240 1.00 87.31 742 THR A C 1
ATOM 5783 O O . THR A 1 742 ? 45.593 34.813 -15.830 1.00 87.31 742 THR A O 1
ATOM 5786 N N . VAL A 1 743 ? 43.691 34.123 -16.824 1.00 88.75 743 VAL A N 1
ATOM 5787 C CA . VAL A 1 743 ? 44.018 32.690 -16.940 1.00 88.75 743 VAL A CA 1
ATOM 5788 C C . VAL A 1 743 ? 44.199 32.241 -18.395 1.00 88.75 743 VAL A C 1
ATOM 5790 O O . VAL A 1 743 ? 43.807 32.940 -19.327 1.00 88.75 743 VAL A O 1
ATOM 5793 N N . ASN A 1 744 ? 44.810 31.076 -18.614 1.00 88.12 744 ASN A N 1
ATOM 5794 C CA . ASN A 1 744 ? 45.075 30.497 -19.938 1.00 88.12 744 ASN A CA 1
ATOM 5795 C C . ASN A 1 744 ? 44.022 29.460 -20.388 1.00 88.12 744 ASN A C 1
ATOM 5797 O O . ASN A 1 744 ? 44.183 28.816 -21.425 1.00 88.12 744 ASN A O 1
ATOM 5801 N N . TYR A 1 745 ? 42.943 29.300 -19.621 1.00 88.62 745 TYR A N 1
ATOM 5802 C CA . TYR A 1 745 ? 41.812 28.424 -19.921 1.00 88.62 745 TYR A CA 1
ATOM 5803 C C . TYR A 1 745 ? 40.496 29.204 -19.939 1.00 88.62 745 TYR A C 1
ATOM 5805 O O . TYR A 1 745 ? 40.360 30.213 -19.250 1.00 88.62 745 TYR A O 1
ATOM 5813 N N . LYS A 1 746 ? 39.524 28.731 -20.723 1.00 89.00 746 LYS A N 1
ATOM 5814 C CA . LYS A 1 746 ? 38.135 29.209 -20.691 1.00 89.00 746 LYS A CA 1
ATOM 5815 C C . LYS A 1 746 ? 37.223 28.061 -20.255 1.00 89.00 746 LYS A C 1
ATOM 5817 O O . LYS A 1 746 ? 37.420 26.932 -20.705 1.00 89.00 746 LYS A O 1
ATOM 5822 N N . ILE A 1 747 ? 36.228 28.365 -19.422 1.00 90.31 747 ILE A N 1
ATOM 5823 C CA . ILE A 1 747 ? 35.100 27.469 -19.163 1.00 90.31 747 ILE A CA 1
ATOM 5824 C C . ILE A 1 747 ? 34.012 27.653 -20.231 1.00 90.31 747 ILE A C 1
ATOM 5826 O O . ILE A 1 747 ? 33.729 28.771 -20.668 1.00 90.31 747 ILE A O 1
ATOM 5830 N N . ILE A 1 748 ? 33.447 26.543 -20.689 1.00 90.38 748 ILE A N 1
ATOM 5831 C CA . ILE A 1 748 ? 32.319 26.476 -21.616 1.00 90.38 748 ILE A CA 1
ATOM 5832 C C . ILE A 1 748 ? 31.272 25.511 -21.067 1.00 90.38 748 ILE A C 1
ATOM 5834 O O . ILE A 1 748 ? 31.610 24.563 -20.357 1.00 90.38 748 ILE A O 1
ATOM 5838 N N . ASP A 1 749 ? 30.019 25.744 -21.426 1.00 89.31 749 ASP A N 1
ATOM 5839 C CA . ASP A 1 749 ? 28.960 24.750 -21.307 1.00 89.31 749 ASP A CA 1
ATOM 5840 C C . ASP A 1 749 ? 29.124 23.726 -22.452 1.00 89.31 749 ASP A C 1
ATOM 5842 O O . ASP A 1 749 ? 29.412 24.098 -23.596 1.00 89.31 749 ASP A O 1
ATOM 5846 N N . LEU A 1 750 ? 29.028 22.433 -22.135 1.00 88.19 750 LEU A N 1
ATOM 5847 C CA . LEU A 1 750 ? 29.110 21.345 -23.117 1.00 88.19 750 LEU A CA 1
ATOM 5848 C C . LEU A 1 750 ? 27.772 21.082 -23.825 1.00 88.19 750 LEU A C 1
ATOM 5850 O O . LEU A 1 750 ? 27.782 20.517 -24.920 1.00 88.19 750 LEU A O 1
ATOM 5854 N N . ASP A 1 751 ? 26.659 21.501 -23.224 1.00 84.06 751 ASP A N 1
ATOM 5855 C CA . ASP A 1 751 ? 25.300 21.311 -23.727 1.00 84.06 751 ASP A CA 1
ATOM 5856 C C . ASP A 1 751 ? 24.841 22.535 -24.550 1.00 84.06 751 ASP A C 1
ATOM 5858 O O . ASP A 1 751 ? 24.221 22.375 -25.604 1.00 84.06 751 ASP A O 1
ATOM 5862 N N . ASN A 1 752 ? 25.224 23.757 -24.142 1.00 83.12 752 ASN A N 1
ATOM 5863 C CA . ASN A 1 752 ? 24.941 25.002 -24.875 1.00 83.12 752 ASN A CA 1
ATOM 5864 C C . ASN A 1 752 ? 26.194 25.858 -25.157 1.00 83.12 752 ASN A C 1
ATOM 5866 O O . ASN A 1 752 ? 26.595 26.709 -24.366 1.00 83.12 752 ASN A O 1
ATOM 5870 N N . ALA A 1 753 ? 26.757 25.728 -26.360 1.00 74.69 753 ALA A N 1
ATOM 5871 C CA . ALA A 1 753 ? 27.960 26.458 -26.775 1.00 74.69 753 ALA A CA 1
ATOM 5872 C C . ALA A 1 753 ? 27.814 27.998 -26.885 1.00 74.69 753 ALA A C 1
ATOM 5874 O O . ALA A 1 753 ? 28.830 28.676 -27.063 1.00 74.69 753 ALA A O 1
ATOM 5875 N N . GLU A 1 754 ? 26.596 28.552 -26.813 1.00 78.94 754 GLU A N 1
ATOM 5876 C CA . GLU A 1 754 ? 26.347 30.005 -26.817 1.00 78.94 754 GLU A CA 1
ATOM 5877 C C . GLU A 1 754 ? 26.207 30.599 -25.401 1.00 78.94 754 GLU A C 1
ATOM 5879 O O . GLU A 1 754 ? 26.214 31.820 -25.258 1.00 78.94 754 GLU A O 1
ATOM 5884 N N . ALA A 1 755 ? 26.143 29.770 -24.350 1.00 79.12 755 ALA A N 1
ATOM 5885 C CA . ALA A 1 755 ? 26.070 30.237 -22.967 1.00 79.12 755 ALA A CA 1
ATOM 5886 C C . ALA A 1 755 ? 27.398 30.866 -22.493 1.00 79.12 755 ALA A C 1
ATOM 5888 O O . ALA A 1 755 ? 28.481 30.281 -22.630 1.00 79.12 755 ALA A O 1
ATOM 5889 N N . GLU A 1 756 ? 27.325 32.054 -21.887 1.00 80.00 756 GLU A N 1
ATOM 5890 C CA . GLU A 1 756 ? 28.470 32.692 -21.230 1.00 80.00 756 GLU A CA 1
ATOM 5891 C C . GLU A 1 756 ? 28.561 32.251 -19.764 1.00 80.00 756 GLU A C 1
ATOM 5893 O O . GLU A 1 756 ? 27.793 32.703 -18.918 1.00 80.00 756 GLU A O 1
ATOM 5898 N N . LEU A 1 757 ? 29.521 31.368 -19.473 1.00 85.75 757 LEU A N 1
ATOM 5899 C CA . LEU A 1 757 ? 29.874 30.964 -18.113 1.00 85.75 757 LEU A CA 1
ATOM 5900 C C . LEU A 1 757 ? 31.038 31.788 -17.574 1.00 85.75 757 LEU A C 1
ATOM 5902 O O . LEU A 1 757 ? 32.087 31.895 -18.219 1.00 85.75 757 LEU A O 1
ATOM 5906 N N . ASP A 1 758 ? 30.862 32.291 -16.356 1.00 87.88 758 ASP A N 1
ATOM 5907 C CA . ASP A 1 758 ? 31.879 33.031 -15.625 1.00 87.88 758 ASP A CA 1
ATOM 5908 C C . ASP A 1 758 ? 32.620 32.126 -14.633 1.00 87.88 758 ASP A C 1
ATOM 5910 O O . ASP A 1 758 ? 32.115 31.121 -14.129 1.00 87.88 758 ASP A O 1
ATOM 5914 N N . LEU A 1 759 ? 33.862 32.501 -14.332 1.00 90.81 759 LEU A N 1
ATOM 5915 C CA . LEU A 1 759 ? 34.639 31.886 -13.263 1.00 90.81 759 LEU A CA 1
ATOM 5916 C C . LEU A 1 759 ? 35.427 32.939 -12.487 1.00 90.81 759 LEU A C 1
ATOM 5918 O O . LEU A 1 759 ? 35.820 33.968 -13.039 1.00 90.81 759 LEU A O 1
ATOM 5922 N N . ALA A 1 760 ? 35.698 32.654 -11.218 1.00 88.62 760 ALA A N 1
ATOM 5923 C CA . ALA A 1 760 ? 36.668 33.368 -10.396 1.00 88.62 760 ALA A CA 1
ATOM 5924 C C . ALA A 1 760 ? 37.806 32.411 -10.016 1.00 88.62 760 ALA A C 1
ATOM 5926 O O . ALA A 1 760 ? 37.576 31.230 -9.753 1.00 88.62 760 ALA A O 1
ATOM 5927 N N . VAL A 1 761 ? 39.053 32.891 -10.015 1.00 87.00 761 VAL A N 1
ATOM 5928 C CA . VAL A 1 761 ? 40.233 32.041 -9.777 1.00 87.00 761 VAL A CA 1
ATOM 5929 C C . VAL A 1 761 ? 41.112 32.640 -8.691 1.00 87.00 761 VAL A C 1
ATOM 5931 O O . VAL A 1 761 ? 41.663 33.729 -8.844 1.00 87.00 761 VAL A O 1
ATOM 5934 N N . ILE A 1 762 ? 41.324 31.875 -7.620 1.00 83.75 762 ILE A N 1
ATOM 5935 C CA . ILE A 1 762 ? 42.375 32.156 -6.641 1.00 83.75 762 ILE A CA 1
ATOM 5936 C C . ILE A 1 762 ? 43.691 31.608 -7.212 1.00 83.75 762 ILE A C 1
ATOM 5938 O O . ILE A 1 762 ? 44.089 30.492 -6.883 1.00 83.75 762 ILE A O 1
ATOM 5942 N N . ASP A 1 763 ? 44.338 32.381 -8.089 1.00 76.81 763 ASP A N 1
ATOM 5943 C CA . ASP A 1 763 ? 45.640 32.039 -8.687 1.00 76.81 763 ASP A CA 1
ATOM 5944 C C . ASP A 1 763 ? 46.713 32.013 -7.596 1.00 76.81 763 ASP A C 1
ATOM 5946 O O . ASP A 1 763 ? 46.978 33.020 -6.922 1.00 76.81 763 ASP A O 1
ATOM 5950 N N . ARG A 1 764 ? 47.319 30.842 -7.392 1.00 67.81 764 ARG A N 1
ATOM 5951 C CA . ARG A 1 764 ? 48.418 30.670 -6.443 1.00 67.81 764 ARG A CA 1
ATOM 5952 C C . ARG A 1 764 ? 49.498 29.791 -7.057 1.00 67.81 764 ARG A C 1
ATOM 5954 O O . ARG A 1 764 ? 49.334 28.601 -7.329 1.00 67.81 764 ARG A O 1
ATOM 5961 N N . THR A 1 765 ? 50.686 30.368 -7.164 1.00 62.19 765 THR A N 1
ATOM 5962 C CA . THR A 1 765 ? 51.891 29.668 -7.601 1.00 62.19 765 THR A CA 1
ATOM 5963 C C . THR A 1 765 ? 52.768 29.345 -6.392 1.00 62.19 765 THR A C 1
ATOM 5965 O O . THR A 1 765 ? 53.170 30.231 -5.637 1.00 62.19 765 THR A O 1
ATOM 5968 N N . TRP A 1 766 ? 53.086 28.061 -6.186 1.00 55.66 766 TRP A N 1
ATOM 5969 C CA . TRP A 1 766 ? 54.069 27.676 -5.168 1.00 55.66 766 TRP A CA 1
ATOM 5970 C C . TRP A 1 766 ? 55.444 28.244 -5.529 1.00 55.66 766 TRP A C 1
ATOM 5972 O O . TRP A 1 766 ? 55.854 28.273 -6.694 1.00 55.66 766 TRP A O 1
ATOM 5982 N N . HIS A 1 767 ? 56.166 28.706 -4.511 1.00 56.28 767 HIS A N 1
ATOM 5983 C CA . HIS A 1 767 ? 57.489 29.298 -4.653 1.00 56.28 767 HIS A CA 1
ATOM 5984 C C . HIS A 1 767 ? 58.484 28.553 -3.766 1.00 56.28 767 HIS A C 1
ATOM 5986 O O . HIS A 1 767 ? 58.504 28.741 -2.547 1.00 56.28 767 HIS A O 1
ATOM 5992 N N . TYR A 1 768 ? 59.347 27.742 -4.374 1.00 52.62 768 TYR A N 1
ATOM 5993 C CA . TYR A 1 768 ? 60.449 27.112 -3.650 1.00 52.62 768 TYR A CA 1
ATOM 5994 C C . TYR A 1 768 ? 61.655 28.047 -3.653 1.00 52.62 768 TYR A C 1
ATOM 5996 O O . TYR A 1 768 ? 62.160 28.414 -4.713 1.00 52.62 768 TYR A O 1
ATOM 6004 N N . TYR A 1 769 ? 62.126 28.418 -2.461 1.00 49.44 769 TYR A N 1
ATOM 6005 C CA . TYR A 1 769 ? 63.304 29.265 -2.273 1.00 49.44 769 TYR A CA 1
ATOM 6006 C C . TYR A 1 769 ? 64.454 28.448 -1.683 1.00 49.44 769 TYR A C 1
ATOM 6008 O O . TYR A 1 769 ? 64.405 28.046 -0.519 1.00 49.44 769 TYR A O 1
ATOM 6016 N N . SER A 1 770 ? 65.521 28.249 -2.457 1.00 42.97 770 SER A N 1
ATOM 6017 C CA . SER A 1 770 ? 66.756 27.638 -1.951 1.00 42.97 770 SER A CA 1
ATOM 6018 C C . SER A 1 770 ? 67.752 28.699 -1.466 1.00 42.97 770 SER A C 1
ATOM 6020 O O . SER A 1 770 ? 68.001 29.691 -2.153 1.00 42.97 770 SER A O 1
ATOM 6022 N N . LYS A 1 771 ? 68.358 28.475 -0.292 1.00 38.47 771 LYS A N 1
ATOM 6023 C CA . LYS A 1 771 ? 69.467 29.278 0.252 1.00 38.47 771 LYS A CA 1
ATOM 6024 C C . LYS A 1 771 ? 70.706 28.417 0.465 1.00 38.47 771 LYS A C 1
ATOM 6026 O O . LYS A 1 771 ? 70.735 27.628 1.407 1.00 38.47 771 LYS A O 1
ATOM 6031 N N . ALA A 1 772 ? 71.767 28.676 -0.296 1.00 37.94 772 ALA A N 1
ATOM 6032 C CA . ALA A 1 772 ? 73.125 28.319 0.108 1.00 37.94 772 ALA A CA 1
ATOM 6033 C C . ALA A 1 772 ? 74.177 29.190 -0.598 1.00 37.94 772 ALA A C 1
ATOM 6035 O O . ALA A 1 772 ? 74.474 28.992 -1.774 1.00 37.94 772 ALA A O 1
ATOM 6036 N N . THR A 1 773 ? 74.815 30.096 0.146 1.00 35.09 773 THR A N 1
ATOM 6037 C CA . THR A 1 773 ? 76.192 30.500 -0.169 1.00 35.09 773 THR A CA 1
ATOM 6038 C C . THR A 1 773 ? 77.132 29.361 0.244 1.00 35.09 773 THR A C 1
ATOM 6040 O O . THR A 1 773 ? 76.894 28.668 1.233 1.00 35.09 773 THR A O 1
ATOM 6043 N N . GLY A 1 774 ? 78.130 29.072 -0.592 1.00 44.53 774 GLY A N 1
ATOM 6044 C CA . GLY A 1 774 ? 78.628 27.698 -0.731 1.00 44.53 774 GLY A CA 1
ATOM 6045 C C . GLY A 1 774 ? 79.452 27.118 0.427 1.00 44.53 774 GLY A C 1
ATOM 6046 O O . GLY A 1 774 ? 80.246 27.816 1.051 1.00 44.53 774 GLY A O 1
ATOM 6047 N N . LEU A 1 775 ? 79.358 25.792 0.589 1.00 36.31 775 LEU A N 1
ATOM 6048 C CA . LEU A 1 775 ? 80.395 24.897 1.127 1.00 36.31 775 LEU A CA 1
ATOM 6049 C C . LEU A 1 775 ? 80.240 23.486 0.495 1.00 36.31 775 LEU A C 1
ATOM 6051 O O . LEU A 1 775 ? 79.136 23.135 0.080 1.00 36.31 775 LEU A O 1
ATOM 6055 N N . PRO A 1 776 ? 81.322 22.688 0.388 1.00 46.22 776 PRO A N 1
ATOM 6056 C CA . PRO A 1 776 ? 81.296 21.320 -0.136 1.00 46.22 776 PRO A CA 1
ATOM 6057 C C . PRO A 1 776 ? 80.966 20.269 0.944 1.00 46.22 776 PRO A C 1
ATOM 6059 O O . PRO A 1 776 ? 81.051 20.549 2.138 1.00 46.22 776 PRO A O 1
ATOM 6062 N N . ASP A 1 777 ? 80.670 19.042 0.502 1.00 42.62 777 ASP A N 1
ATOM 6063 C CA . ASP A 1 777 ? 80.637 17.795 1.287 1.00 42.62 777 ASP A CA 1
ATOM 6064 C C . ASP A 1 777 ? 79.869 17.830 2.630 1.00 42.62 777 ASP A C 1
ATOM 6066 O O . ASP A 1 777 ? 80.479 17.700 3.692 1.00 42.62 777 ASP A O 1
ATOM 6070 N N . SER A 1 778 ? 78.528 17.956 2.609 1.00 38.97 778 SER A N 1
ATOM 6071 C CA . SER A 1 778 ? 77.622 17.360 3.640 1.00 38.97 778 SER A CA 1
ATOM 6072 C C . SER A 1 778 ? 76.108 17.614 3.476 1.00 38.97 778 SER A C 1
ATOM 6074 O O . SER A 1 778 ? 75.342 17.207 4.347 1.00 38.97 778 SER A O 1
ATOM 6076 N N . ILE A 1 779 ? 75.634 18.191 2.365 1.00 33.59 779 ILE A N 1
ATOM 6077 C CA . ILE A 1 779 ? 74.215 18.091 1.969 1.00 33.59 779 ILE A CA 1
ATOM 6078 C C . ILE A 1 779 ? 74.173 17.338 0.632 1.00 33.59 779 ILE A C 1
ATOM 6080 O O . ILE A 1 779 ? 74.801 17.808 -0.321 1.00 33.59 779 ILE A O 1
ATOM 6084 N N . PRO A 1 780 ? 73.524 16.162 0.544 1.00 36.66 780 PRO A N 1
ATOM 6085 C CA . PRO A 1 780 ? 73.411 15.443 -0.717 1.00 36.66 780 PRO A CA 1
ATOM 6086 C C . PRO A 1 780 ? 72.479 16.194 -1.675 1.00 36.66 780 PRO A C 1
ATOM 6088 O O . PRO A 1 780 ? 71.495 16.805 -1.256 1.00 36.66 780 PRO A O 1
ATOM 6091 N N . LEU A 1 781 ? 72.760 16.093 -2.977 1.00 40.31 781 LEU A N 1
ATOM 6092 C CA . LEU A 1 781 ? 71.861 16.567 -4.041 1.00 40.31 781 LEU A CA 1
ATOM 6093 C C . LEU A 1 781 ? 70.462 15.911 -3.945 1.00 40.31 781 LEU A C 1
ATOM 6095 O O . LEU A 1 781 ? 69.462 16.484 -4.377 1.00 40.31 781 LEU A O 1
ATOM 6099 N N . ASP A 1 782 ? 70.403 14.747 -3.295 1.00 39.81 782 ASP A N 1
ATOM 6100 C CA . ASP A 1 782 ? 69.227 13.900 -3.102 1.00 39.81 782 ASP A CA 1
ATOM 6101 C C . ASP A 1 782 ? 68.117 14.520 -2.229 1.00 39.81 782 ASP A C 1
ATOM 6103 O O . ASP A 1 782 ? 67.034 13.957 -2.139 1.00 39.81 782 ASP A O 1
ATOM 6107 N N . SER A 1 783 ? 68.329 15.671 -1.574 1.00 40.50 783 SER A N 1
ATOM 6108 C CA . SER A 1 783 ? 67.252 16.362 -0.829 1.00 40.50 783 SER A CA 1
ATOM 6109 C C . SER A 1 783 ? 66.402 17.316 -1.682 1.00 40.50 783 SER A C 1
ATOM 6111 O O . SER A 1 783 ? 65.426 17.862 -1.178 1.00 40.50 783 SER A O 1
ATOM 6113 N N . ILE A 1 784 ? 66.751 17.504 -2.959 1.00 43.12 784 ILE A N 1
ATOM 6114 C CA . ILE A 1 784 ? 65.868 18.092 -3.989 1.00 43.12 784 ILE A CA 1
ATOM 6115 C C . ILE A 1 784 ? 65.614 17.077 -5.124 1.00 43.12 784 ILE A C 1
ATOM 6117 O O . ILE A 1 784 ? 64.632 17.198 -5.845 1.00 43.12 784 ILE A O 1
ATOM 6121 N N . ILE A 1 785 ? 66.461 16.047 -5.256 1.00 41.88 785 ILE A N 1
ATOM 6122 C CA . ILE A 1 785 ? 66.331 14.970 -6.250 1.00 41.88 785 ILE A CA 1
ATOM 6123 C C . ILE A 1 785 ? 66.413 13.605 -5.542 1.00 41.88 785 ILE A C 1
ATOM 6125 O O . ILE A 1 785 ? 67.353 12.839 -5.749 1.00 41.88 785 ILE A O 1
ATOM 6129 N N . ASN A 1 786 ? 65.458 13.298 -4.658 1.00 37.97 786 ASN A N 1
ATOM 6130 C CA . ASN A 1 786 ? 65.369 11.950 -4.088 1.00 37.97 786 ASN A CA 1
ATOM 6131 C C . ASN A 1 786 ? 64.856 11.000 -5.180 1.00 37.97 786 ASN A C 1
ATOM 6133 O O . ASN A 1 786 ? 63.841 11.286 -5.805 1.00 37.97 786 ASN A O 1
ATOM 6137 N N . SER A 1 787 ? 65.495 9.848 -5.392 1.00 42.25 787 SER A N 1
ATOM 6138 C CA . SER A 1 787 ? 65.087 8.880 -6.424 1.00 42.25 787 SER A CA 1
ATOM 6139 C C . SER A 1 787 ? 63.693 8.259 -6.225 1.00 42.25 787 SER A C 1
ATOM 6141 O O . SER A 1 787 ? 63.245 7.512 -7.089 1.00 42.25 787 SER A O 1
ATOM 6143 N N . GLU A 1 788 ? 63.020 8.547 -5.107 1.00 43.16 788 GLU A N 1
ATOM 6144 C CA . GLU A 1 788 ? 61.625 8.163 -4.836 1.00 43.16 788 GLU A CA 1
ATOM 6145 C C . GLU A 1 788 ? 60.607 9.310 -5.035 1.00 43.16 788 GLU A C 1
ATOM 6147 O O . GLU A 1 788 ? 59.408 9.043 -5.058 1.00 43.16 788 GLU A O 1
ATOM 6152 N N . PHE A 1 789 ? 61.048 10.565 -5.219 1.00 43.03 789 PHE A N 1
ATOM 6153 C CA . PHE A 1 789 ? 60.176 11.735 -5.415 1.00 43.03 789 PHE A CA 1
ATOM 6154 C C . PHE A 1 789 ? 60.610 12.521 -6.662 1.00 43.03 789 PHE A C 1
ATOM 6156 O O . PHE A 1 789 ? 61.691 13.104 -6.725 1.00 43.03 789 PHE A O 1
ATOM 6163 N N . TYR A 1 790 ? 59.766 12.471 -7.688 1.00 43.19 790 TYR A N 1
ATOM 6164 C CA . TYR A 1 790 ? 60.125 12.720 -9.081 1.00 43.19 790 TYR A CA 1
ATOM 6165 C C . TYR A 1 790 ? 60.178 14.205 -9.431 1.00 43.19 790 TYR A C 1
ATOM 6167 O O . TYR A 1 790 ? 59.149 14.854 -9.339 1.00 43.19 790 TYR A O 1
ATOM 6175 N N . LEU A 1 791 ? 61.308 14.687 -9.959 1.00 44.41 791 LEU A N 1
ATOM 6176 C CA . LEU A 1 791 ? 61.377 15.846 -10.862 1.00 44.41 791 LEU A CA 1
ATOM 6177 C C . LEU A 1 791 ? 62.553 15.644 -11.845 1.00 44.41 791 LEU A C 1
ATOM 6179 O O . LEU A 1 791 ? 63.710 15.604 -11.420 1.00 44.41 791 LEU A O 1
ATOM 6183 N N . THR A 1 792 ? 62.297 15.526 -13.151 1.00 42.38 792 THR A N 1
ATOM 6184 C CA . THR A 1 792 ? 63.336 15.469 -14.203 1.00 42.38 792 THR A CA 1
ATOM 6185 C C . THR A 1 792 ? 63.255 16.680 -15.135 1.00 42.38 792 THR A C 1
ATOM 6187 O O . THR A 1 792 ? 62.210 17.304 -15.292 1.00 42.38 792 THR A O 1
ATOM 6190 N N . THR A 1 793 ? 64.375 17.059 -15.757 1.00 42.75 793 THR A N 1
ATOM 6191 C CA . THR A 1 793 ? 64.496 18.286 -16.583 1.00 42.75 793 THR A CA 1
ATOM 6192 C C . THR A 1 793 ? 63.593 18.324 -17.819 1.00 42.75 793 THR A C 1
ATOM 6194 O O . THR A 1 793 ? 63.411 19.373 -18.423 1.00 42.75 793 THR A O 1
ATOM 6197 N N . ASP A 1 794 ? 63.080 17.164 -18.198 1.00 46.06 794 ASP A N 1
ATOM 6198 C CA . ASP A 1 794 ? 62.227 16.843 -19.333 1.00 46.06 794 ASP A CA 1
ATOM 6199 C C . ASP A 1 794 ? 60.733 16.728 -18.953 1.00 46.06 794 ASP A C 1
ATOM 6201 O O . ASP A 1 794 ? 59.899 16.540 -19.832 1.00 46.06 794 ASP A O 1
ATOM 6205 N N . GLN A 1 795 ? 60.379 16.915 -17.673 1.00 45.44 795 GLN A N 1
ATOM 6206 C CA . GLN A 1 795 ? 58.992 17.021 -17.183 1.00 45.44 795 GLN A CA 1
ATOM 6207 C C . GLN A 1 795 ? 58.441 18.466 -17.185 1.00 45.44 795 GLN A C 1
ATOM 6209 O O . GLN A 1 795 ? 57.311 18.689 -16.759 1.00 45.44 795 GLN A O 1
ATOM 6214 N N . PHE A 1 796 ? 59.213 19.459 -17.649 1.00 46.34 796 PHE A N 1
ATOM 6215 C CA . PHE A 1 796 ? 58.867 20.883 -17.539 1.00 46.34 796 PHE A CA 1
ATOM 6216 C C . PHE A 1 796 ? 59.165 21.669 -18.823 1.00 46.34 796 PHE A C 1
ATOM 6218 O O . PHE A 1 796 ? 60.326 21.938 -19.131 1.00 46.34 796 PHE A O 1
ATOM 6225 N N . GLU A 1 797 ? 58.129 22.131 -19.528 1.00 40.56 797 GLU A N 1
ATOM 6226 C CA . GLU A 1 797 ? 58.300 23.046 -20.673 1.00 40.56 797 GLU A CA 1
ATOM 6227 C C . GLU A 1 797 ? 58.314 24.539 -20.276 1.00 40.56 797 GLU A C 1
ATOM 6229 O O . GLU A 1 797 ? 58.798 25.375 -21.040 1.00 40.56 797 GLU A O 1
ATOM 6234 N N . PHE A 1 798 ? 57.865 24.888 -19.061 1.00 42.16 798 PHE A N 1
ATOM 6235 C CA . PHE A 1 798 ? 57.698 26.278 -18.614 1.00 42.16 798 PHE A CA 1
ATOM 6236 C C . PHE A 1 798 ? 58.384 26.570 -17.269 1.00 42.16 798 PHE A C 1
ATOM 6238 O O . PHE A 1 798 ? 57.734 26.651 -16.231 1.00 42.16 798 PHE A O 1
ATOM 6245 N N . PHE A 1 799 ? 59.698 26.813 -17.285 1.00 40.12 799 PHE A N 1
ATOM 6246 C CA . PHE A 1 799 ? 60.380 27.458 -16.156 1.00 40.12 799 PHE A CA 1
ATOM 6247 C C . PHE A 1 799 ? 60.414 28.978 -16.324 1.00 40.12 799 PHE A C 1
ATOM 6249 O O . PHE A 1 799 ? 60.936 29.488 -17.317 1.00 40.12 799 PHE A O 1
ATOM 6256 N N . ASN A 1 800 ? 59.986 29.704 -15.292 1.00 38.91 800 ASN A N 1
ATOM 6257 C CA . ASN A 1 800 ? 60.317 31.113 -15.111 1.00 38.91 800 ASN A CA 1
ATOM 6258 C C . ASN A 1 800 ? 61.314 31.249 -13.948 1.00 38.91 800 ASN A C 1
ATOM 6260 O O . ASN A 1 800 ? 60.936 31.286 -12.780 1.00 38.91 800 ASN A O 1
ATOM 6264 N N . ILE A 1 801 ? 62.614 31.270 -14.258 1.00 40.41 801 ILE A N 1
ATOM 6265 C CA . ILE A 1 801 ? 63.660 31.453 -13.241 1.00 40.41 801 ILE A CA 1
ATOM 6266 C C . ILE A 1 801 ? 63.784 32.948 -12.943 1.00 40.41 801 ILE A C 1
ATOM 6268 O O . ILE A 1 801 ? 64.447 33.682 -13.678 1.00 40.41 801 ILE A O 1
ATOM 6272 N N . VAL A 1 802 ? 63.163 33.395 -11.851 1.00 41.78 802 VAL A N 1
ATOM 6273 C CA . VAL A 1 802 ? 63.273 34.780 -11.378 1.00 41.78 802 VAL A CA 1
ATOM 6274 C C . VAL A 1 802 ? 64.345 34.867 -10.289 1.00 41.78 802 VAL A C 1
ATOM 6276 O O . VAL A 1 802 ? 64.137 34.432 -9.158 1.00 41.78 802 VAL A O 1
ATOM 6279 N N . ASP A 1 803 ? 65.506 35.431 -10.627 1.00 36.44 803 ASP A N 1
ATOM 6280 C CA . ASP A 1 803 ? 66.572 35.734 -9.661 1.00 36.44 803 ASP A CA 1
ATOM 6281 C C . ASP A 1 803 ? 66.165 36.950 -8.811 1.00 36.44 803 ASP A C 1
ATOM 6283 O O . ASP A 1 803 ? 66.094 38.078 -9.308 1.00 36.44 803 ASP A O 1
ATOM 6287 N N . THR A 1 804 ? 65.857 36.724 -7.530 1.00 40.88 804 THR A N 1
ATOM 6288 C CA . THR A 1 804 ? 65.454 37.785 -6.594 1.00 40.88 804 THR A CA 1
ATOM 6289 C C . THR A 1 804 ? 66.307 37.781 -5.330 1.00 40.88 804 THR A C 1
ATOM 6291 O O . THR A 1 804 ? 66.144 36.937 -4.446 1.00 40.88 804 THR A O 1
ATOM 6294 N N . VAL A 1 805 ? 67.164 38.797 -5.209 1.00 34.38 805 VAL A N 1
ATOM 6295 C CA . VAL A 1 805 ? 67.857 39.157 -3.963 1.00 34.38 805 VAL A CA 1
ATOM 6296 C C . VAL A 1 805 ? 66.822 39.439 -2.866 1.00 34.38 805 VAL A C 1
ATOM 6298 O O . VAL A 1 805 ? 65.879 40.199 -3.083 1.00 34.38 805 VAL A O 1
ATOM 6301 N N . MET A 1 806 ? 66.988 38.843 -1.679 1.00 38.91 806 MET A N 1
ATOM 6302 C CA . MET A 1 806 ? 66.021 39.004 -0.586 1.00 38.91 806 MET A CA 1
ATOM 6303 C C . MET A 1 806 ? 65.911 40.447 -0.069 1.00 38.91 806 MET A C 1
ATOM 6305 O O . MET A 1 806 ? 66.920 41.096 0.212 1.00 38.91 806 MET A O 1
ATOM 6309 N N . GLY A 1 807 ? 64.679 40.872 0.224 1.00 35.03 807 GLY A N 1
ATOM 6310 C CA . GLY A 1 807 ? 64.405 41.920 1.211 1.00 35.03 807 GLY A CA 1
ATOM 6311 C C . GLY A 1 807 ? 64.291 41.370 2.644 1.00 35.03 807 GLY A C 1
ATOM 6312 O O . GLY A 1 807 ? 64.511 40.186 2.906 1.00 35.03 807 GLY A O 1
ATOM 6313 N N . THR A 1 808 ? 63.900 42.229 3.586 1.00 36.06 808 THR A N 1
ATOM 6314 C CA . THR A 1 808 ? 63.523 41.856 4.965 1.00 36.06 808 THR A CA 1
ATOM 6315 C C . THR A 1 808 ? 62.026 42.041 5.195 1.00 36.06 808 THR A C 1
ATOM 6317 O O . THR A 1 808 ? 61.428 42.937 4.605 1.00 36.06 808 THR A O 1
ATOM 6320 N N . TRP A 1 809 ? 61.440 41.208 6.059 1.00 38.00 809 TRP A N 1
ATOM 6321 C CA . TRP A 1 809 ? 60.006 41.204 6.364 1.00 38.00 809 TRP A CA 1
ATOM 6322 C C . TRP A 1 809 ? 59.474 42.560 6.856 1.00 38.00 809 TRP A C 1
ATOM 6324 O O . TRP A 1 809 ? 60.089 43.216 7.697 1.00 38.00 809 TRP A O 1
ATOM 6334 N N . SER A 1 810 ? 58.277 42.895 6.381 1.00 36.84 810 SER A N 1
ATOM 6335 C CA . SER A 1 810 ? 57.270 43.681 7.097 1.00 36.84 810 SER A CA 1
ATOM 6336 C C . SER A 1 810 ? 55.956 42.894 7.054 1.00 36.84 810 SER A C 1
ATOM 6338 O O . SER A 1 810 ? 55.834 41.987 6.225 1.00 36.84 810 SER A O 1
ATOM 6340 N N . ASP A 1 811 ? 54.990 43.222 7.912 1.00 45.12 811 ASP A N 1
ATOM 6341 C CA . ASP A 1 811 ? 53.788 42.394 8.109 1.00 45.12 811 ASP A CA 1
ATOM 6342 C C . ASP A 1 811 ? 52.910 42.234 6.846 1.00 45.12 811 ASP A C 1
ATOM 6344 O O . ASP A 1 811 ? 52.091 41.324 6.800 1.00 45.12 811 ASP A O 1
ATOM 6348 N N . PHE A 1 812 ? 53.132 43.043 5.794 1.00 36.06 812 PHE A N 1
ATOM 6349 C CA . PHE A 1 812 ? 52.520 42.888 4.462 1.00 36.06 812 PHE A CA 1
ATOM 6350 C C . PHE A 1 812 ? 53.494 43.181 3.287 1.00 36.06 812 PHE A C 1
ATOM 6352 O O . PHE A 1 812 ? 53.161 43.900 2.348 1.00 36.06 812 PHE A O 1
ATOM 6359 N N . GLY A 1 813 ? 54.708 42.607 3.300 1.00 36.41 813 GLY A N 1
ATOM 6360 C CA . GLY A 1 813 ? 55.547 42.474 2.086 1.00 36.41 813 GLY A CA 1
ATOM 6361 C C . GLY A 1 813 ? 56.867 43.267 2.036 1.00 36.41 813 GLY A C 1
ATOM 6362 O O . GLY A 1 813 ? 57.269 43.924 2.999 1.00 36.41 813 GLY A O 1
ATOM 6363 N N . PHE A 1 814 ? 57.590 43.145 0.910 1.00 34.12 814 PHE A N 1
ATOM 6364 C CA . PHE A 1 814 ? 58.979 43.612 0.736 1.00 34.12 814 PHE A CA 1
ATOM 6365 C C . PHE A 1 814 ? 59.107 44.958 -0.001 1.00 34.12 814 PHE A C 1
ATOM 6367 O O . PHE A 1 814 ? 58.539 45.147 -1.073 1.00 34.12 814 PHE A O 1
ATOM 6374 N N . ALA A 1 815 ? 59.981 45.838 0.503 1.00 32.59 815 ALA A N 1
ATOM 6375 C CA . ALA A 1 815 ? 60.447 47.048 -0.185 1.00 32.59 815 ALA A CA 1
ATOM 6376 C C . ALA A 1 815 ? 61.957 46.979 -0.504 1.00 32.59 815 ALA A C 1
ATOM 6378 O O . ALA A 1 815 ? 62.728 46.311 0.187 1.00 32.59 815 ALA A O 1
ATOM 6379 N N . VAL A 1 816 ? 62.380 47.662 -1.574 1.00 33.50 816 VAL A N 1
ATOM 6380 C CA . VAL A 1 816 ? 63.695 47.476 -2.221 1.00 33.50 816 VAL A CA 1
ATOM 6381 C C . VAL A 1 816 ? 64.856 48.093 -1.422 1.00 33.50 816 VAL A C 1
ATOM 6383 O O . VAL A 1 816 ? 64.778 49.240 -0.985 1.00 33.50 816 VAL A O 1
ATOM 6386 N N . SER A 1 817 ? 65.974 47.365 -1.311 1.00 35.06 817 SER A N 1
ATOM 6387 C CA . SER A 1 817 ? 67.240 47.831 -0.718 1.00 35.06 817 SER A CA 1
ATOM 6388 C C . SER A 1 817 ? 68.428 47.639 -1.677 1.00 35.06 817 SER A C 1
ATOM 6390 O O . SER A 1 817 ? 68.355 46.878 -2.640 1.00 35.06 817 SER A O 1
ATOM 6392 N N . LEU A 1 818 ? 69.524 48.364 -1.436 1.00 41.06 818 LEU A N 1
ATOM 6393 C CA . LEU A 1 818 ? 70.681 48.473 -2.330 1.00 41.06 818 LEU A CA 1
ATOM 6394 C C . LEU A 1 818 ? 71.821 47.491 -1.980 1.00 41.06 818 LEU A C 1
ATOM 6396 O O . LEU A 1 818 ? 72.361 47.544 -0.878 1.00 41.06 818 LEU A O 1
ATOM 6400 N N . PHE A 1 819 ? 72.274 46.759 -3.010 1.00 32.78 819 PHE A N 1
ATOM 6401 C CA . PHE A 1 819 ? 73.496 45.931 -3.136 1.00 32.78 819 PHE A CA 1
ATOM 6402 C C . PHE A 1 819 ? 73.516 44.497 -2.572 1.00 32.78 819 PHE A C 1
ATOM 6404 O O . PHE A 1 819 ? 73.216 44.256 -1.410 1.00 32.78 819 PHE A O 1
ATOM 6411 N N . GLY A 1 820 ? 74.093 43.588 -3.375 1.00 37.28 820 GLY A N 1
ATOM 6412 C CA . GLY A 1 820 ? 74.744 42.353 -2.911 1.00 37.28 820 GLY A CA 1
ATOM 6413 C C . GLY A 1 820 ? 74.535 41.162 -3.850 1.00 37.28 820 GLY A C 1
ATOM 6414 O O . GLY A 1 820 ? 73.418 40.683 -3.975 1.00 37.28 820 GLY A O 1
ATOM 6415 N N . SER A 1 821 ? 75.593 40.682 -4.511 1.00 43.31 821 SER A N 1
ATOM 6416 C CA . SER A 1 821 ? 75.529 39.537 -5.432 1.00 43.31 821 SER A CA 1
ATOM 6417 C C . SER A 1 821 ? 75.781 38.205 -4.714 1.00 43.31 821 SER A C 1
ATOM 6419 O O . SER A 1 821 ? 76.940 37.836 -4.543 1.00 43.31 821 SER A O 1
ATOM 6421 N N . ASP A 1 822 ? 74.720 37.488 -4.351 1.00 41.00 822 ASP A N 1
ATOM 6422 C CA . ASP A 1 822 ? 74.738 36.055 -4.023 1.00 41.00 822 ASP A CA 1
ATOM 6423 C C . ASP A 1 822 ? 73.350 35.464 -4.346 1.00 41.00 822 ASP A C 1
ATOM 6425 O O . ASP A 1 822 ? 72.328 35.999 -3.916 1.00 41.00 822 ASP A O 1
ATOM 6429 N N . TYR A 1 823 ? 73.318 34.406 -5.161 1.00 42.06 823 TYR A N 1
ATOM 6430 C CA . TYR A 1 823 ? 72.120 33.940 -5.874 1.00 42.06 823 TYR A CA 1
ATOM 6431 C C . TYR A 1 823 ? 71.133 33.149 -4.999 1.00 42.06 823 TYR A C 1
ATOM 6433 O O . TYR A 1 823 ? 71.542 32.323 -4.179 1.00 42.06 823 TYR A O 1
ATOM 6441 N N . ALA A 1 824 ? 69.834 33.313 -5.264 1.00 44.66 824 ALA A N 1
ATOM 6442 C CA . ALA A 1 824 ? 68.771 32.438 -4.769 1.00 44.66 824 ALA A CA 1
ATOM 6443 C C . ALA A 1 824 ? 67.923 31.939 -5.947 1.00 44.66 824 ALA A C 1
ATOM 6445 O O . ALA A 1 824 ? 67.403 32.735 -6.725 1.00 44.66 824 ALA A O 1
ATOM 6446 N N . LEU A 1 825 ? 67.766 30.619 -6.078 1.00 44.03 825 LEU A N 1
ATOM 6447 C CA . LEU A 1 825 ? 66.845 30.038 -7.056 1.00 44.03 825 LEU A CA 1
ATOM 6448 C C . LEU A 1 825 ? 65.426 30.075 -6.484 1.00 44.03 825 LEU A C 1
ATOM 6450 O O . LEU A 1 825 ? 65.143 29.380 -5.503 1.00 44.03 825 LEU A O 1
ATOM 6454 N N . LYS A 1 826 ? 64.560 30.878 -7.113 1.00 49.78 826 LYS A N 1
ATOM 6455 C CA . LYS A 1 826 ? 63.103 30.763 -7.017 1.00 49.78 826 LYS A CA 1
ATOM 6456 C C . LYS A 1 826 ? 62.644 29.753 -8.070 1.00 49.78 826 LYS A C 1
ATOM 6458 O O . LYS A 1 826 ? 62.846 29.991 -9.260 1.00 49.78 826 LYS A O 1
ATOM 6463 N N . LEU A 1 827 ? 62.057 28.637 -7.642 1.00 52.69 827 LEU A N 1
ATOM 6464 C CA . LEU A 1 827 ? 61.376 27.703 -8.541 1.00 52.69 827 LEU A CA 1
ATOM 6465 C C . LEU A 1 827 ? 59.869 27.979 -8.488 1.00 52.69 827 LEU A C 1
ATOM 6467 O O . LEU A 1 827 ? 59.252 27.838 -7.430 1.00 52.69 827 LEU A O 1
ATOM 6471 N N . GLU A 1 828 ? 59.305 28.378 -9.625 1.00 53.56 828 GLU A N 1
ATOM 6472 C CA . GLU A 1 828 ? 57.863 28.466 -9.873 1.00 53.56 828 GLU A CA 1
ATOM 6473 C C . GLU A 1 828 ? 57.467 27.213 -10.669 1.00 53.56 828 GLU A C 1
ATOM 6475 O O . GLU A 1 828 ? 58.020 26.982 -11.744 1.00 53.56 828 GLU A O 1
ATOM 6480 N N . LEU A 1 829 ? 56.573 26.374 -10.127 1.00 54.09 829 LEU A N 1
ATOM 6481 C CA . LEU A 1 829 ? 56.136 25.125 -10.786 1.00 54.09 829 LEU A CA 1
ATOM 6482 C C . LEU A 1 829 ? 55.062 25.349 -11.864 1.00 54.09 829 LEU A C 1
ATOM 6484 O O . LEU A 1 829 ? 54.849 24.490 -12.715 1.00 54.09 829 LEU A O 1
ATOM 6488 N N . ALA A 1 830 ? 54.410 26.507 -11.825 1.00 64.38 830 ALA A N 1
ATOM 6489 C CA . ALA A 1 830 ? 53.467 26.995 -12.816 1.00 64.38 830 ALA A CA 1
ATOM 6490 C C . ALA A 1 830 ? 53.645 28.514 -12.943 1.00 64.38 830 ALA A C 1
ATOM 6492 O O . ALA A 1 830 ? 54.085 29.184 -12.005 1.00 64.38 830 ALA A O 1
ATOM 6493 N N . LYS A 1 831 ? 53.316 29.055 -14.115 1.00 68.44 831 LYS A N 1
ATOM 6494 C CA . LYS A 1 831 ? 53.272 30.498 -14.362 1.00 68.44 831 LYS A CA 1
ATOM 6495 C C . LYS A 1 831 ? 51.925 31.038 -13.874 1.00 68.44 831 LYS A C 1
ATOM 6497 O O . LYS A 1 831 ? 50.919 30.364 -14.058 1.00 68.44 831 LYS A O 1
ATOM 6502 N N . ALA A 1 832 ? 51.894 32.258 -13.334 1.00 68.75 832 ALA A N 1
ATOM 6503 C CA . ALA A 1 832 ? 50.635 32.939 -13.013 1.00 68.75 832 ALA A CA 1
ATOM 6504 C C . ALA A 1 832 ? 49.659 32.896 -14.210 1.00 68.75 832 ALA A C 1
ATOM 6506 O O . ALA A 1 832 ? 50.065 33.045 -15.374 1.00 68.75 832 ALA A O 1
ATOM 6507 N N . GLY A 1 833 ? 48.392 32.624 -13.920 1.00 72.88 833 GLY A N 1
ATOM 6508 C CA . GLY A 1 833 ? 47.337 32.370 -14.892 1.00 72.88 833 GLY A CA 1
ATOM 6509 C C . GLY A 1 833 ? 47.384 31.004 -15.585 1.00 72.88 833 GLY A C 1
ATOM 6510 O O . GLY A 1 833 ? 46.669 30.829 -16.564 1.00 72.88 833 GLY A O 1
ATOM 6511 N N . HIS A 1 834 ? 48.235 30.057 -15.173 1.00 79.56 834 HIS A N 1
ATOM 6512 C CA . HIS A 1 834 ? 48.271 28.694 -15.730 1.00 79.56 834 HIS A CA 1
ATOM 6513 C C . HIS A 1 834 ? 47.928 27.683 -14.640 1.00 79.56 834 HIS A C 1
ATOM 6515 O O . HIS A 1 834 ? 48.467 27.786 -13.542 1.00 79.56 834 HIS A O 1
ATOM 6521 N N . PHE A 1 835 ? 47.094 26.696 -14.983 1.00 78.00 835 PHE A N 1
ATOM 6522 C CA . PHE A 1 835 ? 46.535 25.696 -14.064 1.00 78.00 835 PHE A CA 1
ATOM 6523 C C . PHE A 1 835 ? 47.606 25.065 -13.148 1.00 78.00 835 PHE A C 1
ATOM 6525 O O . PHE A 1 835 ? 48.409 24.226 -13.566 1.00 78.00 835 PHE A O 1
ATOM 6532 N N . SER A 1 836 ? 47.622 25.514 -11.895 1.00 73.81 836 SER A N 1
ATOM 6533 C CA . SER A 1 836 ? 48.604 25.220 -10.846 1.00 73.81 836 SER A CA 1
ATOM 6534 C C . SER A 1 836 ? 47.942 24.434 -9.719 1.00 73.81 836 SER A C 1
ATOM 6536 O O . SER A 1 836 ? 46.797 24.712 -9.394 1.00 73.81 836 SER A O 1
ATOM 6538 N N . TYR A 1 837 ? 48.660 23.535 -9.030 1.00 69.75 837 TYR A N 1
ATOM 6539 C CA . TYR A 1 837 ? 48.100 22.723 -7.927 1.00 69.75 837 TYR A CA 1
ATOM 6540 C C . TYR A 1 837 ? 47.493 23.557 -6.780 1.00 69.75 837 TYR A C 1
ATOM 6542 O O . TYR A 1 837 ? 46.619 23.110 -6.029 1.00 69.75 837 TYR A O 1
ATOM 6550 N N . SER A 1 838 ? 47.952 24.801 -6.643 1.00 70.00 838 SER A N 1
ATOM 6551 C CA . SER A 1 838 ? 47.463 25.721 -5.624 1.00 70.00 838 SER A CA 1
ATOM 6552 C C . SER A 1 838 ? 46.275 26.578 -6.067 1.00 70.00 838 SER A C 1
ATOM 6554 O O . SER A 1 838 ? 45.702 27.250 -5.208 1.00 70.00 838 SER A O 1
ATOM 6556 N N . ASP A 1 839 ? 45.895 26.543 -7.347 1.00 79.50 839 ASP A N 1
ATOM 6557 C CA . ASP A 1 839 ? 44.759 27.301 -7.868 1.00 79.50 839 ASP A CA 1
ATOM 6558 C C . ASP A 1 839 ? 43.450 26.766 -7.308 1.00 79.50 839 ASP A C 1
ATOM 6560 O O . ASP A 1 839 ? 43.303 25.570 -7.048 1.00 79.50 839 ASP A O 1
ATOM 6564 N N . ARG A 1 840 ? 42.471 27.648 -7.139 1.00 84.19 840 ARG A N 1
ATOM 6565 C CA . ARG A 1 840 ? 41.091 27.264 -6.839 1.00 84.19 840 ARG A CA 1
ATOM 6566 C C . ARG A 1 840 ? 40.190 27.974 -7.832 1.00 84.19 840 ARG A C 1
ATOM 6568 O O . ARG A 1 840 ? 40.161 29.203 -7.847 1.00 84.19 840 ARG A O 1
ATOM 6575 N N . ILE A 1 841 ? 39.524 27.194 -8.678 1.00 89.12 841 ILE A N 1
ATOM 6576 C CA . ILE A 1 841 ? 38.567 27.690 -9.664 1.00 89.12 841 ILE A CA 1
ATOM 6577 C C . ILE A 1 841 ? 37.191 27.610 -9.024 1.00 89.12 841 ILE A C 1
ATOM 6579 O O . ILE A 1 841 ? 36.824 26.582 -8.455 1.00 89.12 841 ILE A O 1
ATOM 6583 N N . ILE A 1 842 ? 36.459 28.707 -9.117 1.00 90.31 842 ILE A N 1
ATOM 6584 C CA . ILE A 1 842 ? 35.114 28.890 -8.596 1.00 90.31 842 ILE A CA 1
ATOM 6585 C C . ILE A 1 842 ? 34.234 29.145 -9.818 1.00 90.31 842 ILE A C 1
ATOM 6587 O O . ILE A 1 842 ? 34.494 30.095 -10.559 1.00 90.31 842 ILE A O 1
ATOM 6591 N N . ILE A 1 843 ? 33.254 28.280 -10.063 1.00 90.56 843 ILE A N 1
ATOM 6592 C CA . ILE A 1 843 ? 32.267 28.461 -11.129 1.00 90.56 843 ILE A CA 1
ATOM 6593 C C . ILE A 1 843 ? 31.199 29.428 -10.620 1.00 90.56 843 ILE A C 1
ATOM 6595 O O . ILE A 1 843 ? 30.716 29.289 -9.493 1.00 90.56 843 ILE A O 1
ATOM 6599 N N . LEU A 1 844 ? 30.869 30.415 -11.450 1.00 87.50 844 LEU A N 1
ATOM 6600 C CA . LEU A 1 844 ? 29.801 31.372 -11.200 1.00 87.50 844 LEU A CA 1
ATOM 6601 C C . LEU A 1 844 ? 28.679 31.085 -12.197 1.00 87.50 844 LEU A C 1
ATOM 6603 O O . LEU A 1 844 ? 28.900 31.111 -13.409 1.00 87.50 844 LEU A O 1
ATOM 6607 N N . GLU A 1 845 ? 27.495 30.790 -11.680 1.00 82.62 845 GLU A N 1
ATOM 6608 C CA . GLU A 1 845 ? 26.282 30.606 -12.478 1.00 82.62 845 GLU A CA 1
ATOM 6609 C C . GLU A 1 845 ? 25.413 31.859 -12.385 1.00 82.62 845 GLU A C 1
ATOM 6611 O O . GLU A 1 845 ? 25.611 32.708 -11.511 1.00 82.62 845 GLU A O 1
ATOM 6616 N N . LYS A 1 846 ? 24.473 31.985 -13.323 1.00 71.44 846 LYS A N 1
ATOM 6617 C CA . LYS A 1 846 ? 23.481 33.058 -13.347 1.00 71.44 846 LYS A CA 1
ATOM 6618 C C . LYS A 1 846 ? 22.111 32.466 -13.633 1.00 71.44 846 LYS A C 1
ATOM 6620 O O . LYS A 1 846 ? 21.955 31.758 -14.629 1.00 71.44 846 LYS A O 1
ATOM 6625 N N . ALA A 1 847 ? 21.153 32.797 -12.784 1.00 59.59 847 ALA A N 1
ATOM 6626 C CA . ALA A 1 847 ? 19.727 32.641 -13.022 1.00 59.59 847 ALA A CA 1
ATOM 6627 C C . ALA A 1 847 ? 19.134 34.055 -12.976 1.00 59.59 847 ALA A C 1
ATOM 6629 O O . ALA A 1 847 ? 19.591 34.863 -12.174 1.00 59.59 847 ALA A O 1
ATOM 6630 N N . GLY A 1 848 ? 18.202 34.387 -13.875 1.00 60.44 848 GLY A N 1
ATOM 6631 C CA . GLY A 1 848 ? 17.643 35.743 -13.960 1.00 60.44 848 GLY A CA 1
ATOM 6632 C C . GLY A 1 848 ? 18.718 36.840 -14.001 1.00 60.44 848 GLY A C 1
ATOM 6633 O O . GLY A 1 848 ? 19.536 36.899 -14.925 1.00 60.44 848 GLY A O 1
ATOM 6634 N N . ASP A 1 849 ? 18.699 37.703 -12.990 1.00 48.34 849 ASP A N 1
ATOM 6635 C CA . ASP A 1 849 ? 19.643 38.789 -12.730 1.00 48.34 849 ASP A CA 1
ATOM 6636 C C . ASP A 1 849 ? 20.721 38.463 -11.674 1.00 48.34 849 ASP A C 1
ATOM 6638 O O . ASP A 1 849 ? 21.767 39.124 -11.661 1.00 48.34 849 ASP A O 1
ATOM 6642 N N . THR A 1 850 ? 20.547 37.419 -10.857 1.00 54.06 850 THR A N 1
ATOM 6643 C CA . THR A 1 850 ? 21.504 37.051 -9.804 1.00 54.06 850 THR A CA 1
ATOM 6644 C C . THR A 1 850 ? 22.603 36.101 -10.255 1.00 54.06 850 THR A C 1
ATOM 6646 O O . THR A 1 850 ? 22.417 35.138 -11.003 1.00 54.06 850 THR A O 1
ATOM 6649 N N . SER A 1 851 ? 23.805 36.375 -9.742 1.00 69.75 851 SER A N 1
ATOM 6650 C CA . SER A 1 851 ? 24.983 35.529 -9.889 1.00 69.75 851 SER A CA 1
ATOM 6651 C C . SER A 1 851 ? 25.345 34.853 -8.572 1.00 69.75 851 SER A C 1
ATOM 6653 O O . SER A 1 851 ? 25.682 35.538 -7.603 1.00 69.75 851 SER A O 1
ATOM 6655 N N . PHE A 1 852 ? 25.392 33.525 -8.563 1.00 76.00 852 PHE A N 1
ATOM 6656 C CA . PHE A 1 852 ? 25.740 32.737 -7.384 1.00 76.00 852 PHE A CA 1
ATOM 6657 C C . PHE A 1 852 ? 26.950 31.838 -7.646 1.00 76.00 852 PHE A C 1
ATOM 6659 O O . PHE A 1 852 ? 27.381 31.613 -8.782 1.00 76.00 852 PHE A O 1
ATOM 6666 N N . VAL A 1 853 ? 27.534 31.328 -6.563 1.00 82.50 853 VAL A N 1
ATOM 6667 C CA . VAL A 1 853 ? 28.630 30.365 -6.644 1.00 82.50 853 VAL A CA 1
ATOM 6668 C C . VAL A 1 853 ? 28.061 28.956 -6.698 1.00 82.50 853 VAL A C 1
ATOM 6670 O O . VAL A 1 853 ? 27.319 28.562 -5.804 1.00 82.50 853 VAL A O 1
ATOM 6673 N N . SER A 1 854 ? 28.447 28.170 -7.703 1.00 85.94 854 SER A N 1
ATOM 6674 C CA . SER A 1 854 ? 27.993 26.783 -7.827 1.00 85.94 854 SER A CA 1
ATOM 6675 C C . SER A 1 854 ? 29.060 25.791 -7.357 1.00 85.94 854 SER A C 1
ATOM 6677 O O . SER A 1 854 ? 29.091 25.333 -6.211 1.00 85.94 854 SER A O 1
ATOM 6679 N N . TRP A 1 855 ? 30.017 25.502 -8.228 1.00 90.50 855 TRP A N 1
ATOM 6680 C CA . TRP A 1 855 ? 31.019 24.465 -8.023 1.00 90.50 855 TRP A CA 1
ATOM 6681 C C . TRP A 1 855 ? 32.409 25.046 -7.790 1.00 90.50 855 TRP A C 1
ATOM 6683 O O . TRP A 1 855 ? 32.782 26.092 -8.323 1.00 90.50 855 TRP A O 1
ATOM 6693 N N . ASN A 1 856 ? 33.231 24.309 -7.049 1.00 90.06 856 ASN A N 1
ATOM 6694 C CA . ASN A 1 856 ? 34.674 24.465 -7.085 1.00 90.06 856 ASN A CA 1
ATOM 6695 C C . ASN A 1 856 ? 35.309 23.368 -7.956 1.00 90.06 856 ASN A C 1
ATOM 6697 O O . ASN A 1 856 ? 34.872 22.215 -7.967 1.00 90.06 856 ASN A O 1
ATOM 6701 N N . ILE A 1 857 ? 36.379 23.731 -8.662 1.00 89.25 857 ILE A N 1
ATOM 6702 C CA . ILE A 1 857 ? 37.347 22.781 -9.212 1.00 89.25 857 ILE A CA 1
ATOM 6703 C C . ILE A 1 857 ? 38.664 23.043 -8.494 1.00 89.25 857 ILE A C 1
ATOM 6705 O O . ILE A 1 857 ? 39.226 24.142 -8.575 1.00 89.25 857 ILE A O 1
ATOM 6709 N N . THR A 1 858 ? 39.169 22.029 -7.789 1.00 82.12 858 THR A N 1
ATOM 6710 C CA . THR A 1 858 ? 40.471 22.113 -7.119 1.00 82.12 858 THR A CA 1
ATOM 6711 C C . THR A 1 858 ? 41.401 20.994 -7.589 1.00 82.12 858 THR A C 1
ATOM 6713 O O . THR A 1 858 ? 41.002 19.829 -7.605 1.00 82.12 858 THR A O 1
ATOM 6716 N N . PRO A 1 859 ? 42.639 21.309 -7.994 1.00 71.62 859 PRO A N 1
ATOM 6717 C CA . PRO A 1 859 ? 43.696 20.330 -8.216 1.00 71.62 859 PRO A CA 1
ATOM 6718 C C . PRO A 1 859 ? 43.855 19.319 -7.076 1.00 71.62 859 PRO A C 1
ATOM 6720 O O . PRO A 1 859 ? 43.699 19.656 -5.901 1.00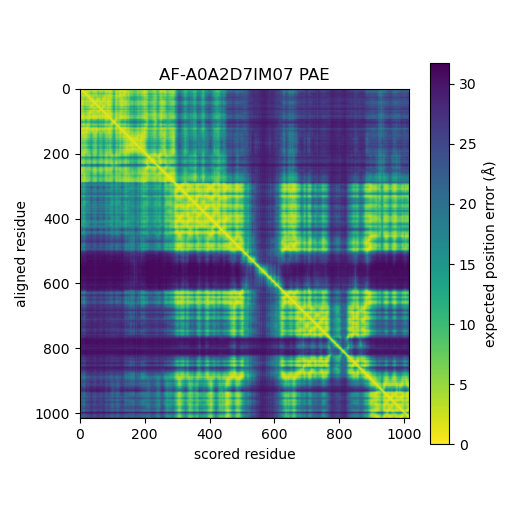 71.62 859 PRO A O 1
ATOM 6723 N N . GLY A 1 860 ? 44.222 18.090 -7.439 1.00 64.88 860 GLY A N 1
ATOM 6724 C CA . GLY A 1 860 ? 44.586 17.030 -6.501 1.00 64.88 860 GLY A CA 1
ATOM 6725 C C . GLY A 1 860 ? 45.965 17.233 -5.854 1.00 64.88 860 GLY A C 1
ATOM 6726 O O . GLY A 1 860 ? 46.548 18.311 -5.892 1.00 64.88 860 GLY A O 1
ATOM 6727 N N . HIS A 1 861 ? 46.501 16.173 -5.245 1.00 59.50 861 HIS A N 1
ATOM 6728 C CA . HIS A 1 861 ? 47.746 16.239 -4.471 1.00 59.50 861 HIS A CA 1
ATOM 6729 C C . HIS A 1 861 ? 49.020 16.453 -5.312 1.00 59.50 861 HIS A C 1
ATOM 6731 O O . HIS A 1 861 ? 49.240 15.780 -6.315 1.00 59.50 861 HIS A O 1
ATOM 6737 N N . ASP A 1 862 ? 49.928 17.277 -4.781 1.00 50.53 862 ASP A N 1
ATOM 6738 C CA . ASP A 1 862 ? 51.185 17.759 -5.389 1.00 50.53 862 ASP A CA 1
ATOM 6739 C C . ASP A 1 862 ? 52.263 16.694 -5.736 1.00 50.53 862 ASP A C 1
ATOM 6741 O O . ASP A 1 862 ? 53.392 17.052 -6.065 1.00 50.53 862 ASP A O 1
ATOM 6745 N N . ASN A 1 863 ? 51.983 15.390 -5.605 1.00 51.97 863 ASN A N 1
ATOM 6746 C CA . ASN A 1 863 ? 52.998 14.319 -5.580 1.00 51.97 863 ASN A CA 1
ATOM 6747 C C . ASN A 1 863 ? 52.734 13.146 -6.552 1.00 51.97 863 ASN A C 1
ATOM 6749 O O . ASN A 1 863 ? 53.198 12.031 -6.300 1.00 51.97 863 ASN A O 1
ATOM 6753 N N . VAL A 1 864 ? 52.010 13.353 -7.658 1.00 54.88 864 VAL A N 1
ATOM 6754 C CA . VAL A 1 864 ? 51.828 12.304 -8.684 1.00 54.88 864 VAL A CA 1
ATOM 6755 C C . VAL A 1 864 ? 52.997 12.317 -9.690 1.00 54.88 864 VAL A C 1
ATOM 6757 O O . VAL A 1 864 ? 53.230 13.327 -10.358 1.00 54.88 864 VAL A O 1
ATOM 6760 N N . PRO A 1 865 ? 53.747 11.210 -9.847 1.00 52.00 865 PRO A N 1
ATOM 6761 C CA . PRO A 1 865 ? 54.833 11.120 -10.822 1.00 52.00 865 PRO A CA 1
ATOM 6762 C C . PRO A 1 865 ? 54.348 11.282 -12.268 1.00 52.00 865 PRO A C 1
ATOM 6764 O O . PRO A 1 865 ? 53.348 10.686 -12.651 1.00 52.00 865 PRO A O 1
ATOM 6767 N N . TYR A 1 866 ? 55.110 12.000 -13.100 1.00 56.44 866 TYR A N 1
ATOM 6768 C CA . TYR A 1 866 ? 54.866 12.139 -14.550 1.00 56.44 866 TYR A CA 1
ATOM 6769 C C . TYR A 1 866 ? 53.521 12.777 -14.957 1.00 56.44 866 TYR A C 1
ATOM 6771 O O . TYR A 1 866 ? 53.129 12.648 -16.118 1.00 56.44 866 TYR A O 1
ATOM 6779 N N . GLN A 1 867 ? 52.839 13.476 -14.044 1.00 61.59 867 GLN A N 1
ATOM 6780 C CA . GLN A 1 867 ? 51.584 14.178 -14.322 1.00 61.59 867 GLN A CA 1
ATOM 6781 C C . GLN A 1 867 ? 51.745 15.175 -15.486 1.00 61.59 867 GLN A C 1
ATOM 6783 O O . GLN A 1 867 ? 52.631 16.032 -15.469 1.00 61.59 867 GLN A O 1
ATOM 6788 N N . LYS A 1 868 ? 50.895 15.055 -16.513 1.00 68.44 868 LYS A N 1
ATOM 6789 C CA . LYS A 1 868 ? 50.901 15.942 -17.682 1.00 68.44 868 LYS A CA 1
ATOM 6790 C C . LYS A 1 868 ? 50.228 17.272 -17.325 1.00 68.44 868 LYS A C 1
ATOM 6792 O O . LYS A 1 868 ? 49.054 17.290 -16.961 1.00 68.44 868 LYS A O 1
ATOM 6797 N N . ASN A 1 869 ? 50.942 18.386 -17.481 1.00 71.62 869 ASN A N 1
ATOM 6798 C CA . ASN A 1 869 ? 50.324 19.714 -17.433 1.00 71.62 869 ASN A CA 1
ATOM 6799 C C . ASN A 1 869 ? 49.390 19.904 -18.646 1.00 71.62 869 ASN A C 1
ATOM 6801 O O . ASN A 1 869 ? 49.788 19.526 -19.752 1.00 71.62 869 ASN A O 1
ATOM 6805 N N . PRO A 1 870 ? 48.194 20.502 -18.483 1.00 78.69 870 PRO A N 1
ATOM 6806 C CA . PRO A 1 870 ? 47.333 20.842 -19.610 1.00 78.69 870 PRO A CA 1
ATOM 6807 C C . PRO A 1 870 ? 48.026 21.823 -20.564 1.00 78.69 870 PRO A C 1
ATOM 6809 O O . PRO A 1 870 ? 48.564 22.846 -20.141 1.00 78.69 870 PRO A O 1
ATOM 6812 N N . THR A 1 871 ? 48.005 21.492 -21.851 1.00 75.50 871 THR A N 1
ATOM 6813 C CA . THR A 1 871 ? 48.616 22.245 -22.959 1.00 75.50 871 THR A CA 1
ATOM 6814 C C . THR A 1 871 ? 47.559 22.639 -23.990 1.00 75.50 871 THR A C 1
ATOM 6816 O O . THR A 1 871 ? 46.421 22.171 -23.933 1.00 75.50 871 THR A O 1
ATOM 6819 N N . GLY A 1 872 ? 47.909 23.501 -24.946 1.00 77.75 872 GLY A N 1
ATOM 6820 C CA . GLY A 1 872 ? 46.995 23.979 -25.980 1.00 77.75 872 GLY A CA 1
ATOM 6821 C C . GLY A 1 872 ? 46.313 22.850 -26.760 1.00 77.75 872 GLY A C 1
ATOM 6822 O O . GLY A 1 872 ? 46.948 22.162 -27.561 1.00 77.75 872 GLY A O 1
ATOM 6823 N N . GLY A 1 873 ? 44.999 22.710 -26.569 1.00 77.75 873 GLY A N 1
ATOM 6824 C CA . GLY A 1 873 ? 44.178 21.663 -27.187 1.00 77.75 873 GLY A CA 1
ATOM 6825 C C . GLY A 1 873 ? 43.853 20.465 -26.287 1.00 77.75 873 GLY A C 1
ATOM 6826 O O . GLY A 1 873 ? 43.072 19.615 -26.708 1.00 77.75 873 GLY A O 1
ATOM 6827 N N . ASP A 1 874 ? 44.384 20.407 -25.062 1.00 86.69 874 ASP A N 1
ATOM 6828 C CA . ASP A 1 874 ? 43.810 19.563 -24.010 1.00 86.69 874 ASP A CA 1
ATOM 6829 C C . ASP A 1 874 ? 42.484 20.180 -23.517 1.00 86.69 874 ASP A C 1
ATOM 6831 O O . ASP A 1 874 ? 42.285 21.400 -23.550 1.00 86.69 874 ASP A O 1
ATOM 6835 N N . THR A 1 875 ? 41.545 19.351 -23.060 1.00 89.06 875 THR A N 1
ATOM 6836 C CA . THR A 1 875 ? 40.267 19.800 -22.477 1.00 89.06 875 THR A CA 1
ATOM 6837 C C . THR A 1 875 ? 39.876 18.899 -21.314 1.00 89.06 875 THR A C 1
ATOM 6839 O O . THR A 1 875 ? 39.992 17.681 -21.418 1.00 89.06 875 THR A O 1
ATOM 6842 N N . LEU A 1 876 ? 39.407 19.482 -20.212 1.00 89.94 876 LEU A N 1
ATOM 6843 C CA . LEU A 1 876 ? 38.773 18.748 -19.116 1.00 89.94 876 LEU A CA 1
ATOM 6844 C C . LEU A 1 876 ? 37.256 18.845 -19.280 1.00 89.94 876 LEU A C 1
ATOM 6846 O O . LEU A 1 876 ? 36.707 19.939 -19.190 1.00 89.94 876 LEU A O 1
ATOM 6850 N N . SER A 1 877 ? 36.594 17.715 -19.516 1.00 92.00 877 SER A N 1
ATOM 6851 C CA . SER A 1 877 ? 35.134 17.618 -19.525 1.00 92.00 877 SER A CA 1
ATOM 6852 C C . SER A 1 877 ? 34.643 17.086 -18.184 1.00 92.00 877 SER A C 1
ATOM 6854 O O . SER A 1 877 ? 35.144 16.070 -17.706 1.00 92.00 877 SER A O 1
ATOM 6856 N N . ILE A 1 878 ? 33.653 17.754 -17.601 1.00 91.94 878 ILE A N 1
ATOM 6857 C CA . ILE A 1 878 ? 32.979 17.375 -16.362 1.00 91.94 878 ILE A CA 1
ATOM 6858 C C . ILE A 1 878 ? 31.496 17.228 -16.686 1.00 91.94 878 ILE A C 1
ATOM 6860 O O . ILE A 1 878 ? 30.853 18.177 -17.130 1.00 91.94 878 ILE A O 1
ATOM 6864 N N . PHE A 1 879 ? 30.969 16.031 -16.477 1.00 91.81 879 PHE A N 1
ATOM 6865 C CA . PHE A 1 879 ? 29.555 15.723 -16.622 1.00 91.81 879 PHE A CA 1
ATOM 6866 C C . PHE A 1 879 ? 28.921 15.615 -15.238 1.00 91.81 879 PHE A C 1
ATOM 6868 O O . PHE A 1 879 ? 29.535 15.093 -14.305 1.00 91.81 879 PHE A O 1
ATOM 6875 N N . THR A 1 880 ? 27.696 16.110 -15.116 1.00 90.44 880 THR A N 1
ATOM 6876 C CA . THR A 1 880 ? 26.920 16.072 -13.873 1.00 90.44 880 THR A CA 1
ATOM 6877 C C . THR A 1 880 ? 25.715 15.146 -14.004 1.00 90.44 880 THR A C 1
ATOM 6879 O O . THR A 1 880 ? 25.061 15.141 -15.053 1.00 90.44 880 THR A O 1
ATOM 6882 N N . THR A 1 881 ? 25.415 14.383 -12.949 1.00 90.75 881 THR A N 1
ATOM 6883 C CA . THR A 1 881 ? 24.135 13.673 -12.809 1.00 90.75 881 THR A CA 1
ATOM 6884 C C . THR A 1 881 ? 23.007 14.692 -12.696 1.00 90.75 881 THR A C 1
ATOM 6886 O O . THR A 1 881 ? 23.201 15.747 -12.092 1.00 90.75 881 THR A O 1
ATOM 6889 N N . LYS A 1 882 ? 21.853 14.415 -13.305 1.00 88.12 882 LYS A N 1
ATOM 6890 C CA . LYS A 1 882 ? 20.695 15.319 -13.315 1.00 88.12 882 LYS A CA 1
ATOM 6891 C C . LYS A 1 882 ? 19.408 14.523 -13.082 1.00 88.12 882 LYS A C 1
ATOM 6893 O O . LYS A 1 882 ? 19.252 13.498 -13.758 1.00 88.12 882 LYS A O 1
ATOM 6898 N N . PRO A 1 883 ? 18.519 14.963 -12.176 1.00 89.12 883 PRO A N 1
ATOM 6899 C CA . PRO A 1 883 ? 17.152 14.450 -12.106 1.00 89.12 883 PRO A CA 1
ATOM 6900 C C . PRO A 1 883 ? 16.412 14.691 -13.427 1.00 89.12 883 PRO A C 1
ATOM 6902 O O . PRO A 1 883 ? 16.836 15.512 -14.246 1.00 89.12 883 PRO A O 1
ATOM 6905 N N . PHE A 1 884 ? 15.310 13.975 -13.643 1.00 88.31 884 PHE A N 1
ATOM 6906 C CA . PHE A 1 884 ? 14.378 14.308 -14.720 1.00 88.31 884 PHE A CA 1
ATOM 6907 C C . PHE A 1 884 ? 13.690 15.652 -14.453 1.00 88.31 884 PHE A C 1
ATOM 6909 O O . PHE A 1 884 ? 13.458 16.031 -13.306 1.00 88.31 884 PHE A O 1
ATOM 6916 N N . SER A 1 885 ? 13.373 16.367 -15.524 1.00 82.75 885 SER A N 1
ATOM 6917 C CA . SER A 1 885 ? 12.783 17.705 -15.498 1.00 82.75 885 SER A CA 1
ATOM 6918 C C . SER A 1 885 ? 11.539 17.783 -16.378 1.00 82.75 885 SER A C 1
ATOM 6920 O O . SER A 1 885 ? 11.327 16.945 -17.251 1.00 82.75 885 SER A O 1
ATOM 6922 N N . SER A 1 886 ? 10.767 18.851 -16.234 1.00 79.62 886 SER A N 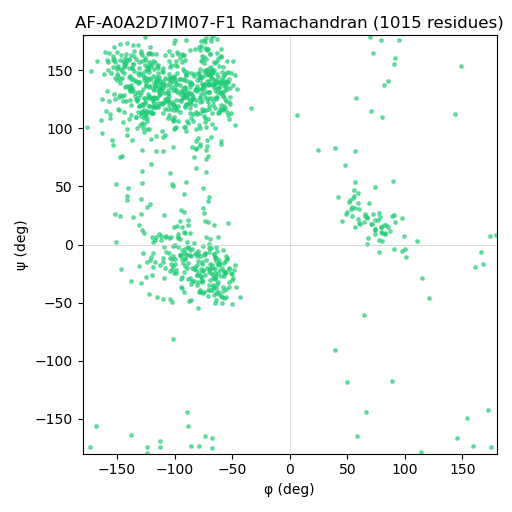1
ATOM 6923 C CA . SER A 1 886 ? 9.644 19.216 -17.110 1.00 79.62 886 SER A CA 1
ATOM 6924 C C . SER A 1 886 ? 9.957 19.221 -18.618 1.00 79.62 886 SER A C 1
ATOM 6926 O O . SER A 1 886 ? 9.069 19.013 -19.446 1.00 79.62 886 SER A O 1
ATOM 6928 N N . ALA A 1 887 ? 11.223 19.422 -19.004 1.00 79.75 887 ALA A N 1
ATOM 6929 C CA . ALA A 1 887 ? 11.681 19.379 -20.396 1.00 79.75 887 ALA A CA 1
ATOM 6930 C C . ALA A 1 887 ? 11.895 17.948 -20.944 1.00 79.75 887 ALA A C 1
ATOM 6932 O O . ALA A 1 887 ? 12.044 17.751 -22.160 1.00 79.75 887 ALA A O 1
ATOM 6933 N N . ASP A 1 888 ? 11.933 16.944 -20.067 1.00 86.38 888 ASP A N 1
ATOM 6934 C CA . ASP A 1 888 ? 12.144 15.544 -20.411 1.00 86.38 888 ASP A CA 1
ATOM 6935 C C . ASP A 1 888 ? 10.824 14.880 -20.822 1.00 86.38 888 ASP A C 1
ATOM 6937 O O . ASP A 1 888 ? 9.928 14.655 -20.013 1.00 86.38 888 ASP A O 1
ATOM 6941 N N . VAL A 1 889 ? 10.711 14.514 -22.102 1.00 90.00 889 VAL A N 1
ATOM 6942 C CA . VAL A 1 889 ? 9.567 13.754 -22.623 1.00 90.00 889 VAL A CA 1
ATOM 6943 C C . VAL A 1 889 ? 10.075 12.475 -23.255 1.00 90.00 889 VAL A C 1
ATOM 6945 O O . VAL A 1 889 ? 10.936 12.496 -24.139 1.00 90.00 889 VAL A O 1
ATOM 6948 N N . TYR A 1 890 ? 9.508 11.356 -22.827 1.00 92.62 890 TYR A N 1
ATOM 6949 C CA . TYR A 1 890 ? 9.906 10.019 -23.246 1.00 92.62 890 TYR A CA 1
ATOM 6950 C C . TYR A 1 890 ? 8.726 9.269 -23.876 1.00 92.62 890 TYR A C 1
ATOM 6952 O O . TYR A 1 890 ? 7.570 9.533 -23.561 1.00 92.62 890 TYR A O 1
ATOM 6960 N N . GLU A 1 891 ? 9.001 8.343 -24.794 1.00 93.19 891 GLU A N 1
ATOM 6961 C CA . GLU A 1 891 ? 7.995 7.570 -25.527 1.00 93.19 891 GLU A CA 1
ATOM 6962 C C . GLU A 1 891 ? 8.409 6.097 -25.641 1.00 93.19 891 GLU A C 1
ATOM 6964 O O . GLU A 1 891 ? 9.578 5.760 -25.862 1.00 93.19 891 GLU A O 1
ATOM 6969 N N . PHE A 1 892 ? 7.433 5.198 -25.538 1.00 94.06 892 PHE A N 1
ATOM 6970 C CA . PHE A 1 892 ? 7.600 3.800 -25.915 1.00 94.06 892 PHE A CA 1
ATOM 6971 C C . PHE A 1 892 ? 6.359 3.273 -26.638 1.00 94.06 892 PHE A C 1
ATOM 6973 O O . PHE A 1 892 ? 5.255 3.804 -26.525 1.00 94.06 892 PHE A O 1
ATOM 6980 N N . ILE A 1 893 ? 6.550 2.194 -27.394 1.00 93.38 893 ILE A N 1
ATOM 6981 C CA . ILE A 1 893 ? 5.464 1.474 -28.063 1.00 93.38 893 ILE A CA 1
ATOM 6982 C C . ILE A 1 893 ? 5.249 0.171 -27.298 1.00 93.38 893 ILE A C 1
ATOM 6984 O O . ILE A 1 893 ? 6.202 -0.599 -27.151 1.00 93.38 893 ILE A O 1
ATOM 6988 N N . SER A 1 894 ? 4.043 -0.115 -26.821 1.00 93.19 894 SER A N 1
ATOM 6989 C CA . SER A 1 894 ? 3.737 -1.386 -26.164 1.00 93.19 894 SER A CA 1
ATOM 6990 C C . SER A 1 894 ? 3.862 -2.565 -27.134 1.00 93.19 894 SER A C 1
ATOM 6992 O O . SER A 1 894 ? 3.802 -2.425 -28.359 1.00 93.19 894 SER A O 1
ATOM 6994 N N . GLN A 1 895 ? 4.092 -3.753 -26.585 1.00 91.38 895 GLN A N 1
ATOM 6995 C CA . GLN A 1 895 ? 4.131 -4.988 -27.356 1.00 91.38 895 GLN A CA 1
ATOM 6996 C C . GLN A 1 895 ? 3.425 -6.070 -26.552 1.00 91.38 895 GLN A C 1
ATOM 6998 O O . GLN A 1 895 ? 3.950 -6.524 -25.537 1.00 91.38 895 GLN A O 1
ATOM 7003 N N . GLY A 1 896 ? 2.238 -6.451 -27.013 1.00 89.44 896 GLY A N 1
ATOM 7004 C CA . GLY A 1 896 ? 1.410 -7.445 -26.345 1.00 89.44 896 GLY A CA 1
ATOM 7005 C C . GLY A 1 896 ? 1.944 -8.863 -26.534 1.00 89.44 896 GLY A C 1
ATOM 7006 O O . GLY A 1 896 ? 2.908 -9.115 -27.271 1.00 89.44 896 GLY A O 1
ATOM 7007 N N . SER A 1 897 ? 1.283 -9.822 -25.888 1.00 88.81 897 SER A N 1
ATOM 7008 C CA . SER A 1 897 ? 1.523 -11.233 -26.179 1.00 88.81 897 SER A CA 1
ATOM 7009 C C . SER A 1 897 ? 1.129 -11.564 -27.626 1.00 88.81 897 SER A C 1
ATOM 7011 O O . SER A 1 897 ? 0.222 -10.972 -28.216 1.00 88.81 897 SER A O 1
ATOM 7013 N N . SER A 1 898 ? 1.851 -12.495 -28.252 1.00 88.56 898 SER A N 1
ATOM 7014 C CA . SER A 1 898 ? 1.702 -12.776 -29.684 1.00 88.56 898 SER A CA 1
ATOM 7015 C C . SER A 1 898 ? 1.684 -14.271 -29.997 1.00 88.56 898 SER A C 1
ATOM 7017 O O . SER A 1 898 ? 1.908 -15.124 -29.140 1.00 88.56 898 SER A O 1
ATOM 7019 N N . PHE A 1 899 ? 1.372 -14.612 -31.250 1.00 87.19 899 PHE A N 1
ATOM 7020 C CA . PHE A 1 899 ? 1.142 -15.993 -31.663 1.00 87.19 899 PHE A CA 1
ATOM 7021 C C . PHE A 1 899 ? 2.013 -16.416 -32.857 1.00 87.19 899 PHE A C 1
ATOM 7023 O O . PHE A 1 899 ? 1.937 -15.855 -33.953 1.00 87.19 899 PHE A O 1
ATOM 7030 N N . ASN A 1 900 ? 2.803 -17.476 -32.672 1.00 87.25 900 ASN A N 1
ATOM 7031 C CA . ASN A 1 900 ? 3.708 -18.041 -33.668 1.00 87.25 900 ASN A CA 1
ATOM 7032 C C . ASN A 1 900 ? 3.236 -19.418 -34.175 1.00 87.25 900 ASN A C 1
ATOM 7034 O O . ASN A 1 900 ? 3.621 -20.482 -33.674 1.00 87.25 900 ASN A O 1
ATOM 7038 N N . SER A 1 901 ? 2.471 -19.396 -35.269 1.00 82.69 901 SER A N 1
ATOM 7039 C CA . SER A 1 901 ? 1.937 -20.587 -35.952 1.00 82.69 901 SER A CA 1
ATOM 7040 C C . SER A 1 901 ? 2.997 -21.610 -36.389 1.00 82.69 901 SER A C 1
ATOM 7042 O O . SER A 1 901 ? 2.703 -22.805 -36.495 1.00 82.69 901 SER A O 1
ATOM 7044 N N . SER A 1 902 ? 4.252 -21.192 -36.600 1.00 82.12 902 SER A N 1
ATOM 7045 C CA . SER A 1 902 ? 5.332 -22.108 -36.993 1.00 82.12 902 SER A CA 1
ATOM 7046 C C . SER A 1 902 ? 5.741 -23.057 -35.861 1.00 82.12 902 SER A C 1
ATOM 7048 O O . SER A 1 902 ? 6.259 -24.142 -36.134 1.00 82.12 902 SER A O 1
ATOM 7050 N N . GLN A 1 903 ? 5.495 -22.685 -34.598 1.00 81.81 903 GLN A N 1
ATOM 7051 C CA . GLN A 1 903 ? 5.906 -23.476 -33.439 1.00 81.81 903 GLN A CA 1
ATOM 7052 C C . GLN A 1 903 ? 4.895 -24.554 -33.022 1.00 81.81 903 GLN A C 1
ATOM 7054 O O . GLN A 1 903 ? 5.337 -25.596 -32.529 1.00 81.81 903 GLN A O 1
ATOM 7059 N N . ILE A 1 904 ? 3.579 -24.386 -33.259 1.00 82.56 904 ILE A N 1
ATOM 7060 C CA . ILE A 1 904 ? 2.549 -25.337 -32.769 1.00 82.56 904 ILE A CA 1
ATOM 7061 C C . ILE A 1 904 ? 2.898 -26.787 -33.116 1.00 82.56 904 ILE A C 1
ATOM 7063 O O . ILE A 1 904 ? 2.913 -27.664 -32.253 1.00 82.56 904 ILE A O 1
ATOM 7067 N N . ASN A 1 905 ? 3.200 -27.059 -34.387 1.00 82.25 905 ASN A N 1
ATOM 7068 C CA . ASN A 1 905 ? 3.424 -28.428 -34.852 1.00 82.25 905 ASN A CA 1
ATOM 7069 C C . ASN A 1 905 ? 4.622 -29.101 -34.156 1.00 82.25 905 ASN A C 1
ATOM 7071 O O . ASN A 1 905 ? 4.595 -30.312 -33.935 1.00 82.25 905 ASN A O 1
ATOM 7075 N N . TYR A 1 906 ? 5.650 -28.328 -33.792 1.00 82.56 906 TYR A N 1
ATOM 7076 C CA . TYR A 1 906 ? 6.814 -28.805 -33.043 1.00 82.56 906 TYR A CA 1
ATOM 7077 C C . TYR A 1 906 ? 6.488 -29.021 -31.557 1.00 82.56 906 TYR A C 1
ATOM 7079 O O . TYR A 1 906 ? 6.869 -30.041 -30.981 1.00 82.56 906 TYR A O 1
ATOM 7087 N N . LEU A 1 907 ? 5.733 -28.095 -30.958 1.00 84.12 907 LEU A N 1
ATOM 7088 C CA . LEU A 1 907 ? 5.370 -28.115 -29.539 1.00 84.12 907 LEU A CA 1
ATOM 7089 C C . LEU A 1 907 ? 4.183 -29.033 -29.205 1.00 84.12 907 LEU A C 1
ATOM 7091 O O . LEU A 1 907 ? 3.948 -29.289 -28.032 1.00 84.12 907 LEU A O 1
ATOM 7095 N N . SER A 1 908 ? 3.494 -29.602 -30.200 1.00 82.56 908 SER A N 1
ATOM 7096 C CA . SER A 1 908 ? 2.349 -30.518 -30.024 1.00 82.56 908 SER A CA 1
ATOM 7097 C C . SER A 1 908 ? 2.584 -31.692 -29.060 1.00 82.56 908 SER A C 1
ATOM 7099 O O . SER A 1 908 ? 1.636 -32.190 -28.465 1.00 82.56 908 SER A O 1
ATOM 7101 N N . ASN A 1 909 ? 3.832 -32.118 -28.844 1.00 83.62 909 ASN A N 1
ATOM 7102 C CA . ASN A 1 909 ? 4.175 -33.149 -27.855 1.00 83.62 909 ASN A CA 1
ATOM 7103 C C . ASN A 1 909 ? 4.115 -32.672 -26.388 1.00 83.62 909 ASN A C 1
ATOM 7105 O O . ASN A 1 909 ? 4.259 -33.503 -25.495 1.00 83.62 909 ASN A O 1
ATOM 7109 N N . LYS A 1 910 ? 3.938 -31.367 -26.130 1.00 87.81 910 LYS A N 1
ATOM 7110 C CA . LYS A 1 910 ? 3.700 -30.821 -24.785 1.00 87.81 910 LYS A CA 1
ATOM 7111 C C . LYS A 1 910 ? 2.269 -31.074 -24.289 1.00 87.81 910 LYS A C 1
ATOM 7113 O O . LYS A 1 910 ? 2.079 -31.077 -23.075 1.00 87.81 910 LYS A O 1
ATOM 7118 N N . ILE A 1 911 ? 1.303 -31.309 -25.192 1.00 89.75 911 ILE A N 1
ATOM 7119 C CA . ILE A 1 911 ? -0.096 -31.585 -24.826 1.00 89.75 911 ILE A CA 1
ATOM 7120 C C . ILE A 1 911 ? -0.125 -32.781 -23.875 1.00 89.75 911 ILE A C 1
ATOM 7122 O O . ILE A 1 911 ? 0.263 -33.898 -24.232 1.00 89.75 911 ILE A O 1
ATOM 7126 N N . LYS A 1 912 ? -0.598 -32.542 -22.655 1.00 88.75 912 LYS A N 1
ATOM 7127 C CA . LYS A 1 912 ? -0.625 -33.534 -21.580 1.00 88.75 912 LYS A CA 1
ATOM 7128 C C . LYS A 1 912 ? -1.965 -33.508 -20.860 1.00 88.75 912 LYS A C 1
ATOM 7130 O O . LYS A 1 912 ? -2.734 -32.561 -20.968 1.00 88.75 912 LYS A O 1
ATOM 7135 N N . VAL A 1 913 ? -2.221 -34.594 -20.144 1.00 88.12 913 VAL A N 1
ATOM 7136 C CA . VAL A 1 913 ? -3.396 -34.771 -19.293 1.00 88.12 913 VAL A CA 1
ATOM 7137 C C . VAL A 1 913 ? -2.912 -34.846 -17.855 1.00 88.12 913 VAL A C 1
ATOM 7139 O O . VAL A 1 913 ? -1.939 -35.558 -17.588 1.00 88.12 913 VAL A O 1
ATOM 7142 N N . VAL A 1 914 ? -3.566 -34.118 -16.957 1.00 84.62 914 VAL A N 1
ATOM 7143 C CA . VAL A 1 914 ? -3.177 -33.958 -15.554 1.00 84.62 914 VAL A CA 1
ATOM 7144 C C . VAL A 1 914 ? -4.431 -34.183 -14.683 1.00 84.62 914 VAL A C 1
ATOM 7146 O O . VAL A 1 914 ? -5.452 -33.555 -14.945 1.00 84.62 914 VAL A O 1
ATOM 7149 N N . PRO A 1 915 ? -4.427 -35.120 -13.711 1.00 79.19 915 PRO A N 1
ATOM 7150 C CA . PRO A 1 915 ? -3.380 -36.087 -13.401 1.00 79.19 915 PRO A CA 1
ATOM 7151 C C . PRO A 1 915 ? -3.399 -37.264 -14.388 1.00 79.19 915 PRO A C 1
ATOM 7153 O O . PRO A 1 915 ? -4.441 -37.669 -14.907 1.00 79.19 915 PRO A O 1
ATOM 7156 N N . ASN A 1 916 ? -2.236 -37.874 -14.623 1.00 84.75 916 ASN A N 1
ATOM 7157 C CA . ASN A 1 916 ? -2.127 -39.062 -15.468 1.00 84.75 916 ASN A CA 1
ATOM 7158 C C . ASN A 1 916 ? -1.050 -40.028 -14.930 1.00 84.75 916 ASN A C 1
ATOM 7160 O O . ASN A 1 916 ? 0.141 -39.762 -15.103 1.00 84.75 916 ASN A O 1
ATOM 7164 N N . PRO A 1 917 ? -1.436 -41.157 -14.305 1.00 85.25 917 PRO A N 1
ATOM 7165 C CA . PRO A 1 917 ? -2.809 -41.619 -14.095 1.00 85.25 917 PRO A CA 1
ATOM 7166 C C . PRO A 1 917 ? -3.586 -40.754 -13.091 1.00 85.25 917 PRO A C 1
ATOM 7168 O O . PRO A 1 917 ? -3.027 -40.285 -12.106 1.00 85.25 917 PRO A O 1
ATOM 7171 N N . TYR A 1 918 ? -4.892 -40.628 -13.304 1.00 85.06 918 TYR A N 1
ATOM 7172 C CA . TYR A 1 918 ? -5.835 -40.168 -12.289 1.00 85.06 918 TYR A CA 1
ATOM 7173 C C . TYR A 1 918 ? -6.084 -41.325 -11.305 1.00 85.06 918 TYR A C 1
ATOM 7175 O O . TYR A 1 918 ? -6.475 -42.414 -11.740 1.00 85.06 918 TYR A O 1
ATOM 7183 N N . ILE A 1 919 ? -5.848 -41.135 -10.001 1.00 82.19 919 ILE A N 1
ATOM 7184 C CA . ILE A 1 919 ? -5.912 -42.204 -8.983 1.00 82.19 919 ILE A CA 1
ATOM 7185 C C . ILE A 1 919 ? -6.897 -41.822 -7.878 1.00 82.19 919 ILE A C 1
ATOM 7187 O O . ILE A 1 919 ? -6.522 -41.142 -6.934 1.00 82.19 919 ILE A O 1
ATOM 7191 N N . VAL A 1 920 ? -8.127 -42.343 -7.939 1.00 76.06 920 VAL A N 1
ATOM 7192 C CA . VAL A 1 920 ? -9.224 -42.080 -6.979 1.00 76.06 920 VAL A CA 1
ATOM 7193 C C . VAL A 1 920 ? -9.714 -40.627 -6.958 1.00 76.06 920 VAL A C 1
ATOM 7195 O O . VAL A 1 920 ? -10.894 -40.435 -7.265 1.00 76.06 920 VAL A O 1
ATOM 7198 N N . ALA A 1 921 ? -8.836 -39.683 -6.624 1.00 70.75 921 ALA A N 1
ATOM 7199 C CA . ALA A 1 921 ? -9.022 -38.237 -6.555 1.00 70.75 921 ALA A CA 1
ATOM 7200 C C . ALA A 1 921 ? -7.708 -37.517 -6.942 1.00 70.75 921 ALA A C 1
ATOM 7202 O O . ALA A 1 921 ? -6.639 -38.137 -6.936 1.00 70.75 921 ALA A O 1
ATOM 7203 N N . ALA A 1 922 ? -7.768 -36.228 -7.264 1.00 66.62 922 ALA A N 1
ATOM 7204 C CA . ALA A 1 922 ? -6.596 -35.369 -7.455 1.00 66.62 922 ALA A CA 1
ATOM 7205 C C . ALA A 1 922 ? -6.327 -34.517 -6.202 1.00 66.62 922 ALA A C 1
ATOM 7207 O O . ALA A 1 922 ? -7.245 -34.210 -5.450 1.00 66.62 922 ALA A O 1
ATOM 7208 N N . SER A 1 923 ? -5.079 -34.091 -5.979 1.00 61.12 923 SER A N 1
ATOM 7209 C CA . SER A 1 923 ? -4.709 -33.248 -4.822 1.00 61.12 923 SER A CA 1
ATOM 7210 C C . SER A 1 923 ? -5.247 -31.812 -4.881 1.00 61.12 923 SER A C 1
ATOM 7212 O O . SER A 1 923 ? -5.019 -31.051 -3.950 1.00 61.12 923 SER A O 1
ATOM 7214 N N . TRP A 1 924 ? -5.921 -31.449 -5.973 1.00 63.28 924 TRP A N 1
ATOM 7215 C CA . TRP A 1 924 ? -6.544 -30.145 -6.216 1.00 63.28 924 TRP A CA 1
ATOM 7216 C C . TRP A 1 924 ? -8.062 -30.218 -6.411 1.00 63.28 924 TRP A C 1
ATOM 7218 O O . TRP A 1 924 ? -8.699 -29.200 -6.671 1.00 63.28 924 TRP A O 1
ATOM 7228 N N . GLU A 1 925 ? -8.660 -31.408 -6.304 1.00 66.75 925 GLU A N 1
ATOM 7229 C CA . GLU A 1 925 ? -10.115 -31.515 -6.210 1.00 66.75 925 GLU A CA 1
ATOM 7230 C C . GLU A 1 925 ? -10.537 -30.965 -4.840 1.00 66.75 925 GLU A C 1
ATOM 7232 O O . GLU A 1 925 ? -10.095 -31.462 -3.802 1.00 66.75 925 GLU A O 1
ATOM 7237 N N . GLY A 1 926 ? -11.358 -29.910 -4.842 1.00 56.25 926 GLY A N 1
ATOM 7238 C CA . GLY A 1 926 ? -11.817 -29.254 -3.616 1.00 56.25 926 GLY A CA 1
ATOM 7239 C C . GLY A 1 926 ? -12.594 -30.198 -2.692 1.00 56.25 926 GLY A C 1
ATOM 7240 O O . GLY A 1 926 ? -13.100 -31.241 -3.121 1.00 56.25 926 GLY A O 1
ATOM 7241 N N . GLN A 1 927 ? -12.717 -29.822 -1.413 1.00 54.31 927 GLN A N 1
ATOM 7242 C CA . GLN A 1 927 ? -13.482 -30.613 -0.445 1.00 54.31 927 GLN A CA 1
ATOM 7243 C C . GLN A 1 927 ? -14.893 -30.907 -0.974 1.00 54.31 927 GLN A C 1
ATOM 7245 O O . GLN A 1 927 ? -15.574 -30.026 -1.496 1.00 54.31 927 GLN A O 1
ATOM 7250 N N . ASN A 1 928 ? -15.331 -32.162 -0.844 1.00 55.84 928 ASN A N 1
ATOM 7251 C CA . ASN A 1 928 ? -16.645 -32.593 -1.312 1.00 55.84 928 ASN A CA 1
ATOM 7252 C C . ASN A 1 928 ? -17.753 -31.813 -0.568 1.00 55.84 928 ASN A C 1
ATOM 7254 O O . ASN A 1 928 ? -17.930 -32.054 0.626 1.00 55.84 928 ASN A O 1
ATOM 7258 N N . PRO A 1 929 ? -18.546 -30.960 -1.246 1.00 53.09 929 PRO A N 1
ATOM 7259 C CA . PRO A 1 929 ? -19.575 -30.148 -0.593 1.00 53.09 929 PRO A CA 1
ATOM 7260 C C . PRO A 1 929 ? -20.824 -30.960 -0.198 1.00 53.09 929 PRO A C 1
ATOM 7262 O O . PRO A 1 929 ? -21.773 -30.413 0.361 1.00 53.09 929 PRO A O 1
ATOM 7265 N N . TYR A 1 930 ? -20.860 -32.264 -0.501 1.00 55.69 930 TYR A N 1
ATOM 7266 C CA . TYR A 1 930 ? -21.987 -33.151 -0.223 1.00 55.69 930 TYR A CA 1
ATOM 7267 C C . TYR A 1 930 ? -21.646 -34.187 0.853 1.00 55.69 930 TYR A C 1
ATOM 7269 O O . TYR A 1 930 ? -20.642 -34.891 0.754 1.00 55.69 930 TYR A O 1
ATOM 7277 N N . ALA A 1 931 ? -22.550 -34.362 1.822 1.00 45.62 931 ALA A N 1
ATOM 7278 C CA . ALA A 1 931 ? -22.397 -35.300 2.943 1.00 45.62 931 ALA A CA 1
ATOM 7279 C C . ALA A 1 931 ? -22.217 -36.782 2.537 1.00 45.62 931 ALA A C 1
ATOM 7281 O O . ALA A 1 931 ? -21.708 -37.572 3.325 1.00 45.62 931 ALA A O 1
ATOM 7282 N N . ASP A 1 932 ? -22.610 -37.155 1.316 1.00 41.75 932 ASP A N 1
ATOM 7283 C CA . ASP A 1 932 ? -22.397 -38.478 0.725 1.00 41.75 932 ASP A CA 1
ATOM 7284 C C . ASP A 1 932 ? -21.991 -38.318 -0.750 1.00 41.75 932 ASP A C 1
ATOM 7286 O O . ASP A 1 932 ? -22.637 -37.589 -1.505 1.00 41.75 932 ASP A O 1
ATOM 7290 N N . GLY A 1 933 ? -20.931 -39.006 -1.186 1.00 53.72 933 GLY A N 1
ATOM 7291 C CA . GLY A 1 933 ? -20.442 -38.932 -2.567 1.00 53.72 933 GLY A CA 1
ATOM 7292 C C . GLY A 1 933 ? -18.923 -39.040 -2.697 1.00 53.72 933 GLY A C 1
ATOM 7293 O O . GLY A 1 933 ? -18.228 -39.454 -1.772 1.00 53.72 933 GLY A O 1
ATOM 7294 N N . ARG A 1 934 ? -18.403 -38.695 -3.882 1.00 56.06 934 ARG A N 1
ATOM 7295 C CA . ARG A 1 934 ? -16.956 -38.589 -4.167 1.00 56.06 934 ARG A CA 1
ATOM 7296 C C . ARG A 1 934 ? -16.498 -37.153 -4.465 1.00 56.06 934 ARG A C 1
ATOM 7298 O O . ARG A 1 934 ? -15.363 -36.987 -4.888 1.00 56.06 934 ARG A O 1
ATOM 7305 N N . GLY A 1 935 ? -17.360 -36.156 -4.258 1.00 60.59 935 GLY A N 1
ATOM 7306 C CA . GLY A 1 935 ? -17.112 -34.780 -4.693 1.00 60.59 935 GLY A CA 1
ATOM 7307 C C . GLY A 1 935 ? -17.159 -34.590 -6.215 1.00 60.59 935 GLY A C 1
ATOM 7308 O O . GLY A 1 935 ? -17.390 -35.556 -6.956 1.00 60.59 935 GLY A O 1
ATOM 7309 N N . PRO A 1 936 ? -16.978 -33.343 -6.684 1.00 65.44 936 PRO A N 1
ATOM 7310 C CA . PRO A 1 936 ? -16.684 -33.065 -8.084 1.00 65.44 936 PRO A CA 1
ATOM 7311 C C . PRO A 1 936 ? -15.349 -33.714 -8.465 1.00 65.44 936 PRO A C 1
ATOM 7313 O O . PRO A 1 936 ? -14.430 -33.781 -7.652 1.00 65.44 936 PRO A O 1
ATOM 7316 N N . ARG A 1 937 ? -15.250 -34.214 -9.699 1.00 77.44 937 ARG A N 1
ATOM 7317 C CA . ARG A 1 937 ? -14.049 -34.896 -10.194 1.00 77.44 937 ARG A CA 1
ATOM 7318 C C . ARG A 1 937 ? -13.613 -34.279 -11.503 1.00 77.44 937 ARG A C 1
ATOM 7320 O O . ARG A 1 937 ? -14.464 -34.097 -12.377 1.00 77.44 937 ARG A O 1
ATOM 7327 N N . SER A 1 938 ? -12.327 -33.996 -11.667 1.00 81.56 938 SER A N 1
ATOM 7328 C CA . SER A 1 938 ? -11.849 -33.385 -12.902 1.00 81.56 938 SER A CA 1
ATOM 7329 C C . SER A 1 938 ? -10.483 -33.868 -13.372 1.00 81.56 938 SER A C 1
ATOM 7331 O O . SER A 1 938 ? -9.637 -34.370 -12.633 1.00 81.56 938 SER A O 1
ATOM 7333 N N . ILE A 1 939 ? -10.311 -33.768 -14.686 1.00 87.19 939 ILE A N 1
ATOM 7334 C CA . ILE A 1 939 ? -9.066 -34.010 -15.401 1.00 87.19 939 ILE A CA 1
ATOM 7335 C C . ILE A 1 939 ? -8.829 -32.796 -16.288 1.00 87.19 939 ILE A C 1
ATOM 7337 O O . ILE A 1 939 ? -9.723 -32.383 -17.029 1.00 87.19 939 ILE A O 1
ATOM 7341 N N . HIS A 1 940 ? -7.622 -32.248 -16.235 1.00 87.69 940 HIS A N 1
ATOM 7342 C CA . HIS A 1 940 ? -7.216 -31.095 -17.027 1.00 87.69 940 HIS A CA 1
ATOM 7343 C C . HIS A 1 940 ? -6.415 -31.551 -18.251 1.00 87.69 940 HIS A C 1
ATOM 7345 O O . HIS A 1 940 ? -5.610 -32.489 -18.187 1.00 87.69 940 HIS A O 1
ATOM 7351 N N . PHE A 1 941 ? -6.670 -30.911 -19.388 1.00 89.94 941 PHE A N 1
ATOM 7352 C CA . PHE A 1 941 ? -5.845 -30.990 -20.591 1.00 89.94 941 PHE A CA 1
ATOM 7353 C C . PHE A 1 941 ? -5.072 -29.681 -20.696 1.00 89.94 941 PHE A C 1
ATOM 7355 O O . PHE A 1 941 ? -5.715 -28.648 -20.813 1.00 89.94 941 PHE A O 1
ATOM 7362 N N . ASN A 1 942 ? -3.739 -29.718 -20.688 1.00 88.31 942 ASN A N 1
ATOM 7363 C CA . ASN A 1 942 ? -2.910 -28.507 -20.658 1.00 88.31 942 ASN A CA 1
ATOM 7364 C C . ASN A 1 942 ? -2.023 -28.410 -21.906 1.00 88.31 942 ASN A C 1
ATOM 7366 O O . ASN A 1 942 ? -1.674 -29.438 -22.506 1.00 88.31 942 ASN A O 1
ATOM 7370 N N . HIS A 1 943 ? -1.578 -27.190 -22.228 1.00 88.81 943 HIS A N 1
ATOM 7371 C CA . HIS A 1 943 ? -0.836 -26.848 -23.450 1.00 88.81 943 HIS A CA 1
ATOM 7372 C C . HIS A 1 943 ? -1.613 -27.175 -24.739 1.00 88.81 943 HIS A C 1
ATOM 7374 O O . HIS A 1 943 ? -1.069 -27.773 -25.670 1.00 88.81 943 HIS A O 1
ATOM 7380 N N . LEU A 1 944 ? -2.897 -26.844 -24.792 1.00 89.94 944 LEU A N 1
ATOM 7381 C CA . LEU A 1 944 ? -3.737 -26.943 -25.981 1.00 89.94 944 LEU A CA 1
ATOM 7382 C C . LEU A 1 944 ? -3.446 -25.788 -26.964 1.00 89.94 944 LEU A C 1
ATOM 7384 O O . LEU A 1 944 ? -2.884 -24.767 -26.586 1.00 89.94 944 LEU A O 1
ATOM 7388 N N . PRO A 1 945 ? -3.766 -25.928 -28.259 1.00 88.75 945 PRO A N 1
ATOM 7389 C CA . PRO A 1 945 ? -3.905 -24.786 -29.167 1.00 88.75 945 PRO A CA 1
ATOM 7390 C C . PRO A 1 945 ? -5.157 -23.963 -28.816 1.00 88.75 945 PRO A C 1
ATOM 7392 O O . PRO A 1 945 ? -6.170 -24.606 -28.529 1.00 88.75 945 PRO A O 1
ATOM 7395 N N . PRO A 1 946 ? -5.170 -22.621 -28.995 1.00 87.50 946 PRO A N 1
ATOM 7396 C CA . PRO A 1 946 ? -6.260 -21.748 -28.518 1.00 87.50 946 PRO A CA 1
ATOM 7397 C C . PRO A 1 946 ? -7.650 -22.124 -29.051 1.00 87.50 946 PRO A C 1
ATOM 7399 O O . PRO A 1 946 ? -8.675 -21.848 -28.438 1.00 87.50 946 PRO A O 1
ATOM 7402 N N . GLN A 1 947 ? -7.697 -22.758 -30.229 1.00 89.75 947 GLN A N 1
ATOM 7403 C CA . GLN A 1 947 ? -8.918 -23.248 -30.865 1.00 89.75 947 GLN A CA 1
ATOM 7404 C C . GLN A 1 947 ? -8.761 -24.708 -31.297 1.00 89.75 947 GLN A C 1
ATOM 7406 O O . GLN A 1 947 ? -8.153 -25.007 -32.332 1.00 89.75 947 GLN A O 1
ATOM 7411 N N . CYS A 1 948 ? -9.343 -25.640 -30.542 1.00 90.56 948 CYS A N 1
ATOM 7412 C CA . CYS A 1 948 ? -9.308 -27.062 -30.877 1.00 90.56 948 CYS A CA 1
ATOM 7413 C C . CYS A 1 948 ? -10.535 -27.850 -30.386 1.00 90.56 948 CYS A C 1
ATOM 7415 O O . CYS A 1 948 ? -11.332 -27.403 -29.562 1.00 90.56 948 CYS A O 1
ATOM 7417 N N . LYS A 1 949 ? -10.700 -29.066 -30.918 1.00 93.19 949 LYS A N 1
ATOM 7418 C CA . LYS A 1 949 ? -11.655 -30.064 -30.419 1.00 93.19 949 LYS A CA 1
ATOM 7419 C C . LYS A 1 949 ? -10.885 -31.219 -29.789 1.00 93.19 949 LYS A C 1
ATOM 7421 O O . LYS A 1 949 ? -9.995 -31.782 -30.427 1.00 93.19 949 LYS A O 1
ATOM 7426 N N . ILE A 1 950 ? -11.274 -31.621 -28.582 1.00 94.44 950 ILE A N 1
ATOM 7427 C CA . ILE A 1 950 ? -10.700 -32.762 -27.861 1.00 94.44 950 ILE A CA 1
ATOM 7428 C C . ILE A 1 950 ? -11.713 -33.907 -27.910 1.00 94.44 950 ILE A C 1
ATOM 7430 O O . ILE A 1 950 ? -12.767 -33.854 -27.276 1.00 94.44 950 ILE A O 1
ATOM 7434 N N . LYS A 1 951 ? -11.420 -34.962 -28.671 1.00 94.69 951 LYS A N 1
ATOM 7435 C CA . LYS A 1 951 ? -12.255 -36.173 -28.735 1.00 94.69 951 LYS A CA 1
ATOM 7436 C C . LYS A 1 951 ? -11.672 -37.256 -27.845 1.00 94.69 951 LYS A C 1
ATOM 7438 O O . LYS A 1 951 ? -10.519 -37.645 -28.030 1.00 94.69 951 LYS A O 1
ATOM 7443 N N . ILE A 1 952 ? -12.473 -37.767 -26.915 1.00 95.44 952 ILE A N 1
ATOM 7444 C CA . ILE A 1 952 ? -12.051 -38.777 -25.938 1.00 95.44 952 ILE A CA 1
ATOM 7445 C C . ILE A 1 952 ? -12.640 -40.132 -26.328 1.00 95.44 952 ILE A C 1
ATOM 7447 O O . ILE A 1 952 ? -13.842 -40.248 -26.569 1.00 95.44 952 ILE A O 1
ATOM 7451 N N . PHE A 1 953 ? -11.797 -41.161 -26.377 1.00 95.00 953 PHE A N 1
ATOM 7452 C CA . PHE A 1 953 ? -12.149 -42.508 -26.817 1.00 95.00 953 PHE A CA 1
ATOM 7453 C C . PHE A 1 953 ? -11.754 -43.575 -25.796 1.00 95.00 953 PHE A C 1
ATOM 7455 O O . PHE A 1 953 ? -10.703 -43.498 -25.157 1.00 95.00 953 PHE A O 1
ATOM 7462 N N . THR A 1 954 ? -12.566 -44.623 -25.696 1.00 93.56 954 THR A N 1
ATOM 7463 C CA . THR A 1 954 ? -12.204 -45.855 -24.983 1.00 93.56 954 THR A CA 1
ATOM 7464 C C . THR A 1 954 ? -11.147 -46.656 -25.756 1.00 93.56 954 THR A C 1
ATOM 7466 O O . THR A 1 954 ? -10.924 -46.451 -26.951 1.00 93.56 954 THR A O 1
ATOM 7469 N N . LEU A 1 955 ? -10.543 -47.659 -25.111 1.00 90.31 955 LEU A N 1
ATOM 7470 C CA . LEU A 1 955 ? -9.614 -48.592 -25.764 1.00 90.31 955 LEU A CA 1
ATOM 7471 C C . LEU A 1 955 ? -10.253 -49.431 -26.900 1.00 90.31 955 LEU A C 1
ATOM 7473 O O . LEU A 1 955 ? -9.530 -49.982 -27.728 1.00 90.31 955 LEU A O 1
ATOM 7477 N N . SER A 1 956 ? -11.588 -49.522 -26.971 1.00 90.56 956 SER A N 1
ATOM 7478 C CA . SER A 1 956 ? -12.323 -50.133 -28.093 1.00 90.56 956 SER A CA 1
ATOM 7479 C C . SER A 1 956 ? -12.644 -49.156 -29.235 1.00 90.56 956 SER A C 1
ATOM 7481 O O . SER A 1 956 ? -13.199 -49.583 -30.246 1.00 90.56 956 SER A O 1
ATOM 7483 N N . GLY A 1 957 ? -12.284 -47.872 -29.106 1.00 87.62 957 GLY A N 1
ATOM 7484 C CA . GLY A 1 957 ? -12.552 -46.829 -30.102 1.00 87.62 957 GLY A CA 1
ATOM 7485 C C . GLY A 1 957 ? -13.947 -46.201 -30.011 1.00 87.62 957 GLY A C 1
ATOM 7486 O O . GLY A 1 957 ? -14.391 -45.564 -30.963 1.00 87.62 957 GLY A O 1
ATOM 7487 N N . GLU A 1 958 ? -14.655 -46.378 -28.893 1.00 91.56 958 GLU A N 1
ATOM 7488 C CA . GLU A 1 958 ? -15.960 -45.753 -28.662 1.00 91.56 958 GLU A CA 1
ATOM 7489 C C . GLU A 1 958 ? -15.792 -44.307 -28.175 1.00 91.56 958 GLU A C 1
ATOM 7491 O O . GLU A 1 958 ? -14.978 -44.046 -27.290 1.00 91.56 958 GLU A O 1
ATOM 7496 N N . LEU A 1 959 ? -16.549 -43.370 -28.758 1.00 93.38 959 LEU A N 1
ATOM 7497 C CA . LEU A 1 959 ? -16.501 -41.947 -28.412 1.00 93.38 959 LEU A CA 1
ATOM 7498 C C . LEU A 1 959 ? -17.213 -41.687 -27.075 1.00 93.38 959 LEU A C 1
ATOM 7500 O O . LEU A 1 959 ? -18.435 -41.820 -26.979 1.00 93.38 959 LEU A O 1
ATOM 7504 N N . VAL A 1 960 ? -16.429 -41.264 -26.086 1.00 93.56 960 VAL A N 1
ATOM 7505 C CA . VAL A 1 960 ? -16.838 -40.938 -24.712 1.00 93.56 960 VAL A CA 1
ATOM 7506 C C . VAL A 1 960 ? -17.461 -39.544 -24.658 1.00 93.56 960 VAL A C 1
ATOM 7508 O O . VAL A 1 960 ? -18.593 -39.378 -24.204 1.00 93.56 960 VAL A O 1
ATOM 7511 N N . ASN A 1 961 ? -16.721 -38.541 -25.142 1.00 93.69 961 ASN A N 1
ATOM 7512 C CA . ASN A 1 961 ? -17.156 -37.149 -25.216 1.00 93.69 961 ASN A CA 1
ATOM 7513 C C . ASN A 1 961 ? -16.367 -36.384 -26.304 1.00 93.69 961 ASN A C 1
ATOM 7515 O O . ASN A 1 961 ? -15.342 -36.866 -26.795 1.00 93.69 961 ASN A O 1
ATOM 7519 N N . THR A 1 962 ? -16.858 -35.213 -26.709 1.00 93.88 962 THR A N 1
ATOM 7520 C CA . THR A 1 962 ? -16.155 -34.247 -27.568 1.00 93.88 962 THR A CA 1
ATOM 7521 C C . THR A 1 962 ? -16.224 -32.878 -26.910 1.00 93.88 962 THR A C 1
ATOM 7523 O O . THR A 1 962 ? -17.301 -32.301 -26.805 1.00 93.88 962 THR A O 1
ATOM 7526 N N . LEU A 1 963 ? -15.071 -32.377 -26.487 1.00 93.50 963 LEU A N 1
ATOM 7527 C CA . LEU A 1 963 ? -14.907 -31.089 -25.826 1.00 93.50 963 LEU A CA 1
ATOM 7528 C C . LEU A 1 963 ? -14.466 -30.054 -26.867 1.00 93.50 963 LEU A C 1
ATOM 7530 O O . LEU A 1 963 ? -13.772 -30.398 -27.830 1.00 93.50 963 LEU A O 1
ATOM 7534 N N . VAL A 1 964 ? -14.873 -28.800 -26.689 1.00 92.31 964 VAL A N 1
ATOM 7535 C CA . VAL A 1 964 ? -14.486 -27.678 -27.555 1.00 92.31 964 VAL A CA 1
ATOM 7536 C C . VAL A 1 964 ? -13.733 -26.680 -26.694 1.00 92.31 964 VAL A C 1
ATOM 7538 O O . VAL A 1 964 ? -14.301 -26.153 -25.743 1.00 92.31 964 VAL A O 1
ATOM 7541 N N . HIS A 1 965 ? -12.473 -26.442 -27.037 1.00 90.12 965 HIS A N 1
ATOM 7542 C CA . HIS A 1 965 ? -11.614 -25.464 -26.389 1.00 90.12 965 HIS A CA 1
ATOM 7543 C C . HIS A 1 965 ? -11.456 -24.270 -27.341 1.00 90.12 965 HIS A C 1
ATOM 7545 O O . HIS A 1 965 ? -11.142 -24.443 -28.523 1.00 90.12 965 HIS A O 1
ATOM 7551 N N . ASN A 1 966 ? -11.802 -23.087 -26.839 1.00 89.06 966 ASN A N 1
ATOM 7552 C CA . ASN A 1 966 ? -11.814 -21.818 -27.560 1.00 89.06 966 ASN A CA 1
ATOM 7553 C C . ASN A 1 966 ? -11.608 -20.696 -26.535 1.00 89.06 966 ASN A C 1
ATOM 7555 O O . ASN A 1 966 ? -12.585 -20.158 -26.009 1.00 89.06 966 ASN A O 1
ATOM 7559 N N . THR A 1 967 ? -10.346 -20.420 -26.237 1.00 84.56 967 THR A N 1
ATOM 7560 C CA . THR A 1 967 ? -9.865 -19.519 -25.180 1.00 84.56 967 THR A CA 1
ATOM 7561 C C . THR A 1 967 ? -8.953 -18.441 -25.780 1.00 84.56 967 THR A C 1
ATOM 7563 O O . THR A 1 967 ? -8.774 -18.362 -27.003 1.00 84.56 967 THR A O 1
ATOM 7566 N N . SER A 1 968 ? -8.426 -17.562 -24.931 1.00 81.81 968 SER A N 1
ATOM 7567 C CA . SER A 1 968 ? -7.364 -16.612 -25.266 1.00 81.81 968 SER A CA 1
ATOM 7568 C C . SER A 1 968 ? -5.999 -17.319 -25.418 1.00 81.81 968 SER A C 1
ATOM 7570 O O . SER A 1 968 ? -5.899 -18.542 -25.341 1.00 81.81 968 SER A O 1
ATOM 7572 N N . LEU A 1 969 ? -4.941 -16.576 -25.764 1.00 82.62 969 LEU A N 1
ATOM 7573 C CA . LEU A 1 969 ? -3.633 -17.167 -26.101 1.00 82.62 969 LEU A CA 1
ATOM 7574 C C . LEU A 1 969 ? -2.831 -17.617 -24.861 1.00 82.62 969 LEU A C 1
ATOM 7576 O O . LEU A 1 969 ? -2.014 -18.533 -24.942 1.00 82.62 969 LEU A O 1
ATOM 7580 N N . ASP A 1 970 ? -3.075 -16.957 -23.740 1.00 79.44 970 ASP A N 1
ATOM 7581 C CA . ASP A 1 970 ? -2.534 -17.184 -22.401 1.00 79.44 970 ASP A CA 1
ATOM 7582 C C . ASP A 1 970 ? -3.173 -18.391 -21.689 1.00 79.44 970 ASP A C 1
ATOM 7584 O O . ASP A 1 970 ? -2.479 -19.097 -20.965 1.00 79.44 970 ASP A O 1
ATOM 7588 N N . ASP A 1 971 ? -4.442 -18.714 -21.962 1.00 84.19 971 ASP A N 1
ATOM 7589 C CA . ASP A 1 971 ? -5.091 -19.935 -21.460 1.00 84.19 971 ASP A CA 1
ATOM 7590 C C . ASP A 1 971 ? -4.946 -21.098 -22.457 1.00 84.19 971 ASP A C 1
ATOM 7592 O O . ASP A 1 971 ? -5.653 -21.198 -23.464 1.00 84.19 971 ASP A O 1
ATOM 7596 N N . GLY A 1 972 ? -4.006 -22.000 -22.168 1.00 86.62 972 GLY A N 1
ATOM 7597 C CA . GLY A 1 972 ? -3.788 -23.242 -22.906 1.00 86.62 972 GLY A CA 1
ATOM 7598 C C . GLY A 1 972 ? -4.473 -24.469 -22.309 1.00 86.62 972 GLY A C 1
ATOM 7599 O O . GLY A 1 972 ? -4.016 -25.583 -22.595 1.00 86.62 972 GLY A O 1
ATOM 7600 N N . SER A 1 973 ? -5.503 -24.322 -21.473 1.00 87.44 973 SER A N 1
ATOM 7601 C CA . SER A 1 973 ? -6.019 -25.429 -20.668 1.00 87.44 973 SER A CA 1
ATOM 7602 C C . SER A 1 973 ? -7.530 -25.646 -20.715 1.00 87.44 973 SER A C 1
ATOM 7604 O O . SER A 1 973 ? -8.337 -24.807 -21.101 1.00 87.44 973 SER A O 1
ATOM 7606 N N . TYR A 1 974 ? -7.935 -26.876 -20.399 1.00 89.50 974 TYR A N 1
ATOM 7607 C CA . TYR A 1 974 ? -9.338 -27.274 -20.405 1.00 89.50 974 TYR A CA 1
ATOM 7608 C C . TYR A 1 974 ? -9.643 -28.253 -19.276 1.00 89.50 974 TY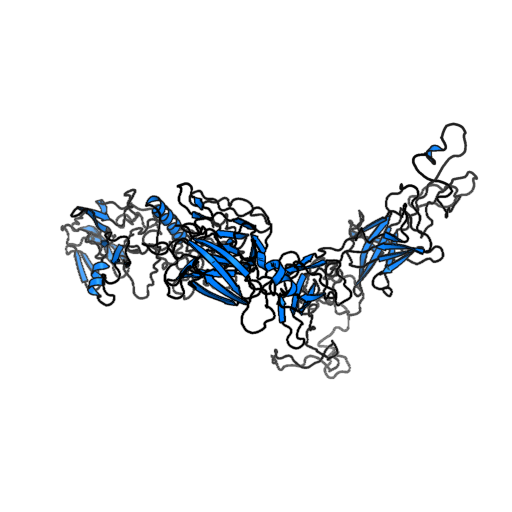R A C 1
ATOM 7610 O O . TYR A 1 974 ? -9.193 -29.405 -19.294 1.00 89.50 974 TYR A O 1
ATOM 7618 N N . GLU A 1 975 ? -10.468 -27.817 -18.328 1.00 87.69 975 GLU A N 1
ATOM 7619 C CA . GLU A 1 975 ? -11.018 -28.675 -17.285 1.00 87.69 975 GLU A CA 1
ATOM 7620 C C . GLU A 1 975 ? -12.174 -29.534 -17.819 1.00 87.69 975 GLU A C 1
ATOM 7622 O O . GLU A 1 975 ? -13.163 -29.040 -18.361 1.00 87.69 975 GLU A O 1
ATOM 7627 N N . TRP A 1 976 ? -12.079 -30.851 -17.628 1.00 89.88 976 TRP A N 1
ATOM 7628 C CA . TRP A 1 976 ? -13.157 -31.787 -17.923 1.00 89.88 976 TRP A CA 1
ATOM 7629 C C . TRP A 1 976 ? -13.620 -32.518 -16.665 1.00 89.88 976 TRP A C 1
ATOM 7631 O O . TRP A 1 976 ? -12.869 -33.282 -16.059 1.00 89.88 976 TRP A O 1
ATOM 7641 N N . ASN A 1 977 ? -14.908 -32.372 -16.353 1.00 86.19 977 ASN A N 1
ATOM 7642 C CA . ASN A 1 977 ? -15.632 -33.006 -15.241 1.00 86.19 977 ASN A CA 1
ATOM 7643 C C . ASN A 1 977 ? -15.774 -34.548 -15.316 1.00 86.19 977 ASN A C 1
ATOM 7645 O O . ASN A 1 977 ? -16.651 -35.127 -14.679 1.00 86.19 977 ASN A O 1
ATOM 7649 N N . MET A 1 978 ? -14.977 -35.220 -16.153 1.00 88.62 978 MET A N 1
ATOM 7650 C CA . MET A 1 978 ? -14.984 -36.674 -16.365 1.00 88.62 978 MET A CA 1
ATOM 7651 C C . MET A 1 978 ? -16.336 -37.285 -16.800 1.00 88.62 978 MET A C 1
ATOM 7653 O O . MET A 1 978 ? -16.484 -38.511 -16.778 1.00 88.62 978 MET A O 1
ATOM 7657 N N . LEU A 1 979 ? -17.311 -36.479 -17.245 1.00 89.62 979 LEU A N 1
ATOM 7658 C CA . LEU A 1 979 ? -18.601 -36.974 -17.732 1.00 89.62 979 LEU A CA 1
ATOM 7659 C C . LEU A 1 979 ? -18.565 -37.328 -19.224 1.00 89.62 979 LEU A C 1
ATOM 7661 O O . LEU A 1 979 ? -18.011 -36.614 -20.068 1.00 89.62 979 LEU A O 1
ATOM 7665 N N . THR A 1 980 ? -19.220 -38.437 -19.564 1.00 90.75 980 THR A N 1
ATOM 7666 C CA . THR A 1 980 ? -19.588 -38.789 -20.944 1.00 90.75 980 THR A CA 1
ATOM 7667 C C . THR A 1 980 ? -20.561 -37.769 -21.544 1.00 90.75 980 THR A C 1
ATOM 7669 O O . THR A 1 980 ? -21.235 -37.033 -20.828 1.00 90.75 980 THR A O 1
ATOM 7672 N N . LYS A 1 981 ? -20.719 -37.795 -22.873 1.00 89.75 981 LYS A N 1
ATOM 7673 C CA . LYS A 1 981 ? -21.737 -37.019 -23.615 1.00 89.75 981 LYS A CA 1
ATOM 7674 C C . LYS A 1 981 ? -23.185 -37.193 -23.105 1.00 89.75 981 LYS A C 1
ATOM 7676 O O . LYS A 1 981 ? -24.038 -36.372 -23.417 1.00 89.75 981 LYS A O 1
ATOM 7681 N N . ASP A 1 982 ? -23.460 -38.288 -22.390 1.00 88.19 982 ASP A N 1
ATOM 7682 C CA . ASP A 1 982 ? -24.774 -38.656 -21.850 1.00 88.19 982 ASP A CA 1
ATOM 7683 C C . ASP A 1 982 ? -24.887 -38.315 -20.341 1.00 88.19 982 ASP A C 1
ATOM 7685 O O . ASP A 1 982 ? -25.785 -38.805 -19.659 1.00 88.19 982 ASP A O 1
ATOM 7689 N N . ASN A 1 983 ? -23.966 -37.492 -19.811 1.00 86.38 983 ASN A N 1
ATOM 7690 C CA . ASN A 1 983 ? -23.836 -37.090 -18.400 1.00 86.38 983 ASN A CA 1
ATOM 7691 C C . ASN A 1 983 ? -23.677 -38.257 -17.402 1.00 86.38 983 ASN A C 1
ATOM 7693 O O . ASN A 1 983 ? -24.095 -38.170 -16.249 1.00 86.38 983 ASN A O 1
ATOM 7697 N N . LEU A 1 984 ? -23.048 -39.354 -17.836 1.00 86.50 984 LEU A N 1
ATOM 7698 C CA . LEU A 1 984 ? -22.659 -40.483 -16.981 1.00 86.50 984 LEU A CA 1
ATOM 7699 C C . LEU A 1 984 ? -21.154 -40.464 -16.690 1.00 86.50 984 LEU A C 1
ATOM 7701 O O . LEU A 1 984 ? -20.369 -40.175 -17.597 1.00 86.50 984 LEU A O 1
ATOM 7705 N N . ASP A 1 985 ? -20.763 -40.858 -15.476 1.00 84.81 985 ASP A N 1
ATOM 7706 C CA . ASP A 1 985 ? -19.364 -41.063 -15.076 1.00 84.81 985 ASP A CA 1
ATOM 7707 C C . ASP A 1 985 ? -18.623 -42.041 -16.000 1.00 84.81 985 ASP A C 1
ATOM 7709 O O . ASP A 1 985 ? -19.139 -43.107 -16.359 1.00 84.81 985 ASP A O 1
ATOM 7713 N N . ILE A 1 986 ? -17.358 -41.744 -16.307 1.00 89.06 986 ILE A N 1
ATOM 7714 C CA . ILE A 1 986 ? -16.477 -42.704 -16.982 1.00 89.06 986 ILE A CA 1
ATOM 7715 C C . ILE A 1 986 ? -16.004 -43.834 -16.053 1.00 89.06 986 ILE A C 1
ATOM 7717 O O . ILE A 1 986 ? -15.731 -43.657 -14.864 1.00 89.06 986 ILE A O 1
ATOM 7721 N N . ALA A 1 987 ? -15.846 -45.030 -16.624 1.00 88.12 987 ALA A N 1
ATOM 7722 C CA . ALA A 1 987 ? -15.309 -46.189 -15.916 1.00 88.12 987 ALA A CA 1
ATOM 7723 C C . ALA A 1 987 ? -13.782 -46.092 -15.708 1.00 88.12 987 ALA A C 1
ATOM 7725 O O . ALA A 1 987 ? -13.079 -45.381 -16.428 1.00 88.12 987 ALA A O 1
ATOM 7726 N N . TYR A 1 988 ? -13.244 -46.876 -14.771 1.00 89.31 988 TYR A N 1
ATOM 7727 C CA . TYR A 1 988 ? -11.795 -47.075 -14.653 1.00 89.31 988 TYR A CA 1
ATOM 7728 C C . TYR A 1 988 ? -11.247 -47.779 -15.908 1.00 89.31 988 TYR A C 1
ATOM 7730 O O . TYR A 1 988 ? -11.871 -48.701 -16.438 1.00 89.31 988 TYR A O 1
ATOM 7738 N N . GLY A 1 989 ? -10.082 -47.355 -16.398 1.00 90.81 989 GLY A N 1
ATOM 7739 C CA . GLY A 1 989 ? -9.532 -47.849 -17.660 1.00 90.81 989 GLY A CA 1
ATOM 7740 C C . GLY A 1 989 ? -8.495 -46.926 -18.295 1.00 90.81 989 GLY A C 1
ATOM 7741 O O . GLY A 1 989 ? -8.085 -45.927 -17.710 1.00 90.81 989 GLY A O 1
ATOM 7742 N N . VAL A 1 990 ? -8.068 -47.281 -19.509 1.00 93.00 990 VAL A N 1
ATOM 7743 C CA . VAL A 1 990 ? -7.174 -46.465 -20.345 1.00 93.00 990 VAL A CA 1
ATOM 7744 C C . VAL A 1 990 ? -7.984 -45.847 -21.478 1.00 93.00 990 VAL A C 1
ATOM 7746 O O . VAL A 1 990 ? -8.695 -46.556 -22.196 1.00 93.00 990 VAL A O 1
ATOM 7749 N N . TYR A 1 991 ? -7.827 -44.540 -21.644 1.00 94.69 991 TYR A N 1
ATOM 7750 C CA . TYR A 1 991 ? -8.497 -43.720 -22.643 1.00 94.69 991 TYR A CA 1
ATOM 7751 C C . TYR A 1 991 ? -7.472 -43.096 -23.589 1.00 94.69 991 TYR A C 1
ATOM 7753 O O . TYR A 1 991 ? -6.327 -42.832 -23.212 1.00 94.69 991 TYR A O 1
ATOM 7761 N N . PHE A 1 992 ? -7.897 -42.846 -24.822 1.00 94.75 992 PHE A N 1
ATOM 7762 C CA . PHE A 1 992 ? -7.149 -42.070 -25.806 1.00 94.75 992 PHE A CA 1
ATOM 7763 C C . PHE A 1 992 ? -7.834 -40.726 -26.012 1.00 94.75 992 PHE A C 1
ATOM 7765 O O . PHE A 1 992 ? -9.061 -40.657 -26.024 1.00 94.75 992 PHE A O 1
ATOM 7772 N N . PHE A 1 993 ? -7.051 -39.673 -26.214 1.00 94.75 993 PHE A N 1
ATOM 7773 C CA . PHE A 1 993 ? -7.572 -38.370 -26.609 1.00 94.75 993 PHE A CA 1
ATOM 7774 C C . PHE A 1 993 ? -6.970 -37.958 -27.952 1.00 94.75 993 PHE A C 1
ATOM 7776 O O . PHE A 1 993 ? -5.803 -38.238 -28.232 1.00 94.75 993 PHE A O 1
ATOM 7783 N N . HIS A 1 994 ? -7.785 -37.323 -28.786 1.00 94.25 994 HIS A N 1
ATOM 7784 C CA . HIS A 1 994 ? -7.414 -36.804 -30.097 1.00 94.25 994 HIS A CA 1
ATOM 7785 C C . HIS A 1 994 ? -7.735 -35.314 -30.137 1.00 94.25 994 HIS A C 1
ATOM 7787 O O . HIS A 1 994 ? -8.907 -34.943 -30.048 1.00 94.25 994 HIS A O 1
ATOM 7793 N N . VAL A 1 995 ? -6.700 -34.485 -30.249 1.00 92.75 995 VAL A N 1
ATOM 7794 C CA . VAL A 1 995 ? -6.820 -33.029 -30.376 1.00 92.75 995 VAL A CA 1
ATOM 7795 C C . VAL A 1 995 ? -6.726 -32.678 -31.855 1.00 92.75 995 VAL A C 1
ATOM 7797 O O . VAL A 1 995 ? -5.718 -32.976 -32.496 1.00 92.75 995 VAL A O 1
ATOM 7800 N N . GLU A 1 996 ? -7.777 -32.074 -32.401 1.00 91.19 996 GLU A N 1
ATOM 7801 C CA . GLU A 1 996 ? -7.882 -31.677 -33.812 1.00 91.19 996 GLU A CA 1
ATOM 7802 C C . GLU A 1 996 ? -8.224 -30.180 -33.945 1.00 91.19 996 GLU A C 1
ATOM 7804 O O . GLU A 1 996 ? -8.906 -29.637 -33.069 1.00 91.19 996 GLU A O 1
ATOM 7809 N N . PRO A 1 997 ? -7.774 -29.497 -35.014 1.00 88.94 997 PRO A N 1
ATOM 7810 C CA . PRO A 1 997 ? -8.130 -28.102 -35.261 1.00 88.94 997 PRO A CA 1
ATOM 7811 C C . PRO A 1 997 ? -9.628 -27.945 -35.559 1.00 88.94 997 PRO A C 1
ATOM 7813 O O . PRO A 1 997 ? -10.308 -28.879 -35.998 1.00 88.94 997 PRO A O 1
ATOM 7816 N N . MET A 1 998 ? -10.157 -26.740 -35.340 1.00 85.62 998 MET A N 1
ATOM 7817 C CA . MET A 1 998 ? -11.533 -26.419 -35.726 1.00 85.62 998 MET A CA 1
ATOM 7818 C C . MET A 1 998 ? -11.689 -26.359 -37.257 1.00 85.62 998 MET A C 1
ATOM 7820 O O . MET A 1 998 ? -10.793 -25.944 -37.991 1.00 85.62 998 MET A O 1
ATOM 7824 N N . GLU A 1 999 ? -12.855 -26.773 -37.755 1.00 71.06 999 GLU A N 1
ATOM 7825 C CA . GLU A 1 999 ? -13.163 -26.756 -39.189 1.00 71.06 999 GLU A CA 1
ATOM 7826 C C . GLU A 1 999 ? -13.358 -25.306 -39.661 1.00 71.06 999 GLU A C 1
ATOM 7828 O O . GLU A 1 999 ? -14.367 -24.684 -39.338 1.00 71.06 999 GLU A O 1
ATOM 7833 N N . GLY A 1 1000 ? -12.405 -24.763 -40.426 1.00 63.16 1000 GLY A N 1
ATOM 7834 C CA . GLY A 1 1000 ? -12.516 -23.393 -40.946 1.00 63.16 1000 GLY A CA 1
ATOM 7835 C C . GLY A 1 1000 ? -11.253 -22.778 -41.555 1.00 63.16 1000 GLY A C 1
ATOM 7836 O O . GLY A 1 1000 ? -11.375 -21.816 -42.305 1.00 63.16 1000 GLY A O 1
ATOM 7837 N N . GLY A 1 1001 ? -10.061 -23.331 -41.292 1.00 56.75 1001 GLY A N 1
ATOM 7838 C CA . GLY A 1 1001 ? -8.801 -22.756 -41.786 1.00 56.75 1001 GLY A CA 1
ATOM 7839 C C . GLY A 1 1001 ? -8.398 -21.485 -41.031 1.00 56.75 1001 GLY A C 1
ATOM 7840 O O . GLY A 1 1001 ? -8.120 -20.460 -41.649 1.00 56.75 1001 GLY A O 1
ATOM 7841 N N . SER A 1 1002 ? -8.416 -21.546 -39.697 1.00 63.00 1002 SER A N 1
ATOM 7842 C CA . SER A 1 1002 ? -7.926 -20.471 -38.831 1.00 63.00 1002 SER A CA 1
ATOM 7843 C C . SER A 1 1002 ? -6.395 -20.364 -38.874 1.00 63.00 1002 SER A C 1
ATOM 7845 O O . SER A 1 1002 ? -5.696 -21.260 -39.350 1.00 63.00 1002 SER A O 1
ATOM 7847 N N . ILE A 1 1003 ? -5.856 -19.271 -38.326 1.00 71.12 1003 ILE A N 1
ATOM 7848 C CA . ILE A 1 1003 ? -4.405 -19.093 -38.126 1.00 71.12 1003 ILE A CA 1
ATOM 7849 C C . ILE A 1 1003 ? -3.792 -20.147 -37.182 1.00 71.12 1003 ILE A C 1
ATOM 7851 O O . ILE A 1 1003 ? -2.578 -20.341 -37.183 1.00 71.12 1003 ILE A O 1
ATOM 7855 N N . TYR A 1 1004 ? -4.639 -20.853 -36.429 1.00 76.81 1004 TYR A N 1
ATOM 7856 C CA . TYR A 1 1004 ? -4.302 -21.894 -35.462 1.00 76.81 1004 TYR A CA 1
ATOM 7857 C C . TYR A 1 1004 ? -4.352 -23.314 -36.061 1.00 76.81 1004 TYR A C 1
ATOM 7859 O O . TYR A 1 1004 ? -4.682 -24.249 -35.345 1.00 76.81 1004 TYR A O 1
ATOM 7867 N N . ASP A 1 1005 ? -4.095 -23.516 -37.360 1.00 80.56 1005 ASP A N 1
ATOM 7868 C CA . ASP A 1 1005 ? -4.120 -24.863 -37.965 1.00 80.56 1005 ASP A CA 1
ATOM 7869 C C . ASP A 1 1005 ? -2.901 -25.723 -37.555 1.00 80.56 1005 ASP A C 1
ATOM 7871 O O . ASP A 1 1005 ? -1.754 -25.262 -37.541 1.00 80.56 1005 ASP A O 1
ATOM 7875 N N . PHE A 1 1006 ? -3.132 -27.000 -37.233 1.00 84.94 1006 PHE A N 1
ATOM 7876 C CA . PHE A 1 1006 ? -2.099 -27.916 -36.739 1.00 84.94 1006 PHE A CA 1
ATOM 7877 C C . PHE A 1 1006 ? -2.360 -29.386 -37.076 1.00 84.94 1006 PHE A C 1
ATOM 7879 O O . PHE A 1 1006 ? -3.486 -29.837 -37.279 1.00 84.94 1006 PHE A O 1
ATOM 7886 N N . LYS A 1 1007 ? -1.281 -30.178 -37.095 1.00 85.06 1007 LYS A N 1
ATOM 7887 C CA . LYS A 1 1007 ? -1.361 -31.636 -37.241 1.00 85.06 1007 LYS A CA 1
ATOM 7888 C C . LYS A 1 1007 ? -2.026 -32.252 -36.006 1.00 85.06 1007 LYS A C 1
ATOM 7890 O O . LYS A 1 1007 ? -1.475 -32.083 -34.918 1.00 85.06 1007 LYS A O 1
ATOM 7895 N N . PRO A 1 1008 ? -3.123 -33.018 -36.156 1.00 88.12 1008 PRO A N 1
ATOM 7896 C CA . PRO A 1 1008 ? -3.825 -33.589 -35.015 1.00 88.12 1008 PRO A CA 1
ATOM 7897 C C . PRO A 1 1008 ? -2.918 -34.431 -34.113 1.00 88.12 1008 PRO A C 1
ATOM 7899 O O . PRO A 1 1008 ? -2.114 -35.238 -34.593 1.00 88.12 1008 PRO A O 1
ATOM 7902 N N . HIS A 1 1009 ? -3.065 -34.245 -32.804 1.00 91.12 1009 HIS A N 1
ATOM 7903 C CA . HIS A 1 1009 ? -2.276 -34.925 -31.782 1.00 91.12 1009 HIS A CA 1
ATOM 7904 C C . HIS A 1 1009 ? -3.084 -36.065 -31.150 1.00 91.12 1009 HIS A C 1
ATOM 7906 O O . HIS A 1 1009 ? -4.278 -35.916 -30.891 1.00 91.12 1009 HIS A O 1
ATOM 7912 N N . VAL A 1 1010 ? -2.435 -37.201 -30.872 1.00 92.62 1010 VAL A N 1
ATOM 7913 C CA . VAL A 1 1010 ? -3.038 -38.341 -30.162 1.00 92.62 1010 VAL A CA 1
ATOM 7914 C C . VAL A 1 1010 ? -2.223 -38.655 -28.917 1.00 92.62 1010 VAL A C 1
ATOM 7916 O O . VAL A 1 1010 ? -1.067 -39.066 -29.023 1.00 92.62 1010 VAL A O 1
ATOM 7919 N N . GLY A 1 1011 ? -2.865 -38.560 -27.757 1.00 93.00 1011 GLY A N 1
ATOM 7920 C CA . GLY A 1 1011 ? -2.302 -38.982 -26.480 1.00 93.00 1011 GLY A CA 1
ATOM 7921 C C . GLY A 1 1011 ? -3.182 -40.006 -25.763 1.00 93.00 1011 GLY A C 1
ATOM 7922 O O . GLY A 1 1011 ? -4.168 -40.517 -26.303 1.00 93.00 1011 GLY A O 1
ATOM 7923 N N . LYS A 1 1012 ? -2.802 -40.349 -24.530 1.00 94.00 1012 LYS A N 1
ATOM 7924 C CA . LYS A 1 1012 ? -3.506 -41.328 -23.690 1.00 94.00 1012 LYS A CA 1
ATOM 7925 C C . LYS A 1 1012 ? -3.446 -40.952 -22.214 1.00 94.00 1012 LYS A C 1
ATOM 7927 O O . LYS A 1 1012 ? -2.433 -40.421 -21.757 1.00 94.00 1012 LYS A O 1
ATOM 7932 N N . PHE A 1 1013 ? -4.477 -41.320 -21.466 1.00 93.94 1013 PHE A N 1
ATOM 7933 C CA . PHE A 1 1013 ? -4.498 -41.229 -20.007 1.00 93.94 1013 PHE A CA 1
ATOM 7934 C C . PHE A 1 1013 ? -5.134 -42.470 -19.378 1.00 93.94 1013 PHE A C 1
ATOM 7936 O O . PHE A 1 1013 ? -5.792 -43.263 -20.057 1.00 93.94 1013 PHE A O 1
ATOM 7943 N N . ALA A 1 1014 ? -4.897 -42.670 -18.084 1.00 92.69 1014 ALA A N 1
ATOM 7944 C CA . ALA A 1 1014 ? -5.457 -43.782 -17.325 1.00 92.69 1014 ALA A CA 1
ATOM 7945 C C . ALA A 1 1014 ? -6.222 -43.284 -16.095 1.00 92.69 1014 ALA A C 1
ATOM 7947 O O . ALA A 1 1014 ? -5.764 -42.380 -15.403 1.00 92.69 1014 ALA A O 1
ATOM 7948 N N . VAL A 1 1015 ? -7.363 -43.913 -15.821 1.00 89.75 1015 VAL A N 1
ATOM 7949 C CA . VAL A 1 1015 ? -8.215 -43.666 -14.653 1.00 89.75 1015 VAL A CA 1
ATOM 7950 C C . VAL A 1 1015 ? -8.212 -44.922 -13.787 1.00 89.75 1015 VAL A C 1
ATOM 7952 O O . VAL A 1 1015 ? -8.633 -45.993 -14.234 1.00 89.75 1015 VAL A O 1
ATOM 7955 N N . ILE A 1 1016 ? -7.726 -44.790 -12.557 1.00 86.12 1016 ILE A N 1
ATOM 7956 C CA . ILE A 1 1016 ? -7.552 -45.857 -11.566 1.00 86.12 1016 ILE A CA 1
ATOM 7957 C C . ILE A 1 1016 ? -8.513 -45.601 -10.391 1.00 86.12 1016 ILE A C 1
ATOM 7959 O O . ILE A 1 1016 ? -8.796 -44.452 -10.041 1.00 86.12 1016 ILE A O 1
ATOM 7963 N N . LYS A 1 1017 ? -9.058 -46.678 -9.817 1.00 71.06 1017 LYS A N 1
ATOM 7964 C CA . LYS A 1 1017 ? -10.069 -46.669 -8.748 1.00 71.06 1017 LYS A CA 1
ATOM 7965 C C . LYS A 1 1017 ? -9.587 -47.431 -7.518 1.00 71.06 1017 LYS A C 1
ATOM 7967 O O . LYS A 1 1017 ? -8.817 -48.394 -7.720 1.00 71.06 1017 LYS A O 1
#

Nearest PDB structures (foldseek):
  6mvg-assembly2_B  TM=2.739E-01  e=1.583E-02  Mediterraneibacter gnavus
  6mvg-assembly1_A  TM=2.831E-01  e=3.131E-02  Mediterraneibacter gnavus
  8ges-assembly2_C  TM=2.557E-01  e=3.131E-02  Roseburia hominis
  2a73-assembly1_A  TM=1.236E-01  e=6.490E-03  Homo sapiens

pLDDT: mean 76.19, std 18.28, range [29.95, 97.56]

Solvent-accessible surface area (backbone atoms only — not comparable to full-atom values): 60022 Å² total; per-residue (Å²): 75,27,36,22,44,61,70,30,34,36,21,46,74,46,81,32,63,85,48,57,44,56,63,49,54,78,76,75,62,49,67,37,67,50,44,70,64,39,80,35,37,45,68,42,77,88,78,68,50,76,44,86,42,58,38,42,90,87,32,52,76,45,68,51,99,94,42,81,47,77,50,56,58,70,41,80,27,55,66,54,64,79,71,76,45,51,50,51,34,59,58,45,36,31,82,68,34,47,29,68,42,73,82,42,100,95,40,70,48,80,45,58,45,61,36,45,95,83,82,65,50,36,26,33,31,46,39,67,88,78,57,45,17,76,83,25,50,46,41,33,25,49,44,79,72,80,58,72,52,91,70,79,62,42,72,89,81,32,44,23,8,26,78,50,42,79,89,70,82,59,64,38,44,77,70,75,56,92,33,49,13,68,98,55,99,44,50,8,9,56,57,22,29,64,48,30,54,68,44,32,43,51,58,17,61,25,14,36,40,71,36,48,65,98,71,55,77,54,100,83,38,64,72,58,47,51,64,56,41,37,58,33,37,73,64,90,87,81,78,97,70,69,61,49,74,50,73,27,44,40,85,58,89,83,54,91,94,62,86,88,78,83,87,86,83,89,84,66,53,99,42,70,75,48,31,52,51,47,48,53,55,52,47,54,40,47,67,49,56,67,72,65,72,66,44,19,41,80,25,49,46,49,74,34,56,36,73,40,28,37,33,40,34,49,56,70,57,19,73,74,20,71,34,98,84,77,39,74,21,50,39,33,41,35,33,37,54,18,73,50,70,81,39,76,77,23,43,70,42,53,35,78,87,65,51,80,78,45,65,44,61,80,44,75,33,9,45,80,72,90,73,52,42,61,49,90,63,66,59,71,77,35,60,52,74,55,43,74,54,70,40,72,74,39,68,52,73,48,67,91,54,56,59,74,32,57,37,36,38,32,55,27,36,19,28,75,48,34,81,94,78,73,38,62,57,35,60,37,87,84,53,51,48,68,49,101,86,69,49,78,48,58,41,63,26,32,43,77,49,56,22,31,40,42,11,47,25,53,40,79,32,64,65,62,42,78,59,42,71,75,44,80,70,69,33,64,45,51,57,36,39,35,60,63,23,60,90,55,31,57,63,75,39,34,36,34,40,43,36,25,12,71,75,53,70,65,63,57,85,87,67,82,85,50,42,64,79,78,36,42,60,83,102,43,52,66,59,68,28,62,55,80,83,90,52,63,33,90,80,76,82,99,82,84,79,88,87,69,100,73,79,92,86,71,54,65,99,84,76,64,76,49,90,91,47,100,78,68,54,82,85,85,64,81,76,93,78,79,89,84,94,46,80,92,80,60,80,67,72,91,70,92,74,90,75,92,69,99,80,74,80,70,78,92,71,88,64,97,68,99,72,78,85,73,82,77,72,77,62,61,67,76,78,41,64,41,56,51,30,36,33,33,32,37,50,68,41,86,91,57,70,42,75,60,35,63,82,40,62,64,56,73,52,54,77,48,47,42,62,34,30,31,48,43,40,44,68,29,100,56,59,44,78,35,73,89,75,36,42,55,39,80,77,59,101,37,58,66,60,66,46,73,46,58,27,73,49,96,69,44,54,55,65,28,39,68,66,84,59,36,41,30,43,42,34,37,82,86,53,74,38,77,35,44,60,51,76,40,42,22,72,83,80,44,79,47,74,46,68,58,47,57,29,24,51,47,64,37,40,71,84,44,83,84,55,87,58,48,36,31,53,53,78,36,65,61,73,48,75,53,87,68,85,87,81,81,95,85,76,68,72,47,83,83,50,34,98,90,52,84,82,59,88,86,77,58,94,63,79,62,79,54,80,57,75,83,65,64,90,49,102,88,55,73,66,93,80,88,88,78,95,69,81,34,57,38,45,35,85,34,53,92,35,43,100,28,66,60,25,38,39,34,36,38,46,73,56,98,91,46,73,47,51,18,36,25,42,33,46,41,77,96,78,64,72,80,51,44,75,86,43,64,74,32,34,40,40,41,37,47,33,20,25,41,32,63,72,31,36,33,38,40,66,43,59,25,50,44,77,41,60,84,42,29,67,74,50,54,80,63,50,43,60,44,61,64,64,32,57,78,66,59,99,56,54,65,83,50,92,52,101,74,81,83,45,73,52,75,39,34,38,34,33,34,53,32,47,27,34,42,38,32,25,41,83,88,69,48,79,42,36,76,47,80,48,79,55,54,56,67,51,5,62,46,84,37,68,54,50,28,76,83,74,41,79,66,74,71,45,56,36,36,36,37,41,35,49,59,94,80,81,57,83,68,65,56,77,68,43,77,54,72,46,36,40,45,120